Protein 2H84 (pdb70)

Solvent-accessible surface area: 25394 Å² total; per-residue (Å²): 149,14,1,25,2,0,0,4,5,43,2,33,16,65,138,75,23,50,9,114,41,1,25,66,27,1,3,97,38,9,37,130,128,79,148,41,20,66,104,0,73,113,39,6,76,117,2,64,12,159,29,0,9,10,35,24,26,2,44,107,107,122,33,5,0,98,82,19,130,128,44,35,0,20,66,4,0,69,61,0,46,142,28,0,20,98,13,0,40,72,0,0,90,117,0,17,174,56,2,54,32,94,94,46,66,4,25,4,0,4,0,0,2,5,7,1,3,2,20,5,1,0,0,9,42,0,8,86,85,6,39,12,71,109,32,6,25,4,1,0,0,0,2,2,8,14,0,0,0,1,0,0,2,5,5,1,10,17,2,0,87,19,33,80,125,4,0,0,0,0,0,0,0,0,0,11,0,8,15,9,22,37,83,127,30,34,35,15,11,49,9,0,0,17,18,0,0,0,0,0,0,4,0,0,0,5,68,56,82,167,148,19,89,31,13,0,28,5,17,13,12,15,2,20,4,46,63,144,32,54,126,9,25,40,35,36,1,40,80,93,9,15,67,28,14,36,71,102,41,19,31,106,42,8,10,88,15,0,97,62,0,4,74,48,0,9,84,77,0,66,144,90,15,106,105,77,17,57,12,126,102,1,10,0,0,2,4,0,11,6,48,35,17,2,74,44,0,28,121,42,23,41,18,73,95,162,19,2,127,14,0,32,40,3,0,64,38,48,0,3,0,8,0,0,0,0,2,3,0,3,12,58,0,35,132,32,191,99,35,44,82,35,0,0,0,0,0,14,0,10,0,9,0,3,0,0,1,0,0,76,22,54,99,153,20,1,30,2,0,0,4,5,38,1,38,16,62,148,78,22,50,10,114,43,0,26,62,27,1,1,97,37,16,38,136,124,79,145,43,25,70,105,0,73,107,41,7,80,122,2,70,11,160,33,0,10,10,36,25,25,3,44,101,107,122,32,5,1,101,84,17,130,129,44,38,0,20,68,4,0,56,72,0,45,152,30,0,26,98,18,0,36,77,0,0,93,108,0,17,169,57,3,54,46,93,96,46,54,3,21,6,0,4,0,0,2,6,8,1,4,4,18,6,2,1,0,9,40,0,6,90,80,7,41,11,70,106,32,6,34,5,1,0,0,0,2,2,8,16,0,0,0,2,0,1,2,4,6,1,14,16,1,0,82,21,36,79,126,14,0,0,0,0,0,0,1,0,0,11,0,10,16,9,26,42,79,118,28,41,36,9,8,44,8,0,0,11,21,0,0,0,0,0,0,4,0,0,0,5,75,57,78,159,136,21,89,26,11,0,33,7,17,11,11,15,2,19,3,47,66,143,34,57,124,11,27,41,37,35,1,39,80,94,10,14,66,29,12,38,71,100,48,14,25,118,46,2,3,94,18,0,97,62,0,3,74,49,0,8,85,68,0,67,146,85,14,96,109,83,20,50,17,124,101,2,10,0,0,1,2,0,11,6,44,34,20,2,88,34,0,31,123,45,22,43,18,79,89,163,17,1,125,14,0,37,39,3,0,62,39,47,0,3,0,8,0,0,0,0,1,2,0,3,12,55,0,34,122,38,184,94,34,41,76,38,0,0,0,1,0,13,0,11,0,5,0,3,1,0,1,0,0,76,22,55,104

Secondary structure (DSSP, 8-state):
---EEEEEEEE-SSSPEEHHHHHHHHHHHS-S-HHHHHHHHHHHHTT---EE--SS-TTSGGG-GGGGGG--HHHHHHHHHHHHHHHHHHHHHHHHHHH-S-GGG--EEEEEESS---SS-HHHHHHHHHT--TT-EEEEEES-GGGHHHHHHHHHHHHHTT-TT-EEEEEEEE--GGG---SSSHHHHHHHHHB--EEEEEEEESS--TT----EEEEEEEEEE-SS-TTSEEEEEETTEEEEEE-TTHHHHHHHHHHHHHHHHHHHHTTTS-S---SSSSEEEE----HHHHHHHHHHTT--GGGGHHHHHHHHHH-B-TTHHHHHHHHHHHT-S---SEEEEEEEETTTEEEEEEEEE--/--EEEEEEEEE-SSSPEEHHHHHHHHHHHS-S-HHHHHHHHHHHHTT---EE--SS-TTSGGG-GGGGGG--HHHHHHHHHHHHHHHHHHHHHHHHHHH-S-TTS--EEEEEESS---SS-HHHHHIIIII--TTPEEEEEES-GGGHHHHHHHHHHHHHTT-TT-EEEEEEEE--GGG----SSHHHHHHHHHB--EEEEEEEEES--TT----EEEEEEEEEE-SS-TTSEEEEEETTEEEEEE-TTHHHHHHHHHHHHHHHHHHHHTTTS-S---GGGSEEEE----HHHHHHHHHHTT--GGGGHHHHHHHHHH-B-TTHHHHHHHHHHHTSS---SEEEEEEEETTTEEEEEEEEE--

B-factor: mean 21.65, std 10.43, range [1.0, 70.47]

Organism: Dictyostelium discoideum (NCBI:txid44689)

Sequence (726 aa):
NNSFVLGIGISVPGEPISQQSLKDSISNDFSDKAETNEKVKRIFEQSQIKTRHLVRDYTKPENSIKFRHLETITDVNNQFKKVVPDLAQQACLRALKDWGGDKGDITHIVSVTSTGIIIPDVNFKLIDLLGLNKDVERVSLNLMGCLAGLSSLRTAASLAKASPRNRILVVCTEVCSLHFSNTDGGDQMVASSIFADGSAAYIIGCNPRIEETPLYEVMCSINRSFPNTENAMVWDLEKEGWNLGLDASIPIVIGSGIEAFVDTLLDKAKLQTSTAISAKDCEFLIHTGGKSILMNIENSLGIDPKQTKNTWDVYHAYGNMSSASVIFVMDHARKSKSLPTYSISLAFGPGLAFEGCFLKNVVNNSFVLGIGISVPGEPISQQSLKDSISNDFSDKAETNEKVKRIFEQSQIKTRHLVRDYTKPENSIKFRHLETITDVNNQFKKVVPDLAQQACLRALKDWGGDKGDITHIVSVTSTGIIIPDVNFKLIDLLGLNKDVERVSLNLMGCLAGLSSLRTAASLAKASPRNRILVVCTEVCSLHFSNTDGGDQMVASSIFADGSAAYIIGCNPRIEETPLYEVMCSINRSFPNTENAMVWDLEKEGWNLGLDASIPIVIGSGIEAFVDTLLDKAKLQTSTAISAKDCEFLIHTGGKSILMNIENSLGIDPKQTKNTWDVYHAYGNMSSASVIFVMDHARKSKSLPTYSISLAFGPGLAFEGCFLKNVV

CATH classification: 3.40.47.10 (+1 more: 3.40.47.10)

Foldseek 3Di:
DFKFFQFKFKFFADDWDFLQLLLVQQLVLLDDDVVSSVVLNVLLVVQLAGTAGAPQDCSDVVSPQNCLQVAWQCVLQVVCLVPFLVQQLRGLVRRVVRSVDDLQLAQAEEEEEAAYDDPVDSSQVNCVVVVYDNNRHYHYHYDPKLQVQLVCVQVVGVVQVVDQSHKYKYKHWYHCCSPQHSDDDVVSSNSSNFEHTIMMMTIMHPDDDDRTQTFKTFQHKDKDFDPPCLQQWAFPQDGSHTDTDHHPCVQVVCLVCVPVVVVVQQVSNCVPVVPSDQQLQAAEQEQQATDSNVVSNCVSSVHDCRSDVLLSVLCNRHGHNRSCSSSVSSVSVSVDPDHGQKHKYWTFGRSTMIIITIIGGRD/DFKFFQFKFKFAADDWDFLQLLLVQQLVLLDDDVVQSVVLNVLLVVQLAGTAGAPQDCSDVVSPQNCLLVAWACVLQVVVQVPPLVQQLRRLVRRVVRQPDDLQLAQAEEEEEAAYDDPVDSSQSVCVVVVYDNNRHYHYHYDPKLQVQLVCVQVVRVVQVVDQSHKYKYKHWYHCCSPQHSDDDDVSSNSSNFEHTIMMMTIMHPDDDDPTQTFKGFQDKDKDFDPPCLQQWAFDQDGSHTDTDHHPCVQVVCLVCVVVVVVVQQVSNCVPVVPRDQCQQAAEQEQQATPSSVVSNCVSSVHDCVSDVLLSVLCNRHGHNRSCSSSVSSNSVSVDDDGGQKHKYWTAGRRTMIMITIIGGRD

InterPro domains:
  IPR001099 Chalcone/stilbene synthase, N-terminal [PF00195] (2781-2992)
  IPR001227 Acyl transferase domain superfamily [G3DSA:3.40.366.10] (590-906)
  IPR009081 Phosphopantetheine binding ACP domain [PF23297] (2566-26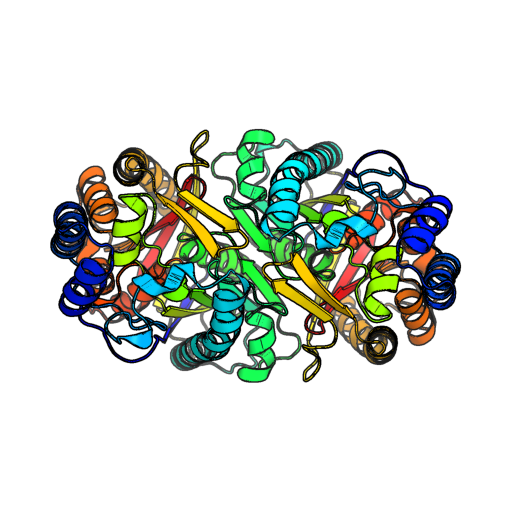54)
  IPR009081 Phosphopantetheine binding ACP domain [PS50075] (2568-2645)
  IPR011032 GroES-like superfamily [SSF50129] (1953-2076)
  IPR012328 Chalcone/stilbene synthase, C-terminal [PF02797] (3002-3146)
  IPR013154 Alcohol dehydrogenase-like, N-terminal [PF08240] (1955-2019)
  IPR013217 Methyltransferase type 12 [PF08242] (1511-1630)
  IPR013968 Polyketide synthase-like, ketoreductase domain [PF08659] (2296-2478)
  IPR014030 Beta-ketoacyl synthase-like, N-terminal domain [PF00109] (13-258)
  IPR014031 Beta-ketoacyl synthase, C-terminal domain [PF02801] (266-343)
  IPR014031 Beta-ketoacyl synthase, C-terminal domain [PF02801] (366-408)
  IPR014043 Acyl transferase domain [PF00698] (590-908)
  IPR014043 Acyl transferase domain [SM00827] (592-902)
  IPR016035 Acyl transferase/acyl hydrolase/lysophospholipase [SSF52151] (589-893)
  IPR016036 Malonyl-CoA ACP transacylase, ACP-binding [SSF55048] (716-770)
  IPR016039 Thiolase-like [G3DSA:3.40.47.10] (9-547)
  IPR016039 Thiolase-like [G3DSA:3.40.47.10] (2775-2999)
  IPR016039 Thiolase-like [G3DSA:3.40.47.10] (3000-3147)
  IPR016039 Thiolase-like [SSF53901] (10-451)

Structure (mmCIF, N/CA/C/O backbone):
data_2H84
#
_entry.id   2H84
#
_cell.length_a   81.957
_cell.length_b   83.312
_cell.length_c   114.300
_cell.angle_alpha   90.000
_cell.angle_beta   90.000
_cell.angle_gamma   90.000
#
_symmetry.space_group_name_H-M   'P 21 21 21'
#
loop_
_entity.id
_entity.type
_entity.pdbx_description
1 polymer Steely1
2 non-polymer 'HEXAETHYLENE GLYCOL'
3 water water
#
loop_
_atom_site.group_PDB
_atom_site.id
_atom_site.type_symbol
_atom_site.label_atom_id
_atom_site.label_alt_id
_atom_site.label_comp_id
_atom_site.label_asym_id
_atom_site.label_entity_id
_atom_site.label_seq_id
_atom_site.pdbx_PDB_ins_code
_atom_site.Cartn_x
_atom_site.Cartn_y
_atom_site.Cartn_z
_atom_site.occupancy
_atom_site.B_iso_or_equiv
_atom_site.auth_seq_id
_atom_site.auth_comp_id
_atom_site.auth_asym_id
_atom_site.auth_atom_id
_atom_site.pdbx_PDB_model_num
ATOM 1 N N . ASN A 1 12 ? -30.228 17.257 -14.765 1.00 45.64 2785 ASN A N 1
ATOM 2 C CA . ASN A 1 12 ? -28.846 17.574 -14.785 1.00 45.07 2785 ASN A CA 1
ATOM 3 C C . ASN A 1 12 ? -27.881 16.460 -14.933 1.00 43.43 2785 ASN A C 1
ATOM 4 O O . ASN A 1 12 ? -28.300 15.353 -15.218 1.00 43.39 2785 ASN A O 1
ATOM 9 N N . ASN A 1 13 ? -26.589 16.760 -14.772 1.00 40.84 2786 ASN A N 1
ATOM 10 C CA . ASN A 1 13 ? -25.570 15.729 -14.913 1.00 37.51 2786 ASN A CA 1
ATOM 11 C C . ASN A 1 13 ? -24.658 15.513 -13.713 1.00 35.72 2786 ASN A C 1
ATOM 12 O O . ASN A 1 13 ? -24.599 16.320 -12.789 1.00 35.45 2786 ASN A O 1
ATOM 17 N N . SER A 1 14 ? -23.984 14.370 -13.748 1.00 33.89 2787 SER A N 1
ATOM 18 C CA . SER A 1 14 ? -23.074 13.890 -12.712 1.00 31.56 2787 SER A CA 1
ATOM 19 C C . SER A 1 14 ? -21.926 14.805 -12.266 1.00 30.01 2787 SER A C 1
ATOM 20 O O . SER A 1 14 ? -21.435 15.627 -13.032 1.00 30.20 2787 SER A O 1
ATOM 23 N N . PHE A 1 15 ? -21.500 14.644 -11.015 1.00 28.88 2788 PHE A N 1
ATOM 24 C CA . PHE A 1 15 ? -20.408 15.436 -10.439 1.00 28.84 2788 PHE A CA 1
ATOM 25 C C . PHE A 1 15 ? -19.482 14.555 -9.617 1.00 29.19 2788 PHE A C 1
ATOM 26 O O . PHE A 1 15 ? -19.941 13.653 -8.925 1.00 30.52 2788 PHE A O 1
ATOM 34 N N . VAL A 1 16 ? -18.184 14.819 -9.673 1.00 28.57 2789 VAL A N 1
ATOM 35 C CA . VAL A 1 16 ? -17.229 14.053 -8.882 1.00 28.29 2789 VAL A CA 1
ATOM 36 C C . VAL A 1 16 ? -17.259 14.781 -7.542 1.00 28.19 2789 VAL A C 1
ATOM 37 O O . VAL A 1 16 ? -16.816 15.929 -7.462 1.00 29.22 2789 VAL A O 1
ATOM 41 N N . LEU A 1 17 ? -17.767 14.127 -6.501 1.00 26.41 2790 LEU A N 1
ATOM 42 C CA . LEU A 1 17 ? -17.895 14.749 -5.183 1.00 24.64 2790 LEU A CA 1
ATOM 43 C C . LEU A 1 17 ? -16.754 14.527 -4.179 1.00 23.74 2790 LEU A C 1
ATOM 44 O O . LEU A 1 17 ? -16.775 15.077 -3.072 1.00 23.18 2790 LEU A O 1
ATOM 49 N N . GLY A 1 18 ? -15.764 13.731 -4.562 1.00 22.68 2791 GLY A N 1
ATOM 50 C CA . GLY A 1 18 ? -14.644 13.489 -3.672 1.00 22.46 2791 GLY A CA 1
ATOM 51 C C . GLY A 1 18 ? -13.648 12.518 -4.269 1.00 21.52 2791 GLY A C 1
ATOM 52 O O . GLY A 1 18 ? -14.029 11.639 -5.037 1.00 21.47 2791 GLY A O 1
ATOM 53 N N . ILE A 1 19 ? -12.373 12.673 -3.925 1.00 20.12 2792 ILE A N 1
ATOM 54 C CA . ILE A 1 19 ? -11.332 11.789 -4.440 1.00 18.80 2792 ILE A CA 1
ATOM 55 C C . ILE A 1 19 ? -10.313 11.448 -3.362 1.00 18.72 2792 ILE A C 1
ATOM 56 O O . ILE A 1 19 ? -10.023 12.252 -2.478 1.00 20.31 2792 ILE A O 1
ATOM 61 N N . GLY A 1 20 ? -9.755 10.252 -3.444 1.00 17.68 2793 GLY A N 1
ATOM 62 C CA . GLY A 1 20 ? -8.763 9.852 -2.471 1.00 15.88 2793 GLY A CA 1
ATOM 63 C C . GLY A 1 20 ? -7.821 8.871 -3.121 1.00 14.83 2793 GLY A C 1
ATOM 64 O O . GLY A 1 20 ? -8.237 8.056 -3.948 1.00 15.24 2793 GLY A O 1
ATOM 65 N N . ILE A 1 21 ? -6.549 8.950 -2.764 1.00 13.34 2794 ILE A N 1
ATOM 66 C CA . ILE A 1 21 ? -5.571 8.038 -3.323 1.00 12.86 2794 ILE A CA 1
ATOM 67 C C . ILE A 1 21 ? -4.914 7.238 -2.215 1.00 12.89 2794 ILE A C 1
ATOM 68 O O . ILE A 1 21 ? -5.109 7.507 -1.035 1.00 12.04 2794 ILE A O 1
ATOM 73 N N . SER A 1 22 ? -4.122 6.254 -2.611 1.00 14.43 2795 SER A N 1
ATOM 74 C CA . SER A 1 22 ? -3.418 5.403 -1.664 1.00 15.58 2795 SER A CA 1
ATOM 75 C C . SER A 1 22 ? -2.333 4.644 -2.411 1.00 15.37 2795 SER A C 1
ATOM 76 O O . SER A 1 22 ? -2.588 4.078 -3.466 1.00 16.72 2795 SER A O 1
ATOM 79 N N . VAL A 1 23 ? -1.119 4.640 -1.877 1.00 14.49 2796 VAL A N 1
ATOM 80 C CA . VAL A 1 23 ? -0.033 3.939 -2.546 1.00 14.85 2796 VAL A CA 1
ATOM 81 C C . VAL A 1 23 ? 0.773 3.100 -1.574 1.00 15.23 2796 VAL A C 1
ATOM 82 O O . VAL A 1 23 ? 0.816 3.384 -0.380 1.00 17.28 2796 VAL A O 1
ATOM 86 N N . PRO A 1 24 ? 1.422 2.047 -2.074 1.00 14.41 2797 PRO A N 1
ATOM 87 C CA . PRO A 1 24 ? 2.227 1.184 -1.218 1.00 14.87 2797 PRO A CA 1
ATOM 88 C C . PRO A 1 24 ? 3.566 1.808 -0.856 1.00 15.69 2797 PRO A C 1
ATOM 89 O O . PRO A 1 24 ? 4.296 2.274 -1.729 1.00 15.38 2797 PRO A O 1
ATOM 93 N N . GLY A 1 25 ? 3.861 1.825 0.443 1.00 16.95 2798 GLY A N 1
ATOM 94 C CA . GLY A 1 25 ? 5.117 2.353 0.946 1.00 17.23 2798 GLY A CA 1
ATOM 95 C C . GLY A 1 25 ? 5.489 3.775 0.577 1.00 18.70 2798 GLY A C 1
ATOM 96 O O . GLY A 1 25 ? 4.626 4.612 0.283 1.00 18.06 2798 GLY A O 1
ATOM 97 N N . GLU A 1 26 ? 6.795 4.036 0.606 1.00 19.55 2799 GLU A N 1
ATOM 98 C CA . GLU A 1 26 ? 7.358 5.346 0.285 1.00 20.89 2799 GLU A CA 1
ATOM 99 C C . GLU A 1 26 ? 7.785 5.448 -1.181 1.00 20.69 2799 GLU A C 1
ATOM 100 O O . GLU A 1 26 ? 7.897 4.444 -1.881 1.00 20.70 2799 GLU A O 1
ATOM 106 N N . PRO A 1 27 ? 8.029 6.673 -1.664 1.00 20.75 2800 PRO A N 1
ATOM 107 C CA . PRO A 1 27 ? 8.443 6.856 -3.056 1.00 20.34 2800 PRO A CA 1
ATOM 108 C C . PRO A 1 27 ? 9.811 6.243 -3.269 1.00 20.80 2800 PRO A C 1
ATOM 109 O O . PRO A 1 27 ? 10.767 6.613 -2.587 1.00 21.51 2800 PRO A O 1
ATOM 113 N N . ILE A 1 28 ? 9.906 5.303 -4.203 1.00 20.92 2801 ILE A N 1
ATOM 114 C CA . ILE A 1 28 ? 11.184 4.667 -4.502 1.00 20.82 2801 ILE A CA 1
ATOM 115 C C . ILE A 1 28 ? 11.855 5.460 -5.625 1.00 20.75 2801 ILE A C 1
ATOM 116 O O . ILE A 1 28 ? 11.213 5.815 -6.618 1.00 20.66 2801 ILE A O 1
ATOM 121 N N . SER A 1 29 ? 13.142 5.748 -5.451 1.00 20.40 2802 SER A N 1
ATOM 122 C CA . SER A 1 29 ? 13.912 6.501 -6.436 1.00 20.02 2802 SER A CA 1
ATOM 123 C C . SER A 1 29 ? 13.993 5.768 -7.761 1.00 21.27 2802 SER A C 1
ATOM 124 O O . SER A 1 29 ? 14.274 4.571 -7.789 1.00 20.29 2802 SER A O 1
ATOM 127 N N . GLN A 1 30 ? 13.746 6.481 -8.858 1.00 23.34 2803 GLN A N 1
ATOM 128 C CA . GLN A 1 30 ? 13.810 5.873 -10.185 1.00 23.81 2803 GLN A CA 1
ATOM 129 C C . GLN A 1 30 ? 15.252 5.545 -10.511 1.00 23.26 2803 GLN A C 1
ATOM 130 O O . GLN A 1 30 ? 15.526 4.617 -11.268 1.00 22.96 2803 GLN A O 1
ATOM 136 N N . GLN A 1 31 ? 16.170 6.309 -9.925 1.00 22.48 2804 GLN A N 1
ATOM 137 C CA . GLN A 1 31 ? 17.583 6.100 -10.157 1.00 22.76 2804 GLN A CA 1
ATOM 138 C C . GLN A 1 31 ? 18.085 4.813 -9.512 1.00 21.94 2804 GLN A C 1
ATOM 139 O O . GLN A 1 31 ? 18.837 4.059 -10.133 1.00 20.61 2804 GLN A O 1
ATOM 145 N N . SER A 1 32 ? 17.675 4.556 -8.272 1.00 21.04 2805 SER A N 1
ATOM 146 C CA . SER A 1 32 ? 18.104 3.336 -7.596 1.00 21.43 2805 SER A CA 1
ATOM 147 C C . SER A 1 32 ? 17.448 2.123 -8.250 1.00 21.49 2805 SER A C 1
ATOM 148 O O . SER A 1 32 ? 18.068 1.065 -8.341 1.00 21.45 2805 SER A O 1
ATOM 151 N N . LEU A 1 33 ? 16.207 2.274 -8.711 1.00 21.53 2806 LEU A N 1
ATOM 152 C CA . LEU A 1 33 ? 15.526 1.185 -9.410 1.00 22.06 2806 LEU A CA 1
ATOM 153 C C . LEU A 1 33 ? 16.292 0.975 -10.716 1.00 22.00 2806 LEU A C 1
ATOM 154 O O . LEU A 1 33 ? 16.491 -0.151 -11.163 1.00 20.95 2806 LEU A O 1
ATOM 159 N N . LYS A 1 34 ? 16.728 2.072 -11.323 1.00 22.17 2807 LYS A N 1
ATOM 160 C CA . LYS A 1 34 ? 17.495 1.978 -12.546 1.00 21.94 2807 LYS A CA 1
ATOM 161 C C . LYS A 1 34 ? 18.687 1.088 -12.238 1.00 22.13 2807 LYS A C 1
ATOM 162 O O . LYS A 1 34 ? 18.820 0.012 -12.803 1.00 23.50 2807 LYS A O 1
ATOM 168 N N . ASP A 1 35 ? 19.544 1.527 -11.324 1.00 22.03 2808 ASP A N 1
ATOM 169 C CA . ASP A 1 35 ? 20.713 0.739 -10.968 1.00 22.71 2808 ASP A CA 1
ATOM 170 C C . ASP A 1 35 ? 20.322 -0.706 -10.741 1.00 22.68 2808 ASP A C 1
ATOM 171 O O . ASP A 1 35 ? 20.703 -1.592 -11.499 1.00 22.84 2808 ASP A O 1
ATOM 176 N N . SER A 1 36 ? 19.550 -0.925 -9.684 1.00 23.72 2809 SER A N 1
ATOM 177 C CA . SER A 1 36 ? 19.104 -2.260 -9.290 1.00 23.90 2809 SER A CA 1
ATOM 178 C C . SER A 1 36 ? 18.586 -3.159 -10.386 1.00 23.11 2809 SER A C 1
ATOM 179 O O . SER A 1 36 ? 19.252 -4.122 -10.769 1.00 23.81 2809 SER A O 1
ATOM 182 N N . ILE A 1 37 ? 17.403 -2.864 -10.901 1.00 22.99 2810 ILE A N 1
ATOM 183 C CA . ILE A 1 37 ? 16.874 -3.740 -11.923 1.00 24.23 2810 ILE A CA 1
ATOM 184 C C . ILE A 1 37 ? 17.693 -3.840 -13.209 1.00 23.71 2810 ILE A C 1
ATOM 185 O O . ILE A 1 37 ? 17.758 -4.913 -13.804 1.00 23.19 2810 ILE A O 1
ATOM 190 N N . SER A 1 38 ? 18.362 -2.765 -13.612 1.00 23.90 2811 SER A N 1
ATOM 191 C CA . SER A 1 38 ? 19.176 -2.818 -14.824 1.00 24.03 2811 SER A CA 1
ATOM 192 C C . SER A 1 38 ? 20.329 -3.814 -14.699 1.00 24.57 2811 SER A C 1
ATOM 193 O O . SER A 1 38 ? 20.516 -4.659 -15.572 1.00 25.40 2811 SER A O 1
ATOM 196 N N . ASN A 1 39 ? 21.102 -3.715 -13.624 1.00 24.27 2812 ASN A N 1
ATOM 197 C CA . ASN A 1 39 ? 22.223 -4.620 -13.426 1.00 25.66 2812 ASN A CA 1
ATOM 198 C C . ASN A 1 39 ? 21.780 -6.069 -13.221 1.00 25.98 2812 ASN A C 1
ATOM 199 O O . ASN A 1 39 ? 22.523 -7.001 -13.540 1.00 24.89 2812 ASN A O 1
ATOM 204 N N . ASP A 1 40 ? 20.576 -6.263 -12.688 1.00 26.41 2813 ASP A N 1
ATOM 205 C CA . ASP A 1 40 ? 20.059 -7.612 -12.446 1.00 26.84 2813 ASP A CA 1
ATOM 206 C C . ASP A 1 40 ? 19.324 -8.206 -13.644 1.00 26.75 2813 ASP A C 1
ATOM 207 O O . ASP A 1 40 ? 18.989 -9.391 -13.646 1.00 26.98 2813 ASP A O 1
ATOM 212 N N . PHE A 1 41 ? 19.080 -7.390 -14.663 1.00 25.98 2814 PHE A N 1
ATOM 213 C CA . PHE A 1 41 ? 18.347 -7.849 -15.834 1.00 26.06 2814 PHE A CA 1
ATOM 214 C C . PHE A 1 41 ? 18.954 -9.035 -16.580 1.00 26.24 2814 PHE A C 1
ATOM 215 O O . PHE A 1 41 ? 18.223 -9.841 -17.165 1.00 26.20 2814 PHE A O 1
ATOM 223 N N . SER A 1 42 ? 20.278 -9.147 -16.565 1.00 26.40 2815 SER A N 1
ATOM 224 C CA . SER A 1 42 ? 20.940 -10.232 -17.276 1.00 27.35 2815 SER A CA 1
ATOM 225 C C . SER A 1 42 ? 22.436 -10.231 -17.053 1.00 29.22 2815 SER A C 1
ATOM 226 O O . SER A 1 42 ? 22.960 -9.439 -16.279 1.00 29.49 2815 SER A O 1
ATOM 229 N N . ASP A 1 43 ? 23.120 -11.125 -17.755 1.00 31.85 2816 ASP A N 1
ATOM 230 C CA . ASP A 1 43 ? 24.566 -11.248 -17.643 1.00 33.63 2816 ASP A CA 1
ATOM 231 C C . ASP A 1 43 ? 25.270 -10.740 -18.876 1.00 34.67 2816 ASP A C 1
ATOM 232 O O . ASP A 1 43 ? 26.337 -11.235 -19.229 1.00 36.03 2816 ASP A O 1
ATOM 237 N N . LYS A 1 44 ? 24.667 -9.763 -19.541 1.00 35.76 2817 LYS A N 1
ATOM 238 C CA . LYS A 1 44 ? 25.239 -9.186 -20.749 1.00 36.13 2817 LYS A CA 1
ATOM 239 C C . LYS A 1 44 ? 25.215 -7.675 -20.602 1.00 36.16 2817 LYS A C 1
ATOM 240 O O . LYS A 1 44 ? 24.154 -7.058 -20.691 1.00 36.51 2817 LYS A O 1
ATOM 246 N N . ALA A 1 45 ? 26.386 -7.091 -20.361 1.00 36.04 2818 ALA A N 1
ATOM 247 C CA . ALA A 1 45 ? 26.517 -5.649 -20.185 1.00 35.71 2818 ALA A CA 1
ATOM 248 C C . ALA A 1 45 ? 25.742 -4.885 -21.247 1.00 35.88 2818 ALA A C 1
ATOM 249 O O . ALA A 1 45 ? 25.105 -3.870 -20.962 1.00 34.54 2818 ALA A O 1
ATOM 251 N N . GLU A 1 46 ? 25.792 -5.398 -22.472 1.00 37.48 2819 GLU A N 1
ATOM 252 C CA . GLU A 1 46 ? 25.113 -4.779 -23.603 1.00 39.37 2819 GLU A CA 1
ATOM 253 C C . GLU A 1 46 ? 23.621 -4.699 -23.313 1.00 39.20 2819 GLU A C 1
ATOM 254 O O . GLU A 1 46 ? 22.994 -3.663 -23.540 1.00 40.00 2819 GLU A O 1
ATOM 260 N N . THR A 1 47 ? 23.046 -5.778 -22.789 1.00 38.07 2820 THR A N 1
ATOM 261 C CA . THR A 1 47 ? 21.624 -5.770 -22.451 1.00 36.62 2820 THR A CA 1
ATOM 262 C C . THR A 1 47 ? 21.329 -4.941 -21.203 1.00 36.29 2820 THR A C 1
ATOM 263 O O . THR A 1 47 ? 20.312 -4.252 -21.132 1.00 36.32 2820 THR A O 1
ATOM 267 N N . ASN A 1 48 ? 22.212 -5.010 -20.213 1.00 35.42 2821 ASN A N 1
ATOM 268 C CA . ASN A 1 48 ? 22.030 -4.233 -18.983 1.00 34.82 2821 ASN A CA 1
ATOM 269 C C . ASN A 1 48 ? 22.091 -2.737 -19.242 1.00 34.52 2821 ASN A C 1
ATOM 270 O O . ASN A 1 48 ? 21.384 -1.968 -18.605 1.00 34.54 2821 ASN A O 1
ATOM 275 N N . GLU A 1 49 ? 22.940 -2.322 -20.174 1.00 34.90 2822 GLU A N 1
ATOM 276 C CA . GLU A 1 49 ? 23.062 -0.910 -20.508 1.00 34.61 2822 GLU A CA 1
ATOM 277 C C . GLU A 1 49 ? 21.798 -0.416 -21.202 1.00 33.52 2822 GLU A C 1
ATOM 278 O O . GLU A 1 49 ? 21.333 0.693 -20.948 1.00 32.77 2822 GLU A O 1
ATOM 284 N N . LYS A 1 50 ? 21.247 -1.253 -22.075 1.00 32.51 2823 LYS A N 1
ATOM 285 C CA . LYS A 1 50 ? 20.033 -0.913 -22.801 1.00 32.29 2823 LYS A CA 1
ATOM 286 C C . LYS A 1 50 ? 18.885 -0.640 -21.828 1.00 30.88 2823 LYS A C 1
ATOM 287 O O . LYS A 1 50 ? 18.010 0.178 -22.103 1.00 30.99 2823 LYS A O 1
ATOM 293 N N . VAL A 1 51 ? 18.895 -1.327 -20.690 1.00 28.72 2824 VAL A N 1
ATOM 294 C CA . VAL A 1 51 ? 17.868 -1.127 -19.681 1.00 25.88 2824 VAL A CA 1
ATOM 295 C C . VAL A 1 51 ? 18.172 0.206 -19.017 1.00 25.73 2824 VAL A C 1
ATOM 296 O O . VAL A 1 51 ? 17.321 1.086 -18.946 1.00 26.50 2824 VAL A O 1
ATOM 300 N N . LYS A 1 52 ? 19.403 0.347 -18.543 1.00 26.19 2825 LYS A N 1
ATOM 301 C CA . LYS A 1 52 ? 19.856 1.562 -17.887 1.00 26.77 2825 LYS A CA 1
ATOM 302 C C . LYS A 1 52 ? 19.464 2.785 -18.710 1.00 26.66 2825 LYS A C 1
ATOM 303 O O . LYS A 1 52 ? 19.046 3.807 -18.170 1.00 25.42 2825 LYS A O 1
ATOM 309 N N . ARG A 1 53 ? 19.602 2.665 -20.025 1.00 27.16 2826 ARG A N 1
ATOM 310 C CA . ARG A 1 53 ? 19.273 3.748 -20.946 1.00 27.51 2826 ARG A CA 1
ATOM 311 C C . ARG A 1 53 ? 17.789 4.103 -20.859 1.00 26.09 2826 ARG A C 1
ATOM 312 O O . ARG A 1 53 ? 17.419 5.257 -20.613 1.00 23.96 2826 ARG A O 1
ATOM 320 N N . ILE A 1 54 ? 16.950 3.091 -21.064 1.00 25.50 2827 ILE A N 1
ATOM 321 C CA . ILE A 1 54 ? 15.498 3.233 -21.012 1.00 23.99 2827 ILE A CA 1
ATOM 322 C C . ILE A 1 54 ? 15.036 3.947 -19.746 1.00 24.32 2827 ILE A C 1
ATOM 323 O O . ILE A 1 54 ? 14.177 4.820 -19.810 1.00 25.47 2827 ILE A O 1
ATOM 328 N N . PHE A 1 55 ? 15.597 3.574 -18.600 1.00 23.63 2828 PHE A N 1
ATOM 329 C CA . PHE A 1 55 ? 15.228 4.221 -17.349 1.00 23.83 2828 PHE A CA 1
ATOM 330 C C . PHE A 1 55 ? 15.540 5.701 -17.422 1.00 24.06 2828 PHE A C 1
ATOM 331 O O . PHE A 1 55 ? 14.676 6.542 -17.182 1.00 23.93 2828 PHE A O 1
ATOM 339 N N . GLU A 1 56 ? 16.786 6.010 -17.759 1.00 25.41 2829 GLU A N 1
ATOM 340 C CA . GLU A 1 56 ? 17.224 7.390 -17.877 1.00 26.29 2829 GLU A CA 1
ATOM 341 C C . GLU A 1 56 ? 16.253 8.191 -18.738 1.00 26.50 2829 GLU A C 1
ATOM 342 O O . GLU A 1 56 ? 15.730 9.215 -18.296 1.00 26.38 2829 GLU A O 1
ATOM 348 N N . GLN A 1 57 ? 15.995 7.718 -19.955 1.00 26.99 2830 GLN A N 1
ATOM 349 C CA . GLN A 1 57 ? 15.082 8.427 -20.846 1.00 28.89 2830 GLN A CA 1
ATOM 350 C C . GLN A 1 57 ? 13.605 8.265 -20.522 1.00 28.99 2830 GLN A C 1
ATOM 351 O O . GLN A 1 57 ? 12.755 8.659 -21.318 1.00 29.39 2830 GLN A O 1
ATOM 357 N N . SER A 1 58 ? 13.296 7.718 -19.350 1.00 29.24 2831 SER A N 1
ATOM 358 C CA . SER A 1 58 ? 11.905 7.503 -18.947 1.00 29.21 2831 SER A CA 1
ATOM 359 C C . SER A 1 58 ? 11.244 8.759 -18.391 1.00 29.84 2831 SER A C 1
ATOM 360 O O . SER A 1 58 ? 10.020 8.891 -18.436 1.00 29.57 2831 SER A O 1
ATOM 363 N N . GLN A 1 59 ? 12.057 9.665 -17.853 1.00 30.40 2832 GLN A N 1
ATOM 364 C CA . GLN A 1 59 ? 11.560 10.910 -17.268 1.00 30.49 2832 GLN A CA 1
ATOM 365 C C . GLN A 1 59 ? 10.716 10.713 -16.014 1.00 30.10 2832 GLN A C 1
ATOM 366 O O . GLN A 1 59 ? 9.924 11.584 -15.663 1.00 30.45 2832 GLN A O 1
ATOM 372 N N . ILE A 1 60 ? 10.870 9.572 -15.351 1.00 28.78 2833 ILE A N 1
ATOM 373 C CA . ILE A 1 60 ? 10.128 9.310 -14.128 1.00 27.27 2833 ILE A CA 1
ATOM 374 C C . ILE A 1 60 ? 11.093 9.493 -12.970 1.00 27.81 2833 ILE A C 1
ATOM 375 O O . ILE A 1 60 ? 12.218 8.998 -13.011 1.00 28.19 2833 ILE A O 1
ATOM 380 N N . LYS A 1 61 ? 10.656 10.213 -11.942 1.00 28.28 2834 LYS A N 1
ATOM 381 C CA . LYS A 1 61 ? 11.503 10.480 -10.788 1.00 28.77 2834 LYS A CA 1
ATOM 382 C C . LYS A 1 61 ? 11.331 9.453 -9.685 1.00 27.87 2834 LYS A C 1
ATOM 383 O O . LYS A 1 61 ? 12.311 9.005 -9.098 1.00 27.62 2834 LYS A O 1
ATOM 389 N N . THR A 1 62 ? 10.082 9.085 -9.407 1.00 27.22 2835 THR A N 1
ATOM 390 C CA . THR A 1 62 ? 9.769 8.099 -8.372 1.00 24.75 2835 THR A CA 1
ATOM 391 C C . THR A 1 62 ? 8.558 7.235 -8.717 1.00 23.22 2835 THR A C 1
ATOM 392 O O . THR A 1 62 ? 7.732 7.593 -9.561 1.00 22.95 2835 THR A O 1
ATOM 396 N N . ARG A 1 63 ? 8.471 6.093 -8.039 1.00 21.05 2836 ARG A N 1
ATOM 397 C CA . ARG A 1 63 ? 7.379 5.143 -8.200 1.00 18.28 2836 ARG A CA 1
ATOM 398 C C . ARG A 1 63 ? 7.165 4.425 -6.873 1.00 18.05 2836 ARG A C 1
ATOM 399 O O . ARG A 1 63 ? 8.100 4.277 -6.081 1.00 17.35 2836 ARG A O 1
ATOM 407 N N . HIS A 1 64 ? 5.928 4.000 -6.626 1.00 17.92 2837 HIS A N 1
ATOM 408 C CA . HIS A 1 64 ? 5.594 3.258 -5.413 1.00 17.16 2837 HIS A CA 1
ATOM 409 C C . HIS A 1 64 ? 5.372 1.812 -5.852 1.00 16.32 2837 HIS A C 1
ATOM 410 O O . HIS A 1 64 ? 4.602 1.542 -6.776 1.00 17.03 2837 HIS A O 1
ATOM 417 N N . LEU A 1 65 ? 6.052 0.881 -5.199 1.00 14.90 2838 LEU A N 1
ATOM 418 C CA . LEU A 1 65 ? 5.944 -0.512 -5.600 1.00 14.57 2838 LEU A CA 1
ATOM 419 C C . LEU A 1 65 ? 5.748 -1.482 -4.452 1.00 15.68 2838 LEU A C 1
ATOM 420 O O . LEU A 1 65 ? 6.461 -1.416 -3.458 1.00 17.39 2838 LEU A O 1
ATOM 425 N N . VAL A 1 66 ? 4.787 -2.391 -4.603 1.00 15.38 2839 VAL A N 1
ATOM 426 C CA . VAL A 1 66 ? 4.534 -3.396 -3.588 1.00 14.53 2839 VAL A CA 1
ATOM 427 C C . VAL A 1 66 ? 5.800 -4.247 -3.562 1.00 14.99 2839 VAL A C 1
ATOM 428 O O . VAL A 1 66 ? 6.189 -4.756 -2.514 1.00 16.85 2839 VAL A O 1
ATOM 432 N N . ARG A 1 67 ? 6.444 -4.396 -4.719 1.00 13.58 2840 ARG A N 1
ATOM 433 C CA . ARG A 1 67 ? 7.688 -5.156 -4.798 1.00 13.71 2840 ARG A CA 1
ATOM 434 C C . ARG A 1 67 ? 8.831 -4.199 -5.098 1.00 13.12 2840 ARG A C 1
ATOM 435 O O . ARG A 1 67 ? 9.014 -3.773 -6.230 1.00 12.38 2840 ARG A O 1
ATOM 443 N N . ASP A 1 68 ? 9.595 -3.862 -4.069 1.00 13.70 2841 ASP A N 1
ATOM 444 C CA . ASP A 1 68 ? 10.715 -2.945 -4.206 1.00 14.80 2841 ASP A CA 1
ATOM 445 C C . ASP A 1 68 ? 11.918 -3.703 -4.741 1.00 14.06 2841 ASP A C 1
ATOM 446 O O . ASP A 1 68 ? 12.654 -4.334 -3.991 1.00 14.83 2841 ASP A O 1
ATOM 451 N N . TYR A 1 69 ? 12.116 -3.624 -6.048 1.00 12.71 2842 TYR A N 1
ATOM 452 C CA . TYR A 1 69 ? 13.211 -4.322 -6.681 1.00 13.13 2842 TYR A CA 1
ATOM 453 C C . TYR A 1 69 ? 14.611 -3.934 -6.218 1.00 13.37 2842 TYR A C 1
ATOM 454 O O . TYR A 1 69 ? 15.573 -4.646 -6.498 1.00 14.14 2842 TYR A O 1
ATOM 463 N N . THR A 1 70 ? 14.739 -2.824 -5.501 1.00 13.55 2843 THR A N 1
ATOM 464 C CA . THR A 1 70 ? 16.055 -2.417 -5.030 1.00 13.78 2843 THR A CA 1
ATOM 465 C C . THR A 1 70 ? 16.463 -3.337 -3.890 1.00 15.92 2843 THR A C 1
ATOM 466 O O . THR A 1 70 ? 17.647 -3.453 -3.572 1.00 15.00 2843 THR A O 1
ATOM 470 N N . LYS A 1 71 ? 15.474 -3.987 -3.273 1.00 17.91 2844 LYS A N 1
ATOM 471 C CA . LYS A 1 71 ? 15.730 -4.938 -2.190 1.00 18.84 2844 LYS A CA 1
ATOM 472 C C . LYS A 1 71 ? 16.177 -6.246 -2.846 1.00 19.48 2844 LYS A C 1
ATOM 473 O O . LYS A 1 71 ? 15.473 -6.800 -3.688 1.00 19.67 2844 LYS A O 1
ATOM 479 N N . PRO A 1 72 ? 17.355 -6.757 -2.463 1.00 19.79 2845 PRO A N 1
ATOM 480 C CA . PRO A 1 72 ? 17.937 -7.995 -3.001 1.00 20.11 2845 PRO A CA 1
ATOM 481 C C . PRO A 1 72 ? 17.031 -9.208 -3.197 1.00 20.65 2845 PRO A C 1
ATOM 482 O O . PRO A 1 72 ? 17.112 -9.862 -4.232 1.00 20.73 2845 PRO A O 1
ATOM 486 N N . GLU A 1 73 ? 16.184 -9.514 -2.214 1.00 22.35 2846 GLU A N 1
ATOM 487 C CA . GLU A 1 73 ? 15.289 -10.669 -2.319 1.00 23.00 2846 GLU A CA 1
ATOM 488 C C . GLU A 1 73 ? 14.318 -10.495 -3.476 1.00 22.78 2846 GLU A C 1
ATOM 489 O O . GLU A 1 73 ? 14.010 -11.454 -4.178 1.00 24.85 2846 GLU A O 1
ATOM 495 N N . ASN A 1 74 ? 13.836 -9.276 -3.678 1.00 21.01 2847 ASN A N 1
ATOM 496 C CA . ASN A 1 74 ? 12.905 -9.020 -4.764 1.00 20.95 2847 ASN A CA 1
ATOM 497 C C . ASN A 1 74 ? 13.575 -8.824 -6.125 1.00 20.10 2847 ASN A C 1
ATOM 498 O O . ASN A 1 74 ? 12.906 -8.428 -7.083 1.00 19.57 2847 ASN A O 1
ATOM 503 N N . SER A 1 75 ? 14.880 -9.078 -6.214 1.00 18.15 2848 SER A N 1
ATOM 504 C CA . SER A 1 75 ? 15.595 -8.896 -7.468 1.00 16.14 2848 SER A CA 1
ATOM 505 C C . SER A 1 75 ? 14.751 -9.411 -8.608 1.00 15.94 2848 SER A C 1
ATOM 506 O O . SER A 1 75 ? 14.063 -10.416 -8.458 1.00 15.96 2848 SER A O 1
ATOM 509 N N . ILE A 1 76 ? 14.808 -8.728 -9.746 1.00 15.40 2849 ILE A N 1
ATOM 510 C CA . ILE A 1 76 ? 14.023 -9.118 -10.911 1.00 15.16 2849 ILE A CA 1
ATOM 511 C C . ILE A 1 76 ? 14.558 -10.403 -11.531 1.00 15.60 2849 ILE A C 1
ATOM 512 O O . ILE A 1 76 ? 13.844 -11.095 -12.255 1.00 14.22 2849 ILE A O 1
ATOM 517 N N . LYS A 1 77 ? 15.810 -10.734 -11.230 1.00 17.29 2850 LYS A N 1
ATOM 518 C CA . LYS A 1 77 ? 16.411 -11.944 -11.783 1.00 18.48 2850 LYS A CA 1
ATOM 519 C C . LYS A 1 77 ? 15.855 -13.209 -11.155 1.00 18.59 2850 LYS A C 1
ATOM 520 O O . LYS A 1 77 ? 16.227 -14.312 -11.552 1.00 19.77 2850 LYS A O 1
ATOM 526 N N . PHE A 1 78 ? 14.970 -13.054 -10.175 1.00 17.25 2851 PHE A N 1
ATOM 527 C CA . PHE A 1 78 ? 14.362 -14.198 -9.504 1.00 15.35 2851 PHE A CA 1
ATOM 528 C C . PHE A 1 78 ? 12.925 -14.420 -9.982 1.00 14.69 2851 PHE A C 1
ATOM 529 O O . PHE A 1 78 ? 12.351 -15.490 -9.764 1.00 14.72 2851 PHE A O 1
ATOM 537 N N . ARG A 1 79 ? 12.357 -13.411 -10.645 1.00 13.03 2852 ARG A N 1
ATOM 538 C CA . ARG A 1 79 ? 10.986 -13.471 -11.154 1.00 11.67 2852 ARG A CA 1
ATOM 539 C C . ARG A 1 79 ? 10.648 -14.721 -11.946 1.00 12.34 2852 ARG A C 1
ATOM 540 O O . ARG A 1 79 ? 9.517 -15.205 -11.892 1.00 12.35 2852 ARG A O 1
ATOM 548 N N . HIS A 1 80 ? 11.616 -15.252 -12.683 1.00 13.63 2853 HIS A N 1
ATOM 549 C CA . HIS A 1 80 ? 11.349 -16.438 -13.477 1.00 15.37 2853 HIS A CA 1
ATOM 550 C C . HIS A 1 80 ? 11.032 -17.665 -12.632 1.00 16.18 2853 HIS A C 1
ATOM 551 O O . HIS A 1 80 ? 10.475 -18.637 -13.143 1.00 17.76 2853 HIS A O 1
ATOM 558 N N . LEU A 1 81 ? 11.362 -17.615 -11.341 1.00 16.12 2854 LEU A N 1
ATOM 559 C CA . LEU A 1 81 ? 11.113 -18.738 -10.433 1.00 15.71 2854 LEU A CA 1
ATOM 560 C C . LEU A 1 81 ? 9.715 -18.711 -9.837 1.00 16.29 2854 LEU A C 1
ATOM 561 O O . LEU A 1 81 ? 9.312 -19.648 -9.143 1.00 17.26 2854 LEU A O 1
ATOM 566 N N . GLU A 1 82 ? 8.987 -17.632 -10.104 1.00 16.09 2855 GLU A N 1
ATOM 567 C CA . GLU A 1 82 ? 7.634 -17.464 -9.598 1.00 15.62 2855 GLU A CA 1
ATOM 568 C C . GLU A 1 82 ? 6.633 -17.877 -10.666 1.00 15.74 2855 GLU A C 1
ATOM 569 O O . GLU A 1 82 ? 6.971 -17.937 -11.842 1.00 17.92 2855 GLU A O 1
ATOM 575 N N . THR A 1 83 ? 5.406 -18.165 -10.251 1.00 14.17 2856 THR A N 1
ATOM 576 C CA . THR A 1 83 ? 4.361 -18.572 -11.169 1.00 12.66 2856 THR A CA 1
ATOM 577 C C . THR A 1 83 ? 3.154 -17.658 -10.981 1.00 12.40 2856 THR A C 1
ATOM 578 O O . THR A 1 83 ? 3.158 -16.786 -10.114 1.00 12.37 2856 THR A O 1
ATOM 582 N N . ILE A 1 84 ? 2.117 -17.863 -11.784 1.00 12.45 2857 ILE A N 1
ATOM 583 C CA . ILE A 1 84 ? 0.914 -17.047 -11.685 1.00 11.96 2857 ILE A CA 1
ATOM 584 C C . ILE A 1 84 ? 0.295 -17.204 -10.299 1.00 11.18 2857 ILE A C 1
ATOM 585 O O . ILE A 1 84 ? -0.390 -16.311 -9.812 1.00 10.83 2857 ILE A O 1
ATOM 590 N N . THR A 1 85 ? 0.544 -18.341 -9.662 1.00 11.52 2858 THR A N 1
ATOM 591 C CA . THR A 1 85 ? -0.008 -18.579 -8.338 1.00 11.35 2858 THR A CA 1
ATOM 592 C C . THR A 1 85 ? 0.641 -17.631 -7.363 1.00 10.49 2858 THR A C 1
ATOM 593 O O . THR A 1 85 ? -0.035 -17.061 -6.507 1.00 11.74 2858 THR A O 1
ATOM 597 N N . ASP A 1 86 ? 1.951 -17.455 -7.497 1.00 9.00 2859 ASP A N 1
ATOM 598 C CA . ASP A 1 86 ? 2.688 -16.579 -6.591 1.00 8.46 2859 ASP A CA 1
ATOM 599 C C . ASP A 1 86 ? 2.243 -15.131 -6.613 1.00 7.91 2859 ASP A C 1
ATOM 600 O O . ASP A 1 86 ? 1.742 -14.601 -5.618 1.00 7.30 2859 ASP A O 1
ATOM 605 N N . VAL A 1 87 ? 2.436 -14.494 -7.755 1.00 7.45 2860 VAL A N 1
ATOM 606 C CA . VAL A 1 87 ? 2.066 -13.100 -7.918 1.00 8.73 2860 VAL A CA 1
ATOM 607 C C . VAL A 1 87 ? 0.598 -12.778 -7.600 1.00 9.63 2860 VAL A C 1
ATOM 608 O O . VAL A 1 87 ? 0.294 -11.736 -7.004 1.00 10.58 2860 VAL A O 1
ATOM 612 N N . ASN A 1 88 ? -0.308 -13.667 -7.994 1.00 9.18 2861 ASN A N 1
ATOM 613 C CA . ASN A 1 88 ? -1.724 -13.442 -7.755 1.00 9.78 2861 ASN A CA 1
ATOM 614 C C . ASN A 1 88 ? -2.086 -13.631 -6.291 1.00 10.60 2861 ASN A C 1
ATOM 615 O O . ASN A 1 88 ? -2.964 -12.941 -5.774 1.00 9.52 2861 ASN A O 1
ATOM 620 N N . ASN A 1 89 ? -1.430 -14.575 -5.624 1.00 12.04 2862 ASN A N 1
ATOM 621 C CA . ASN A 1 89 ? -1.697 -14.787 -4.209 1.00 13.87 2862 ASN A CA 1
ATOM 622 C C . ASN A 1 89 ? -1.186 -13.552 -3.471 1.00 14.90 2862 ASN A C 1
ATOM 623 O O . ASN A 1 89 ? -1.838 -13.050 -2.554 1.00 16.22 2862 ASN A O 1
ATOM 628 N N . GLN A 1 90 ? -0.025 -13.053 -3.893 1.00 15.26 2863 GLN A N 1
ATOM 629 C CA . GLN A 1 90 ? 0.553 -11.853 -3.298 1.00 15.47 2863 GLN A CA 1
ATOM 630 C C . GLN A 1 90 ? -0.403 -10.687 -3.531 1.00 15.42 2863 GLN A C 1
ATOM 631 O O . GLN A 1 90 ? -0.692 -9.923 -2.614 1.00 15.81 2863 GLN A O 1
ATOM 637 N N . PHE A 1 91 ? -0.886 -10.565 -4.766 1.00 14.94 2864 PHE A N 1
ATOM 638 C CA . PHE A 1 91 ? -1.829 -9.515 -5.159 1.00 14.90 2864 PHE A CA 1
ATOM 639 C C . PHE A 1 91 ? -3.020 -9.516 -4.198 1.00 15.95 2864 PHE A C 1
ATOM 640 O O . PHE A 1 91 ? -3.294 -8.521 -3.523 1.00 14.20 2864 PHE A O 1
ATOM 648 N N . LYS A 1 92 ? -3.710 -10.651 -4.143 1.00 17.55 2865 LYS A N 1
ATOM 649 C CA . LYS A 1 92 ? -4.861 -10.844 -3.271 1.00 18.52 2865 LYS A CA 1
ATOM 650 C C . LYS A 1 92 ? -4.547 -10.372 -1.849 1.00 19.86 2865 LYS A C 1
ATOM 651 O O . LYS A 1 92 ? -5.366 -9.740 -1.184 1.00 20.23 2865 LYS A O 1
ATOM 657 N N . LYS A 1 93 ? -3.344 -10.685 -1.395 1.00 20.99 2866 LYS A N 1
ATOM 658 C CA . LYS A 1 93 ? -2.899 -10.330 -0.061 1.00 22.67 2866 LYS A CA 1
ATOM 659 C C . LYS A 1 93 ? -2.547 -8.850 0.120 1.00 22.18 2866 LYS A C 1
ATOM 660 O O . LYS A 1 93 ? -2.444 -8.373 1.239 1.00 22.90 2866 LYS A O 1
ATOM 666 N N . VAL A 1 94 ? -2.393 -8.104 -0.963 1.00 21.17 2867 VAL A N 1
ATOM 667 C CA . VAL A 1 94 ? -1.990 -6.717 -0.805 1.00 19.86 2867 VAL A CA 1
ATOM 668 C C . VAL A 1 94 ? -2.947 -5.663 -1.361 1.00 18.42 2867 VAL A C 1
ATOM 669 O O . VAL A 1 94 ? -2.867 -4.491 -0.999 1.00 17.71 2867 VAL A O 1
ATOM 673 N N . VAL A 1 95 ? -3.856 -6.063 -2.233 1.00 16.87 2868 VAL A N 1
ATOM 674 C CA . VAL A 1 95 ? -4.765 -5.086 -2.806 1.00 15.70 2868 VAL A CA 1
ATOM 675 C C . VAL A 1 95 ? -5.960 -4.648 -1.952 1.00 13.85 2868 VAL A C 1
ATOM 676 O O . VAL A 1 95 ? -6.375 -3.494 -2.043 1.00 12.96 2868 VAL A O 1
ATOM 680 N N . PRO A 1 96 ? -6.517 -5.534 -1.104 1.00 13.18 2869 PRO A N 1
ATOM 681 C CA . PRO A 1 96 ? -7.657 -5.065 -0.308 1.00 13.63 2869 PRO A CA 1
ATOM 682 C C . PRO A 1 96 ? -7.349 -3.856 0.583 1.00 14.98 2869 PRO A C 1
ATOM 683 O O . PRO A 1 96 ? -8.125 -2.906 0.615 1.00 15.62 2869 PRO A O 1
ATOM 687 N N . ASP A 1 97 ? -6.225 -3.885 1.298 1.00 16.32 2870 ASP A N 1
ATOM 688 C CA . ASP A 1 97 ? -5.863 -2.771 2.167 1.00 17.60 2870 ASP A CA 1
ATOM 689 C C . ASP A 1 97 ? -5.711 -1.473 1.385 1.00 18.38 2870 ASP A C 1
ATOM 690 O O . ASP A 1 97 ? -6.183 -0.423 1.819 1.00 20.58 2870 ASP A O 1
ATOM 695 N N . LEU A 1 98 ? -5.044 -1.545 0.237 1.00 18.19 2871 LEU A N 1
ATOM 696 C CA . LEU A 1 98 ? -4.829 -0.368 -0.585 1.00 17.18 2871 LEU A CA 1
ATOM 697 C C . LEU A 1 98 ? -6.146 0.250 -1.036 1.00 17.10 2871 LEU A C 1
ATOM 698 O O . LEU A 1 98 ? -6.321 1.463 -0.984 1.00 16.89 2871 LEU A O 1
ATOM 703 N N . ALA A 1 99 ? -7.084 -0.584 -1.459 1.00 17.88 2872 ALA A N 1
ATOM 704 C CA . ALA A 1 99 ? -8.381 -0.085 -1.906 1.00 19.05 2872 ALA A CA 1
ATOM 705 C C . ALA A 1 99 ? -9.208 0.493 -0.751 1.00 18.88 2872 ALA A C 1
ATOM 706 O O . ALA A 1 99 ? -9.938 1.459 -0.925 1.00 20.01 2872 ALA A O 1
ATOM 708 N N . GLN A 1 100 ? -9.086 -0.120 0.419 1.00 18.36 2873 GLN A N 1
ATOM 709 C CA . GLN A 1 100 ? -9.799 0.318 1.599 1.00 19.42 2873 GLN A CA 1
ATOM 710 C C . GLN A 1 100 ? -9.289 1.708 1.965 1.00 20.39 2873 GLN A C 1
ATOM 711 O O . GLN A 1 100 ? -10.041 2.608 2.317 1.00 21.53 2873 GLN A O 1
ATOM 717 N N . GLN A 1 101 ? -7.979 1.858 1.871 1.00 21.06 2874 GLN A N 1
ATOM 718 C CA . GLN A 1 101 ? -7.296 3.092 2.186 1.00 21.49 2874 GLN A CA 1
ATOM 719 C C . GLN A 1 101 ? -7.798 4.221 1.285 1.00 20.09 2874 GLN A C 1
ATOM 720 O O . GLN A 1 101 ? -8.183 5.290 1.743 1.00 21.22 2874 GLN A O 1
ATOM 726 N N . ALA A 1 102 ? -7.813 3.961 -0.010 1.00 18.53 2875 ALA A N 1
ATOM 727 C CA . ALA A 1 102 ? -8.268 4.951 -0.971 1.00 17.05 2875 ALA A CA 1
ATOM 728 C C . ALA A 1 102 ? -9.729 5.304 -0.693 1.00 16.51 2875 ALA A C 1
ATOM 729 O O . ALA A 1 102 ? -10.071 6.475 -0.498 1.00 16.13 2875 ALA A O 1
ATOM 731 N N . CYS A 1 103 ? -10.583 4.282 -0.661 1.00 16.13 2876 CYS A N 1
ATOM 732 C CA . CYS A 1 103 ? -12.016 4.461 -0.405 1.00 14.66 2876 CYS A CA 1
ATOM 733 C C . CYS A 1 103 ? -12.272 5.278 0.852 1.00 13.58 2876 CYS A C 1
ATOM 734 O O . CYS A 1 103 ? -13.089 6.192 0.856 1.00 13.44 2876 CYS A O 1
ATOM 737 N N . LEU A 1 104 ? -11.568 4.932 1.921 1.00 11.91 2877 LEU A N 1
ATOM 738 C CA . LEU A 1 104 ? -11.706 5.631 3.180 1.00 10.16 2877 LEU A CA 1
ATOM 739 C C . LEU A 1 104 ? -11.434 7.111 2.928 1.00 11.63 2877 LEU A C 1
ATOM 740 O O . LEU A 1 104 ? -12.271 7.962 3.208 1.00 11.83 2877 LEU A O 1
ATOM 745 N N . ARG A 1 105 ? -10.273 7.410 2.361 1.00 13.85 2878 ARG A N 1
ATOM 746 C CA . ARG A 1 105 ? -9.892 8.784 2.069 1.00 16.92 2878 ARG A CA 1
ATOM 747 C C . ARG A 1 105 ? -10.836 9.504 1.126 1.00 18.87 2878 ARG A C 1
ATOM 748 O O . ARG A 1 105 ? -11.068 10.705 1.271 1.00 19.18 2878 ARG A O 1
ATOM 756 N N . ALA A 1 106 ? -11.365 8.772 0.149 1.00 20.86 2879 ALA A N 1
ATOM 757 C CA . ALA A 1 106 ? -12.290 9.343 -0.824 1.00 22.14 2879 ALA A CA 1
ATOM 758 C C . ALA A 1 106 ? -13.626 9.604 -0.152 1.00 23.41 2879 ALA A C 1
ATOM 759 O O . ALA A 1 106 ? -14.378 10.476 -0.570 1.00 25.36 2879 ALA A O 1
ATOM 761 N N . LEU A 1 107 ? -13.916 8.845 0.896 1.00 23.56 2880 LEU A N 1
ATOM 762 C CA . LEU A 1 107 ? -15.165 9.006 1.616 1.00 23.51 2880 LEU A CA 1
ATOM 763 C C . LEU A 1 107 ? -15.137 10.257 2.476 1.00 24.16 2880 LEU A C 1
ATOM 764 O O . LEU A 1 107 ? -16.100 11.010 2.511 1.00 24.38 2880 LEU A O 1
ATOM 769 N N . LYS A 1 108 ? -14.036 10.487 3.174 1.00 24.92 2881 LYS A N 1
ATOM 770 C CA . LYS A 1 108 ? -13.951 11.671 4.005 1.00 26.27 2881 LYS A CA 1
ATOM 771 C C . LYS A 1 108 ? -13.888 12.908 3.114 1.00 25.90 2881 LYS A C 1
ATOM 772 O O . LYS A 1 108 ? -14.490 13.941 3.408 1.00 26.39 2881 LYS A O 1
ATOM 778 N N . ASP A 1 109 ? -13.166 12.810 2.009 1.00 26.49 2882 ASP A N 1
ATOM 779 C CA . ASP A 1 109 ? -13.082 13.954 1.115 1.00 27.51 2882 ASP A CA 1
ATOM 780 C C . ASP A 1 109 ? -14.477 14.305 0.594 1.00 26.42 2882 ASP A C 1
ATOM 781 O O . ASP A 1 109 ? -14.801 15.480 0.393 1.00 25.80 2882 ASP A O 1
ATOM 786 N N . TRP A 1 110 ? -15.293 13.276 0.374 1.00 24.80 2883 TRP A N 1
ATOM 787 C CA . TRP A 1 110 ? -16.658 13.454 -0.109 1.00 22.38 2883 TRP A CA 1
ATOM 788 C C . TRP A 1 110 ? -17.452 14.221 0.936 1.00 22.32 2883 TRP A C 1
ATOM 789 O O . TRP A 1 110 ? -18.177 15.157 0.612 1.00 21.97 2883 TRP A O 1
ATOM 800 N N . GLY A 1 111 ? -17.297 13.818 2.192 1.00 22.69 2884 GLY A N 1
ATOM 801 C CA . GLY A 1 111 ? -17.997 14.480 3.271 1.00 24.51 2884 GLY A CA 1
ATOM 802 C C . GLY A 1 111 ? -19.270 13.790 3.723 1.00 25.68 2884 GLY A C 1
ATOM 803 O O . GLY A 1 111 ? -19.598 13.806 4.911 1.00 26.24 2884 GLY A O 1
ATOM 804 N N . GLY A 1 112 ? -19.985 13.176 2.786 1.00 26.08 2885 GLY A N 1
ATOM 805 C CA . GLY A 1 112 ? -21.229 12.508 3.122 1.00 27.06 2885 GLY A CA 1
ATOM 806 C C . GLY A 1 112 ? -21.126 11.384 4.135 1.00 28.59 2885 GLY A C 1
ATOM 807 O O . GLY A 1 112 ? -20.044 11.071 4.632 1.00 29.54 2885 GLY A O 1
ATOM 808 N N . ASP A 1 113 ? -22.273 10.794 4.462 1.00 29.13 2886 ASP A N 1
ATOM 809 C CA . ASP A 1 113 ? -22.333 9.674 5.393 1.00 27.80 2886 ASP A CA 1
ATOM 810 C C . ASP A 1 113 ? -22.316 8.389 4.566 1.00 26.20 2886 ASP A C 1
ATOM 811 O O . ASP A 1 113 ? -23.165 8.192 3.695 1.00 24.37 2886 ASP A O 1
ATOM 816 N N . LYS A 1 114 ? -21.347 7.523 4.852 1.00 24.66 2887 LYS A N 1
ATOM 817 C CA . LYS A 1 114 ? -21.171 6.274 4.124 1.00 23.08 2887 LYS A CA 1
ATOM 818 C C . LYS A 1 114 ? -22.447 5.499 3.921 1.00 23.04 2887 LYS A C 1
ATOM 819 O O . LYS A 1 114 ? -22.546 4.731 2.977 1.00 24.22 2887 LYS A O 1
ATOM 825 N N . GLY A 1 115 ? -23.424 5.690 4.799 1.00 23.00 2888 GLY A N 1
ATOM 826 C CA . GLY A 1 115 ? -24.678 4.976 4.655 1.00 22.46 2888 GLY A CA 1
ATOM 827 C C . GLY A 1 115 ? -25.472 5.454 3.454 1.00 22.99 2888 GLY A C 1
ATOM 828 O O . GLY A 1 115 ? -26.439 4.815 3.059 1.00 22.81 2888 GLY A O 1
ATOM 829 N N . ASP A 1 116 ? -25.066 6.575 2.866 1.00 24.33 2889 ASP A N 1
ATOM 830 C CA . ASP A 1 116 ? -25.759 7.126 1.704 1.00 24.50 2889 ASP A CA 1
ATOM 831 C C . ASP A 1 116 ? -25.241 6.611 0.366 1.00 24.11 2889 ASP A C 1
ATOM 832 O O . ASP A 1 116 ? -25.835 6.888 -0.679 1.00 24.50 2889 ASP A O 1
ATOM 837 N N . ILE A 1 117 ? -24.136 5.868 0.387 1.00 23.22 2890 ILE A N 1
ATOM 838 C CA . ILE A 1 117 ? -23.569 5.335 -0.848 1.00 21.31 2890 ILE A CA 1
ATOM 839 C C . ILE A 1 117 ? -24.408 4.187 -1.371 1.00 20.23 2890 ILE A C 1
ATOM 840 O O . ILE A 1 117 ? -24.524 3.142 -0.734 1.00 20.09 2890 ILE A O 1
ATOM 845 N N . THR A 1 118 ? -24.990 4.402 -2.544 1.00 19.19 2891 THR A N 1
ATOM 846 C CA . THR A 1 118 ? -25.855 3.417 -3.172 1.00 18.66 2891 THR A CA 1
ATOM 847 C C . THR A 1 118 ? -25.120 2.379 -3.994 1.00 18.97 2891 THR A C 1
ATOM 848 O O . THR A 1 118 ? -25.597 1.254 -4.147 1.00 19.60 2891 THR A O 1
ATOM 852 N N . HIS A 1 119 ? -23.963 2.758 -4.530 1.00 18.76 2892 HIS A N 1
ATOM 853 C CA . HIS A 1 119 ? -23.184 1.859 -5.375 1.00 16.76 2892 HIS A CA 1
ATOM 854 C C . HIS A 1 119 ? -21.712 1.788 -5.028 1.00 14.79 2892 HIS A C 1
ATOM 855 O O . HIS A 1 119 ? -21.113 2.768 -4.585 1.00 14.64 2892 HIS A O 1
ATOM 862 N N . ILE A 1 120 ? -21.135 0.612 -5.244 1.00 12.19 2893 ILE A N 1
ATOM 863 C CA . ILE A 1 120 ? -19.722 0.399 -4.994 1.00 10.39 2893 ILE A CA 1
ATOM 864 C C . ILE A 1 120 ? -19.162 -0.272 -6.260 1.00 10.33 2893 ILE A C 1
ATOM 865 O O . ILE A 1 120 ? -19.607 -1.346 -6.666 1.00 9.44 2893 ILE A O 1
ATOM 870 N N . VAL A 1 121 ? -18.222 0.412 -6.909 1.00 8.77 2894 VAL A N 1
ATOM 871 C CA . VAL A 1 121 ? -17.604 -0.075 -8.131 1.00 6.42 2894 VAL A CA 1
ATOM 872 C C . VAL A 1 121 ? -16.115 -0.336 -7.969 1.00 6.49 2894 VAL A C 1
ATOM 873 O O . VAL A 1 121 ? -15.337 0.575 -7.694 1.00 6.21 2894 VAL A O 1
ATOM 877 N N . SER A 1 122 ? -15.735 -1.588 -8.180 1.00 6.05 2895 SER A N 1
ATOM 878 C CA . SER A 1 122 ? -14.361 -2.052 -8.066 1.00 5.27 2895 SER A CA 1
ATOM 879 C C . SER A 1 122 ? -13.776 -2.166 -9.477 1.00 5.97 2895 SER A C 1
ATOM 880 O O . SER A 1 122 ? -14.475 -2.603 -10.393 1.00 5.19 2895 SER A O 1
ATOM 883 N N . VAL A 1 123 ? -12.511 -1.765 -9.644 1.00 5.46 2896 VAL A N 1
ATOM 884 C CA . VAL A 1 123 ? -11.817 -1.794 -10.942 1.00 3.81 2896 VAL A CA 1
ATOM 885 C C . VAL A 1 123 ? -10.340 -2.238 -10.851 1.00 4.71 2896 VAL A C 1
ATOM 886 O O . VAL A 1 123 ? -9.575 -1.729 -10.031 1.00 4.16 2896 VAL A O 1
ATOM 890 N N . THR A 1 124 ? -9.953 -3.185 -11.703 1.00 5.45 2897 THR A N 1
ATOM 891 C CA . THR A 1 124 ? -8.583 -3.695 -11.747 1.00 5.58 2897 THR A CA 1
ATOM 892 C C . THR A 1 124 ? -8.405 -4.659 -12.906 1.00 8.03 2897 THR A C 1
ATOM 893 O O . THR A 1 124 ? -9.395 -5.180 -13.431 1.00 9.93 2897 THR A O 1
ATOM 897 N N . SER A 1 125 ? -7.148 -4.886 -13.305 1.00 8.62 2898 SER A N 1
ATOM 898 C CA . SER A 1 125 ? -6.819 -5.811 -14.394 1.00 8.47 2898 SER A CA 1
ATOM 899 C C . SER A 1 125 ? -5.456 -6.422 -14.131 1.00 8.57 2898 SER A C 1
ATOM 900 O O . SER A 1 125 ? -4.916 -7.134 -14.969 1.00 8.40 2898 SER A O 1
ATOM 903 N N . THR A 1 126 ? -4.898 -6.141 -12.957 1.00 8.84 2899 THR A N 1
ATOM 904 C CA . THR A 1 126 ? -3.588 -6.673 -12.592 1.00 7.41 2899 THR A CA 1
ATOM 905 C C . THR A 1 126 ? -3.645 -7.881 -11.667 1.00 5.72 2899 THR A C 1
ATOM 906 O O . THR A 1 126 ? -2.623 -8.330 -11.173 1.00 5.89 2899 THR A O 1
ATOM 910 N N . GLY A 1 127 ? -4.837 -8.413 -11.437 1.00 5.41 2900 GLY A N 1
ATOM 911 C CA . GLY A 1 127 ? -4.966 -9.576 -10.577 1.00 5.74 2900 GLY A CA 1
ATOM 912 C C . GLY A 1 127 ? -6.415 -10.003 -10.479 1.00 6.11 2900 GLY A C 1
ATOM 913 O O . GLY A 1 127 ? -7.309 -9.199 -10.725 1.00 6.29 2900 GLY A O 1
ATOM 914 N N . ILE A 1 128 ? -6.652 -11.260 -10.118 1.00 6.29 2901 ILE A N 1
ATOM 915 C CA . ILE A 1 128 ? -8.012 -11.781 -10.005 1.00 7.39 2901 ILE A CA 1
ATOM 916 C C . ILE A 1 128 ? -8.387 -12.146 -8.575 1.00 8.25 2901 ILE A C 1
ATOM 917 O O . ILE A 1 128 ? -7.804 -13.056 -7.988 1.00 9.95 2901 ILE A O 1
ATOM 922 N N . ILE A 1 129 ? -9.365 -11.432 -8.025 1.00 8.67 2902 ILE A N 1
ATOM 923 C CA . ILE A 1 129 ? -9.834 -11.675 -6.667 1.00 8.33 2902 ILE A CA 1
ATOM 924 C C . ILE A 1 129 ? -11.326 -11.971 -6.656 1.00 9.29 2902 ILE A C 1
ATOM 925 O O . ILE A 1 129 ? -12.137 -11.145 -7.078 1.00 9.97 2902 ILE A O 1
ATOM 930 N N . ILE A 1 130 ? -11.687 -13.147 -6.161 1.00 10.14 2903 ILE A N 1
ATOM 931 C CA . ILE A 1 130 ? -13.088 -13.546 -6.073 1.00 9.94 2903 ILE A CA 1
ATOM 932 C C . ILE A 1 130 ? -13.363 -14.084 -4.674 1.00 11.00 2903 ILE A C 1
ATOM 933 O O . ILE A 1 130 ? -12.681 -14.989 -4.208 1.00 13.05 2903 ILE A O 1
ATOM 938 N N . PRO A 1 131 ? -14.331 -13.499 -3.953 1.00 10.89 2904 PRO A N 1
ATOM 939 C CA . PRO A 1 131 ? -15.210 -12.375 -4.303 1.00 10.75 2904 PRO A CA 1
ATOM 940 C C . PRO A 1 131 ? -14.379 -11.140 -4.657 1.00 10.42 2904 PRO A C 1
ATOM 941 O O . PRO A 1 131 ? -13.311 -10.916 -4.084 1.00 13.18 2904 PRO A O 1
ATOM 945 N N . ASP A 1 132 ? -14.876 -10.329 -5.581 1.00 9.53 2905 ASP A N 1
ATOM 946 C CA . ASP A 1 132 ? -14.154 -9.139 -6.021 1.00 9.25 2905 ASP A CA 1
ATOM 947 C C . ASP A 1 132 ? -13.942 -8.097 -4.928 1.00 9.13 2905 ASP A C 1
ATOM 948 O O . ASP A 1 132 ? -14.576 -8.149 -3.883 1.00 9.70 2905 ASP A O 1
ATOM 953 N N . VAL A 1 133 ? -13.055 -7.142 -5.187 1.00 8.38 2906 VAL A N 1
ATOM 954 C CA . VAL A 1 133 ? -12.749 -6.088 -4.227 1.00 7.42 2906 VAL A CA 1
ATOM 955 C C . VAL A 1 133 ? -13.966 -5.314 -3.716 1.00 9.88 2906 VAL A C 1
ATOM 956 O O . VAL A 1 133 ? -14.047 -5.002 -2.531 1.00 10.16 2906 VAL A O 1
ATOM 960 N N . ASN A 1 134 ? -14.915 -4.996 -4.591 1.00 11.26 2907 ASN A N 1
ATOM 961 C CA . ASN A 1 134 ? -16.079 -4.245 -4.139 1.00 11.78 2907 ASN A CA 1
ATOM 962 C C . ASN A 1 134 ? -16.878 -4.961 -3.058 1.00 12.96 2907 ASN A C 1
ATOM 963 O O . ASN A 1 134 ? -17.468 -4.303 -2.203 1.00 14.26 2907 ASN A O 1
ATOM 968 N N . PHE A 1 135 ? -16.912 -6.295 -3.090 1.00 12.69 2908 PHE A N 1
ATOM 969 C CA . PHE A 1 135 ? -17.652 -7.058 -2.079 1.00 11.88 2908 PHE A CA 1
ATOM 970 C C . PHE A 1 135 ? -16.911 -7.020 -0.747 1.00 11.73 2908 PHE A C 1
ATOM 971 O O . PHE A 1 135 ? -17.503 -6.767 0.310 1.00 10.96 2908 PHE A O 1
ATOM 979 N N . LYS A 1 136 ? -15.612 -7.294 -0.815 1.00 12.19 2909 LYS A N 1
ATOM 980 C CA . LYS A 1 136 ? -14.755 -7.290 0.362 1.00 13.28 2909 LYS A CA 1
ATOM 981 C C . LYS A 1 136 ? -14.810 -5.968 1.128 1.00 14.12 2909 LYS A C 1
ATOM 982 O O . LYS A 1 136 ? -14.653 -5.948 2.354 1.00 12.62 2909 LYS A O 1
ATOM 988 N N . LEU A 1 137 ? -15.034 -4.877 0.393 1.00 14.89 2910 LEU A N 1
ATOM 989 C CA . LEU A 1 137 ? -15.090 -3.537 0.971 1.00 15.42 2910 LEU A CA 1
ATOM 990 C C . LEU A 1 137 ? -16.391 -3.244 1.697 1.00 15.98 2910 LEU A C 1
ATOM 991 O O . LEU A 1 137 ? -16.405 -2.459 2.646 1.00 17.11 2910 LEU A O 1
ATOM 996 N N . ILE A 1 138 ? -17.482 -3.870 1.263 1.00 15.54 2911 ILE A N 1
ATOM 997 C CA . ILE A 1 138 ? -18.774 -3.654 1.916 1.00 14.48 2911 ILE A CA 1
ATOM 998 C C . ILE A 1 138 ? -18.611 -3.754 3.428 1.00 14.31 2911 ILE A C 1
ATOM 999 O O . ILE A 1 138 ? -18.943 -2.829 4.164 1.00 14.63 2911 ILE A O 1
ATOM 1004 N N . ASP A 1 139 ? -18.089 -4.886 3.879 1.00 14.45 2912 ASP A N 1
ATOM 1005 C CA . ASP A 1 139 ? -17.882 -5.135 5.301 1.00 14.96 2912 ASP A CA 1
ATOM 1006 C C . ASP A 1 139 ? -16.733 -4.308 5.900 1.00 14.90 2912 ASP A C 1
ATOM 1007 O O . ASP A 1 139 ? -16.822 -3.834 7.037 1.00 14.17 2912 ASP A O 1
ATOM 1012 N N . LEU A 1 140 ? -15.658 -4.145 5.134 1.00 14.33 2913 LEU A N 1
ATOM 1013 C CA . LEU A 1 140 ? -14.508 -3.380 5.587 1.00 12.70 2913 LEU A CA 1
ATOM 1014 C C . LEU A 1 140 ? -14.888 -1.936 5.875 1.00 13.28 2913 LEU A C 1
ATOM 1015 O O . LEU A 1 140 ? -14.529 -1.381 6.909 1.00 13.15 2913 LEU A O 1
ATOM 1020 N N . LEU A 1 141 ? -15.619 -1.324 4.955 1.00 13.89 2914 LEU A N 1
ATOM 1021 C CA . LEU A 1 141 ? -16.016 0.064 5.126 1.00 15.10 2914 LEU A CA 1
ATOM 1022 C C . LEU A 1 141 ? -17.301 0.184 5.922 1.00 16.84 2914 LEU A C 1
ATOM 1023 O O . LEU A 1 141 ? -17.657 1.268 6.381 1.00 18.43 2914 LEU A O 1
ATOM 1028 N N . GLY A 1 142 ? -17.997 -0.933 6.087 1.00 17.59 2915 GLY A N 1
ATOM 1029 C CA . GLY A 1 142 ? -19.241 -0.906 6.826 1.00 16.55 2915 GLY A CA 1
ATOM 1030 C C . GLY A 1 142 ? -20.333 -0.195 6.047 1.00 16.07 2915 GLY A C 1
ATOM 1031 O O . GLY A 1 142 ? -21.099 0.603 6.590 1.00 16.28 2915 GLY A O 1
ATOM 1032 N N . LEU A 1 143 ? -20.399 -0.479 4.756 1.00 15.35 2916 LEU A N 1
ATOM 1033 C CA . LEU A 1 143 ? -21.414 0.121 3.920 1.00 14.59 2916 LEU A CA 1
ATOM 1034 C C . LEU A 1 143 ? -22.676 -0.723 4.058 1.00 13.92 2916 LEU A C 1
ATOM 1035 O O . LEU A 1 143 ? -22.674 -1.776 4.702 1.00 12.39 2916 LEU A O 1
ATOM 1040 N N . ASN A 1 144 ? -23.759 -0.246 3.461 1.00 13.42 2917 ASN A N 1
ATOM 1041 C CA . ASN A 1 144 ? -25.013 -0.966 3.496 1.00 13.40 2917 ASN A CA 1
ATOM 1042 C C . ASN A 1 144 ? -24.805 -2.336 2.830 1.00 14.14 2917 ASN A C 1
ATOM 1043 O O . ASN A 1 144 ? -24.317 -2.422 1.702 1.00 14.79 2917 ASN A O 1
ATOM 1048 N N . LYS A 1 145 ? -25.172 -3.405 3.529 1.00 14.58 2918 LYS A N 1
ATOM 1049 C CA . LYS A 1 145 ? -25.027 -4.762 3.000 1.00 15.28 2918 LYS A CA 1
ATOM 1050 C C . LYS A 1 145 ? -25.724 -4.918 1.650 1.00 14.86 2918 LYS A C 1
ATOM 1051 O O . LYS A 1 145 ? -25.400 -5.819 0.876 1.00 16.61 2918 LYS A O 1
ATOM 1057 N N . ASP A 1 146 ? -26.690 -4.050 1.375 1.00 14.06 2919 ASP A N 1
ATOM 1058 C CA . ASP A 1 146 ? -27.438 -4.113 0.125 1.00 14.35 2919 ASP A CA 1
ATOM 1059 C C . ASP A 1 146 ? -26.862 -3.237 -0.987 1.00 13.91 2919 ASP A C 1
ATOM 1060 O O . ASP A 1 146 ? -27.321 -3.306 -2.129 1.00 14.59 2919 ASP A O 1
ATOM 1065 N N . VAL A 1 147 ? -25.868 -2.414 -0.657 1.00 12.86 2920 VAL A N 1
ATOM 1066 C CA . VAL A 1 147 ? -25.249 -1.537 -1.646 1.00 11.66 2920 VAL A CA 1
ATOM 1067 C C . VAL A 1 147 ? -25.022 -2.330 -2.934 1.00 12.13 2920 VAL A C 1
ATOM 1068 O O . VAL A 1 147 ? -24.591 -3.482 -2.896 1.00 11.10 2920 VAL A O 1
ATOM 1072 N N . GLU A 1 148 ? -25.334 -1.710 -4.070 1.00 13.39 2921 GLU A N 1
ATOM 1073 C CA . GLU A 1 148 ? -25.185 -2.361 -5.366 1.00 13.19 2921 GLU A CA 1
ATOM 1074 C C . GLU A 1 148 ? -23.737 -2.490 -5.827 1.00 12.78 2921 GLU A C 1
ATOM 1075 O O . GLU A 1 148 ? -22.983 -1.509 -5.825 1.00 12.24 2921 GLU A O 1
ATOM 1081 N N . ARG A 1 149 ? -23.362 -3.714 -6.214 1.00 11.81 2922 ARG A N 1
ATOM 1082 C CA . ARG A 1 149 ? -22.001 -4.008 -6.665 1.00 11.68 2922 ARG A CA 1
ATOM 1083 C C . ARG A 1 149 ? -21.816 -4.028 -8.185 1.00 11.77 2922 ARG A C 1
ATOM 1084 O O . ARG A 1 149 ? -22.691 -4.471 -8.930 1.00 11.87 2922 ARG A O 1
ATOM 1092 N N . VAL A 1 150 ? -20.652 -3.552 -8.622 1.00 10.69 2923 VAL A N 1
ATOM 1093 C CA . VAL A 1 150 ? -20.277 -3.500 -10.033 1.00 8.29 2923 VAL A CA 1
ATOM 1094 C C . VAL A 1 150 ? -18.788 -3.823 -10.156 1.00 8.06 2923 VAL A C 1
ATOM 1095 O O . VAL A 1 150 ? -17.962 -3.097 -9.612 1.00 8.06 2923 VAL A O 1
ATOM 1099 N N . SER A 1 151 ? -18.440 -4.905 -10.853 1.00 7.96 2924 SER A N 1
ATOM 1100 C CA . SER A 1 151 ? -17.025 -5.270 -11.032 1.00 7.97 2924 SER A CA 1
ATOM 1101 C C . SER A 1 151 ? -16.493 -4.946 -12.435 1.00 7.95 2924 SER A C 1
ATOM 1102 O O . SER A 1 151 ? -16.590 -5.773 -13.330 1.00 9.99 2924 SER A O 1
ATOM 1105 N N . LEU A 1 152 ? -15.944 -3.750 -12.630 1.00 8.13 2925 LEU A N 1
ATOM 1106 C CA . LEU A 1 152 ? -15.384 -3.365 -13.929 1.00 8.87 2925 LEU A CA 1
ATOM 1107 C C . LEU A 1 152 ? -13.939 -3.863 -14.018 1.00 11.08 2925 LEU A C 1
ATOM 1108 O O . LEU A 1 152 ? -13.003 -3.106 -13.741 1.00 11.71 2925 LEU A O 1
ATOM 1113 N N . ASN A 1 153 ? -13.746 -5.120 -14.406 1.00 10.90 2926 ASN A N 1
ATOM 1114 C CA . ASN A 1 153 ? -12.400 -5.657 -14.497 1.00 10.62 2926 ASN A CA 1
ATOM 1115 C C . ASN A 1 153 ? -11.999 -6.103 -15.908 1.00 12.18 2926 ASN A C 1
ATOM 1116 O O . ASN A 1 153 ? -12.842 -6.432 -16.746 1.00 13.06 2926 ASN A O 1
ATOM 1121 N N . LEU A 1 154 ? -10.694 -6.109 -16.157 1.00 12.18 2927 LEU A N 1
ATOM 1122 C CA . LEU A 1 154 ? -10.145 -6.538 -17.438 1.00 11.28 2927 LEU A CA 1
ATOM 1123 C C . LEU A 1 154 ? -10.267 -5.509 -18.542 1.00 11.36 2927 LEU A C 1
ATOM 1124 O O . LEU A 1 154 ? -10.300 -5.865 -19.709 1.00 12.45 2927 LEU A O 1
ATOM 1129 N N . MET A 1 155 ? -10.323 -4.230 -18.187 1.00 12.17 2928 MET A N 1
ATOM 1130 C CA . MET A 1 155 ? -10.426 -3.193 -19.207 1.00 11.68 2928 MET A CA 1
ATOM 1131 C C . MET A 1 155 ? -9.077 -2.536 -19.463 1.00 11.62 2928 MET A C 1
ATOM 1132 O O . MET A 1 155 ? -8.921 -1.761 -20.412 1.00 12.05 2928 MET A O 1
ATOM 1137 N N . GLY A 1 156 ? -8.105 -2.847 -18.613 1.00 9.93 2929 GLY A N 1
ATOM 1138 C CA . GLY A 1 156 ? -6.775 -2.304 -18.791 1.00 11.11 2929 GLY A CA 1
ATOM 1139 C C . GLY A 1 156 ? -6.553 -0.892 -18.300 1.00 11.44 2929 GLY A C 1
ATOM 1140 O O . GLY A 1 156 ? -7.332 -0.370 -17.508 1.00 9.75 2929 GLY A O 1
ATOM 1141 N N . CYS A 1 157 ? -5.484 -0.276 -18.797 1.00 13.27 2930 CYS A N 1
ATOM 1142 C CA . CYS A 1 157 ? -5.104 1.070 -18.409 1.00 14.32 2930 CYS A CA 1
ATOM 1143 C C . CYS A 1 157 ? -6.199 2.100 -18.574 1.00 14.79 2930 CYS A C 1
ATOM 1144 O O . CYS A 1 157 ? -6.231 3.079 -17.832 1.00 17.72 2930 CYS A O 1
ATOM 1147 N N . LEU A 1 158 ? -7.109 1.897 -19.519 1.00 13.94 2931 LEU A N 1
ATOM 1148 C CA . LEU A 1 158 ? -8.166 2.883 -19.717 1.00 14.60 2931 LEU A CA 1
ATOM 1149 C C . LEU A 1 158 ? -9.330 2.773 -18.726 1.00 15.46 2931 LEU A C 1
ATOM 1150 O O . LEU A 1 158 ? -10.199 3.650 -18.670 1.00 16.19 2931 LEU A O 1
ATOM 1155 N N . ALA A 1 159 ? -9.335 1.704 -17.935 1.00 14.77 2932 ALA A N 1
ATOM 1156 C CA . ALA A 1 159 ? -10.395 1.495 -16.957 1.00 15.13 2932 ALA A CA 1
ATOM 1157 C C . ALA A 1 159 ? -10.621 2.737 -16.093 1.00 15.19 2932 ALA A C 1
ATOM 1158 O O . ALA A 1 159 ? -11.675 2.891 -15.479 1.00 15.47 2932 ALA A O 1
ATOM 1160 N N . GLY A 1 160 ? -9.636 3.623 -16.039 1.00 14.23 2933 GLY A N 1
ATOM 1161 C CA . GLY A 1 160 ? -9.815 4.827 -15.253 1.00 14.87 2933 GLY A CA 1
ATOM 1162 C C . GLY A 1 160 ? -11.049 5.591 -15.705 1.00 15.41 2933 GLY A C 1
ATOM 1163 O O . GLY A 1 160 ? -11.963 5.846 -14.922 1.00 15.81 2933 GLY A O 1
ATOM 1164 N N . LEU A 1 161 ? -11.077 5.958 -16.979 1.00 14.78 2934 LEU A N 1
ATOM 1165 C CA . LEU A 1 161 ? -12.205 6.685 -17.525 1.00 14.21 2934 LEU A CA 1
ATOM 1166 C C . LEU A 1 161 ? -13.410 5.787 -17.809 1.00 14.45 2934 LEU A C 1
ATOM 1167 O O . LEU A 1 161 ? -14.543 6.269 -17.896 1.00 14.13 2934 LEU A O 1
ATOM 1172 N N . SER A 1 162 ? -13.178 4.484 -17.945 1.00 14.05 2935 SER A N 1
ATOM 1173 C CA . SER A 1 162 ? -14.280 3.564 -18.203 1.00 14.26 2935 SER A CA 1
ATOM 1174 C C . SER A 1 162 ? -15.257 3.623 -17.041 1.00 13.72 2935 SER A C 1
ATOM 1175 O O . SER A 1 162 ? -16.471 3.675 -17.239 1.00 13.01 2935 SER A O 1
ATOM 1178 N N . SER A 1 163 ? -14.714 3.626 -15.827 1.00 13.48 2936 SER A N 1
ATOM 1179 C CA . SER A 1 163 ? -15.537 3.692 -14.630 1.00 13.10 2936 SER A CA 1
ATOM 1180 C C . SER A 1 163 ? -16.220 5.054 -14.510 1.00 12.31 2936 SER A C 1
ATOM 1181 O O . SER A 1 163 ? -17.423 5.118 -14.263 1.00 10.66 2936 SER A O 1
ATOM 1184 N N . LEU A 1 164 ? -15.462 6.137 -14.703 1.00 11.32 2937 LEU A N 1
ATOM 1185 C CA . LEU A 1 164 ? -16.038 7.478 -14.616 1.00 9.85 2937 LEU A CA 1
ATOM 1186 C C . LEU A 1 164 ? -17.235 7.517 -15.551 1.00 9.54 2937 LEU A C 1
ATOM 1187 O O . LEU A 1 164 ? -18.330 7.947 -15.182 1.00 7.48 2937 LEU A O 1
ATOM 1192 N N . ARG A 1 165 ? -17.013 7.051 -16.771 1.00 10.20 2938 ARG A N 1
ATOM 1193 C CA . ARG A 1 165 ? -18.052 7.017 -17.792 1.00 11.37 2938 ARG A CA 1
ATOM 1194 C C . ARG A 1 165 ? -19.263 6.223 -17.310 1.00 12.30 2938 ARG A C 1
ATOM 1195 O O . ARG A 1 165 ? -20.386 6.743 -17.282 1.00 14.03 2938 ARG A O 1
ATOM 1203 N N . THR A 1 166 ? -19.038 4.975 -16.906 1.00 11.60 2939 THR A N 1
ATOM 1204 C CA . THR A 1 166 ? -20.134 4.133 -16.439 1.00 10.40 2939 THR A CA 1
ATOM 1205 C C . THR A 1 166 ? -20.770 4.665 -15.167 1.00 10.47 2939 THR A C 1
ATOM 1206 O O . THR A 1 166 ? -21.991 4.798 -15.103 1.00 9.55 2939 THR A O 1
ATOM 1210 N N . ALA A 1 167 ? -19.959 4.984 -14.162 1.00 11.00 2940 ALA A N 1
ATOM 1211 C CA . ALA A 1 167 ? -20.513 5.494 -12.910 1.00 11.80 2940 ALA A CA 1
ATOM 1212 C C . ALA A 1 167 ? -21.305 6.784 -13.158 1.00 11.79 2940 ALA A C 1
ATOM 1213 O O . ALA A 1 167 ? -22.159 7.156 -12.360 1.00 12.42 2940 ALA A O 1
ATOM 1215 N N . ALA A 1 168 ? -21.044 7.447 -14.278 1.00 11.40 2941 ALA A N 1
ATOM 1216 C CA . ALA A 1 168 ? -21.757 8.680 -14.581 1.00 12.09 2941 ALA A CA 1
ATOM 1217 C C . ALA A 1 168 ? -23.209 8.356 -14.905 1.00 12.81 2941 ALA A C 1
ATOM 1218 O O . ALA A 1 168 ? -24.123 8.884 -14.274 1.00 14.02 2941 ALA A O 1
ATOM 1220 N N . SER A 1 169 ? -23.411 7.476 -15.884 1.00 13.28 2942 SER A N 1
ATOM 1221 C CA . SER A 1 169 ? -24.750 7.072 -16.278 1.00 13.97 2942 SER A CA 1
ATOM 1222 C C . SER A 1 169 ? -25.485 6.528 -15.061 1.00 14.15 2942 SER A C 1
ATOM 1223 O O . SER A 1 169 ? -26.663 6.817 -14.849 1.00 13.67 2942 SER A O 1
ATOM 1226 N N . LEU A 1 170 ? -24.772 5.721 -14.277 1.00 14.76 2943 LEU A N 1
ATOM 1227 C CA . LEU A 1 170 ? -25.310 5.126 -13.065 1.00 14.31 2943 LEU A CA 1
ATOM 1228 C C . LEU A 1 170 ? -25.856 6.261 -12.197 1.00 14.83 2943 LEU A C 1
ATOM 1229 O O . LEU A 1 170 ? -26.991 6.228 -11.717 1.00 13.91 2943 LEU A O 1
ATOM 1234 N N . ALA A 1 171 ? -25.035 7.284 -12.021 1.00 16.06 2944 ALA A N 1
ATOM 1235 C CA . ALA A 1 171 ? -25.419 8.438 -11.234 1.00 18.31 2944 ALA A CA 1
ATOM 1236 C C . ALA A 1 171 ? -26.658 9.121 -11.814 1.00 18.79 2944 ALA A C 1
ATOM 1237 O O . ALA A 1 171 ? -27.455 9.707 -11.079 1.00 18.63 2944 ALA A O 1
ATOM 1239 N N . LYS A 1 172 ? -26.810 9.052 -13.132 1.00 19.68 2945 LYS A N 1
ATOM 1240 C CA . LYS A 1 172 ? -27.932 9.701 -13.798 1.00 20.88 2945 LYS A CA 1
ATOM 1241 C C . LYS A 1 172 ? -29.195 8.854 -13.871 1.00 20.95 2945 LYS A C 1
ATOM 1242 O O . LYS A 1 172 ? -30.182 9.258 -14.480 1.00 21.92 2945 LYS A O 1
ATOM 1248 N N . ALA A 1 173 ? -29.176 7.682 -13.250 1.00 21.40 2946 ALA A N 1
ATOM 1249 C CA . ALA A 1 173 ? -30.359 6.827 -13.253 1.00 22.17 2946 ALA A CA 1
ATOM 1250 C C . ALA A 1 173 ? -31.247 7.206 -12.066 1.00 23.11 2946 ALA A C 1
ATOM 1251 O O . ALA A 1 173 ? -32.391 6.754 -11.966 1.00 22.48 2946 ALA A O 1
ATOM 1253 N N . SER A 1 174 ? -30.704 8.046 -11.177 1.00 23.99 2947 SER A N 1
ATOM 1254 C CA . SER A 1 174 ? -31.410 8.531 -9.986 1.00 24.32 2947 SER A CA 1
ATOM 1255 C C . SER A 1 174 ? -30.562 9.474 -9.136 1.00 24.51 2947 SER A C 1
ATOM 1256 O O . SER A 1 174 ? -29.392 9.203 -8.892 1.00 24.88 2947 SER A O 1
ATOM 1259 N N . PRO A 1 175 ? -31.153 10.585 -8.656 1.00 25.13 2948 PRO A N 1
ATOM 1260 C CA . PRO A 1 175 ? -30.462 11.583 -7.827 1.00 25.22 2948 PRO A CA 1
ATOM 1261 C C . PRO A 1 175 ? -30.158 11.016 -6.446 1.00 26.55 2948 PRO A C 1
ATOM 1262 O O . PRO A 1 175 ? -29.379 11.579 -5.678 1.00 27.48 2948 PRO A O 1
ATOM 1266 N N . ARG A 1 176 ? -30.793 9.892 -6.146 1.00 27.49 2949 ARG A N 1
ATOM 1267 C CA . ARG A 1 176 ? -30.621 9.205 -4.880 1.00 29.74 2949 ARG A CA 1
ATOM 1268 C C . ARG A 1 176 ? -29.229 8.559 -4.819 1.00 28.32 2949 ARG A C 1
ATOM 1269 O O . ARG A 1 176 ? -28.606 8.457 -3.753 1.00 29.31 2949 ARG A O 1
ATOM 1277 N N . ASN A 1 177 ? -28.755 8.131 -5.984 1.00 25.23 2950 ASN A N 1
ATOM 1278 C CA . ASN A 1 177 ? -27.477 7.450 -6.123 1.00 22.50 2950 ASN A CA 1
ATOM 1279 C C . ASN A 1 177 ? -26.218 8.231 -5.789 1.00 21.59 2950 ASN A C 1
ATOM 1280 O O . ASN A 1 177 ? -26.084 9.410 -6.110 1.00 20.90 2950 ASN A O 1
ATOM 1285 N N . ARG A 1 178 ? -25.293 7.530 -5.143 1.00 20.93 2951 ARG A N 1
ATOM 1286 C CA . ARG A 1 178 ? -23.989 8.050 -4.747 1.00 19.91 2951 ARG A CA 1
ATOM 1287 C C . ARG A 1 178 ? -23.048 6.874 -4.918 1.00 19.48 2951 ARG A C 1
ATOM 1288 O O . ARG A 1 178 ? -22.886 6.056 -4.008 1.00 21.02 2951 ARG A O 1
ATOM 1296 N N . ILE A 1 179 ? -22.443 6.802 -6.100 1.00 17.05 2952 ILE A N 1
ATOM 1297 C CA . ILE A 1 179 ? -21.529 5.734 -6.473 1.00 13.45 2952 ILE A CA 1
ATOM 1298 C C . ILE A 1 179 ? -20.082 5.933 -6.028 1.00 12.89 2952 ILE A C 1
ATOM 1299 O O . ILE A 1 179 ? -19.463 6.952 -6.338 1.00 12.94 2952 ILE A O 1
ATOM 1304 N N . LEU A 1 180 ? -19.554 4.948 -5.304 1.00 11.23 2953 LEU A N 1
ATOM 1305 C CA . LEU A 1 180 ? -18.169 4.963 -4.843 1.00 9.29 2953 LEU A CA 1
ATOM 1306 C C . LEU A 1 180 ? -17.360 4.083 -5.798 1.00 10.55 2953 LEU A C 1
ATOM 1307 O O . LEU A 1 180 ? -17.713 2.933 -6.029 1.00 10.85 2953 LEU A O 1
ATOM 1312 N N . VAL A 1 181 ? -16.274 4.609 -6.346 1.00 11.49 2954 VAL A N 1
ATOM 1313 C CA . VAL A 1 181 ? -15.469 3.838 -7.288 1.00 12.17 2954 VAL A CA 1
ATOM 1314 C C . VAL A 1 181 ? -14.010 3.722 -6.852 1.00 12.43 2954 VAL A C 1
ATOM 1315 O O . VAL A 1 181 ? -13.402 4.710 -6.436 1.00 13.63 2954 VAL A O 1
ATOM 1319 N N . VAL A 1 182 ? -13.454 2.515 -6.955 1.00 11.50 2955 VAL A N 1
ATOM 1320 C CA . VAL A 1 182 ? -12.058 2.269 -6.581 1.00 10.83 2955 VAL A CA 1
ATOM 1321 C C . VAL A 1 182 ? -11.323 1.566 -7.709 1.00 10.91 2955 VAL A C 1
ATOM 1322 O O . VAL A 1 182 ? -11.703 0.472 -8.119 1.00 11.78 2955 VAL A O 1
ATOM 1326 N N . CYS A 1 183 ? -10.271 2.195 -8.208 1.00 9.75 2956 CYS A N 1
ATOM 1327 C CA . CYS A 1 183 ? -9.464 1.594 -9.247 1.00 8.94 2956 CYS A CA 1
ATOM 1328 C C . CYS A 1 183 ? -8.127 1.328 -8.570 1.00 9.13 2956 CYS A C 1
ATOM 1329 O O . CYS A 1 183 ? -7.438 2.245 -8.119 1.00 10.43 2956 CYS A O 1
ATOM 1332 N N . THR A 1 184 ? -7.771 0.060 -8.462 1.00 7.68 2957 THR A N 1
ATOM 1333 C CA . THR A 1 184 ? -6.530 -0.295 -7.812 1.00 6.14 2957 THR A CA 1
ATOM 1334 C C . THR A 1 184 ? -5.801 -1.348 -8.651 1.00 4.77 2957 THR A C 1
ATOM 1335 O O . THR A 1 184 ? -6.371 -2.364 -9.043 1.00 2.09 2957 THR A O 1
ATOM 1339 N N . GLU A 1 185 ? -4.539 -1.067 -8.959 1.00 4.46 2958 GLU A N 1
ATOM 1340 C CA . GLU A 1 185 ? -3.742 -1.956 -9.796 1.00 6.29 2958 GLU A CA 1
ATOM 1341 C C . GLU A 1 185 ? -2.344 -2.133 -9.217 1.00 7.17 2958 GLU A C 1
ATOM 1342 O O . GLU A 1 185 ? -1.762 -1.168 -8.716 1.00 7.45 2958 GLU A O 1
ATOM 1348 N N . VAL A 1 186 ? -1.811 -3.354 -9.294 1.00 6.62 2959 VAL A N 1
ATOM 1349 C CA . VAL A 1 186 ? -0.468 -3.646 -8.802 1.00 5.70 2959 VAL A CA 1
ATOM 1350 C C . VAL A 1 186 ? 0.332 -4.324 -9.905 1.00 6.73 2959 VAL A C 1
ATOM 1351 O O . VAL A 1 186 ? 0.166 -5.512 -10.179 1.00 5.79 2959 VAL A O 1
ATOM 1355 N N . CYS A 1 187 ? 1.203 -3.544 -10.535 1.00 8.54 2960 CYS A N 1
ATOM 1356 C CA . CYS A 1 187 ? 2.031 -4.018 -11.638 1.00 10.18 2960 CYS A CA 1
ATOM 1357 C C . CYS A 1 187 ? 3.415 -4.529 -11.282 1.00 10.52 2960 CYS A C 1
ATOM 1358 O O . CYS A 1 187 ? 3.933 -5.416 -11.954 1.00 13.08 2960 CYS A O 1
ATOM 1361 N N . SER A 1 188 ? 4.028 -3.949 -10.257 1.00 10.18 2961 SER A N 1
ATOM 1362 C CA . SER A 1 188 ? 5.374 -4.337 -9.854 1.00 9.74 2961 SER A CA 1
ATOM 1363 C C . SER A 1 188 ? 5.532 -5.832 -9.669 1.00 10.83 2961 SER A C 1
ATOM 1364 O O . SER A 1 188 ? 6.621 -6.367 -9.854 1.00 11.31 2961 SER A O 1
ATOM 1367 N N . LEU A 1 189 ? 4.446 -6.507 -9.312 1.00 11.76 2962 LEU A N 1
ATOM 1368 C CA . LEU A 1 189 ? 4.491 -7.946 -9.111 1.00 12.26 2962 LEU A CA 1
ATOM 1369 C C . LEU A 1 189 ? 4.765 -8.683 -10.406 1.00 13.20 2962 LEU A C 1
ATOM 1370 O O . LEU A 1 189 ? 5.235 -9.820 -10.387 1.00 14.09 2962 LEU A O 1
ATOM 1375 N N . HIS A 1 190 ? 4.498 -8.027 -11.530 1.00 13.44 2963 HIS A N 1
ATOM 1376 C CA . HIS A 1 190 ? 4.632 -8.687 -12.814 1.00 13.51 2963 HIS A CA 1
ATOM 1377 C C . HIS A 1 190 ? 5.799 -8.368 -13.730 1.00 14.45 2963 HIS A C 1
ATOM 1378 O O . HIS A 1 190 ? 5.830 -8.867 -14.853 1.00 16.23 2963 HIS A O 1
ATOM 1385 N N . PHE A 1 191 ? 6.765 -7.573 -13.282 1.00 14.57 2964 PHE A N 1
ATOM 1386 C CA . PHE A 1 191 ? 7.904 -7.263 -14.152 1.00 15.89 2964 PHE A CA 1
ATOM 1387 C C . PHE A 1 191 ? 8.586 -8.519 -14.679 1.00 16.01 2964 PHE A C 1
ATOM 1388 O O . PHE A 1 191 ? 8.661 -9.532 -13.992 1.00 16.41 2964 PHE A O 1
ATOM 1396 N N . SER A 1 192 ? 9.097 -8.442 -15.897 1.00 16.73 2965 SER A N 1
ATOM 1397 C CA . SER A 1 192 ? 9.765 -9.575 -16.486 1.00 16.93 2965 SER A CA 1
ATOM 1398 C C . SER A 1 192 ? 11.105 -9.198 -17.100 1.00 16.60 2965 SER A C 1
ATOM 1399 O O . SER A 1 192 ? 11.265 -8.087 -17.588 1.00 15.48 2965 SER A O 1
ATOM 1402 N N . ASN A 1 193 ? 12.073 -10.106 -17.049 1.00 17.42 2966 ASN A N 1
ATOM 1403 C CA . ASN A 1 193 ? 13.371 -9.830 -17.645 1.00 20.41 2966 ASN A CA 1
ATOM 1404 C C . ASN A 1 193 ? 13.507 -10.761 -18.828 1.00 22.52 2966 ASN A C 1
ATOM 1405 O O . ASN A 1 193 ? 14.548 -11.381 -19.009 1.00 23.73 2966 ASN A O 1
ATOM 1410 N N . THR A 1 194 ? 12.454 -10.890 -19.625 1.00 25.69 2967 THR A N 1
ATOM 1411 C CA . THR A 1 194 ? 12.540 -11.786 -20.764 1.00 29.71 2967 THR A CA 1
ATOM 1412 C C . THR A 1 194 ? 12.981 -11.071 -22.007 1.00 33.30 2967 THR A C 1
ATOM 1413 O O . THR A 1 194 ? 13.900 -10.213 -21.963 1.00 34.14 2967 THR A O 1
ATOM 1417 N N . ASP A 1 195 ? 12.386 -11.374 -23.139 1.00 37.34 2968 ASP A N 1
ATOM 1418 C CA . ASP A 1 195 ? 12.963 -10.629 -24.188 1.00 40.25 2968 ASP A CA 1
ATOM 1419 C C . ASP A 1 195 ? 12.376 -9.643 -25.115 1.00 38.97 2968 ASP A C 1
ATOM 1420 O O . ASP A 1 195 ? 11.527 -10.023 -25.838 1.00 40.09 2968 ASP A O 1
ATOM 1425 N N . GLY A 1 196 ? 12.944 -8.453 -25.181 1.00 36.93 2969 GLY A N 1
ATOM 1426 C CA . GLY A 1 196 ? 12.461 -7.459 -26.068 1.00 34.09 2969 GLY A CA 1
ATOM 1427 C C . GLY A 1 196 ? 12.303 -6.225 -25.243 1.00 31.36 2969 GLY A C 1
ATOM 1428 O O . GLY A 1 196 ? 12.165 -6.273 -24.019 1.00 31.48 2969 GLY A O 1
ATOM 1429 N N . GLY A 1 197 ? 12.352 -5.110 -25.953 1.00 29.17 2970 GLY A N 1
ATOM 1430 C CA . GLY A 1 197 ? 12.270 -3.810 -25.341 1.00 26.56 2970 GLY A CA 1
ATOM 1431 C C . GLY A 1 197 ? 11.053 -3.546 -24.504 1.00 25.21 2970 GLY A C 1
ATOM 1432 O O . GLY A 1 197 ? 11.224 -2.948 -23.455 1.00 25.50 2970 GLY A O 1
ATOM 1433 N N . ASP A 1 198 ? 9.854 -3.940 -24.940 1.00 23.63 2971 ASP A N 1
ATOM 1434 C CA . ASP A 1 198 ? 8.650 -3.643 -24.167 1.00 22.45 2971 ASP A CA 1
ATOM 1435 C C . ASP A 1 198 ? 8.746 -4.160 -22.739 1.00 22.42 2971 ASP A C 1
ATOM 1436 O O . ASP A 1 198 ? 8.142 -3.596 -21.823 1.00 21.37 2971 ASP A O 1
ATOM 1441 N N . GLN A 1 199 ? 9.506 -5.236 -22.550 1.00 22.12 2972 GLN A N 1
ATOM 1442 C CA . GLN A 1 199 ? 9.690 -5.812 -21.221 1.00 21.73 2972 GLN A CA 1
ATOM 1443 C C . GLN A 1 199 ? 10.499 -4.838 -20.359 1.00 21.82 2972 GLN A C 1
ATOM 1444 O O . GLN A 1 199 ? 10.130 -4.553 -19.214 1.00 21.28 2972 GLN A O 1
ATOM 1450 N N . MET A 1 200 ? 11.594 -4.323 -20.926 1.00 21.99 2973 MET A N 1
ATOM 1451 C CA . MET A 1 200 ? 12.456 -3.356 -20.248 1.00 21.98 2973 MET A CA 1
ATOM 1452 C C . MET A 1 200 ? 11.667 -2.077 -19.942 1.00 21.66 2973 MET A C 1
ATOM 1453 O O . MET A 1 200 ? 11.713 -1.561 -18.824 1.00 19.98 2973 MET A O 1
ATOM 1458 N N . VAL A 1 201 ? 10.944 -1.575 -20.942 1.00 22.05 2974 VAL A N 1
ATOM 1459 C CA . VAL A 1 201 ? 10.138 -0.364 -20.790 1.00 22.17 2974 VAL A CA 1
ATOM 1460 C C . VAL A 1 201 ? 9.145 -0.517 -19.643 1.00 22.98 2974 VAL A C 1
ATOM 1461 O O . VAL A 1 201 ? 9.096 0.307 -18.719 1.00 22.91 2974 VAL A O 1
ATOM 1465 N N . ALA A 1 202 ? 8.356 -1.585 -19.722 1.00 23.17 2975 ALA A N 1
ATOM 1466 C CA . ALA A 1 202 ? 7.336 -1.865 -18.726 1.00 23.18 2975 ALA A CA 1
ATOM 1467 C C . ALA A 1 202 ? 7.933 -1.845 -17.329 1.00 22.70 2975 ALA A C 1
ATOM 1468 O O . ALA A 1 202 ? 7.307 -1.370 -16.385 1.00 23.33 2975 ALA A O 1
ATOM 1470 N N . SER A 1 203 ? 9.155 -2.341 -17.202 1.00 22.29 2976 SER A N 1
ATOM 1471 C CA . SER A 1 203 ? 9.809 -2.369 -15.901 1.00 22.19 2976 SER A CA 1
ATOM 1472 C C . SER A 1 203 ? 10.302 -0.986 -15.507 1.00 21.94 2976 SER A C 1
ATOM 1473 O O . SER A 1 203 ? 10.737 -0.779 -14.375 1.00 21.78 2976 SER A O 1
ATOM 1476 N N . SER A 1 204 ? 10.237 -0.037 -16.437 1.00 21.08 2977 SER A N 1
ATOM 1477 C CA . SER A 1 204 ? 10.698 1.308 -16.135 1.00 20.30 2977 SER A CA 1
ATOM 1478 C C . SER A 1 204 ? 9.571 2.304 -15.876 1.00 19.44 2977 SER A C 1
ATOM 1479 O O . SER A 1 204 ? 9.792 3.320 -15.214 1.00 20.38 2977 SER A O 1
ATOM 1482 N N . ILE A 1 205 ? 8.366 2.014 -16.366 1.00 16.63 2978 ILE A N 1
ATOM 1483 C CA . ILE A 1 205 ? 7.254 2.948 -16.195 1.00 14.62 2978 ILE A CA 1
ATOM 1484 C C . ILE A 1 205 ? 6.063 2.569 -15.315 1.00 13.36 2978 ILE A C 1
ATOM 1485 O O . ILE A 1 205 ? 5.381 3.458 -14.784 1.00 12.08 2978 ILE A O 1
ATOM 1490 N N . PHE A 1 206 ? 5.799 1.274 -15.158 1.00 11.29 2979 PHE A N 1
ATOM 1491 C CA . PHE A 1 206 ? 4.652 0.836 -14.352 1.00 8.84 2979 PHE A CA 1
ATOM 1492 C C . PHE A 1 206 ? 4.881 0.869 -12.852 1.00 6.98 2979 PHE A C 1
ATOM 1493 O O . PHE A 1 206 ? 5.969 0.583 -12.372 1.00 5.33 2979 PHE A O 1
ATOM 1501 N N . ALA A 1 207 ? 3.834 1.223 -12.122 1.00 7.28 2980 ALA A N 1
ATOM 1502 C CA . ALA A 1 207 ? 3.883 1.300 -10.665 1.00 9.45 2980 ALA A CA 1
ATOM 1503 C C . ALA A 1 207 ? 2.531 0.838 -10.117 1.00 9.93 2980 ALA A C 1
ATOM 1504 O O . ALA A 1 207 ? 1.604 0.562 -10.892 1.00 9.88 2980 ALA A O 1
ATOM 1506 N N . ASP A 1 208 ? 2.421 0.763 -8.789 1.00 8.63 2981 ASP A N 1
ATOM 1507 C CA . ASP A 1 208 ? 1.184 0.320 -8.142 1.00 8.21 2981 ASP A CA 1
ATOM 1508 C C . ASP A 1 208 ? 0.483 1.433 -7.384 1.00 7.50 2981 ASP A C 1
ATOM 1509 O O . ASP A 1 208 ? 1.126 2.333 -6.846 1.00 7.95 2981 ASP A O 1
ATOM 1514 N N . GLY A 1 209 ? -0.840 1.358 -7.325 1.00 6.56 2982 GLY A N 1
ATOM 1515 C CA . GLY A 1 209 ? -1.587 2.380 -6.622 1.00 6.88 2982 GLY A CA 1
ATOM 1516 C C . GLY A 1 209 ? -3.080 2.130 -6.638 1.00 8.10 2982 GLY A C 1
ATOM 1517 O O . GLY A 1 209 ? -3.573 1.236 -7.339 1.00 8.18 2982 GLY A O 1
ATOM 1518 N N . SER A 1 210 ? -3.803 2.931 -5.861 1.00 8.48 2983 SER A N 1
ATOM 1519 C CA . SER A 1 210 ? -5.246 2.815 -5.754 1.00 8.23 2983 SER A CA 1
ATOM 1520 C C . SER A 1 210 ? -5.830 4.202 -5.612 1.00 8.78 2983 SER A C 1
ATOM 1521 O O . SER A 1 210 ? -5.321 5.020 -4.850 1.00 8.86 2983 SER A O 1
ATOM 1524 N N . ALA A 1 211 ? -6.909 4.457 -6.342 1.00 9.96 2984 ALA A N 1
ATOM 1525 C CA . ALA A 1 211 ? -7.582 5.750 -6.304 1.00 9.29 2984 ALA A CA 1
ATOM 1526 C C . ALA A 1 211 ? -9.084 5.537 -6.264 1.00 9.08 2984 ALA A C 1
ATOM 1527 O O . ALA A 1 211 ? -9.613 4.702 -6.994 1.00 9.31 2984 ALA A O 1
ATOM 1529 N N . ALA A 1 212 ? -9.774 6.279 -5.406 1.00 9.18 2985 ALA A N 1
ATOM 1530 C CA . ALA A 1 212 ? -11.224 6.151 -5.318 1.00 10.23 2985 ALA A CA 1
ATOM 1531 C C . ALA A 1 212 ? -11.901 7.517 -5.389 1.00 11.20 2985 ALA A C 1
ATOM 1532 O O . ALA A 1 212 ? -11.290 8.541 -5.071 1.00 11.80 2985 ALA A O 1
ATOM 1534 N N . TYR A 1 213 ? -13.157 7.536 -5.823 1.00 10.94 2986 TYR A N 1
ATOM 1535 C CA . TYR A 1 213 ? -13.899 8.785 -5.899 1.00 12.03 2986 TYR A CA 1
ATOM 1536 C C . TYR A 1 213 ? -15.409 8.563 -5.724 1.00 12.33 2986 TYR A C 1
ATOM 1537 O O . TYR A 1 213 ? -15.919 7.481 -5.996 1.00 12.32 2986 TYR A O 1
ATOM 1546 N N . ILE A 1 214 ? -16.104 9.577 -5.216 1.00 13.04 2987 ILE A N 1
ATOM 1547 C CA . ILE A 1 214 ? -17.548 9.509 -5.039 1.00 13.34 2987 ILE A CA 1
ATOM 1548 C C . ILE A 1 214 ? -18.161 10.327 -6.177 1.00 14.28 2987 ILE A C 1
ATOM 1549 O O . ILE A 1 214 ? -17.649 11.388 -6.533 1.00 16.08 2987 ILE A O 1
ATOM 1554 N N . ILE A 1 215 ? -19.258 9.850 -6.745 1.00 14.38 2988 ILE A N 1
ATOM 1555 C CA . ILE A 1 215 ? -19.887 10.560 -7.855 1.00 14.55 2988 ILE A CA 1
ATOM 1556 C C . ILE A 1 215 ? -21.412 10.496 -7.774 1.00 16.16 2988 ILE A C 1
ATOM 1557 O O . ILE A 1 215 ? -21.971 9.485 -7.362 1.00 16.71 2988 ILE A O 1
ATOM 1562 N N . GLY A 1 216 ? -22.084 11.579 -8.159 1.00 17.00 2989 GLY A N 1
ATOM 1563 C CA . GLY A 1 216 ? -23.536 11.598 -8.109 1.00 18.46 2989 GLY A CA 1
ATOM 1564 C C . GLY A 1 216 ? -24.148 12.805 -8.795 1.00 19.29 2989 GLY A C 1
ATOM 1565 O O . GLY A 1 216 ? -23.434 13.702 -9.236 1.00 18.49 2989 GLY A O 1
ATOM 1566 N N . CYS A 1 217 ? -25.475 12.830 -8.893 1.00 20.32 2990 CYS A N 1
ATOM 1567 C CA . CYS A 1 217 ? -26.162 13.946 -9.532 1.00 22.11 2990 CYS A CA 1
ATOM 1568 C C . CYS A 1 217 ? -26.837 14.839 -8.514 1.00 23.84 2990 CYS A C 1
ATOM 1569 O O . CYS A 1 217 ? -27.144 14.409 -7.403 1.00 24.49 2990 CYS A O 1
ATOM 1572 N N . ASN A 1 218 ? -27.082 16.086 -8.899 1.00 24.68 2991 ASN A N 1
ATOM 1573 C CA . ASN A 1 218 ? -27.731 17.022 -7.996 1.00 25.24 2991 ASN A CA 1
ATOM 1574 C C . ASN A 1 218 ? -26.969 17.078 -6.689 1.00 24.84 2991 ASN A C 1
ATOM 1575 O O . ASN A 1 218 ? -27.330 16.412 -5.718 1.00 24.60 2991 ASN A O 1
ATOM 1580 N N . PRO A 1 219 ? -25.882 17.856 -6.656 1.00 25.22 2992 PRO A N 1
ATOM 1581 C CA . PRO A 1 219 ? -25.095 17.970 -5.429 1.00 27.04 2992 PRO A CA 1
ATOM 1582 C C . PRO A 1 219 ? -26.005 18.328 -4.260 1.00 29.46 2992 PRO A C 1
ATOM 1583 O O . PRO A 1 219 ? -27.040 18.971 -4.439 1.00 29.33 2992 PRO A O 1
ATOM 1587 N N . ARG A 1 220 ? -25.622 17.895 -3.067 1.00 32.15 2993 ARG A N 1
ATOM 1588 C CA . ARG A 1 220 ? -26.414 18.161 -1.879 1.00 35.02 2993 ARG A CA 1
ATOM 1589 C C . ARG A 1 220 ? -25.804 19.254 -0.989 1.00 37.00 2993 ARG A C 1
ATOM 1590 O O . ARG A 1 220 ? -24.628 19.609 -1.128 1.00 37.32 2993 ARG A O 1
ATOM 1598 N N . ILE A 1 221 ? -26.624 19.771 -0.075 1.00 38.23 2994 ILE A N 1
ATOM 1599 C CA . ILE A 1 221 ? -26.248 20.851 0.847 1.00 38.81 2994 ILE A CA 1
ATOM 1600 C C . ILE A 1 221 ? -24.850 20.827 1.444 1.00 38.70 2994 ILE A C 1
ATOM 1601 O O . ILE A 1 221 ? -24.190 21.865 1.510 1.00 39.26 2994 ILE A O 1
ATOM 1606 N N . GLU A 1 222 ? -24.405 19.660 1.898 1.00 37.59 2995 GLU A N 1
ATOM 1607 C CA . GLU A 1 222 ? -23.095 19.570 2.534 1.00 37.89 2995 GLU A CA 1
ATOM 1608 C C . GLU A 1 222 ? -22.004 19.001 1.629 1.00 36.77 2995 GLU A C 1
ATOM 1609 O O . GLU A 1 222 ? -20.881 18.736 2.074 1.00 37.12 2995 GLU A O 1
ATOM 1615 N N . GLU A 1 223 ? -22.338 18.803 0.360 1.00 34.24 2996 GLU A N 1
ATOM 1616 C CA . GLU A 1 223 ? -21.368 18.278 -0.585 1.00 32.06 2996 GLU A CA 1
ATOM 1617 C C . GLU A 1 223 ? -20.696 19.425 -1.315 1.00 30.38 2996 GLU A C 1
ATOM 1618 O O . GLU A 1 223 ? -21.341 20.406 -1.680 1.00 29.60 2996 GLU A O 1
ATOM 1624 N N . THR A 1 224 ? -19.395 19.294 -1.524 1.00 28.35 2997 THR A N 1
ATOM 1625 C CA . THR A 1 224 ? -18.633 20.319 -2.211 1.00 27.34 2997 THR A CA 1
ATOM 1626 C C . THR A 1 224 ? -17.993 19.723 -3.473 1.00 27.09 2997 THR A C 1
ATOM 1627 O O . THR A 1 224 ? -16.887 19.186 -3.438 1.00 28.64 2997 THR A O 1
ATOM 1631 N N . PRO A 1 225 ? -18.706 19.803 -4.610 1.00 25.52 2998 PRO A N 1
ATOM 1632 C CA . PRO A 1 225 ? -18.312 19.304 -5.931 1.00 25.12 2998 PRO A CA 1
ATOM 1633 C C . PRO A 1 225 ? -16.898 19.670 -6.365 1.00 25.72 2998 PRO A C 1
ATOM 1634 O O . PRO A 1 225 ? -16.413 20.766 -6.084 1.00 25.48 2998 PRO A O 1
ATOM 1638 N N . LEU A 1 226 ? -16.253 18.738 -7.065 1.00 25.96 2999 LEU A N 1
ATOM 1639 C CA . LEU A 1 226 ? -14.889 18.922 -7.549 1.00 25.25 2999 LEU A CA 1
ATOM 1640 C C . LEU A 1 226 ? -14.830 19.117 -9.063 1.00 25.23 2999 LEU A C 1
ATOM 1641 O O . LEU A 1 226 ? -14.135 20.010 -9.547 1.00 25.02 2999 LEU A O 1
ATOM 1646 N N . TYR A 1 227 ? -15.551 18.282 -9.809 1.00 23.75 3000 TYR A N 1
ATOM 1647 C CA . TYR A 1 227 ? -15.570 18.375 -11.266 1.00 22.52 3000 TYR A CA 1
ATOM 1648 C C . TYR A 1 227 ? -16.964 18.091 -11.769 1.00 23.38 3000 TYR A C 1
ATOM 1649 O O . TYR A 1 227 ? -17.664 17.240 -11.220 1.00 23.57 3000 TYR A O 1
ATOM 1658 N N . GLU A 1 228 ? -17.374 18.800 -12.814 1.00 24.11 3001 GLU A N 1
ATOM 1659 C CA . GLU A 1 228 ? -18.683 18.551 -13.390 1.00 24.65 3001 GLU A CA 1
ATOM 1660 C C . GLU A 1 228 ? -18.448 17.747 -14.654 1.00 23.89 3001 GLU A C 1
ATOM 1661 O O . GLU A 1 228 ? -17.963 18.278 -15.648 1.00 24.67 3001 GLU A O 1
ATOM 1667 N N . VAL A 1 229 ? -18.775 16.464 -14.616 1.00 22.97 3002 VAL A N 1
ATOM 1668 C CA . VAL A 1 229 ? -18.586 15.630 -15.786 1.00 23.00 3002 VAL A CA 1
ATOM 1669 C C . VAL A 1 229 ? -19.729 15.842 -16.780 1.00 21.62 3002 VAL A C 1
ATOM 1670 O O . VAL A 1 229 ? -20.795 15.247 -16.680 1.00 20.15 3002 VAL A O 1
ATOM 1674 N N . MET A 1 230 ? -19.474 16.716 -17.744 1.00 21.96 3003 MET A N 1
ATOM 1675 C CA . MET A 1 230 ? -20.458 17.075 -18.746 1.00 24.16 3003 MET A CA 1
ATOM 1676 C C . MET A 1 230 ? -20.751 15.955 -19.722 1.00 24.62 3003 MET A C 1
ATOM 1677 O O . MET A 1 230 ? -21.908 15.666 -20.018 1.00 25.39 3003 MET A O 1
ATOM 1682 N N . CYS A 1 231 ? -19.707 15.326 -20.235 1.00 24.86 3004 CYS A N 1
ATOM 1683 C CA . CYS A 1 231 ? -19.895 14.209 -21.149 1.00 25.04 3004 CYS A CA 1
ATOM 1684 C C . CYS A 1 231 ? -18.597 13.435 -21.295 1.00 24.74 3004 CYS A C 1
ATOM 1685 O O . CYS A 1 231 ? -17.516 13.939 -20.976 1.00 24.08 3004 CYS A O 1
ATOM 1688 N N . SER A 1 232 ? -18.709 12.194 -21.746 1.00 24.35 3005 SER A N 1
ATOM 1689 C CA . SER A 1 232 ? -17.536 11.353 -21.932 1.00 24.00 3005 SER A CA 1
ATOM 1690 C C . SER A 1 232 ? -17.833 10.333 -23.005 1.00 23.20 3005 SER A C 1
ATOM 1691 O O . SER A 1 232 ? -18.968 9.887 -23.140 1.00 24.07 3005 SER A O 1
ATOM 1694 N N . ILE A 1 233 ? -16.807 9.973 -23.769 1.00 21.97 3006 ILE A N 1
ATOM 1695 C CA . ILE A 1 233 ? -16.959 9.020 -24.871 1.00 20.68 3006 ILE A CA 1
ATOM 1696 C C . ILE A 1 233 ? -15.832 8.001 -24.907 1.00 18.72 3006 ILE A C 1
ATOM 1697 O O . ILE A 1 233 ? -14.929 8.037 -24.071 1.00 18.75 3006 ILE A O 1
ATOM 1702 N N . ASN A 1 234 ? -15.901 7.087 -25.874 1.00 16.37 3007 ASN A N 1
ATOM 1703 C CA . ASN A 1 234 ? -14.849 6.091 -26.063 1.00 16.41 3007 ASN A CA 1
ATOM 1704 C C . ASN A 1 234 ? -14.803 5.665 -27.518 1.00 17.30 3007 ASN A C 1
ATOM 1705 O O . ASN A 1 234 ? -15.805 5.729 -28.231 1.00 17.47 3007 ASN A O 1
ATOM 1710 N N . ARG A 1 235 ? -13.629 5.248 -27.970 1.00 17.64 3008 ARG A N 1
ATOM 1711 C CA . ARG A 1 235 ? -13.467 4.839 -29.360 1.00 18.00 3008 ARG A CA 1
ATOM 1712 C C . ARG A 1 235 ? -12.708 3.525 -29.435 1.00 18.12 3008 ARG A C 1
ATOM 1713 O O . ARG A 1 235 ? -11.839 3.252 -28.603 1.00 18.29 3008 ARG A O 1
ATOM 1721 N N . SER A 1 236 ? -13.038 2.712 -30.433 1.00 17.41 3009 SER A N 1
ATOM 1722 C CA . SER A 1 236 ? -12.351 1.447 -30.625 1.00 16.73 3009 SER A CA 1
ATOM 1723 C C . SER A 1 236 ? -11.679 1.480 -31.993 1.00 17.64 3009 SER A C 1
ATOM 1724 O O . SER A 1 236 ? -12.201 2.090 -32.932 1.00 18.68 3009 SER A O 1
ATOM 1727 N N . PHE A 1 237 ? -10.514 0.848 -32.101 1.00 18.00 3010 PHE A N 1
ATOM 1728 C CA . PHE A 1 237 ? -9.795 0.813 -33.370 1.00 18.98 3010 PHE A CA 1
ATOM 1729 C C . PHE A 1 237 ? -9.567 -0.620 -33.861 1.00 19.62 3010 PHE A C 1
ATOM 1730 O O . PHE A 1 237 ? -8.880 -1.422 -33.221 1.00 20.46 3010 PHE A O 1
ATOM 1738 N N . PRO A 1 238 ? -10.151 -0.960 -35.014 1.00 19.31 3011 PRO A N 1
ATOM 1739 C CA . PRO A 1 238 ? -10.016 -2.297 -35.598 1.00 19.17 3011 PRO A CA 1
ATOM 1740 C C . PRO A 1 238 ? -8.587 -2.678 -35.952 1.00 19.06 3011 PRO A C 1
ATOM 1741 O O . PRO A 1 238 ? -7.727 -1.817 -36.102 1.00 18.53 3011 PRO A O 1
ATOM 1745 N N . ASN A 1 239 ? -8.348 -3.982 -36.063 1.00 19.79 3012 ASN A N 1
ATOM 1746 C CA . ASN A 1 239 ? -7.046 -4.525 -36.432 1.00 20.83 3012 ASN A CA 1
ATOM 1747 C C . ASN A 1 239 ? -5.882 -4.036 -35.568 1.00 20.76 3012 ASN A C 1
ATOM 1748 O O . ASN A 1 239 ? -4.832 -3.690 -36.099 1.00 21.58 3012 ASN A O 1
ATOM 1753 N N . THR A 1 240 ? -6.056 -4.002 -34.249 1.00 19.88 3013 THR A N 1
ATOM 1754 C CA . THR A 1 240 ? -4.977 -3.551 -33.359 1.00 18.17 3013 THR A CA 1
ATOM 1755 C C . THR A 1 240 ? -5.028 -4.271 -32.019 1.00 17.96 3013 THR A C 1
ATOM 1756 O O . THR A 1 240 ? -4.413 -3.836 -31.038 1.00 18.52 3013 THR A O 1
ATOM 1760 N N . GLU A 1 241 ? -5.760 -5.375 -31.975 1.00 17.15 3014 GLU A N 1
ATOM 1761 C CA . GLU A 1 241 ? -5.893 -6.099 -30.734 1.00 17.29 3014 GLU A CA 1
ATOM 1762 C C . GLU A 1 241 ? -4.551 -6.537 -30.162 1.00 18.24 3014 GLU A C 1
ATOM 1763 O O . GLU A 1 241 ? -4.419 -6.695 -28.946 1.00 19.43 3014 GLU A O 1
ATOM 1769 N N . ASN A 1 242 ? -3.546 -6.696 -31.018 1.00 18.72 3015 ASN A N 1
ATOM 1770 C CA . ASN A 1 242 ? -2.233 -7.120 -30.549 1.00 19.47 3015 ASN A CA 1
ATOM 1771 C C . ASN A 1 242 ? -1.284 -6.003 -30.136 1.00 19.56 3015 ASN A C 1
ATOM 1772 O O . ASN A 1 242 ? -0.163 -6.275 -29.722 1.00 19.50 3015 ASN A O 1
ATOM 1777 N N . ALA A 1 243 ? -1.734 -4.756 -30.246 1.00 19.80 3016 ALA A N 1
ATOM 1778 C CA . ALA A 1 243 ? -0.923 -3.607 -29.865 1.00 18.32 3016 ALA A CA 1
ATOM 1779 C C . ALA A 1 243 ? -0.489 -3.731 -28.410 1.00 18.23 3016 ALA A C 1
ATOM 1780 O O . ALA A 1 243 ? 0.650 -3.430 -28.054 1.00 18.04 3016 ALA A O 1
ATOM 1782 N N . MET A 1 244 ? -1.413 -4.168 -27.566 1.00 17.36 3017 MET A N 1
ATOM 1783 C CA . MET A 1 244 ? -1.138 -4.340 -26.147 1.00 17.78 3017 MET A CA 1
ATOM 1784 C C . MET A 1 244 ? -1.557 -5.732 -25.704 1.00 18.06 3017 MET A C 1
ATOM 1785 O O . MET A 1 244 ? -2.710 -6.108 -25.840 1.00 18.12 3017 MET A O 1
ATOM 1790 N N . VAL A 1 245 ? -0.620 -6.491 -25.150 1.00 17.73 3018 VAL A N 1
ATOM 1791 C CA . VAL A 1 245 ? -0.926 -7.834 -24.706 1.00 16.21 3018 VAL A CA 1
ATOM 1792 C C . VAL A 1 245 ? -0.757 -7.964 -23.192 1.00 15.47 3018 VAL A C 1
ATOM 1793 O O . VAL A 1 245 ? 0.138 -7.380 -22.594 1.00 16.95 3018 VAL A O 1
ATOM 1797 N N . TRP A 1 246 ? -1.645 -8.743 -22.593 1.00 13.61 3019 TRP A N 1
ATOM 1798 C CA . TRP A 1 246 ? -1.649 -9.022 -21.175 1.00 12.39 3019 TRP A CA 1
ATOM 1799 C C . TRP A 1 246 ? -2.265 -10.418 -21.110 1.00 13.20 3019 TRP A C 1
ATOM 1800 O O . TRP A 1 246 ? -3.463 -10.556 -20.853 1.00 15.26 3019 TRP A O 1
ATOM 1811 N N . ASP A 1 247 ? -1.456 -11.443 -21.388 1.00 12.06 3020 ASP A N 1
ATOM 1812 C CA . ASP A 1 247 ? -1.939 -12.821 -21.391 1.00 12.87 3020 ASP A CA 1
ATOM 1813 C C . ASP A 1 247 ? -1.748 -13.584 -20.087 1.00 12.63 3020 ASP A C 1
ATOM 1814 O O . ASP A 1 247 ? -0.701 -13.492 -19.442 1.00 13.52 3020 ASP A O 1
ATOM 1819 N N . LEU A 1 248 ? -2.770 -14.348 -19.713 1.00 10.87 3021 LEU A N 1
ATOM 1820 C CA . LEU A 1 248 ? -2.727 -15.145 -18.495 1.00 9.40 3021 LEU A CA 1
ATOM 1821 C C . LEU A 1 248 ? -2.018 -16.448 -18.805 1.00 8.44 3021 LEU A C 1
ATOM 1822 O O . LEU A 1 248 ? -2.492 -17.234 -19.618 1.00 9.34 3021 LEU A O 1
ATOM 1827 N N . GLU A 1 249 ? -0.881 -16.673 -18.164 1.00 7.73 3022 GLU A N 1
ATOM 1828 C CA . GLU A 1 249 ? -0.113 -17.888 -18.385 1.00 8.76 3022 GLU A CA 1
ATOM 1829 C C . GLU A 1 249 ? 0.407 -18.439 -17.057 1.00 8.89 3022 GLU A C 1
ATOM 1830 O O . GLU A 1 249 ? 0.511 -17.713 -16.073 1.00 9.51 3022 GLU A O 1
ATOM 1836 N N . LYS A 1 250 ? 0.730 -19.725 -17.026 1.00 8.87 3023 LYS A N 1
ATOM 1837 C CA . LYS A 1 250 ? 1.224 -20.339 -15.799 1.00 9.23 3023 LYS A CA 1
ATOM 1838 C C . LYS A 1 250 ? 2.372 -19.583 -15.141 1.00 10.30 3023 LYS A C 1
ATOM 1839 O O . LYS A 1 250 ? 2.434 -19.481 -13.911 1.00 11.05 3023 LYS A O 1
ATOM 1845 N N . GLU A 1 251 ? 3.285 -19.061 -15.956 1.00 10.90 3024 GLU A N 1
ATOM 1846 C CA . GLU A 1 251 ? 4.450 -18.334 -15.448 1.00 10.74 3024 GLU A CA 1
ATOM 1847 C C . GLU A 1 251 ? 4.086 -16.971 -14.850 1.00 11.65 3024 GLU A C 1
ATOM 1848 O O . GLU A 1 251 ? 4.839 -16.409 -14.048 1.00 13.08 3024 GLU A O 1
ATOM 1854 N N . GLY A 1 252 ? 2.905 -16.472 -15.216 1.00 12.12 3025 GLY A N 1
ATOM 1855 C CA . GLY A 1 252 ? 2.427 -15.170 -14.761 1.00 11.68 3025 GLY A CA 1
ATOM 1856 C C . GLY A 1 252 ? 1.823 -14.437 -15.951 1.00 10.62 3025 GLY A C 1
ATOM 1857 O O . GLY A 1 252 ? 1.614 -15.043 -16.985 1.00 10.80 3025 GLY A O 1
ATOM 1858 N N . TRP A 1 253 ? 1.548 -13.148 -15.838 1.00 10.44 3026 TRP A N 1
ATOM 1859 C CA . TRP A 1 253 ? 0.958 -12.436 -16.964 1.00 10.89 3026 TRP A CA 1
ATOM 1860 C C . TRP A 1 253 ? 1.995 -12.088 -18.028 1.00 11.31 3026 TRP A C 1
ATOM 1861 O O . TRP A 1 253 ? 3.036 -11.501 -17.716 1.00 11.45 3026 TRP A O 1
ATOM 1872 N N . ASN A 1 254 ? 1.696 -12.423 -19.288 1.00 10.94 3027 ASN A N 1
ATOM 1873 C CA . ASN A 1 254 ? 2.611 -12.132 -20.394 1.00 11.29 3027 ASN A CA 1
ATOM 1874 C C . ASN A 1 254 ? 2.305 -10.781 -21.033 1.00 10.89 3027 ASN A C 1
ATOM 1875 O O . ASN A 1 254 ? 1.312 -10.627 -21.753 1.00 7.77 3027 ASN A O 1
ATOM 1880 N N . LEU A 1 255 ? 3.171 -9.800 -20.772 1.00 11.56 3028 LEU A N 1
ATOM 1881 C CA . LEU A 1 255 ? 2.970 -8.464 -21.353 1.00 13.45 3028 LEU A CA 1
ATOM 1882 C C . LEU A 1 255 ? 3.544 -8.262 -22.780 1.00 13.81 3028 LEU A C 1
ATOM 1883 O O . LEU A 1 255 ? 4.510 -8.919 -23.184 1.00 13.48 3028 LEU A O 1
ATOM 1888 N N . GLY A 1 256 ? 2.916 -7.359 -23.531 1.00 13.66 3029 GLY A N 1
ATOM 1889 C CA . GLY A 1 256 ? 3.354 -7.043 -24.876 1.00 15.11 3029 GLY A CA 1
ATOM 1890 C C . GLY A 1 256 ? 2.860 -5.665 -25.305 1.00 16.57 3029 GLY A C 1
ATOM 1891 O O . GLY A 1 256 ? 1.652 -5.427 -25.436 1.00 16.45 3029 GLY A O 1
ATOM 1892 N N . LEU A 1 257 ? 3.814 -4.765 -25.512 1.00 17.13 3030 LEU A N 1
ATOM 1893 C CA . LEU A 1 257 ? 3.574 -3.391 -25.918 1.00 17.63 3030 LEU A CA 1
ATOM 1894 C C . LEU A 1 257 ? 4.227 -3.092 -27.268 1.00 18.88 3030 LEU A C 1
ATOM 1895 O O . LEU A 1 257 ? 5.456 -3.048 -27.372 1.00 20.77 3030 LEU A O 1
ATOM 1900 N N . ASP A 1 258 ? 3.408 -2.858 -28.288 1.00 19.53 3031 ASP A N 1
ATOM 1901 C CA . ASP A 1 258 ? 3.870 -2.571 -29.649 1.00 20.04 3031 ASP A CA 1
ATOM 1902 C C . ASP A 1 258 ? 4.544 -1.201 -29.756 1.00 20.14 3031 ASP A C 1
ATOM 1903 O O . ASP A 1 258 ? 4.068 -0.224 -29.183 1.00 19.69 3031 ASP A O 1
ATOM 1908 N N . ALA A 1 259 ? 5.642 -1.127 -30.503 1.00 20.86 3032 ALA A N 1
ATOM 1909 C CA . ALA A 1 259 ? 6.369 0.135 -30.669 1.00 21.48 3032 ALA A CA 1
ATOM 1910 C C . ALA A 1 259 ? 5.537 1.213 -31.365 1.00 22.41 3032 ALA A C 1
ATOM 1911 O O . ALA A 1 259 ? 5.868 2.409 -31.304 1.00 22.53 3032 ALA A O 1
ATOM 1913 N N . SER A 1 260 ? 4.455 0.782 -32.012 1.00 22.57 3033 SER A N 1
ATOM 1914 C CA . SER A 1 260 ? 3.574 1.686 -32.739 1.00 22.27 3033 SER A CA 1
ATOM 1915 C C . SER A 1 260 ? 2.556 2.402 -31.849 1.00 22.25 3033 SER A C 1
ATOM 1916 O O . SER A 1 260 ? 1.968 3.414 -32.235 1.00 23.08 3033 SER A O 1
ATOM 1919 N N . ILE A 1 261 ? 2.347 1.884 -30.651 1.00 21.48 3034 ILE A N 1
ATOM 1920 C CA . ILE A 1 261 ? 1.395 2.490 -29.740 1.00 19.61 3034 ILE A CA 1
ATOM 1921 C C . ILE A 1 261 ? 1.457 4.024 -29.686 1.00 20.29 3034 ILE A C 1
ATOM 1922 O O . ILE A 1 261 ? 0.460 4.701 -29.970 1.00 18.79 3034 ILE A O 1
ATOM 1927 N N . PRO A 1 262 ? 2.633 4.594 -29.367 1.00 20.84 3035 PRO A N 1
ATOM 1928 C CA . PRO A 1 262 ? 2.763 6.053 -29.286 1.00 21.13 3035 PRO A CA 1
ATOM 1929 C C . PRO A 1 262 ? 2.164 6.785 -30.461 1.00 21.05 3035 PRO A C 1
ATOM 1930 O O . PRO A 1 262 ? 1.253 7.589 -30.313 1.00 20.57 3035 PRO A O 1
ATOM 1934 N N . ILE A 1 263 ? 2.691 6.480 -31.638 1.00 21.99 3036 ILE A N 1
ATOM 1935 C CA . ILE A 1 263 ? 2.246 7.118 -32.860 1.00 23.06 3036 ILE A CA 1
ATOM 1936 C C . ILE A 1 263 ? 0.800 6.785 -33.249 1.00 22.12 3036 ILE A C 1
ATOM 1937 O O . ILE A 1 263 ? 0.088 7.630 -33.793 1.00 21.98 3036 ILE A O 1
ATOM 1942 N N . VAL A 1 264 ? 0.345 5.575 -32.949 1.00 20.31 3037 VAL A N 1
ATOM 1943 C CA . VAL A 1 264 ? -1.030 5.231 -33.267 1.00 18.55 3037 VAL A CA 1
ATOM 1944 C C . VAL A 1 264 ? -1.906 6.146 -32.420 1.00 18.95 3037 VAL A C 1
ATOM 1945 O O . VAL A 1 264 ? -3.016 6.488 -32.810 1.00 19.89 3037 VAL A O 1
ATOM 1949 N N . ILE A 1 265 ? -1.432 6.518 -31.235 1.00 19.30 3038 ILE A N 1
ATOM 1950 C CA . ILE A 1 265 ? -2.216 7.415 -30.383 1.00 19.46 3038 ILE A CA 1
ATOM 1951 C C . ILE A 1 265 ? -2.140 8.826 -30.954 1.00 22.15 3038 ILE A C 1
ATOM 1952 O O . ILE A 1 265 ? -3.162 9.470 -31.190 1.00 24.46 3038 ILE A O 1
ATOM 1957 N N . GLY A 1 266 ? -0.921 9.306 -31.192 1.00 23.06 3039 GLY A N 1
ATOM 1958 C CA . GLY A 1 266 ? -0.752 10.644 -31.730 1.00 23.07 3039 GLY A CA 1
ATOM 1959 C C . GLY A 1 266 ? -1.550 10.877 -32.991 1.00 23.30 3039 GLY A C 1
ATOM 1960 O O . GLY A 1 266 ? -2.125 11.950 -33.199 1.00 24.32 3039 GLY A O 1
ATOM 1961 N N . SER A 1 267 ? -1.599 9.874 -33.856 1.00 22.27 3040 SER A N 1
ATOM 1962 C CA . SER A 1 267 ? -2.318 10.067 -35.103 1.00 22.48 3040 SER A CA 1
ATOM 1963 C C . SER A 1 267 ? -3.846 9.986 -35.010 1.00 22.49 3040 SER A C 1
ATOM 1964 O O . SER A 1 267 ? -4.545 10.465 -35.907 1.00 24.42 3040 SER A O 1
ATOM 1967 N N . GLY A 1 268 ? -4.373 9.410 -33.931 1.00 21.08 3041 GLY A N 1
ATOM 1968 C CA . GLY A 1 268 ? -5.821 9.314 -33.808 1.00 19.16 3041 GLY A CA 1
ATOM 1969 C C . GLY A 1 268 ? -6.417 10.203 -32.732 1.00 17.42 3041 GLY A C 1
ATOM 1970 O O . GLY A 1 268 ? -7.628 10.354 -32.643 1.00 17.50 3041 GLY A O 1
ATOM 1971 N N . ILE A 1 269 ? -5.554 10.814 -31.931 1.00 14.56 3042 ILE A N 1
ATOM 1972 C CA . ILE A 1 269 ? -5.994 11.649 -30.834 1.00 12.79 3042 ILE A CA 1
ATOM 1973 C C . ILE A 1 269 ? -6.827 12.876 -31.223 1.00 12.98 3042 ILE A C 1
ATOM 1974 O O . ILE A 1 269 ? -7.865 13.139 -30.616 1.00 10.69 3042 ILE A O 1
ATOM 1979 N N . GLU A 1 270 ? -6.396 13.620 -32.238 1.00 14.40 3043 GLU A N 1
ATOM 1980 C CA . GLU A 1 270 ? -7.115 14.826 -32.637 1.00 15.45 3043 GLU A CA 1
ATOM 1981 C C . GLU A 1 270 ? -8.545 14.576 -33.064 1.00 14.34 3043 GLU A C 1
ATOM 1982 O O . GLU A 1 270 ? -9.458 15.213 -32.567 1.00 15.19 3043 GLU A O 1
ATOM 1988 N N . ALA A 1 271 ? -8.739 13.662 -34.001 1.00 13.97 3044 ALA A N 1
ATOM 1989 C CA . ALA A 1 271 ? -10.079 13.354 -34.470 1.00 13.54 3044 ALA A CA 1
ATOM 1990 C C . ALA A 1 271 ? -10.957 12.959 -33.296 1.00 14.44 3044 ALA A C 1
ATOM 1991 O O . ALA A 1 271 ? -12.140 13.304 -33.249 1.00 15.28 3044 ALA A O 1
ATOM 1993 N N . PHE A 1 272 ? -10.368 12.225 -32.355 1.00 14.20 3045 PHE A N 1
ATOM 1994 C CA . PHE A 1 272 ? -11.075 11.776 -31.163 1.00 14.18 3045 PHE A CA 1
ATOM 1995 C C . PHE A 1 272 ? -11.459 12.958 -30.270 1.00 15.37 3045 PHE A C 1
ATOM 1996 O O . PHE A 1 272 ? -12.620 13.081 -29.877 1.00 14.49 3045 PHE A O 1
ATOM 2004 N N . VAL A 1 273 ? -10.491 13.823 -29.960 1.00 16.65 3046 VAL A N 1
ATOM 2005 C CA . VAL A 1 273 ? -10.747 14.994 -29.126 1.00 18.38 3046 VAL A CA 1
ATOM 2006 C C . VAL A 1 273 ? -11.787 15.883 -29.785 1.00 19.73 3046 VAL A C 1
ATOM 2007 O O . VAL A 1 273 ? -12.463 16.659 -29.111 1.00 21.13 3046 VAL A O 1
ATOM 2011 N N . ASP A 1 274 ? -11.903 15.773 -31.106 1.00 20.15 3047 ASP A N 1
ATOM 2012 C CA . ASP A 1 274 ? -12.881 16.551 -31.850 1.00 20.79 3047 ASP A CA 1
ATOM 2013 C C . ASP A 1 274 ? -14.272 15.994 -31.612 1.00 20.52 3047 ASP A C 1
ATOM 2014 O O . ASP A 1 274 ? -15.222 16.751 -31.434 1.00 19.65 3047 ASP A O 1
ATOM 2019 N N . THR A 1 275 ? -14.395 14.673 -31.598 1.00 20.75 3048 THR A N 1
ATOM 2020 C CA . THR A 1 275 ? -15.692 14.064 -31.367 1.00 21.27 3048 THR A CA 1
ATOM 2021 C C . THR A 1 275 ? -16.180 14.395 -29.965 1.00 20.92 3048 THR A C 1
ATOM 2022 O O . THR A 1 275 ? -17.374 14.577 -29.756 1.00 21.46 3048 THR A O 1
ATOM 2026 N N . LEU A 1 276 ? -15.256 14.476 -29.010 1.00 20.74 3049 LEU A N 1
ATOM 2027 C CA . LEU A 1 276 ? -15.597 14.806 -27.626 1.00 21.63 3049 LEU A CA 1
ATOM 2028 C C . LEU A 1 276 ? -16.050 16.264 -27.501 1.00 24.70 3049 LEU A C 1
ATOM 2029 O O . LEU A 1 276 ? -17.031 16.566 -26.806 1.00 24.31 3049 LEU A O 1
ATOM 2034 N N . LEU A 1 277 ? -15.330 17.163 -28.173 1.00 28.23 3050 LEU A N 1
ATOM 2035 C CA . LEU A 1 277 ? -15.653 18.591 -28.139 1.00 31.43 3050 LEU A CA 1
ATOM 2036 C C . LEU A 1 277 ? -17.022 18.947 -28.708 1.00 32.09 3050 LEU A C 1
ATOM 2037 O O . LEU A 1 277 ? -17.679 19.862 -28.214 1.00 31.53 3050 LEU A O 1
ATOM 2042 N N . ASP A 1 278 ? -17.445 18.235 -29.748 1.00 33.31 3051 ASP A N 1
ATOM 2043 C CA . ASP A 1 278 ? -18.744 18.489 -30.367 1.00 34.87 3051 ASP A CA 1
ATOM 2044 C C . ASP A 1 278 ? -19.881 18.110 -29.428 1.00 35.12 3051 ASP A C 1
ATOM 2045 O O . ASP A 1 278 ? -20.951 18.725 -29.448 1.00 35.57 3051 ASP A O 1
ATOM 2050 N N . LYS A 1 279 ? -19.641 17.083 -28.617 1.00 35.13 3052 LYS A N 1
ATOM 2051 C CA . LYS A 1 279 ? -20.625 16.622 -27.653 1.00 35.00 3052 LYS A CA 1
ATOM 2052 C C . LYS A 1 279 ? -20.712 17.644 -26.538 1.00 35.07 3052 LYS A C 1
ATOM 2053 O O . LYS A 1 279 ? -21.783 17.903 -25.987 1.00 35.54 3052 LYS A O 1
ATOM 2059 N N . ALA A 1 280 ? -19.570 18.232 -26.214 1.00 34.84 3053 ALA A N 1
ATOM 2060 C CA . ALA A 1 280 ? -19.515 19.224 -25.164 1.00 35.58 3053 ALA A CA 1
ATOM 2061 C C . ALA A 1 280 ? -20.256 20.472 -25.608 1.00 36.80 3053 ALA A C 1
ATOM 2062 O O . ALA A 1 280 ? -21.042 21.033 -24.847 1.00 36.72 3053 ALA A O 1
ATOM 2064 N N . LYS A 1 281 ? -20.018 20.888 -26.853 1.00 38.46 3054 LYS A N 1
ATOM 2065 C CA . LYS A 1 281 ? -20.645 22.089 -27.410 1.00 39.44 3054 LYS A CA 1
ATOM 2066 C C . LYS A 1 281 ? -22.165 22.006 -27.461 1.00 40.66 3054 LYS A C 1
ATOM 2067 O O . LYS A 1 281 ? -22.835 22.984 -27.787 1.00 41.98 3054 LYS A O 1
ATOM 2073 N N . LEU A 1 282 ? -22.706 20.839 -27.133 1.00 41.45 3055 LEU A N 1
ATOM 2074 C CA . LEU A 1 282 ? -24.146 20.653 -27.120 1.00 42.04 3055 LEU A CA 1
ATOM 2075 C C . LEU A 1 282 ? -24.723 21.243 -25.844 1.00 43.80 3055 LEU A C 1
ATOM 2076 O O . LEU A 1 282 ? -25.937 21.369 -25.700 1.00 44.01 3055 LEU A O 1
ATOM 2081 N N . GLN A 1 283 ? -23.846 21.596 -24.912 1.00 46.43 3056 GLN A N 1
ATOM 2082 C CA . GLN A 1 283 ? -24.274 22.169 -23.641 1.00 49.88 3056 GLN A CA 1
ATOM 2083 C C . GLN A 1 283 ? -23.683 23.563 -23.507 1.00 52.48 3056 GLN A C 1
ATOM 2084 O O . GLN A 1 283 ? -24.405 24.540 -23.329 1.00 53.75 3056 GLN A O 1
ATOM 2090 N N . THR A 1 284 ? -22.364 23.651 -23.602 1.00 55.02 3057 THR A N 1
ATOM 2091 C CA . THR A 1 284 ? -21.692 24.936 -23.505 1.00 57.90 3057 THR A CA 1
ATOM 2092 C C . THR A 1 284 ? -21.591 25.572 -24.877 1.00 59.01 3057 THR A C 1
ATOM 2093 O O . THR A 1 284 ? -20.535 25.537 -25.501 1.00 59.65 3057 THR A O 1
ATOM 2097 N N . SER A 1 285 ? -22.684 26.140 -25.366 1.00 59.77 3058 SER A N 1
ATOM 2098 C CA . SER A 1 285 ? -22.628 26.788 -26.667 1.00 60.78 3058 SER A CA 1
ATOM 2099 C C . SER A 1 285 ? -21.588 27.912 -26.636 1.00 61.59 3058 SER A C 1
ATOM 2100 O O . SER A 1 285 ? -21.932 29.088 -26.502 1.00 61.69 3058 SER A O 1
ATOM 2103 N N . THR A 1 286 ? -20.315 27.532 -26.753 1.00 62.02 3059 THR A N 1
ATOM 2104 C CA . THR A 1 286 ? -19.200 28.479 -26.735 1.00 62.16 3059 THR A CA 1
ATOM 2105 C C . THR A 1 286 ? -18.004 27.863 -27.461 1.00 61.35 3059 THR A C 1
ATOM 2106 O O . THR A 1 286 ? -16.849 28.207 -27.185 1.00 60.81 3059 THR A O 1
ATOM 2110 N N . ALA A 1 287 ? -18.309 26.952 -28.388 1.00 60.40 3060 ALA A N 1
ATOM 2111 C CA . ALA A 1 287 ? -17.317 26.240 -29.199 1.00 59.27 3060 ALA A CA 1
ATOM 2112 C C . ALA A 1 287 ? -15.949 26.189 -28.532 1.00 58.42 3060 ALA A C 1
ATOM 2113 O O . ALA A 1 287 ? -15.007 26.864 -28.954 1.00 59.46 3060 ALA A O 1
ATOM 2115 N N . ILE A 1 288 ? -15.859 25.387 -27.478 1.00 56.58 3061 ILE A N 1
ATOM 2116 C CA . ILE A 1 288 ? -14.625 25.221 -26.731 1.00 53.81 3061 ILE A CA 1
ATOM 2117 C C . ILE A 1 288 ? -13.483 24.872 -27.664 1.00 53.15 3061 ILE A C 1
ATOM 2118 O O . ILE A 1 288 ? -13.689 24.252 -28.718 1.00 52.84 3061 ILE A O 1
ATOM 2123 N N . SER A 1 289 ? -12.276 25.258 -27.263 1.00 52.18 3062 SER A N 1
ATOM 2124 C CA . SER A 1 289 ? -11.116 25.043 -28.102 1.00 51.27 3062 SER A CA 1
ATOM 2125 C C . SER A 1 289 ? -10.146 23.938 -27.757 1.00 49.67 3062 SER A C 1
ATOM 2126 O O . SER A 1 289 ? -9.501 23.482 -28.635 1.00 50.21 3062 SER A O 1
ATOM 2129 N N . ALA A 1 290 ? -10.022 23.478 -26.526 1.00 46.55 3063 ALA A N 1
ATOM 2130 C CA . ALA A 1 290 ? -9.035 22.430 -26.203 1.00 44.08 3063 ALA A CA 1
ATOM 2131 C C . ALA A 1 290 ? -7.712 23.113 -25.929 1.00 42.28 3063 ALA A C 1
ATOM 2132 O O . ALA A 1 290 ? -6.942 22.664 -25.086 1.00 41.56 3063 ALA A O 1
ATOM 2134 N N . LYS A 1 291 ? -7.457 24.210 -26.634 1.00 40.75 3064 LYS A N 1
ATOM 2135 C CA . LYS A 1 291 ? -6.237 24.971 -26.419 1.00 39.14 3064 LYS A CA 1
ATOM 2136 C C . LYS A 1 291 ? -6.462 25.754 -25.138 1.00 38.41 3064 LYS A C 1
ATOM 2137 O O . LYS A 1 291 ? -5.519 26.269 -24.531 1.00 37.93 3064 LYS A O 1
ATOM 2143 N N . ASP A 1 292 ? -7.727 25.837 -24.736 1.00 37.46 3065 ASP A N 1
ATOM 2144 C CA . ASP A 1 292 ? -8.097 26.544 -23.523 1.00 36.73 3065 ASP A CA 1
ATOM 2145 C C . ASP A 1 292 ? -8.399 25.563 -22.405 1.00 34.50 3065 ASP A C 1
ATOM 2146 O O . ASP A 1 292 ? -8.713 25.972 -21.286 1.00 35.71 3065 ASP A O 1
ATOM 2151 N N . CYS A 1 293 ? -8.302 24.270 -22.698 1.00 31.04 3066 CYS A N 1
ATOM 2152 C CA . CYS A 1 293 ? -8.605 23.251 -21.699 1.00 27.73 3066 CYS A CA 1
ATOM 2153 C C . CYS A 1 293 ? -7.399 22.674 -20.969 1.00 26.47 3066 CYS A C 1
ATOM 2154 O O . CYS A 1 293 ? -6.305 22.580 -21.524 1.00 27.24 3066 CYS A O 1
ATOM 2157 N N . GLU A 1 294 ? -7.611 22.303 -19.709 1.00 23.83 3067 GLU A N 1
ATOM 2158 C CA . GLU A 1 294 ? -6.568 21.693 -18.898 1.00 20.66 3067 GLU A CA 1
ATOM 2159 C C . GLU A 1 294 ? -6.582 20.240 -19.331 1.00 19.03 3067 GLU A C 1
ATOM 2160 O O . GLU A 1 294 ? -7.647 19.658 -19.517 1.00 18.74 3067 GLU A O 1
ATOM 2166 N N . PHE A 1 295 ? -5.410 19.649 -19.503 1.00 18.20 3068 PHE A N 1
ATOM 2167 C CA . PHE A 1 295 ? -5.342 18.255 -19.920 1.00 16.80 3068 PHE A CA 1
ATOM 2168 C C . PHE A 1 295 ? -4.954 17.290 -18.815 1.00 16.16 3068 PHE A C 1
ATOM 2169 O O . PHE A 1 295 ? -3.824 17.310 -18.312 1.00 14.73 3068 PHE A O 1
ATOM 2177 N N . LEU A 1 296 ? -5.923 16.449 -18.448 1.00 15.92 3069 LEU A N 1
ATOM 2178 C CA . LEU A 1 296 ? -5.766 15.436 -17.402 1.00 14.58 3069 LEU A CA 1
ATOM 2179 C C . LEU A 1 296 ? -5.660 14.101 -18.123 1.00 14.27 3069 LEU A C 1
ATOM 2180 O O . LEU A 1 296 ? -6.645 13.382 -18.295 1.00 15.21 3069 LEU A O 1
ATOM 2185 N N . ILE A 1 297 ? -4.443 13.790 -18.550 1.00 13.02 3070 ILE A N 1
ATOM 2186 C CA . ILE A 1 297 ? -4.164 12.578 -19.295 1.00 11.70 3070 ILE A CA 1
ATOM 2187 C C . ILE A 1 297 ? -3.592 11.447 -18.464 1.00 11.10 3070 ILE A C 1
ATOM 2188 O O . ILE A 1 297 ? -2.768 11.660 -17.575 1.00 11.01 3070 ILE A O 1
ATOM 2193 N N . HIS A 1 298 ? -4.047 10.237 -18.773 1.00 11.72 3071 HIS A N 1
ATOM 2194 C CA . HIS A 1 298 ? -3.571 9.023 -18.125 1.00 11.53 3071 HIS A CA 1
ATOM 2195 C C . HIS A 1 298 ? -2.059 8.996 -18.333 1.00 12.04 3071 HIS A C 1
ATOM 2196 O O . HIS A 1 298 ? -1.585 9.017 -19.467 1.00 13.17 3071 HIS A O 1
ATOM 2203 N N . THR A 1 299 ? -1.305 8.969 -17.244 1.00 11.95 3072 THR A N 1
ATOM 2204 C CA . THR A 1 299 ? 0.148 8.961 -17.335 1.00 13.24 3072 THR A CA 1
ATOM 2205 C C . THR A 1 299 ? 0.750 7.638 -17.822 1.00 14.80 3072 THR A C 1
ATOM 2206 O O . THR A 1 299 ? 1.475 6.960 -17.088 1.00 16.14 3072 THR A O 1
ATOM 2210 N N . GLY A 1 300 ? 0.465 7.282 -19.070 1.00 15.16 3073 GLY A N 1
ATOM 2211 C CA . GLY A 1 300 ? 0.967 6.033 -19.621 1.00 17.22 3073 GLY A CA 1
ATOM 2212 C C . GLY A 1 300 ? 2.463 5.942 -19.884 1.00 19.61 3073 GLY A C 1
ATOM 2213 O O . GLY A 1 300 ? 3.062 4.867 -19.723 1.00 20.56 3073 GLY A O 1
ATOM 2214 N N . GLY A 1 301 ? 3.061 7.055 -20.308 1.00 20.83 3074 GLY A N 1
ATOM 2215 C CA . GLY A 1 301 ? 4.485 7.077 -20.601 1.00 21.92 3074 GLY A CA 1
ATOM 2216 C C . GLY A 1 301 ? 4.874 8.398 -21.228 1.00 22.70 3074 GLY A C 1
ATOM 2217 O O . GLY A 1 301 ? 3.998 9.113 -21.692 1.00 22.54 3074 GLY A O 1
ATOM 2218 N N . LYS A 1 302 ? 6.165 8.733 -21.238 1.00 23.38 3075 LYS A N 1
ATOM 2219 C CA . LYS A 1 302 ? 6.619 10.000 -21.809 1.00 24.07 3075 LYS A CA 1
ATOM 2220 C C . LYS A 1 302 ? 6.374 10.146 -23.316 1.00 24.67 3075 LYS A C 1
ATOM 2221 O O . LYS A 1 302 ? 5.932 11.202 -23.779 1.00 23.53 3075 LYS A O 1
ATOM 2227 N N . SER A 1 303 ? 6.646 9.083 -24.072 1.00 25.51 3076 SER A N 1
ATOM 2228 C CA . SER A 1 303 ? 6.456 9.099 -25.512 1.00 25.53 3076 SER A CA 1
ATOM 2229 C C . SER A 1 303 ? 4.996 9.358 -25.803 1.00 25.62 3076 SER A C 1
ATOM 2230 O O . SER A 1 303 ? 4.670 10.179 -26.641 1.00 25.75 3076 SER A O 1
ATOM 2233 N N . ILE A 1 304 ? 4.107 8.657 -25.116 1.00 26.17 3077 ILE A N 1
ATOM 2234 C CA . ILE A 1 304 ? 2.682 8.861 -25.346 1.00 27.59 3077 ILE A CA 1
ATOM 2235 C C . ILE A 1 304 ? 2.237 10.303 -25.044 1.00 27.95 3077 ILE A C 1
ATOM 2236 O O . ILE A 1 304 ? 1.553 10.935 -25.856 1.00 26.92 3077 ILE A O 1
ATOM 2241 N N . LEU A 1 305 ? 2.622 10.815 -23.875 1.00 27.18 3078 LEU A N 1
ATOM 2242 C CA . LEU A 1 305 ? 2.261 12.172 -23.461 1.00 25.82 3078 LEU A CA 1
ATOM 2243 C C . LEU A 1 305 ? 2.748 13.252 -24.438 1.00 26.51 3078 LEU A C 1
ATOM 2244 O O . LEU A 1 305 ? 2.009 14.167 -24.804 1.00 25.01 3078 LEU A O 1
ATOM 2249 N N . MET A 1 306 ? 3.996 13.137 -24.866 1.00 28.43 3079 MET A N 1
ATOM 2250 C CA . MET A 1 306 ? 4.549 14.102 -25.794 1.00 30.10 3079 MET A CA 1
ATOM 2251 C C . MET A 1 306 ? 3.889 14.041 -27.167 1.00 29.95 3079 MET A C 1
ATOM 2252 O O . MET A 1 306 ? 3.653 15.067 -27.782 1.00 29.45 3079 MET A O 1
ATOM 2257 N N . ASN A 1 307 ? 3.594 12.836 -27.648 1.00 30.50 3080 ASN A N 1
ATOM 2258 C CA . ASN A 1 307 ? 2.969 12.696 -28.962 1.00 29.87 3080 ASN A CA 1
ATOM 2259 C C . ASN A 1 307 ? 1.617 13.387 -28.946 1.00 28.76 3080 ASN A C 1
ATOM 2260 O O . ASN A 1 307 ? 1.262 14.067 -29.901 1.00 27.92 3080 ASN A O 1
ATOM 2265 N N . ILE A 1 308 ? 0.872 13.222 -27.853 1.00 28.08 3081 ILE A N 1
ATOM 2266 C CA . ILE A 1 308 ? -0.443 13.838 -27.731 1.00 27.71 3081 ILE A CA 1
ATOM 2267 C C . ILE A 1 308 ? -0.276 15.345 -27.690 1.00 29.20 3081 ILE A C 1
ATOM 2268 O O . ILE A 1 308 ? -1.026 16.066 -28.352 1.00 30.86 3081 ILE A O 1
ATOM 2273 N N . GLU A 1 309 ? 0.697 15.834 -26.922 1.00 29.68 3082 GLU A N 1
ATOM 2274 C CA . GLU A 1 309 ? 0.944 17.288 -26.865 1.00 30.39 3082 GLU A CA 1
ATOM 2275 C C . GLU A 1 309 ? 1.269 17.941 -28.226 1.00 30.12 3082 GLU A C 1
ATOM 2276 O O . GLU A 1 309 ? 0.874 19.079 -28.505 1.00 29.11 3082 GLU A O 1
ATOM 2282 N N . ASN A 1 310 ? 2.022 17.227 -29.051 1.00 30.44 3083 ASN A N 1
ATOM 2283 C CA . ASN A 1 310 ? 2.399 17.706 -30.377 1.00 31.91 3083 ASN A CA 1
ATOM 2284 C C . ASN A 1 310 ? 1.241 17.661 -31.360 1.00 32.97 3083 ASN A C 1
ATOM 2285 O O . ASN A 1 310 ? 1.047 18.579 -32.138 1.00 33.82 3083 ASN A O 1
ATOM 2290 N N . SER A 1 311 ? 0.508 16.556 -31.352 1.00 33.80 3084 SER A N 1
ATOM 2291 C CA . SER A 1 311 ? -0.627 16.372 -32.230 1.00 33.14 3084 SER A CA 1
ATOM 2292 C C . SER A 1 311 ? -1.739 17.395 -31.992 1.00 30.97 3084 SER A C 1
ATOM 2293 O O . SER A 1 311 ? -2.322 17.920 -32.939 1.00 31.91 3084 SER A O 1
ATOM 2296 N N . LEU A 1 312 ? -2.034 17.673 -30.725 1.00 27.72 3085 LEU A N 1
ATOM 2297 C CA . LEU A 1 312 ? -3.075 18.636 -30.404 1.00 25.04 3085 LEU A CA 1
ATOM 2298 C C . LEU A 1 312 ? -2.450 20.018 -30.329 1.00 24.01 3085 LEU A C 1
ATOM 2299 O O . LEU A 1 312 ? -3.133 21.023 -30.204 1.00 23.16 3085 LEU A O 1
ATOM 2304 N N . GLY A 1 313 ? -1.130 20.056 -30.458 1.00 23.95 3086 GLY A N 1
ATOM 2305 C CA . GLY A 1 313 ? -0.420 21.321 -30.418 1.00 22.98 3086 GLY A CA 1
ATOM 2306 C C . GLY A 1 313 ? -0.799 22.129 -29.197 1.00 23.30 3086 GLY A C 1
ATOM 2307 O O . GLY A 1 313 ? -1.042 23.315 -29.291 1.00 22.74 3086 GLY A O 1
ATOM 2308 N N . ILE A 1 314 ? -0.838 21.482 -28.039 1.00 24.52 3087 ILE A N 1
ATOM 2309 C CA . ILE A 1 314 ? -1.179 22.160 -26.800 1.00 24.97 3087 ILE A CA 1
ATOM 2310 C C . ILE A 1 314 ? 0.069 22.674 -26.065 1.00 25.66 3087 ILE A C 1
ATOM 2311 O O . ILE A 1 314 ? 1.191 22.274 -26.365 1.00 25.20 3087 ILE A O 1
ATOM 2316 N N . ASP A 1 315 ? -0.146 23.536 -25.085 1.00 26.69 3088 ASP A N 1
ATOM 2317 C CA . ASP A 1 315 ? 0.928 24.135 -24.313 1.00 27.60 3088 ASP A CA 1
ATOM 2318 C C . ASP A 1 315 ? 1.253 23.347 -23.027 1.00 27.73 3088 ASP A C 1
ATOM 2319 O O . ASP A 1 315 ? 0.375 22.751 -22.425 1.00 29.00 3088 ASP A O 1
ATOM 2324 N N . PRO A 1 316 ? 2.532 23.352 -22.605 1.00 27.32 3089 PRO A N 1
ATOM 2325 C CA . PRO A 1 316 ? 2.953 22.640 -21.391 1.00 28.83 3089 PRO A CA 1
ATOM 2326 C C . PRO A 1 316 ? 2.106 23.030 -20.173 1.00 30.55 3089 PRO A C 1
ATOM 2327 O O . PRO A 1 316 ? 1.966 22.245 -19.244 1.00 30.37 3089 PRO A O 1
ATOM 2331 N N . LYS A 1 317 ? 1.587 24.257 -20.177 1.00 32.44 3090 LYS A N 1
ATOM 2332 C CA . LYS A 1 317 ? 0.781 24.712 -19.055 1.00 33.66 3090 LYS A CA 1
ATOM 2333 C C . LYS A 1 317 ? -0.493 23.907 -18.879 1.00 32.90 3090 LYS A C 1
ATOM 2334 O O . LYS A 1 317 ? -0.960 23.734 -17.759 1.00 33.70 3090 LYS A O 1
ATOM 2340 N N . GLN A 1 318 ? -1.056 23.420 -19.984 1.00 31.49 3091 GLN A N 1
ATOM 2341 C CA . GLN A 1 318 ? -2.301 22.649 -19.926 1.00 30.68 3091 GLN A CA 1
ATOM 2342 C C . GLN A 1 318 ? -2.091 21.183 -19.527 1.00 28.86 3091 GLN A C 1
ATOM 2343 O O . GLN A 1 318 ? -3.076 20.472 -19.334 1.00 29.48 3091 GLN A O 1
ATOM 2349 N N . THR A 1 319 ? -0.843 20.721 -19.424 1.00 25.81 3092 THR A N 1
ATOM 2350 C CA . THR A 1 319 ? -0.596 19.325 -19.063 1.00 23.14 3092 THR A CA 1
ATOM 2351 C C . THR A 1 319 ? 0.401 19.216 -17.920 1.00 22.99 3092 THR A C 1
ATOM 2352 O O . THR A 1 319 ? 0.978 18.156 -17.668 1.00 23.23 3092 THR A O 1
ATOM 2356 N N . LYS A 1 320 ? 0.586 20.318 -17.213 1.00 22.75 3093 LYS A N 1
ATOM 2357 C CA . LYS A 1 320 ? 1.513 20.346 -16.100 1.00 22.31 3093 LYS A CA 1
ATOM 2358 C C . LYS A 1 320 ? 1.093 19.373 -14.999 1.00 21.62 3093 LYS A C 1
ATOM 2359 O O . LYS A 1 320 ? 1.913 18.605 -14.498 1.00 19.75 3093 LYS A O 1
ATOM 2365 N N . ASN A 1 321 ? -0.188 19.401 -14.637 1.00 22.24 3094 ASN A N 1
ATOM 2366 C CA . ASN A 1 321 ? -0.708 18.531 -13.584 1.00 22.65 3094 ASN A CA 1
ATOM 2367 C C . ASN A 1 321 ? -0.487 17.045 -13.839 1.00 22.33 3094 ASN A C 1
ATOM 2368 O O . ASN A 1 321 ? -0.109 16.302 -12.933 1.00 23.18 3094 ASN A O 1
ATOM 2373 N N . THR A 1 322 ? -0.723 16.604 -15.065 1.00 21.79 3095 THR A N 1
ATOM 2374 C CA . THR A 1 322 ? -0.528 15.201 -15.393 1.00 20.95 3095 THR A CA 1
ATOM 2375 C C . THR A 1 322 ? 0.961 14.832 -15.393 1.00 21.10 3095 THR A C 1
ATOM 2376 O O . THR A 1 322 ? 1.325 13.698 -15.073 1.00 21.98 3095 THR A O 1
ATOM 2380 N N . TRP A 1 323 ? 1.833 15.774 -15.749 1.00 20.87 3096 TRP A N 1
ATOM 2381 C CA . TRP A 1 323 ? 3.265 15.475 -15.749 1.00 20.30 3096 TRP A CA 1
ATOM 2382 C C . TRP A 1 323 ? 3.790 15.417 -14.323 1.00 20.44 3096 TRP A C 1
ATOM 2383 O O . TRP A 1 323 ? 4.819 14.805 -14.077 1.00 19.83 3096 TRP A O 1
ATOM 2394 N N . ASP A 1 324 ? 3.110 16.075 -13.387 1.00 21.45 3097 ASP A N 1
ATOM 2395 C CA . ASP A 1 324 ? 3.546 16.026 -11.997 1.00 21.88 3097 ASP A CA 1
ATOM 2396 C C . ASP A 1 324 ? 3.275 14.600 -11.531 1.00 21.56 3097 ASP A C 1
ATOM 2397 O O . ASP A 1 324 ? 4.137 13.958 -10.926 1.00 21.97 3097 ASP A O 1
ATOM 2402 N N . VAL A 1 325 ? 2.069 14.115 -11.833 1.00 19.14 3098 VAL A N 1
ATOM 2403 C CA . VAL A 1 325 ? 1.659 12.763 -11.470 1.00 16.65 3098 VAL A CA 1
ATOM 2404 C C . VAL A 1 325 ? 2.587 11.732 -12.099 1.00 16.80 3098 VAL A C 1
ATOM 2405 O O . VAL A 1 325 ? 3.069 10.826 -11.422 1.00 17.08 3098 VAL A O 1
ATOM 2409 N N . TYR A 1 326 ? 2.843 11.870 -13.397 1.00 16.31 3099 TYR A N 1
ATOM 2410 C CA . TYR A 1 326 ? 3.716 10.930 -14.084 1.00 16.02 3099 TYR A CA 1
ATOM 2411 C C . TYR A 1 326 ? 5.135 10.928 -13.518 1.00 15.70 3099 TYR A C 1
ATOM 2412 O O . TYR A 1 326 ? 5.735 9.865 -13.364 1.00 15.91 3099 TYR A O 1
ATOM 2421 N N . HIS A 1 327 ? 5.669 12.103 -13.191 1.00 15.27 3100 HIS A N 1
ATOM 2422 C CA . HIS A 1 327 ? 7.028 12.178 -12.656 1.00 15.52 3100 HIS A CA 1
ATOM 2423 C C . HIS A 1 327 ? 7.179 11.492 -11.308 1.00 16.07 3100 HIS A C 1
ATOM 2424 O O . HIS A 1 327 ? 8.210 10.875 -11.036 1.00 16.00 3100 HIS A O 1
ATOM 2431 N N . ALA A 1 328 ? 6.142 11.590 -10.477 1.00 16.83 3101 ALA A N 1
ATOM 2432 C CA . ALA A 1 328 ? 6.164 11.027 -9.129 1.00 16.64 3101 ALA A CA 1
ATOM 2433 C C . ALA A 1 328 ? 5.515 9.659 -8.910 1.00 17.65 3101 ALA A C 1
ATOM 2434 O O . ALA A 1 328 ? 5.645 9.083 -7.830 1.00 18.23 3101 ALA A O 1
ATOM 2436 N N . TYR A 1 329 ? 4.819 9.133 -9.912 1.00 17.86 3102 TYR A N 1
ATOM 2437 C CA . TYR A 1 329 ? 4.157 7.841 -9.754 1.00 18.37 3102 TYR A CA 1
ATOM 2438 C C . TYR A 1 329 ? 4.331 6.903 -10.937 1.00 18.82 3102 TYR A C 1
ATOM 2439 O O . TYR A 1 329 ? 4.256 5.678 -10.782 1.00 20.28 3102 TYR A O 1
ATOM 2448 N N . GLY A 1 330 ? 4.544 7.476 -12.117 1.00 17.99 3103 GLY A N 1
ATOM 2449 C CA . GLY A 1 330 ? 4.684 6.665 -13.309 1.00 16.64 3103 GLY A CA 1
ATOM 2450 C C . GLY A 1 330 ? 3.320 6.231 -13.818 1.00 15.41 3103 GLY A C 1
ATOM 2451 O O . GLY A 1 330 ? 2.339 6.970 -13.702 1.00 14.60 3103 GLY A O 1
ATOM 2452 N N . ASN A 1 331 ? 3.250 5.026 -14.372 1.00 14.14 3104 ASN A N 1
ATOM 2453 C CA . ASN A 1 331 ? 1.993 4.507 -14.897 1.00 13.35 3104 ASN A CA 1
ATOM 2454 C C . ASN A 1 331 ? 1.376 3.471 -13.950 1.00 12.55 3104 ASN A C 1
ATOM 2455 O O . ASN A 1 331 ? 1.879 2.370 -13.837 1.00 12.48 3104 ASN A O 1
ATOM 2460 N N . MET A 1 332 ? 0.283 3.830 -13.284 1.00 12.53 3105 MET A N 1
ATOM 2461 C CA . MET A 1 332 ? -0.383 2.930 -12.351 1.00 12.43 3105 MET A CA 1
ATOM 2462 C C . MET A 1 332 ? -1.656 2.378 -12.972 1.00 12.37 3105 MET A C 1
ATOM 2463 O O . MET A 1 332 ? -2.665 2.172 -12.283 1.00 11.36 3105 MET A O 1
ATOM 2468 N N . SER A 1 333 ? -1.610 2.171 -14.287 1.00 12.25 3106 SER A N 1
ATOM 2469 C CA . SER A 1 333 ? -2.746 1.648 -15.043 1.00 12.42 3106 SER A CA 1
ATOM 2470 C C . SER A 1 333 ? -3.988 2.506 -14.760 1.00 14.24 3106 SER A C 1
ATOM 2471 O O . SER A 1 333 ? -3.910 3.735 -14.599 1.00 15.71 3106 SER A O 1
ATOM 2474 N N . SER A 1 334 ? -5.140 1.848 -14.674 1.00 14.48 3107 SER A N 1
ATOM 2475 C CA . SER A 1 334 ? -6.407 2.536 -14.434 1.00 14.11 3107 SER A CA 1
ATOM 2476 C C . SER A 1 334 ? -6.398 3.701 -13.445 1.00 14.78 3107 SER A C 1
ATOM 2477 O O . SER A 1 334 ? -7.016 4.739 -13.698 1.00 16.21 3107 SER A O 1
ATOM 2480 N N . ALA A 1 335 ? -5.712 3.554 -12.318 1.00 14.80 3108 ALA A N 1
ATOM 2481 C CA . ALA A 1 335 ? -5.694 4.618 -11.301 1.00 14.74 3108 ALA A CA 1
ATOM 2482 C C . ALA A 1 335 ? -5.015 5.927 -11.682 1.00 15.14 3108 ALA A C 1
ATOM 2483 O O . ALA A 1 335 ? -5.473 6.997 -11.276 1.00 14.67 3108 ALA A O 1
ATOM 2485 N N . SER A 1 336 ? -3.927 5.837 -12.445 1.00 16.38 3109 SER A N 1
ATOM 2486 C CA . SER A 1 336 ? -3.155 7.002 -12.888 1.00 17.64 3109 SER A CA 1
ATOM 2487 C C . SER A 1 336 ? -3.984 8.236 -13.276 1.00 18.25 3109 SER A C 1
ATOM 2488 O O . SER A 1 336 ? -3.581 9.371 -13.003 1.00 18.21 3109 SER A O 1
ATOM 2491 N N . VAL A 1 337 ? -5.120 8.002 -13.925 1.00 18.52 3110 VAL A N 1
ATOM 2492 C CA . VAL A 1 337 ? -6.026 9.067 -14.355 1.00 18.57 3110 VAL A CA 1
ATOM 2493 C C . VAL A 1 337 ? -6.574 9.800 -13.153 1.00 17.79 3110 VAL A C 1
ATOM 2494 O O . VAL A 1 337 ? -6.421 10.995 -13.011 1.00 18.76 3110 VAL A O 1
ATOM 2498 N N . ILE A 1 338 ? -7.239 9.032 -12.299 1.00 15.27 3111 ILE A N 1
ATOM 2499 C CA . ILE A 1 338 ? -7.825 9.550 -11.070 1.00 12.85 3111 ILE A CA 1
ATOM 2500 C C . ILE A 1 338 ? -6.768 10.280 -10.241 1.00 12.37 3111 ILE A C 1
ATOM 2501 O O . ILE A 1 338 ? -7.036 11.353 -9.714 1.00 11.82 3111 ILE A O 1
ATOM 2506 N N . PHE A 1 339 ? -5.573 9.705 -10.117 1.00 12.72 3112 PHE A N 1
ATOM 2507 C CA . PHE A 1 339 ? -4.500 10.346 -9.354 1.00 13.76 3112 PHE A CA 1
ATOM 2508 C C . PHE A 1 339 ? -4.280 11.773 -9.853 1.00 14.95 3112 PHE A C 1
ATOM 2509 O O . PHE A 1 339 ? -4.141 12.711 -9.055 1.00 14.01 3112 PHE A O 1
ATOM 2517 N N . VAL A 1 340 ? -4.245 11.927 -11.177 1.00 15.43 3113 VAL A N 1
ATOM 2518 C CA . VAL A 1 340 ? -4.059 13.234 -11.793 1.00 15.74 3113 VAL A CA 1
ATOM 2519 C C . VAL A 1 340 ? -5.225 14.159 -11.440 1.00 15.81 3113 VAL A C 1
ATOM 2520 O O . VAL A 1 340 ? -5.010 15.303 -11.049 1.00 16.27 3113 VAL A O 1
ATOM 2524 N N . MET A 1 341 ? -6.455 13.671 -11.578 1.00 15.81 3114 MET A N 1
ATOM 2525 C CA . MET A 1 341 ? -7.621 14.482 -11.237 1.00 17.00 3114 MET A CA 1
ATOM 2526 C C . MET A 1 341 ? -7.528 14.989 -9.796 1.00 18.71 3114 MET A C 1
ATOM 2527 O O . MET A 1 341 ? -7.841 16.146 -9.523 1.00 20.04 3114 MET A O 1
ATOM 2532 N N . ASP A 1 342 ? -7.094 14.126 -8.879 1.00 19.94 3115 ASP A N 1
ATOM 2533 C CA . ASP A 1 342 ? -6.951 14.503 -7.477 1.00 20.79 3115 ASP A CA 1
ATOM 2534 C C . ASP A 1 342 ? -5.996 15.684 -7.324 1.00 21.55 3115 ASP A C 1
ATOM 2535 O O . ASP A 1 342 ? -6.387 16.758 -6.871 1.00 23.44 3115 ASP A O 1
ATOM 2540 N N . HIS A 1 343 ? -4.748 15.481 -7.717 1.00 21.00 3116 HIS A N 1
ATOM 2541 C CA . HIS A 1 343 ? -3.741 16.520 -7.610 1.00 22.06 3116 HIS A CA 1
ATOM 2542 C C . HIS A 1 343 ? -4.081 17.785 -8.396 1.00 22.59 3116 HIS A C 1
ATOM 2543 O O . HIS A 1 343 ? -3.601 18.859 -8.057 1.00 22.00 3116 HIS A O 1
ATOM 2550 N N . ALA A 1 344 ? -4.928 17.667 -9.417 1.00 23.36 3117 ALA A N 1
ATOM 2551 C CA . ALA A 1 344 ? -5.305 18.812 -10.240 1.00 24.16 3117 ALA A CA 1
ATOM 2552 C C . ALA A 1 344 ? -6.283 19.758 -9.543 1.00 25.10 3117 ALA A C 1
ATOM 2553 O O . ALA A 1 344 ? -6.191 20.982 -9.701 1.00 26.26 3117 ALA A O 1
ATOM 2555 N N . ARG A 1 345 ? -7.216 19.198 -8.775 1.00 24.94 3118 ARG A N 1
ATOM 2556 C CA . ARG A 1 345 ? -8.191 20.022 -8.068 1.00 25.31 3118 ARG A CA 1
ATOM 2557 C C . ARG A 1 345 ? -7.537 20.717 -6.878 1.00 27.28 3118 ARG A C 1
ATOM 2558 O O . ARG A 1 345 ? -8.153 21.554 -6.214 1.00 28.35 3118 ARG A O 1
ATOM 2566 N N . LYS A 1 346 ? -6.285 20.364 -6.613 1.00 28.05 3119 LYS A N 1
ATOM 2567 C CA . LYS A 1 346 ? -5.550 20.983 -5.533 1.00 29.66 3119 LYS A CA 1
ATOM 2568 C C . LYS A 1 346 ? -4.953 22.286 -6.064 1.00 31.37 3119 LYS A C 1
ATOM 2569 O O . LYS A 1 346 ? -4.611 23.181 -5.300 1.00 32.06 3119 LYS A O 1
ATOM 2575 N N . SER A 1 347 ? -4.857 22.398 -7.383 1.00 32.78 3120 SER A N 1
ATOM 2576 C CA . SER A 1 347 ? -4.324 23.602 -8.006 1.00 35.07 3120 SER A CA 1
ATOM 2577 C C . SER A 1 347 ? -5.309 24.745 -7.832 1.00 36.84 3120 SER A C 1
ATOM 2578 O O . SER A 1 347 ? -6.511 24.528 -7.703 1.00 37.21 3120 SER A O 1
ATOM 2581 N N . LYS A 1 348 ? -4.803 25.970 -7.862 1.00 38.35 3121 LYS A N 1
ATOM 2582 C CA . LYS A 1 348 ? -5.659 27.128 -7.692 1.00 39.14 3121 LYS A CA 1
ATOM 2583 C C . LYS A 1 348 ? -5.778 27.954 -8.982 1.00 38.37 3121 LYS A C 1
ATOM 2584 O O . LYS A 1 348 ? -6.259 29.090 -8.945 1.00 39.20 3121 LYS A O 1
ATOM 2590 N N . SER A 1 349 ? -5.326 27.386 -10.102 1.00 36.81 3122 SER A N 1
ATOM 2591 C CA . SER A 1 349 ? -5.356 28.081 -11.387 1.00 34.93 3122 SER A CA 1
ATOM 2592 C C . SER A 1 349 ? -5.915 27.217 -12.518 1.00 33.33 3122 SER A C 1
ATOM 2593 O O . SER A 1 349 ? -5.345 27.101 -13.630 1.00 32.35 3122 SER A O 1
ATOM 2596 N N . LEU A 1 350 ? -7.058 26.611 -12.219 1.00 31.20 3123 LEU A N 1
ATOM 2597 C CA . LEU A 1 350 ? -7.664 25.751 -13.208 1.00 28.90 3123 LEU A CA 1
ATOM 2598 C C . LEU A 1 350 ? -8.630 26.431 -14.127 1.00 28.21 3123 LEU A C 1
ATOM 2599 O O . LEU A 1 350 ? -9.610 27.062 -13.622 1.00 28.95 3123 LEU A O 1
ATOM 2604 N N . PRO A 1 351 ? -8.416 26.307 -15.461 1.00 27.62 3124 PRO A N 1
ATOM 2605 C CA . PRO A 1 351 ? -9.230 26.890 -16.531 1.00 27.17 3124 PRO A CA 1
ATOM 2606 C C . PRO A 1 351 ? -10.744 26.655 -16.229 1.00 27.71 3124 PRO A C 1
ATOM 2607 O O . PRO A 1 351 ? -11.121 26.156 -15.151 1.00 28.49 3124 PRO A O 1
ATOM 2611 N N . THR A 1 352 ? -11.657 26.855 -17.189 1.00 26.89 3125 THR A N 1
ATOM 2612 C CA . THR A 1 352 ? -13.040 26.611 -16.836 1.00 27.29 3125 THR A CA 1
ATOM 2613 C C . THR A 1 352 ? -13.388 25.177 -17.188 1.00 27.92 3125 THR A C 1
ATOM 2614 O O . THR A 1 352 ? -14.329 24.604 -16.628 1.00 30.43 3125 THR A O 1
ATOM 2618 N N . TYR A 1 353 ? -12.559 24.573 -18.032 1.00 27.03 3126 TYR A N 1
ATOM 2619 C CA . TYR A 1 353 ? -12.786 23.209 -18.481 1.00 25.20 3126 TYR A CA 1
ATOM 2620 C C . TYR A 1 353 ? -11.550 22.308 -18.510 1.00 23.96 3126 TYR A C 1
ATOM 2621 O O . TYR A 1 353 ? -10.418 22.792 -18.508 1.00 23.64 3126 TYR A O 1
ATOM 2630 N N . SER A 1 354 ? -11.782 20.996 -18.591 1.00 21.72 3127 SER A N 1
ATOM 2631 C CA . SER A 1 354 ? -10.697 20.006 -18.650 1.00 19.65 3127 SER A CA 1
ATOM 2632 C C . SER A 1 354 ? -11.025 18.870 -19.598 1.00 18.50 3127 SER A C 1
ATOM 2633 O O . SER A 1 354 ? -12.180 18.462 -19.713 1.00 17.63 3127 SER A O 1
ATOM 2636 N N . ILE A 1 355 ? -10.005 18.384 -20.298 1.00 17.74 3128 ILE A N 1
ATOM 2637 C CA . ILE A 1 355 ? -10.180 17.258 -21.200 1.00 16.29 3128 ILE A CA 1
ATOM 2638 C C . ILE A 1 355 ? -9.375 16.110 -20.596 1.00 14.15 3128 ILE A C 1
ATOM 2639 O O . ILE A 1 355 ? -8.188 16.273 -20.279 1.00 13.18 3128 ILE A O 1
ATOM 2644 N N . SER A 1 356 ? -10.028 14.969 -20.391 1.00 11.91 3129 SER A N 1
ATOM 2645 C CA . SER A 1 356 ? -9.328 13.815 -19.852 1.00 10.70 3129 SER A CA 1
ATOM 2646 C C . SER A 1 356 ? -9.261 12.710 -20.893 1.00 11.32 3129 SER A C 1
ATOM 2647 O O . SER A 1 356 ? -10.251 12.370 -21.546 1.00 11.27 3129 SER A O 1
ATOM 2650 N N . LEU A 1 357 ? -8.074 12.147 -21.046 1.00 12.56 3130 LEU A N 1
ATOM 2651 C CA . LEU A 1 357 ? -7.874 11.100 -22.028 1.00 13.97 3130 LEU A CA 1
ATOM 2652 C C . LEU A 1 357 ? -7.247 9.864 -21.386 1.00 14.42 3130 LEU A C 1
ATOM 2653 O O . LEU A 1 357 ? -6.548 9.955 -20.374 1.00 14.28 3130 LEU A O 1
ATOM 2658 N N . ALA A 1 358 ? -7.527 8.709 -21.973 1.00 13.52 3131 ALA A N 1
ATOM 2659 C CA . ALA A 1 358 ? -6.990 7.455 -21.500 1.00 12.68 3131 ALA A CA 1
ATOM 2660 C C . ALA A 1 358 ? -7.080 6.488 -22.663 1.00 13.25 3131 ALA A C 1
ATOM 2661 O O . ALA A 1 358 ? -7.980 6.581 -23.491 1.00 12.70 3131 ALA A O 1
ATOM 2663 N N . PHE A 1 359 ? -6.149 5.545 -22.712 1.00 14.36 3132 PHE A N 1
ATOM 2664 C CA . PHE A 1 359 ? -6.120 4.571 -23.801 1.00 16.38 3132 PHE A CA 1
ATOM 2665 C C . PHE A 1 359 ? -5.658 3.266 -23.235 1.00 16.02 3132 PHE A C 1
ATOM 2666 O O . PHE A 1 359 ? -4.888 3.226 -22.264 1.00 15.07 3132 PHE A O 1
ATOM 2674 N N . GLY A 1 360 ? -6.088 2.184 -23.877 1.00 15.39 3133 GLY A N 1
ATOM 2675 C CA . GLY A 1 360 ? -5.688 0.862 -23.425 1.00 15.15 3133 GLY A CA 1
ATOM 2676 C C . GLY A 1 360 ? -5.936 -0.225 -24.429 1.00 15.41 3133 GLY A C 1
ATOM 2677 O O . GLY A 1 360 ? -6.155 0.032 -25.601 1.00 15.73 3133 GLY A O 1
ATOM 2678 N N . PRO A 1 361 ? -5.839 -1.477 -23.970 1.00 15.63 3134 PRO A N 1
ATOM 2679 C CA . PRO A 1 361 ? -6.061 -2.645 -24.830 1.00 15.27 3134 PRO A CA 1
ATOM 2680 C C . PRO A 1 361 ? -7.276 -2.546 -25.803 1.00 15.11 3134 PRO A C 1
ATOM 2681 O O . PRO A 1 361 ? -8.343 -2.055 -25.344 1.00 17.80 3134 PRO A O 1
ATOM 2685 N N . GLY A 1 362 ? -7.114 -3.018 -27.020 1.00 14.37 3135 GLY A N 1
ATOM 2686 C CA . GLY A 1 362 ? -8.096 -2.932 -27.898 1.00 11.70 3135 GLY A CA 1
ATOM 2687 C C . GLY A 1 362 ? -7.562 -2.694 -29.313 1.00 10.31 3135 GLY A C 1
ATOM 2688 O O . GLY A 1 362 ? -7.848 -3.663 -30.137 1.00 11.46 3135 GLY A O 1
ATOM 2689 N N . LEU A 1 363 ? -6.998 -1.573 -29.734 1.00 9.33 3136 LEU A N 1
ATOM 2690 C CA . LEU A 1 363 ? -6.894 -0.510 -28.893 1.00 10.49 3136 LEU A CA 1
ATOM 2691 C C . LEU A 1 363 ? -8.161 0.300 -28.620 1.00 10.50 3136 LEU A C 1
ATOM 2692 O O . LEU A 1 363 ? -9.185 0.257 -29.366 1.00 13.15 3136 LEU A O 1
ATOM 2697 N N . ALA A 1 364 ? -8.132 1.194 -27.638 1.00 9.44 3137 ALA A N 1
ATOM 2698 C CA . ALA A 1 364 ? -9.298 2.050 -27.320 1.00 9.09 3137 ALA A CA 1
ATOM 2699 C C . ALA A 1 364 ? -8.988 3.336 -26.627 1.00 9.07 3137 ALA A C 1
ATOM 2700 O O . ALA A 1 364 ? -8.078 3.397 -25.843 1.00 5.93 3137 ALA A O 1
ATOM 2702 N N . PHE A 1 365 ? -9.770 4.359 -26.937 1.00 10.79 3138 PHE A N 1
ATOM 2703 C CA . PHE A 1 365 ? -9.548 5.645 -26.295 1.00 13.24 3138 PHE A CA 1
ATOM 2704 C C . PHE A 1 365 ? -10.725 5.886 -25.394 1.00 14.82 3138 PHE A C 1
ATOM 2705 O O . PHE A 1 365 ? -11.837 5.460 -25.695 1.00 16.43 3138 PHE A O 1
ATOM 2713 N N . GLU A 1 366 ? -10.462 6.532 -24.266 1.00 15.61 3139 GLU A N 1
ATOM 2714 C CA . GLU A 1 366 ? -11.504 6.914 -23.329 1.00 16.86 3139 GLU A CA 1
ATOM 2715 C C . GLU A 1 366 ? -11.298 8.410 -23.189 1.00 17.85 3139 GLU A C 1
ATOM 2716 O O . GLU A 1 366 ? -10.167 8.869 -23.133 1.00 17.86 3139 GLU A O 1
ATOM 2722 N N . GLY A 1 367 ? -12.378 9.174 -23.159 1.00 19.38 3140 GLY A N 1
ATOM 2723 C CA . GLY A 1 367 ? -12.232 10.605 -23.009 1.00 20.59 3140 GLY A CA 1
ATOM 2724 C C . GLY A 1 367 ? -13.350 11.137 -22.138 1.00 21.14 3140 GLY A C 1
ATOM 2725 O O . GLY A 1 367 ? -14.363 10.467 -21.916 1.00 21.88 3140 GLY A O 1
ATOM 2726 N N . CYS A 1 368 ? -13.164 12.345 -21.636 1.00 21.89 3141 CYS A N 1
ATOM 2727 C CA . CYS A 1 368 ? -14.162 12.951 -20.792 1.00 23.28 3141 CYS A CA 1
ATOM 2728 C C . CYS A 1 368 ? -13.941 14.460 -20.744 1.00 23.72 3141 CYS A C 1
ATOM 2729 O O . CYS A 1 368 ? -12.804 14.925 -20.676 1.00 24.31 3141 CYS A O 1
ATOM 2732 N N . PHE A 1 369 ? -15.034 15.215 -20.789 1.00 23.21 3142 PHE A N 1
ATOM 2733 C CA . PHE A 1 369 ? -14.963 16.662 -20.768 1.00 23.15 3142 PHE A CA 1
ATOM 2734 C C . PHE A 1 369 ? -15.542 17.125 -19.460 1.00 22.53 3142 PHE A C 1
ATOM 2735 O O . PHE A 1 369 ? -16.737 16.954 -19.201 1.00 21.99 3142 PHE A O 1
ATOM 2743 N N . LEU A 1 370 ? -14.685 17.700 -18.618 1.00 23.28 3143 LEU A N 1
ATOM 2744 C CA . LEU A 1 370 ? -15.121 18.192 -17.299 1.00 23.88 3143 LEU A CA 1
ATOM 2745 C C . LEU A 1 370 ? -15.078 19.703 -17.099 1.00 25.13 3143 LEU A C 1
ATOM 2746 O O . LEU A 1 370 ? -14.354 20.412 -17.778 1.00 27.14 3143 LEU A O 1
ATOM 2751 N N . LYS A 1 371 ? -15.852 20.170 -16.128 1.00 26.50 3144 LYS A N 1
ATOM 2752 C CA . LYS A 1 371 ? -15.907 21.580 -15.780 1.00 27.72 3144 LYS A CA 1
ATOM 2753 C C . LYS A 1 371 ? -15.383 21.695 -14.350 1.00 28.50 3144 LYS A C 1
ATOM 2754 O O . LYS A 1 371 ? -15.994 21.191 -13.410 1.00 27.78 3144 LYS A O 1
ATOM 2760 N N . ASN A 1 372 ? -14.214 22.309 -14.217 1.00 30.05 3145 ASN A N 1
ATOM 2761 C CA . ASN A 1 372 ? -13.553 22.481 -12.940 1.00 32.20 3145 ASN A CA 1
ATOM 2762 C C . ASN A 1 372 ? -14.408 23.341 -12.027 1.00 33.17 3145 ASN A C 1
ATOM 2763 O O . ASN A 1 372 ? -14.437 24.563 -12.165 1.00 34.29 3145 ASN A O 1
ATOM 2768 N N . VAL A 1 373 ? -15.134 22.697 -11.116 1.00 34.70 3146 VAL A N 1
ATOM 2769 C CA . VAL A 1 373 ? -16.020 23.403 -10.184 1.00 35.97 3146 VAL A CA 1
ATOM 2770 C C . VAL A 1 373 ? -15.372 23.840 -8.853 1.00 36.90 3146 VAL A C 1
ATOM 2771 O O . VAL A 1 373 ? -15.923 24.688 -8.173 1.00 36.97 3146 VAL A O 1
ATOM 2775 N N . VAL A 1 374 ? -14.205 23.296 -8.497 1.00 38.12 3147 VAL A N 1
ATOM 2776 C CA . VAL A 1 374 ? -13.478 23.600 -7.234 1.00 39.99 3147 VAL A CA 1
ATOM 2777 C C . VAL A 1 374 ? -13.103 25.130 -6.962 1.00 40.37 3147 VAL A C 1
ATOM 2778 O O . VAL A 1 374 ? -12.562 26.485 -6.815 1.00 40.83 3147 VAL A O 1
ATOM 2783 N N . ASN B 1 12 ? -41.247 4.880 -17.118 1.00 47.06 2785 ASN B N 1
ATOM 2784 C CA . ASN B 1 12 ? -39.853 5.205 -17.267 1.00 47.28 2785 ASN B CA 1
ATOM 2785 C C . ASN B 1 12 ? -38.949 4.156 -16.597 1.00 45.45 2785 ASN B C 1
ATOM 2786 O O . ASN B 1 12 ? -37.997 4.468 -15.878 1.00 45.35 2785 ASN B O 1
ATOM 2791 N N . ASN B 1 13 ? -39.296 2.913 -16.875 1.00 43.50 2786 ASN B N 1
ATOM 2792 C CA . ASN B 1 13 ? -38.623 1.715 -16.421 1.00 40.98 2786 ASN B CA 1
ATOM 2793 C C . ASN B 1 13 ? -37.999 1.018 -17.644 1.00 39.46 2786 ASN B C 1
ATOM 2794 O O . ASN B 1 13 ? -38.627 0.932 -18.704 1.00 38.98 2786 ASN B O 1
ATOM 2799 N N . SER B 1 14 ? -36.796 0.471 -17.490 1.00 37.02 2787 SER B N 1
ATOM 2800 C CA . SER B 1 14 ? -36.126 -0.251 -18.572 1.00 33.82 2787 SER B CA 1
ATOM 2801 C C . SER B 1 14 ? -36.867 -1.539 -18.966 1.00 32.71 2787 SER B C 1
ATOM 2802 O O . SER B 1 14 ? -37.589 -2.129 -18.166 1.00 33.47 2787 SER B O 1
ATOM 2805 N N . PHE B 1 15 ? -36.682 -1.980 -20.204 1.00 31.77 2788 PHE B N 1
ATOM 2806 C CA . PHE B 1 15 ? -37.336 -3.203 -20.696 1.00 31.06 2788 PHE B CA 1
ATOM 2807 C C . PHE B 1 15 ? -36.361 -4.123 -21.431 1.00 29.76 2788 PHE B C 1
ATOM 2808 O O . PHE B 1 15 ? -35.532 -3.639 -22.204 1.00 31.02 2788 PHE B O 1
ATOM 2816 N N . VAL B 1 16 ? -36.442 -5.439 -21.230 1.00 26.77 2789 VAL B N 1
ATOM 2817 C CA . VAL B 1 16 ? -35.526 -6.251 -22.012 1.00 24.57 2789 VAL B CA 1
ATOM 2818 C C . VAL B 1 16 ? -36.272 -6.507 -23.306 1.00 22.68 2789 VAL B C 1
ATOM 2819 O O . VAL B 1 16 ? -37.327 -7.139 -23.327 1.00 22.60 2789 VAL B O 1
ATOM 2823 N N . LEU B 1 17 ? -35.722 -5.944 -24.379 1.00 19.87 2790 LEU B N 1
ATOM 2824 C CA . LEU B 1 17 ? -36.305 -6.004 -25.715 1.00 16.64 2790 LEU B CA 1
ATOM 2825 C C . LEU B 1 17 ? -35.942 -7.189 -26.625 1.00 15.86 2790 LEU B C 1
ATOM 2826 O O . LEU B 1 17 ? -36.380 -7.217 -27.768 1.00 16.16 2790 LEU B O 1
ATOM 2831 N N . GLY B 1 18 ? -35.163 -8.157 -26.143 1.00 15.12 2791 GLY B N 1
ATOM 2832 C CA . GLY B 1 18 ? -34.797 -9.287 -26.987 1.00 13.55 2791 GLY B CA 1
ATOM 2833 C C . GLY B 1 18 ? -33.762 -10.159 -26.306 1.00 13.23 2791 GLY B C 1
ATOM 2834 O O . GLY B 1 18 ? -32.930 -9.662 -25.550 1.00 14.63 2791 GLY B O 1
ATOM 2835 N N . ILE B 1 19 ? -33.808 -11.460 -26.572 1.00 11.81 2792 ILE B N 1
ATOM 2836 C CA . ILE B 1 19 ? -32.882 -12.404 -25.952 1.00 11.11 2792 ILE B CA 1
ATOM 2837 C C . ILE B 1 19 ? -32.443 -13.440 -26.971 1.00 12.90 2792 ILE B C 1
ATOM 2838 O O . ILE B 1 19 ? -33.206 -13.792 -27.869 1.00 13.64 2792 ILE B O 1
ATOM 2843 N N . GLY B 1 20 ? -31.219 -13.933 -26.815 1.00 13.24 2793 GLY B N 1
ATOM 2844 C CA . GLY B 1 20 ? -30.693 -14.926 -27.723 1.00 12.89 2793 GLY B CA 1
ATOM 2845 C C . GLY B 1 20 ? -29.690 -15.763 -26.975 1.00 13.65 2793 GLY B C 1
ATOM 2846 O O . GLY B 1 20 ? -28.950 -15.243 -26.150 1.00 13.39 2793 GLY B O 1
ATOM 2847 N N . ILE B 1 21 ? -29.676 -17.063 -27.239 1.00 14.92 2794 ILE B N 1
ATOM 2848 C CA . ILE B 1 21 ? -28.727 -17.954 -26.581 1.00 15.91 2794 ILE B CA 1
ATOM 2849 C C . ILE B 1 21 ? -27.830 -18.626 -27.612 1.00 16.07 2794 ILE B C 1
ATOM 2850 O O . ILE B 1 21 ? -28.073 -18.525 -28.810 1.00 16.62 2794 ILE B O 1
ATOM 2855 N N . SER B 1 22 ? -26.812 -19.328 -27.129 1.00 17.11 2795 SER B N 1
ATOM 2856 C CA . SER B 1 22 ? -25.874 -20.018 -27.994 1.00 17.70 2795 SER B CA 1
ATOM 2857 C C . SER B 1 22 ? -25.099 -21.030 -27.173 1.00 18.07 2795 SER B C 1
ATOM 2858 O O . SER B 1 22 ? -24.640 -20.709 -26.076 1.00 18.60 2795 SER B O 1
ATOM 2861 N N . VAL B 1 23 ? -24.931 -22.247 -27.678 1.00 18.57 2796 VAL B N 1
ATOM 2862 C CA . VAL B 1 23 ? -24.211 -23.270 -26.917 1.00 19.54 2796 VAL B CA 1
ATOM 2863 C C . VAL B 1 23 ? -23.228 -24.121 -27.731 1.00 19.78 2796 VAL B C 1
ATOM 2864 O O . VAL B 1 23 ? -23.342 -24.226 -28.917 1.00 20.44 2796 VAL B O 1
ATOM 2868 N N . PRO B 1 24 ? -22.230 -24.700 -27.068 1.00 20.47 2797 PRO B N 1
ATOM 2869 C CA . PRO B 1 24 ? -21.239 -25.544 -27.739 1.00 21.62 2797 PRO B CA 1
ATOM 2870 C C . PRO B 1 24 ? -21.892 -26.839 -28.247 1.00 22.64 2797 PRO B C 1
ATOM 2871 O O . PRO B 1 24 ? -22.383 -27.673 -27.464 1.00 23.60 2797 PRO B O 1
ATOM 2875 N N . GLY B 1 25 ? -21.851 -27.015 -29.558 1.00 23.40 2798 GLY B N 1
ATOM 2876 C CA . GLY B 1 25 ? -22.378 -28.228 -30.168 1.00 23.32 2798 GLY B CA 1
ATOM 2877 C C . GLY B 1 25 ? -23.747 -28.703 -29.724 1.00 23.66 2798 GLY B C 1
ATOM 2878 O O . GLY B 1 25 ? -24.583 -27.920 -29.263 1.00 23.36 2798 GLY B O 1
ATOM 2879 N N . GLU B 1 26 ? -23.970 -30.001 -29.870 1.00 24.34 2799 GLU B N 1
ATOM 2880 C CA . GLU B 1 26 ? -25.230 -30.640 -29.520 1.00 26.81 2799 GLU B CA 1
ATOM 2881 C C . GLU B 1 26 ? -25.277 -31.078 -28.047 1.00 25.39 2799 GLU B C 1
ATOM 2882 O O . GLU B 1 26 ? -24.267 -31.112 -27.395 1.00 25.56 2799 GLU B O 1
ATOM 2888 N N . PRO B 1 27 ? -26.469 -31.448 -27.528 1.00 23.80 2800 PRO B N 1
ATOM 2889 C CA . PRO B 1 27 ? -26.677 -31.895 -26.135 1.00 21.93 2800 PRO B CA 1
ATOM 2890 C C . PRO B 1 27 ? -25.976 -33.196 -25.800 1.00 20.91 2800 PRO B C 1
ATOM 2891 O O . PRO B 1 27 ? -26.199 -34.194 -26.457 1.00 21.72 2800 PRO B O 1
ATOM 2895 N N . ILE B 1 28 ? -25.137 -33.165 -24.776 1.00 19.45 2801 ILE B N 1
ATOM 2896 C CA . ILE B 1 28 ? -24.448 -34.375 -24.359 1.00 17.78 2801 ILE B CA 1
ATOM 2897 C C . ILE B 1 28 ? -25.253 -35.070 -23.250 1.00 18.97 2801 ILE B C 1
ATOM 2898 O O . ILE B 1 28 ? -25.692 -34.434 -22.292 1.00 19.61 2801 ILE B O 1
ATOM 2903 N N . SER B 1 29 ? -25.451 -36.374 -23.380 1.00 19.31 2802 SER B N 1
ATOM 2904 C CA . SER B 1 29 ? -26.203 -37.130 -22.384 1.00 21.21 2802 SER B CA 1
ATOM 2905 C C . SER B 1 29 ? -25.542 -37.071 -21.005 1.00 22.60 2802 SER B C 1
ATOM 2906 O O . SER B 1 29 ? -24.324 -37.203 -20.893 1.00 23.20 2802 SER B O 1
ATOM 2909 N N . GLN B 1 30 ? -26.339 -36.857 -19.958 1.00 24.06 2803 GLN B N 1
ATOM 2910 C CA . GLN B 1 30 ? -25.796 -36.809 -18.601 1.00 24.94 2803 GLN B CA 1
ATOM 2911 C C . GLN B 1 30 ? -25.417 -38.215 -18.188 1.00 25.64 2803 GLN B C 1
ATOM 2912 O O . GLN B 1 30 ? -24.549 -38.412 -17.336 1.00 25.88 2803 GLN B O 1
ATOM 2918 N N . GLN B 1 31 ? -26.071 -39.196 -18.799 1.00 25.97 2804 GLN B N 1
ATOM 2919 C CA . GLN B 1 31 ? -25.796 -40.579 -18.472 1.00 26.74 2804 GLN B CA 1
ATOM 2920 C C . GLN B 1 31 ? -24.447 -41.014 -19.021 1.00 25.81 2804 GLN B C 1
ATOM 2921 O O . GLN B 1 31 ? -23.668 -41.645 -18.311 1.00 26.97 2804 GLN B O 1
ATOM 2927 N N . SER B 1 32 ? -24.155 -40.686 -20.277 1.00 25.10 2805 SER B N 1
ATOM 2928 C CA . SER B 1 32 ? -22.860 -41.072 -20.844 1.00 24.89 2805 SER B CA 1
ATOM 2929 C C . SER B 1 32 ? -21.751 -40.306 -20.136 1.00 25.05 2805 SER B C 1
ATOM 2930 O O . SER B 1 32 ? -20.670 -40.846 -19.916 1.00 26.68 2805 SER B O 1
ATOM 2933 N N . LEU B 1 33 ? -22.014 -39.051 -19.778 1.00 23.96 2806 LEU B N 1
ATOM 2934 C CA . LEU B 1 33 ? -21.019 -38.266 -19.061 1.00 23.19 2806 LEU B CA 1
ATOM 2935 C C . LEU B 1 33 ? -20.804 -38.948 -17.715 1.00 23.26 2806 LEU B C 1
ATOM 2936 O O . LEU B 1 33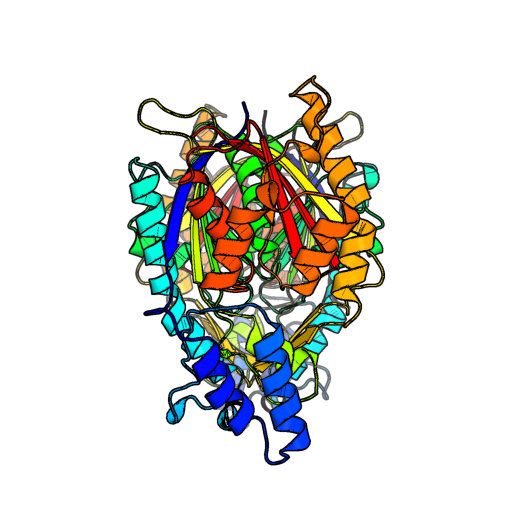 ? -19.678 -39.055 -17.231 1.00 24.04 2806 LEU B O 1
ATOM 2941 N N . LYS B 1 34 ? -21.899 -39.403 -17.114 1.00 23.27 2807 LYS B N 1
ATOM 2942 C CA . LYS B 1 34 ? -21.827 -40.109 -15.843 1.00 23.26 2807 LYS B CA 1
ATOM 2943 C C . LYS B 1 34 ? -20.849 -41.279 -16.015 1.00 23.68 2807 LYS B C 1
ATOM 2944 O O . LYS B 1 34 ? -19.835 -41.347 -15.331 1.00 24.03 2807 LYS B O 1
ATOM 2950 N N . ASP B 1 35 ? -21.146 -42.190 -16.939 1.00 23.75 2808 ASP B N 1
ATOM 2951 C CA . ASP B 1 35 ? -20.269 -43.335 -17.165 1.00 24.78 2808 ASP B CA 1
ATOM 2952 C C . ASP B 1 35 ? -18.835 -42.864 -17.367 1.00 24.87 2808 ASP B C 1
ATOM 2953 O O . ASP B 1 35 ? -17.948 -43.132 -16.552 1.00 25.20 2808 ASP B O 1
ATOM 2958 N N . SER B 1 36 ? -18.627 -42.156 -18.475 1.00 24.41 2809 SER B N 1
ATOM 2959 C CA . SER B 1 36 ? -17.314 -41.649 -18.839 1.00 23.71 2809 SER B CA 1
ATOM 2960 C C . SER B 1 36 ? -16.534 -41.047 -17.698 1.00 23.68 2809 SER B C 1
ATOM 2961 O O . SER B 1 36 ? -15.499 -41.595 -17.330 1.00 24.04 2809 SER B O 1
ATOM 2964 N N . ILE B 1 37 ? -16.999 -39.921 -17.153 1.00 22.72 2810 ILE B N 1
ATOM 2965 C CA . ILE B 1 37 ? -16.314 -39.282 -16.040 1.00 21.01 2810 ILE B CA 1
ATOM 2966 C C . ILE B 1 37 ? -16.181 -40.170 -14.814 1.00 22.48 2810 ILE B C 1
ATOM 2967 O O . ILE B 1 37 ? -15.070 -40.400 -14.323 1.00 23.85 2810 ILE B O 1
ATOM 2972 N N . SER B 1 38 ? -17.302 -40.677 -14.311 1.00 23.56 2811 SER B N 1
ATOM 2973 C CA . SER B 1 38 ? -17.254 -41.501 -13.113 1.00 23.97 2811 SER B CA 1
ATOM 2974 C C . SER B 1 38 ? -16.243 -42.639 -13.217 1.00 24.90 2811 SER B C 1
ATOM 2975 O O . SER B 1 38 ? -15.568 -42.939 -12.241 1.00 25.53 2811 SER B O 1
ATOM 2978 N N . ASN B 1 39 ? -16.111 -43.254 -14.390 1.00 25.52 2812 ASN B N 1
ATOM 2979 C CA . ASN B 1 39 ? -15.169 -44.361 -14.527 1.00 27.41 2812 ASN B CA 1
ATOM 2980 C C . ASN B 1 39 ? -13.718 -43.888 -14.672 1.00 27.57 2812 ASN B C 1
ATOM 2981 O O . ASN B 1 39 ? -12.777 -44.644 -14.384 1.00 27.80 2812 ASN B O 1
ATOM 2986 N N . ASP B 1 40 ? -13.535 -42.648 -15.126 1.00 27.38 2813 ASP B N 1
ATOM 2987 C CA . ASP B 1 40 ? -12.191 -42.088 -15.310 1.00 27.80 2813 ASP B CA 1
ATOM 2988 C C . ASP B 1 40 ? -11.675 -41.276 -14.133 1.00 28.14 2813 ASP B C 1
ATOM 2989 O O . ASP B 1 40 ? -10.504 -40.907 -14.099 1.00 29.06 2813 ASP B O 1
ATOM 2994 N N . PHE B 1 41 ? -12.546 -40.989 -13.179 1.00 28.77 2814 PHE B N 1
ATOM 2995 C CA . PHE B 1 41 ? -12.182 -40.179 -12.033 1.00 29.79 2814 PHE B CA 1
ATOM 2996 C C . PHE B 1 41 ? -10.992 -40.679 -11.212 1.00 31.15 2814 PHE B C 1
ATOM 2997 O O . PHE B 1 41 ? -10.239 -39.873 -10.664 1.00 31.51 2814 PHE B O 1
ATOM 3005 N N . SER B 1 42 ? -10.818 -41.995 -11.123 1.00 32.97 2815 SER B N 1
ATOM 3006 C CA . SER B 1 42 ? -9.719 -42.555 -10.342 1.00 34.84 2815 SER B CA 1
ATOM 3007 C C . SER B 1 42 ? -9.579 -44.061 -10.500 1.00 36.34 2815 SER B C 1
ATOM 3008 O O . SER B 1 42 ? -10.232 -44.679 -11.337 1.00 37.33 2815 SER B O 1
ATOM 3011 N N . ASP B 1 43 ? -8.717 -44.642 -9.671 1.00 38.78 2816 ASP B N 1
ATOM 3012 C CA . ASP B 1 43 ? -8.471 -46.077 -9.685 1.00 40.42 2816 ASP B CA 1
ATOM 3013 C C . ASP B 1 43 ? -9.005 -46.756 -8.450 1.00 41.35 2816 ASP B C 1
ATOM 3014 O O . ASP B 1 43 ? -8.477 -47.783 -8.033 1.00 42.45 2816 ASP B O 1
ATOM 3019 N N . LYS B 1 44 ? -10.035 -46.167 -7.853 1.00 41.62 2817 LYS B N 1
ATOM 3020 C CA . LYS B 1 44 ? -10.674 -46.736 -6.678 1.00 42.10 2817 LYS B CA 1
ATOM 3021 C C . LYS B 1 44 ? -12.178 -46.816 -6.938 1.00 42.20 2817 LYS B C 1
ATOM 3022 O O . LYS B 1 44 ? -12.867 -45.802 -6.959 1.00 42.62 2817 LYS B O 1
ATOM 3028 N N . ALA B 1 45 ? -12.675 -48.030 -7.159 1.00 42.02 2818 ALA B N 1
ATOM 3029 C CA . ALA B 1 45 ? -14.096 -48.255 -7.425 1.00 42.49 2818 ALA B CA 1
ATOM 3030 C C . ALA B 1 45 ? -14.971 -47.517 -6.400 1.00 42.65 2818 ALA B C 1
ATOM 3031 O O . ALA B 1 45 ? -16.017 -46.958 -6.737 1.00 41.30 2818 ALA B O 1
ATOM 3033 N N . GLU B 1 46 ? -14.543 -47.553 -5.143 1.00 43.16 2819 GLU B N 1
ATOM 3034 C CA . GLU B 1 46 ? -15.241 -46.887 -4.059 1.00 44.43 2819 GLU B CA 1
ATOM 3035 C C . GLU B 1 46 ? -15.379 -45.380 -4.358 1.00 43.82 2819 GLU B C 1
ATOM 3036 O O . GLU B 1 46 ? -16.432 -44.768 -4.111 1.00 44.96 2819 GLU B O 1
ATOM 3042 N N . THR B 1 47 ? -14.319 -44.773 -4.897 1.00 41.92 2820 THR B N 1
ATOM 3043 C CA . THR B 1 47 ? -14.363 -43.337 -5.205 1.00 39.49 2820 THR B CA 1
ATOM 3044 C C . THR B 1 47 ? -15.077 -43.086 -6.529 1.00 38.31 2820 THR B C 1
ATOM 3045 O O . THR B 1 47 ? -15.649 -42.020 -6.712 1.00 39.53 2820 THR B O 1
ATOM 3049 N N . ASN B 1 48 ? -15.068 -44.061 -7.436 1.00 36.43 2821 ASN B N 1
ATOM 3050 C CA . ASN B 1 48 ? -15.758 -43.922 -8.736 1.00 34.82 2821 ASN B CA 1
ATOM 3051 C C . ASN B 1 48 ? -17.297 -44.028 -8.644 1.00 35.50 2821 ASN B C 1
ATOM 3052 O O . ASN B 1 48 ? -18.011 -43.448 -9.460 1.00 34.16 2821 ASN B O 1
ATOM 3057 N N . GLU B 1 49 ? -17.784 -44.825 -7.693 1.00 37.50 2822 GLU B N 1
ATOM 3058 C CA . GLU B 1 49 ? -19.202 -45.010 -7.488 1.00 38.58 2822 GLU B CA 1
ATOM 3059 C C . GLU B 1 49 ? -19.716 -43.755 -6.844 1.00 37.89 2822 GLU B C 1
ATOM 3060 O O . GLU B 1 49 ? -20.828 -43.291 -7.109 1.00 38.31 2822 GLU B O 1
ATOM 3066 N N . LYS B 1 50 ? -18.884 -43.199 -5.983 1.00 36.24 2823 LYS B N 1
ATOM 3067 C CA . LYS B 1 50 ? -19.237 -41.969 -5.288 1.00 35.26 2823 LYS B CA 1
ATOM 3068 C C . LYS B 1 50 ? -19.487 -40.839 -6.290 1.00 35.02 2823 LYS B C 1
ATOM 3069 O O . LYS B 1 50 ? -20.212 -39.894 -6.017 1.00 35.85 2823 LYS B O 1
ATOM 3075 N N . VAL B 1 51 ? -18.902 -40.955 -7.473 1.00 34.16 2824 VAL B N 1
ATOM 3076 C CA . VAL B 1 51 ? -19.105 -39.950 -8.512 1.00 34.00 2824 VAL B CA 1
ATOM 3077 C C . VAL B 1 51 ? -20.388 -40.341 -9.243 1.00 34.38 2824 VAL B C 1
ATOM 3078 O O . VAL B 1 51 ? -21.304 -39.535 -9.430 1.00 33.66 2824 VAL B O 1
ATOM 3082 N N . LYS B 1 52 ? -20.419 -41.600 -9.663 1.00 35.29 2825 LYS B N 1
ATOM 3083 C CA . LYS B 1 52 ? -21.540 -42.187 -10.386 1.00 35.73 2825 LYS B CA 1
ATOM 3084 C C . LYS B 1 52 ? -22.831 -41.850 -9.656 1.00 35.04 2825 LYS B C 1
ATOM 3085 O O . LYS B 1 52 ? -23.859 -41.549 -10.272 1.00 34.05 2825 LYS B O 1
ATOM 3091 N N . ARG B 1 53 ? -22.763 -41.894 -8.327 1.00 35.13 2826 ARG B N 1
ATOM 3092 C CA . ARG B 1 53 ? -23.923 -41.597 -7.468 1.00 35.71 2826 ARG B CA 1
ATOM 3093 C C . ARG B 1 53 ? -24.363 -40.147 -7.627 1.00 35.05 2826 ARG B C 1
ATOM 3094 O O . ARG B 1 53 ? -25.540 -39.858 -7.882 1.00 34.68 2826 ARG B O 1
ATOM 3102 N N . ILE B 1 54 ? -23.400 -39.241 -7.463 1.00 33.97 2827 ILE B N 1
ATOM 3103 C CA . ILE B 1 54 ? -23.645 -37.807 -7.603 1.00 32.30 2827 ILE B CA 1
ATOM 3104 C C . ILE B 1 54 ? -24.313 -37.446 -8.930 1.00 31.53 2827 ILE B C 1
ATOM 3105 O O . ILE B 1 54 ? -25.231 -36.623 -8.968 1.00 30.73 2827 ILE B O 1
ATOM 3110 N N . PHE B 1 55 ? -23.860 -38.058 -10.018 1.00 30.72 2828 PHE B N 1
ATOM 3111 C CA . PHE B 1 55 ? -24.466 -37.780 -11.310 1.00 30.94 2828 PHE B CA 1
ATOM 3112 C C . PHE B 1 55 ? -25.928 -38.175 -11.284 1.00 31.29 2828 PHE B C 1
ATOM 3113 O O . PHE B 1 55 ? -26.805 -37.372 -11.601 1.00 30.68 2828 PHE B O 1
ATOM 3121 N N . GLU B 1 56 ? -26.183 -39.420 -10.898 1.00 32.14 2829 GLU B N 1
ATOM 3122 C CA . GLU B 1 56 ? -27.541 -39.935 -10.818 1.00 32.36 2829 GLU B CA 1
ATOM 3123 C C . GLU B 1 56 ? -28.458 -38.972 -10.066 1.00 32.61 2829 GLU B C 1
ATOM 3124 O O . GLU B 1 56 ? -29.487 -38.532 -10.592 1.00 32.08 2829 GLU B O 1
ATOM 3130 N N . GLN B 1 57 ? -28.072 -38.632 -8.842 1.00 33.22 2830 GLN B N 1
ATOM 3131 C CA . GLN B 1 57 ? -28.872 -37.729 -8.027 1.00 34.26 2830 GLN B CA 1
ATOM 3132 C C . GLN B 1 57 ? -28.793 -36.254 -8.431 1.00 33.55 2830 GLN B C 1
ATOM 3133 O O . GLN B 1 57 ? -29.322 -35.396 -7.724 1.00 33.12 2830 GLN B O 1
ATOM 3139 N N . SER B 1 58 ? -28.168 -35.961 -9.573 1.00 32.67 2831 SER B N 1
ATOM 3140 C CA . SER B 1 58 ? -28.028 -34.576 -10.043 1.00 30.11 2831 SER B CA 1
ATOM 3141 C C . SER B 1 58 ? -29.286 -34.035 -10.708 1.00 29.42 2831 SER B C 1
ATOM 3142 O O . SER B 1 58 ? -29.513 -32.828 -10.730 1.00 28.60 2831 SER B O 1
ATOM 3145 N N . GLN B 1 59 ? -30.097 -34.929 -11.262 1.00 29.86 2832 GLN B N 1
ATOM 3146 C CA . GLN B 1 59 ? -31.327 -34.526 -11.936 1.00 31.09 2832 GLN B CA 1
ATOM 3147 C C . GLN B 1 59 ? -31.107 -33.720 -13.217 1.00 29.81 2832 GLN B C 1
ATOM 3148 O O . GLN B 1 59 ? -31.988 -32.973 -13.642 1.00 29.06 2832 GLN B O 1
ATOM 3154 N N . ILE B 1 60 ? -29.937 -33.865 -13.825 1.00 28.77 2833 ILE B N 1
ATOM 3155 C CA . ILE B 1 60 ? -29.650 -33.161 -15.059 1.00 28.93 2833 ILE B CA 1
ATOM 3156 C C . ILE B 1 60 ? -29.714 -34.183 -16.165 1.00 28.57 2833 ILE B C 1
ATOM 3157 O O . ILE B 1 60 ? -29.162 -35.272 -16.031 1.00 28.49 2833 ILE B O 1
ATOM 3162 N N . LYS B 1 61 ? -30.394 -33.839 -17.252 1.00 28.62 2834 LYS B N 1
ATOM 3163 C CA . LYS B 1 61 ? -30.551 -34.762 -18.368 1.00 28.63 2834 LYS B CA 1
ATOM 3164 C C . LYS B 1 61 ? -29.482 -34.555 -19.425 1.00 27.47 2834 LYS B C 1
ATOM 3165 O O . LYS B 1 61 ? -28.924 -35.519 -19.945 1.00 27.12 2834 LYS B O 1
ATOM 3171 N N . THR B 1 62 ? -29.190 -33.298 -19.739 1.00 26.19 2835 THR B N 1
ATOM 3172 C CA . THR B 1 62 ? -28.166 -32.995 -20.731 1.00 24.70 2835 THR B CA 1
ATOM 3173 C C . THR B 1 62 ? -27.420 -31.717 -20.414 1.00 23.43 2835 THR B C 1
ATOM 3174 O O . THR B 1 62 ? -27.886 -30.870 -19.652 1.00 22.38 2835 THR B O 1
ATOM 3178 N N . ARG B 1 63 ? -26.249 -31.598 -21.028 1.00 22.91 2836 ARG B N 1
ATOM 3179 C CA . ARG B 1 63 ? -25.378 -30.438 -20.884 1.00 21.81 2836 ARG B CA 1
ATOM 3180 C C . ARG B 1 63 ? -24.620 -30.247 -22.209 1.00 21.67 2836 ARG B C 1
ATOM 3181 O O . ARG B 1 63 ? -24.448 -31.196 -22.969 1.00 21.63 2836 ARG B O 1
ATOM 3189 N N . HIS B 1 64 ? -24.178 -29.022 -22.473 1.00 20.56 2837 HIS B N 1
ATOM 3190 C CA . HIS B 1 64 ? -23.417 -28.704 -23.671 1.00 19.66 2837 HIS B CA 1
ATOM 3191 C C . HIS B 1 64 ? -22.026 -28.348 -23.163 1.00 19.05 2837 HIS B C 1
ATOM 3192 O O . HIS B 1 64 ? -21.882 -27.478 -22.295 1.00 18.48 2837 HIS B O 1
ATOM 3199 N N . LEU B 1 65 ? -21.003 -29.015 -23.692 1.00 18.93 2838 LEU B N 1
ATOM 3200 C CA . LEU B 1 65 ? -19.632 -28.794 -23.246 1.00 17.21 2838 LEU B CA 1
ATOM 3201 C C . LEU B 1 65 ? -18.619 -28.588 -24.364 1.00 17.57 2838 LEU B C 1
ATOM 3202 O O . LEU B 1 65 ? -18.563 -29.367 -25.315 1.00 18.15 2838 LEU B O 1
ATOM 3207 N N . VAL B 1 66 ? -17.811 -27.538 -24.239 1.00 17.28 2839 VAL B N 1
ATOM 3208 C CA . VAL B 1 66 ? -16.769 -27.285 -25.226 1.00 17.31 2839 VAL B CA 1
ATOM 3209 C C . VAL B 1 66 ? -15.852 -28.504 -25.145 1.00 18.12 2839 VAL B C 1
ATOM 3210 O O . VAL B 1 66 ? -15.285 -28.937 -26.141 1.00 19.69 2839 VAL B O 1
ATOM 3214 N N . ARG B 1 67 ? -15.714 -29.055 -23.943 1.00 17.90 2840 ARG B N 1
ATOM 3215 C CA . ARG B 1 67 ? -14.900 -30.258 -23.744 1.00 17.98 2840 ARG B CA 1
ATOM 3216 C C . ARG B 1 67 ? -15.796 -31.463 -23.449 1.00 17.83 2840 ARG B C 1
ATOM 3217 O O . ARG B 1 67 ? -16.260 -31.644 -22.319 1.00 17.13 2840 ARG B O 1
ATOM 3225 N N . ASP B 1 68 ? -16.040 -32.286 -24.468 1.00 17.64 2841 ASP B N 1
ATOM 3226 C CA . ASP B 1 68 ? -16.887 -33.465 -24.306 1.00 18.00 2841 ASP B CA 1
ATOM 3227 C C . ASP B 1 68 ? -16.099 -34.595 -23.654 1.00 17.64 2841 ASP B C 1
ATOM 3228 O O . ASP B 1 68 ? -15.379 -35.343 -24.319 1.00 17.41 2841 ASP B O 1
ATOM 3233 N N . TYR B 1 69 ? -16.248 -34.718 -22.342 1.00 16.73 2842 TYR B N 1
ATOM 3234 C CA . TYR B 1 69 ? -15.517 -35.726 -21.592 1.00 16.91 2842 TYR B CA 1
ATOM 3235 C C . TYR B 1 69 ? -15.801 -37.169 -21.977 1.00 17.18 2842 TYR B C 1
ATOM 3236 O O . TYR B 1 69 ? -15.066 -38.064 -21.574 1.00 17.88 2842 TYR B O 1
ATOM 3245 N N . THR B 1 70 ? -16.851 -37.412 -22.751 1.00 17.90 2843 THR B N 1
ATOM 3246 C CA . THR B 1 70 ? -17.142 -38.774 -23.154 1.00 18.48 2843 THR B CA 1
ATOM 3247 C C . THR B 1 70 ? -16.155 -39.196 -24.236 1.00 20.00 2843 THR B C 1
ATOM 3248 O O . THR B 1 70 ? -16.025 -40.376 -24.521 1.00 21.60 2843 THR B O 1
ATOM 3252 N N . LYS B 1 71 ? -15.475 -38.237 -24.850 1.00 20.17 2844 LYS B N 1
ATOM 3253 C CA . LYS B 1 71 ? -14.471 -38.540 -25.869 1.00 20.58 2844 LYS B CA 1
ATOM 3254 C C . LYS B 1 71 ? -13.194 -38.917 -25.115 1.00 21.24 2844 LYS B C 1
ATOM 3255 O O . LYS B 1 71 ? -12.794 -38.219 -24.209 1.00 22.14 2844 LYS B O 1
ATOM 3261 N N . PRO B 1 72 ? -12.543 -40.022 -25.504 1.00 21.43 2845 PRO B N 1
ATOM 3262 C CA . PRO B 1 72 ? -11.312 -40.524 -24.872 1.00 21.65 2845 PRO B CA 1
ATOM 3263 C C . PRO B 1 72 ? -10.217 -39.491 -24.685 1.00 22.28 2845 PRO B C 1
ATOM 3264 O O . PRO B 1 72 ? -9.669 -39.411 -23.608 1.00 22.85 2845 PRO B O 1
ATOM 3268 N N . GLU B 1 73 ? -9.932 -38.709 -25.729 1.00 23.13 2846 GLU B N 1
ATOM 3269 C CA . GLU B 1 73 ? -8.873 -37.712 -25.653 1.00 24.95 2846 GLU B CA 1
ATOM 3270 C C . GLU B 1 73 ? -9.152 -36.697 -24.569 1.00 24.61 2846 GLU B C 1
ATOM 3271 O O . GLU B 1 73 ? -8.238 -36.277 -23.856 1.00 24.80 2846 GLU B O 1
ATOM 3277 N N . ASN B 1 74 ? -10.415 -36.301 -24.435 1.00 23.39 2847 ASN B N 1
ATOM 3278 C CA . ASN B 1 74 ? -10.776 -35.307 -23.433 1.00 21.72 2847 ASN B CA 1
ATOM 3279 C C . ASN B 1 74 ? -11.037 -35.890 -22.026 1.00 20.69 2847 ASN B C 1
ATOM 3280 O O . ASN B 1 74 ? -11.380 -35.142 -21.112 1.00 20.64 2847 ASN B O 1
ATOM 3285 N N . SER B 1 75 ? -10.831 -37.193 -21.835 1.00 18.57 2848 SER B N 1
ATOM 3286 C CA . SER B 1 75 ? -11.070 -37.793 -20.530 1.00 17.62 2848 SER B CA 1
ATOM 3287 C C . SER B 1 75 ? -10.620 -36.881 -19.413 1.00 18.20 2848 SER B C 1
ATOM 3288 O O . SER B 1 75 ? -9.660 -36.144 -19.581 1.00 19.10 2848 SER B O 1
ATOM 3291 N N . ILE B 1 76 ? -11.285 -36.967 -18.261 1.00 17.08 2849 ILE B N 1
ATOM 3292 C CA . ILE B 1 76 ? -10.940 -36.119 -17.112 1.00 16.31 2849 ILE B CA 1
ATOM 3293 C C . ILE B 1 76 ? -9.645 -36.511 -16.394 1.00 15.31 2849 ILE B C 1
ATOM 3294 O O . ILE B 1 76 ? -9.060 -35.701 -15.683 1.00 14.24 2849 ILE B O 1
ATOM 3299 N N . LYS B 1 77 ? -9.198 -37.748 -16.579 1.00 15.34 2850 LYS B N 1
ATOM 3300 C CA . LYS B 1 77 ? -7.980 -38.224 -15.940 1.00 16.31 2850 LYS B CA 1
ATOM 3301 C C . LYS B 1 77 ? -6.716 -37.624 -16.545 1.00 15.91 2850 LYS B C 1
ATOM 3302 O O . LYS B 1 77 ? -5.613 -37.936 -16.093 1.00 15.52 2850 LYS B O 1
ATOM 3308 N N . PHE B 1 78 ? -6.872 -36.784 -17.569 1.00 14.69 2851 PHE B N 1
ATOM 3309 C CA . PHE B 1 78 ? -5.730 -36.148 -18.217 1.00 13.43 2851 PHE B CA 1
ATOM 3310 C C . PHE B 1 78 ? -5.628 -34.677 -17.825 1.00 13.31 2851 PHE B C 1
ATOM 3311 O O . PHE B 1 78 ? -4.591 -34.041 -18.039 1.00 13.92 2851 PHE B O 1
ATOM 3319 N N . ARG B 1 79 ? -6.697 -34.139 -17.243 1.00 12.47 2852 ARG B N 1
ATOM 3320 C CA . ARG B 1 79 ? -6.724 -32.730 -16.849 1.00 11.90 2852 ARG B CA 1
ATOM 3321 C C . ARG B 1 79 ? -5.522 -32.276 -16.022 1.00 12.03 2852 ARG B C 1
ATOM 3322 O O . ARG B 1 79 ? -5.045 -31.154 -16.183 1.00 9.99 2852 ARG B O 1
ATOM 3330 N N . HIS B 1 80 ? -5.020 -33.148 -15.155 1.00 13.09 2853 HIS B N 1
ATOM 3331 C CA . HIS B 1 80 ? -3.895 -32.776 -14.318 1.00 14.78 2853 HIS B CA 1
ATOM 3332 C C . HIS B 1 80 ? -2.655 -32.445 -15.136 1.00 14.63 2853 HIS B C 1
ATOM 3333 O O . HIS B 1 80 ? -1.720 -31.832 -14.620 1.00 15.01 2853 HIS B O 1
ATOM 3340 N N . LEU B 1 81 ? -2.649 -32.835 -16.408 1.00 12.97 2854 LEU B N 1
ATOM 3341 C CA . LEU B 1 81 ? -1.497 -32.583 -17.260 1.00 12.13 2854 LEU B CA 1
ATOM 3342 C C . LEU B 1 81 ? -1.560 -31.237 -17.938 1.00 12.87 2854 LEU B C 1
ATOM 3343 O O . LEU B 1 81 ? -0.631 -30.862 -18.656 1.00 14.29 2854 LEU B O 1
ATOM 3348 N N . GLU B 1 82 ? -2.661 -30.523 -17.714 1.00 12.29 2855 GLU B N 1
ATOM 3349 C CA . GLU B 1 82 ? -2.869 -29.198 -18.287 1.00 10.57 2855 GLU B CA 1
ATOM 3350 C C . GLU B 1 82 ? -2.607 -28.114 -17.241 1.00 9.39 2855 GLU B C 1
ATOM 3351 O O . GLU B 1 82 ? -2.652 -28.364 -16.038 1.00 8.50 2855 GLU B O 1
ATOM 3357 N N . THR B 1 83 ? -2.327 -26.905 -17.704 1.00 8.23 2856 THR B N 1
ATOM 3358 C CA . THR B 1 83 ? -2.065 -25.795 -16.803 1.00 7.05 2856 THR B CA 1
ATOM 3359 C C . THR B 1 83 ? -3.048 -24.670 -17.117 1.00 7.78 2856 THR B C 1
ATOM 3360 O O . THR B 1 83 ? -3.893 -24.791 -18.013 1.00 8.99 2856 THR B O 1
ATOM 3364 N N . ILE B 1 84 ? -2.945 -23.577 -16.376 1.00 6.38 2857 ILE B N 1
ATOM 3365 C CA . ILE B 1 84 ? -3.834 -22.451 -16.587 1.00 4.49 2857 ILE B CA 1
ATOM 3366 C C . ILE B 1 84 ? -3.654 -21.890 -18.000 1.00 6.13 2857 ILE B C 1
ATOM 3367 O O . ILE B 1 84 ? -4.579 -21.319 -18.572 1.00 6.25 2857 ILE B O 1
ATOM 3372 N N . THR B 1 85 ? -2.462 -22.061 -18.565 1.00 7.09 2858 THR B N 1
ATOM 3373 C CA . THR B 1 85 ? -2.187 -21.566 -19.907 1.00 7.91 2858 THR B CA 1
ATOM 3374 C C . THR B 1 85 ? -3.054 -22.315 -20.912 1.00 7.64 2858 THR B C 1
ATOM 3375 O O . THR B 1 85 ? -3.654 -21.712 -21.797 1.00 7.31 2858 THR B O 1
ATOM 3379 N N . ASP B 1 86 ? -3.110 -23.633 -20.766 1.00 7.62 2859 ASP B N 1
ATOM 3380 C CA . ASP B 1 86 ? -3.878 -24.477 -21.663 1.00 8.01 2859 ASP B CA 1
ATOM 3381 C C . ASP B 1 86 ? -5.338 -24.102 -21.707 1.00 7.51 2859 ASP B C 1
ATOM 3382 O O . ASP B 1 86 ? -5.860 -23.710 -22.738 1.00 6.62 2859 ASP B O 1
ATOM 3387 N N . VAL B 1 87 ? -6.013 -24.220 -20.579 1.00 8.30 2860 VAL B N 1
ATOM 3388 C CA . VAL B 1 87 ? -7.429 -23.906 -20.520 1.00 7.67 2860 VAL B CA 1
ATOM 3389 C C . VAL B 1 87 ? -7.789 -22.452 -20.933 1.00 7.83 2860 VAL B C 1
ATOM 3390 O O . VAL B 1 87 ? -8.801 -22.218 -21.630 1.00 7.57 2860 VAL B O 1
ATOM 3394 N N . ASN B 1 88 ? -6.980 -21.480 -20.524 1.00 8.79 2861 ASN B N 1
ATOM 3395 C CA . ASN B 1 88 ? -7.280 -20.082 -20.874 1.00 9.83 2861 ASN B CA 1
ATOM 3396 C C . ASN B 1 88 ? -7.060 -19.785 -22.354 1.00 10.07 2861 ASN B C 1
ATOM 3397 O O . ASN B 1 88 ? -7.825 -19.062 -22.978 1.00 9.39 2861 ASN B O 1
ATOM 3402 N N . ASN B 1 89 ? -5.970 -20.315 -22.892 1.00 11.12 2862 ASN B N 1
ATOM 3403 C CA . ASN B 1 89 ? -5.665 -20.115 -24.295 1.00 12.64 2862 ASN B CA 1
ATOM 3404 C C . ASN B 1 89 ? -6.814 -20.739 -25.082 1.00 13.86 2862 ASN B C 1
ATOM 3405 O O . ASN B 1 89 ? -7.296 -20.178 -26.059 1.00 14.21 2862 ASN B O 1
ATOM 3410 N N . GLN B 1 90 ? -7.243 -21.917 -24.648 1.00 15.10 2863 GLN B N 1
ATOM 3411 C CA . GLN B 1 90 ? -8.359 -22.595 -25.288 1.00 16.30 2863 GLN B CA 1
ATOM 3412 C C . GLN B 1 90 ? -9.612 -21.742 -25.146 1.00 15.95 2863 GLN B C 1
ATOM 3413 O O . GLN B 1 90 ? -10.259 -21.404 -26.141 1.00 15.05 2863 GLN B O 1
ATOM 3419 N N . PHE B 1 91 ? -9.962 -21.420 -23.902 1.00 15.88 2864 PHE B N 1
ATOM 3420 C CA . PHE B 1 91 ? -11.110 -20.539 -23.617 1.00 15.70 2864 PHE B CA 1
ATOM 3421 C C . PHE B 1 91 ? -11.165 -19.361 -24.639 1.00 16.30 2864 PHE B C 1
ATOM 3422 O O . PHE B 1 91 ? -12.193 -19.089 -25.285 1.00 14.62 2864 PHE B O 1
ATOM 3430 N N . LYS B 1 92 ? -10.021 -18.697 -24.797 1.00 17.24 2865 LYS B N 1
ATOM 3431 C CA . LYS B 1 92 ? -9.844 -17.568 -25.708 1.00 17.40 2865 LYS B CA 1
ATOM 3432 C C . LYS B 1 92 ? -10.197 -17.931 -27.138 1.00 18.04 2865 LYS B C 1
ATOM 3433 O O . LYS B 1 92 ? -10.646 -17.093 -27.913 1.00 19.35 2865 LYS B O 1
ATOM 3439 N N . LYS B 1 93 ? -10.018 -19.201 -27.461 1.00 19.07 2866 LYS B N 1
ATOM 3440 C CA . LYS B 1 93 ? -10.285 -19.736 -28.790 1.00 20.44 2866 LYS B CA 1
ATOM 3441 C C . LYS B 1 93 ? -11.730 -20.203 -28.975 1.00 20.95 2866 LYS B C 1
ATOM 3442 O O . LYS B 1 93 ? -12.163 -20.448 -30.095 1.00 21.25 2866 LYS B O 1
ATOM 3448 N N . VAL B 1 94 ? -12.474 -20.326 -27.886 1.00 22.20 2867 VAL B N 1
ATOM 3449 C CA . VAL B 1 94 ? -13.842 -20.830 -27.950 1.00 20.89 2867 VAL B CA 1
ATOM 3450 C C . VAL B 1 94 ? -14.903 -19.784 -27.613 1.00 20.52 2867 VAL B C 1
ATOM 3451 O O . VAL B 1 94 ? -16.079 -19.964 -27.910 1.00 21.17 2867 VAL B O 1
ATOM 3455 N N . VAL B 1 95 ? -14.501 -18.696 -26.970 1.00 19.56 2868 VAL B N 1
ATOM 3456 C CA . VAL B 1 95 ? -15.497 -17.713 -26.589 1.00 19.00 2868 VAL B CA 1
ATOM 3457 C C . VAL B 1 95 ? -15.849 -16.587 -27.579 1.00 20.88 2868 VAL B C 1
ATOM 3458 O O . VAL B 1 95 ? -17.004 -16.136 -27.649 1.00 22.22 2868 VAL B O 1
ATOM 3462 N N . PRO B 1 96 ? -14.890 -16.131 -28.378 1.00 21.62 2869 PRO B N 1
ATOM 3463 C CA . PRO B 1 96 ? -15.377 -15.056 -29.251 1.00 22.03 2869 PRO B CA 1
ATOM 3464 C C . PRO B 1 96 ? -16.607 -15.469 -30.080 1.00 23.16 2869 PRO B C 1
ATOM 3465 O O . PRO B 1 96 ? -17.562 -14.721 -30.139 1.00 23.13 2869 PRO B O 1
ATOM 3469 N N . ASP B 1 97 ? -16.560 -16.658 -30.680 1.00 23.96 2870 ASP B N 1
ATOM 3470 C CA . ASP B 1 97 ? -17.650 -17.111 -31.529 1.00 24.09 2870 ASP B CA 1
ATOM 3471 C C . ASP B 1 97 ? -18.963 -17.305 -30.779 1.00 23.56 2870 ASP B C 1
ATOM 3472 O O . ASP B 1 97 ? -20.012 -16.808 -31.197 1.00 24.88 2870 ASP B O 1
ATOM 3477 N N . LEU B 1 98 ? -18.912 -18.034 -29.670 1.00 21.52 2871 LEU B N 1
ATOM 3478 C CA . LEU B 1 98 ? -20.116 -18.294 -28.894 1.00 20.06 2871 LEU B CA 1
ATOM 3479 C C . LEU B 1 98 ? -20.884 -17.027 -28.506 1.00 20.58 2871 LEU B C 1
ATOM 3480 O O . LEU B 1 98 ? -22.118 -17.008 -28.555 1.00 20.51 2871 LEU B O 1
ATOM 3485 N N . ALA B 1 99 ? -20.155 -15.987 -28.102 1.00 20.92 2872 ALA B N 1
ATOM 3486 C CA . ALA B 1 99 ? -20.759 -14.725 -27.707 1.00 20.21 2872 ALA B CA 1
ATOM 3487 C C . ALA B 1 99 ? -21.307 -14.001 -28.930 1.00 20.19 2872 ALA B C 1
ATOM 3488 O O . ALA B 1 99 ? -22.314 -13.308 -28.847 1.00 20.10 2872 ALA B O 1
ATOM 3490 N N . GLN B 1 100 ? -20.633 -14.166 -30.066 1.00 20.58 2873 GLN B N 1
ATOM 3491 C CA . GLN B 1 100 ? -21.039 -13.533 -31.319 1.00 21.88 2873 GLN B CA 1
ATOM 3492 C C . GLN B 1 100 ? -22.381 -14.140 -31.738 1.00 22.46 2873 GLN B C 1
ATOM 3493 O O . GLN B 1 100 ? -23.298 -13.453 -32.186 1.00 21.62 2873 GLN B O 1
ATOM 3499 N N . GLN B 1 101 ? -22.471 -15.450 -31.575 1.00 22.38 2874 GLN B N 1
ATOM 3500 C CA . GLN B 1 101 ? -23.663 -16.199 -31.926 1.00 23.70 2874 GLN B CA 1
ATOM 3501 C C . GLN B 1 101 ? -24.873 -15.741 -31.108 1.00 23.04 2874 GLN B C 1
ATOM 3502 O O . GLN B 1 101 ? -25.936 -15.466 -31.649 1.00 22.64 2874 GLN B O 1
ATOM 3508 N N . ALA B 1 102 ? -24.705 -15.675 -29.794 1.00 23.21 2875 ALA B N 1
ATOM 3509 C CA . ALA B 1 102 ? -25.760 -15.224 -28.902 1.00 22.55 2875 ALA B CA 1
ATOM 3510 C C . ALA B 1 102 ? -26.066 -13.760 -29.202 1.00 22.02 2875 ALA B C 1
ATOM 3511 O O . ALA B 1 102 ? -27.221 -13.366 -29.336 1.00 22.00 2875 ALA B O 1
ATOM 3513 N N . CYS B 1 103 ? -25.015 -12.955 -29.287 1.00 21.20 2876 CYS B N 1
ATOM 3514 C CA . CYS B 1 103 ? -25.166 -11.543 -29.599 1.00 21.02 2876 CYS B CA 1
ATOM 3515 C C . CYS B 1 103 ? -25.960 -11.435 -30.888 1.00 21.49 2876 CYS B C 1
ATOM 3516 O O . CYS B 1 103 ? -26.954 -10.718 -30.968 1.00 21.04 2876 CYS B O 1
ATOM 3519 N N . LEU B 1 104 ? -25.544 -12.200 -31.889 1.00 20.42 2877 LEU B N 1
ATOM 3520 C CA . LEU B 1 104 ? -26.205 -12.166 -33.186 1.00 19.03 2877 LEU B CA 1
ATOM 3521 C C . LEU B 1 104 ? -27.696 -12.479 -33.079 1.00 19.16 2877 LEU B C 1
ATOM 3522 O O . LEU B 1 104 ? -28.542 -11.725 -33.582 1.00 18.54 2877 LEU B O 1
ATOM 3527 N N . ARG B 1 105 ? -28.019 -13.579 -32.409 1.00 19.78 2878 ARG B N 1
ATOM 3528 C CA . ARG B 1 105 ? -29.418 -13.978 -32.222 1.00 20.63 2878 ARG B CA 1
ATOM 3529 C C . ARG B 1 105 ? -30.255 -13.004 -31.379 1.00 21.82 2878 ARG B C 1
ATOM 3530 O O . ARG B 1 105 ? -31.439 -12.808 -31.648 1.00 23.20 2878 ARG B O 1
ATOM 3538 N N . ALA B 1 106 ? -29.639 -12.425 -30.350 1.00 21.94 2879 ALA B N 1
ATOM 3539 C CA . ALA B 1 106 ? -30.315 -11.481 -29.486 1.00 21.33 2879 ALA B CA 1
ATOM 3540 C C . ALA B 1 106 ? -30.568 -10.161 -30.201 1.00 21.19 2879 ALA B C 1
ATOM 3541 O O . ALA B 1 106 ? -31.399 -9.369 -29.783 1.00 20.85 2879 ALA B O 1
ATOM 3543 N N . LEU B 1 107 ? -29.830 -9.916 -31.274 1.00 21.47 2880 LEU B N 1
ATOM 3544 C CA . LEU B 1 107 ? -29.996 -8.698 -32.049 1.00 21.14 2880 LEU B CA 1
ATOM 3545 C C . LEU B 1 107 ? -31.193 -8.843 -32.985 1.00 21.76 2880 LEU B C 1
ATOM 3546 O O . LEU B 1 107 ? -32.001 -7.946 -33.127 1.00 21.33 2880 LEU B O 1
ATOM 3551 N N . LYS B 1 108 ? -31.287 -10.015 -33.594 1.00 22.54 2881 LYS B N 1
ATOM 3552 C CA . LYS B 1 108 ? -32.343 -10.335 -34.516 1.00 23.57 2881 LYS B CA 1
ATOM 3553 C C . LYS B 1 108 ? -33.662 -10.452 -33.772 1.00 23.38 2881 LYS B C 1
ATOM 3554 O O . LYS B 1 108 ? -34.717 -10.097 -34.289 1.00 23.90 2881 LYS B O 1
ATOM 3560 N N . ASP B 1 109 ? -33.604 -10.910 -32.530 1.00 23.24 2882 ASP B N 1
ATOM 3561 C CA . ASP B 1 109 ? -34.818 -11.065 -31.728 1.00 23.14 2882 ASP B CA 1
ATOM 3562 C C . ASP B 1 109 ? -35.289 -9.688 -31.270 1.00 22.45 2882 ASP B C 1
ATOM 3563 O O . ASP B 1 109 ? -36.475 -9.463 -31.068 1.00 21.49 2882 ASP B O 1
ATOM 3568 N N . TRP B 1 110 ? -34.335 -8.784 -31.087 1.00 21.85 2883 TRP B N 1
ATOM 3569 C CA . TRP B 1 110 ? -34.634 -7.421 -30.672 1.00 22.43 2883 TRP B CA 1
ATOM 3570 C C . TRP B 1 110 ? -35.378 -6.743 -31.817 1.00 23.91 2883 TRP B C 1
ATOM 3571 O O . TRP B 1 110 ? -36.451 -6.146 -31.640 1.00 23.69 2883 TRP B O 1
ATOM 3582 N N . GLY B 1 111 ? -34.805 -6.844 -33.012 1.00 24.91 2884 GLY B N 1
ATOM 3583 C CA . GLY B 1 111 ? -35.434 -6.244 -34.181 1.00 25.72 2884 GLY B CA 1
ATOM 3584 C C . GLY B 1 111 ? -34.761 -5.033 -34.840 1.00 27.61 2884 GLY B C 1
ATOM 3585 O O . GLY B 1 111 ? -34.718 -4.940 -36.064 1.00 27.84 2884 GLY B O 1
ATOM 3586 N N . GLY B 1 112 ? -34.259 -4.095 -34.032 1.00 28.80 2885 GLY B N 1
ATOM 3587 C CA . GLY B 1 112 ? -33.638 -2.874 -34.547 1.00 29.81 2885 GLY B CA 1
ATOM 3588 C C . GLY B 1 112 ? -32.421 -2.899 -35.485 1.00 31.46 2885 GLY B C 1
ATOM 3589 O O . GLY B 1 112 ? -32.126 -3.870 -36.195 1.00 31.50 2885 GLY B O 1
ATOM 3590 N N . ASP B 1 113 ? -31.742 -1.759 -35.526 1.00 32.12 2886 ASP B N 1
ATOM 3591 C CA . ASP B 1 113 ? -30.585 -1.589 -36.366 1.00 31.71 2886 ASP B CA 1
ATOM 3592 C C . ASP B 1 113 ? -29.379 -1.433 -35.484 1.00 31.09 2886 ASP B C 1
ATOM 3593 O O . ASP B 1 113 ? -29.194 -0.409 -34.822 1.00 31.79 2886 ASP B O 1
ATOM 3598 N N . LYS B 1 114 ? -28.552 -2.472 -35.514 1.00 29.08 2887 LYS B N 1
ATOM 3599 C CA . LYS B 1 114 ? -27.329 -2.572 -34.722 1.00 27.83 2887 LYS B CA 1
ATOM 3600 C C . LYS B 1 114 ? -26.467 -1.306 -34.654 1.00 27.69 2887 LYS B C 1
ATOM 3601 O O . LYS B 1 114 ? -25.407 -1.337 -34.045 1.00 29.25 2887 LYS B O 1
ATOM 3607 N N . GLY B 1 115 ? -26.910 -0.241 -35.317 1.00 27.45 2888 GLY B N 1
ATOM 3608 C CA . GLY B 1 115 ? -26.203 1.007 -35.333 1.00 26.99 2888 GLY B CA 1
ATOM 3609 C C . GLY B 1 115 ? -26.867 1.790 -34.251 1.00 27.67 2888 GLY B C 1
ATOM 3610 O O . GLY B 1 115 ? -26.347 2.792 -33.816 1.00 28.42 2888 GLY B O 1
ATOM 3611 N N . ASP B 1 116 ? -28.007 1.301 -33.779 1.00 27.86 2889 ASP B N 1
ATOM 3612 C CA . ASP B 1 116 ? -28.739 1.983 -32.718 1.00 28.02 2889 ASP B CA 1
ATOM 3613 C C . ASP B 1 116 ? -28.276 1.546 -31.333 1.00 27.80 2889 ASP B C 1
ATOM 3614 O O . ASP B 1 116 ? -28.740 2.070 -30.328 1.00 30.31 2889 ASP B O 1
ATOM 3619 N N . ILE B 1 117 ? -27.381 0.560 -31.281 1.00 25.38 2890 ILE B N 1
ATOM 3620 C CA . ILE B 1 117 ? -26.862 0.054 -30.009 1.00 22.54 2890 ILE B CA 1
ATOM 3621 C C . ILE B 1 117 ? -25.819 0.997 -29.425 1.00 22.97 2890 ILE B C 1
ATOM 3622 O O . ILE B 1 117 ? -24.711 1.131 -29.949 1.00 24.53 2890 ILE B O 1
ATOM 3627 N N . THR B 1 118 ? -26.173 1.615 -28.301 1.00 21.91 2891 THR B N 1
ATOM 3628 C CA . THR B 1 118 ? -25.303 2.569 -27.599 1.00 21.25 2891 THR B CA 1
ATOM 3629 C C . THR B 1 118 ? -24.278 1.910 -26.664 1.00 20.31 2891 THR B C 1
ATOM 3630 O O . THR B 1 118 ? -23.178 2.434 -26.447 1.00 20.50 2891 THR B O 1
ATOM 3634 N N . HIS B 1 119 ? -24.655 0.779 -26.075 1.00 18.98 2892 HIS B N 1
ATOM 3635 C CA . HIS B 1 119 ? -23.755 0.086 -25.148 1.00 16.89 2892 HIS B CA 1
ATOM 3636 C C . HIS B 1 119 ? -23.585 -1.392 -25.420 1.00 15.66 2892 HIS B C 1
ATOM 3637 O O . HIS B 1 119 ? -24.488 -2.067 -25.917 1.00 15.96 2892 HIS B O 1
ATOM 3644 N N . ILE B 1 120 ? -22.409 -1.900 -25.091 1.00 13.45 2893 ILE B N 1
ATOM 3645 C CA . ILE B 1 120 ? -22.113 -3.312 -25.276 1.00 11.50 2893 ILE B CA 1
ATOM 3646 C C . ILE B 1 120 ? -21.481 -3.754 -23.948 1.00 11.59 2893 ILE B C 1
ATOM 3647 O O . ILE B 1 120 ? -20.457 -3.213 -23.519 1.00 11.61 2893 ILE B O 1
ATOM 3652 N N . VAL B 1 121 ? -22.130 -4.703 -23.275 1.00 11.86 2894 VAL B N 1
ATOM 3653 C CA . VAL B 1 121 ? -21.652 -5.214 -21.987 1.00 11.67 2894 VAL B CA 1
ATOM 3654 C C . VAL B 1 121 ? -21.277 -6.687 -22.045 1.00 12.17 2894 VAL B C 1
ATOM 3655 O O . VAL B 1 121 ? -22.126 -7.540 -22.310 1.00 12.85 2894 VAL B O 1
ATOM 3659 N N . SER B 1 122 ? -20.007 -6.970 -21.766 1.00 11.93 2895 SER B N 1
ATOM 3660 C CA . SER B 1 122 ? -19.451 -8.324 -21.765 1.00 10.64 2895 SER B CA 1
ATOM 3661 C C . SER B 1 122 ? -19.430 -8.849 -20.322 1.00 9.67 2895 SER B C 1
ATOM 3662 O O . SER B 1 122 ? -19.163 -8.092 -19.375 1.00 8.79 2895 SER B O 1
ATOM 3665 N N . VAL B 1 123 ? -19.721 -10.139 -20.160 1.00 7.85 2896 VAL B N 1
ATOM 3666 C CA . VAL B 1 123 ? -19.750 -10.770 -18.837 1.00 6.18 2896 VAL B CA 1
ATOM 3667 C C . VAL B 1 123 ? -19.224 -12.204 -18.783 1.00 7.38 2896 VAL B C 1
ATOM 3668 O O . VAL B 1 123 ? -19.664 -13.071 -19.548 1.00 8.90 2896 VAL B O 1
ATOM 3672 N N . THR B 1 124 ? -18.288 -12.455 -17.869 1.00 7.07 2897 THR B N 1
ATOM 3673 C CA . THR B 1 124 ? -17.739 -13.803 -17.689 1.00 5.87 2897 THR B CA 1
ATOM 3674 C C . THR B 1 124 ? -16.740 -13.849 -16.553 1.00 5.56 2897 THR B C 1
ATOM 3675 O O . THR B 1 124 ? -16.149 -12.830 -16.207 1.00 4.86 2897 THR B O 1
ATOM 3679 N N . SER B 1 125 ? -16.567 -15.045 -15.985 1.00 5.66 2898 SER B N 1
ATOM 3680 C CA . SER B 1 125 ? -15.639 -15.285 -14.889 1.00 5.35 2898 SER B CA 1
ATOM 3681 C C . SER B 1 125 ? -14.913 -16.614 -15.062 1.00 3.91 2898 SER B C 1
ATOM 3682 O O . SER B 1 125 ? -14.198 -17.042 -14.163 1.00 1.89 2898 SER B O 1
ATOM 3685 N N . THR B 1 126 ? -15.099 -17.253 -16.218 1.00 4.24 2899 THR B N 1
ATOM 3686 C CA . THR B 1 126 ? -14.465 -18.542 -16.518 1.00 3.88 2899 THR B CA 1
ATOM 3687 C C . THR B 1 126 ? -13.230 -18.472 -17.416 1.00 2.70 2899 THR B C 1
ATOM 3688 O O . THR B 1 126 ? -12.706 -19.500 -17.833 1.00 2.23 2899 THR B O 1
ATOM 3692 N N . GLY B 1 127 ? -12.763 -17.262 -17.697 1.00 2.22 2900 GLY B N 1
ATOM 3693 C CA . GLY B 1 127 ? -11.584 -17.092 -18.522 1.00 3.58 2900 GLY B CA 1
ATOM 3694 C C . GLY B 1 127 ? -11.230 -15.626 -18.664 1.00 5.13 2900 GLY B C 1
ATOM 3695 O O . GLY B 1 127 ? -12.094 -14.757 -18.580 1.00 6.57 2900 GLY B O 1
ATOM 3696 N N . ILE B 1 128 ? -9.953 -15.341 -18.878 1.00 6.35 2901 ILE B N 1
ATOM 3697 C CA . ILE B 1 128 ? -9.511 -13.968 -19.031 1.00 7.46 2901 ILE B CA 1
ATOM 3698 C C . ILE B 1 128 ? -9.117 -13.648 -20.461 1.00 8.52 2901 ILE B C 1
ATOM 3699 O O . ILE B 1 128 ? -8.198 -14.252 -21.013 1.00 6.57 2901 ILE B O 1
ATOM 3704 N N . ILE B 1 129 ? -9.836 -12.705 -21.065 1.00 10.81 2902 ILE B N 1
ATOM 3705 C CA . ILE B 1 129 ? -9.540 -12.285 -22.434 1.00 11.59 2902 ILE B CA 1
ATOM 3706 C C . ILE B 1 129 ? -9.322 -10.791 -22.497 1.00 12.47 2902 ILE B C 1
ATOM 3707 O O . ILE B 1 129 ? -10.188 -10.027 -22.088 1.00 12.13 2902 ILE B O 1
ATOM 3712 N N . ILE B 1 130 ? -8.155 -10.388 -22.993 1.00 12.94 2903 ILE B N 1
ATOM 3713 C CA . ILE B 1 130 ? -7.809 -8.971 -23.127 1.00 13.93 2903 ILE B CA 1
ATOM 3714 C C . ILE B 1 130 ? -7.207 -8.721 -24.516 1.00 13.82 2903 ILE B C 1
ATOM 3715 O O . ILE B 1 130 ? -6.220 -9.333 -24.907 1.00 14.80 2903 ILE B O 1
ATOM 3720 N N . PRO B 1 131 ? -7.826 -7.820 -25.309 1.00 12.78 2904 PRO B N 1
ATOM 3721 C CA . PRO B 1 131 ? -9.023 -7.015 -25.035 1.00 11.46 2904 PRO B CA 1
ATOM 3722 C C . PRO B 1 131 ? -10.210 -7.904 -24.727 1.00 10.60 2904 PRO B C 1
ATOM 3723 O O . PRO B 1 131 ? -10.330 -8.995 -25.277 1.00 11.19 2904 PRO B O 1
ATOM 3727 N N . ASP B 1 132 ? -11.099 -7.424 -23.866 1.00 9.83 2905 ASP B N 1
ATOM 3728 C CA . ASP B 1 132 ? -12.283 -8.182 -23.465 1.00 9.64 2905 ASP B CA 1
ATOM 3729 C C . ASP B 1 132 ? -13.270 -8.509 -24.597 1.00 9.36 2905 ASP B C 1
ATOM 3730 O O . ASP B 1 132 ? -13.234 -7.917 -25.670 1.00 11.03 2905 ASP B O 1
ATOM 3735 N N . VAL B 1 133 ? -14.165 -9.450 -24.332 1.00 8.75 2906 VAL B N 1
ATOM 3736 C CA . VAL B 1 133 ? -15.147 -9.880 -25.313 1.00 10.01 2906 VAL B CA 1
ATOM 3737 C C . VAL B 1 133 ? -15.967 -8.749 -25.937 1.00 11.91 2906 VAL B C 1
ATOM 3738 O O . VAL B 1 133 ? -16.239 -8.775 -27.135 1.00 11.49 2906 VAL B O 1
ATOM 3742 N N . ASN B 1 134 ? -16.364 -7.759 -25.141 1.00 13.43 2907 ASN B N 1
ATOM 3743 C CA . ASN B 1 134 ? -17.166 -6.669 -25.680 1.00 14.54 2907 ASN B CA 1
ATOM 3744 C C . ASN B 1 134 ? -16.444 -5.857 -26.757 1.00 16.40 2907 ASN B C 1
ATOM 3745 O O . ASN B 1 134 ? -17.080 -5.322 -27.672 1.00 18.55 2907 ASN B O 1
ATOM 3750 N N . PHE B 1 135 ? -15.120 -5.774 -26.672 1.00 16.17 2908 PHE B N 1
ATOM 3751 C CA . PHE B 1 135 ? -14.353 -5.033 -27.675 1.00 15.28 2908 PHE B CA 1
ATOM 3752 C C . PHE B 1 135 ? -14.283 -5.848 -28.963 1.00 15.19 2908 PHE B C 1
ATOM 3753 O O . PHE B 1 135 ? -14.529 -5.332 -30.053 1.00 16.38 2908 PHE B O 1
ATOM 3761 N N . LYS B 1 136 ? -13.931 -7.120 -28.819 1.00 14.68 2909 LYS B N 1
ATOM 3762 C CA . LYS B 1 136 ? -13.816 -8.028 -29.952 1.00 15.71 2909 LYS B CA 1
ATOM 3763 C C . LYS B 1 136 ? -15.085 -8.105 -30.803 1.00 16.33 2909 LYS B C 1
ATOM 3764 O O . LYS B 1 136 ? -15.026 -8.331 -32.016 1.00 15.88 2909 LYS B O 1
ATOM 3770 N N . LEU B 1 137 ? -16.229 -7.920 -30.154 1.00 16.66 2910 LEU B N 1
ATOM 3771 C CA . LEU B 1 137 ? -17.517 -7.993 -30.829 1.00 16.77 2910 LEU B CA 1
ATOM 3772 C C . LEU B 1 137 ? -17.833 -6.733 -31.622 1.00 16.78 2910 LEU B C 1
ATOM 3773 O O . LEU B 1 137 ? -18.571 -6.789 -32.605 1.00 17.97 2910 LEU B O 1
ATOM 3778 N N . ILE B 1 138 ? -17.280 -5.598 -31.204 1.00 15.98 2911 ILE B N 1
ATOM 3779 C CA . ILE B 1 138 ? -17.555 -4.353 -31.908 1.00 15.31 2911 ILE B CA 1
ATOM 3780 C C . ILE B 1 138 ? -17.372 -4.561 -33.395 1.00 16.49 2911 ILE B C 1
ATOM 3781 O O . ILE B 1 138 ? -18.273 -4.285 -34.191 1.00 16.48 2911 ILE B O 1
ATOM 3786 N N . ASP B 1 139 ? -16.204 -5.080 -33.756 1.00 17.53 2912 ASP B N 1
ATOM 3787 C CA . ASP B 1 139 ? -15.863 -5.326 -35.149 1.00 18.15 2912 ASP B CA 1
ATOM 3788 C C . ASP B 1 139 ? -16.573 -6.550 -35.721 1.00 17.58 2912 ASP B C 1
ATOM 3789 O O . ASP B 1 139 ? -16.938 -6.553 -36.895 1.00 18.50 2912 ASP B O 1
ATOM 3794 N N . LEU B 1 140 ? -16.756 -7.583 -34.897 1.00 16.71 2913 LEU B N 1
ATOM 3795 C CA . LEU B 1 140 ? -17.425 -8.813 -35.328 1.00 15.46 2913 LEU B CA 1
ATOM 3796 C C . LEU B 1 140 ? -18.866 -8.542 -35.740 1.00 15.70 2913 LEU B C 1
ATOM 3797 O O . LEU B 1 140 ? -19.314 -8.975 -36.803 1.00 14.69 2913 LEU B O 1
ATOM 3802 N N . LEU B 1 141 ? -19.587 -7.812 -34.899 1.00 15.06 2914 LEU B N 1
ATOM 3803 C CA . LEU B 1 141 ? -20.977 -7.491 -35.171 1.00 14.96 2914 LEU B CA 1
ATOM 3804 C C . LEU B 1 141 ? -21.094 -6.242 -36.034 1.00 15.27 2914 LEU B C 1
ATOM 3805 O O . LEU B 1 141 ? -22.150 -5.961 -36.588 1.00 15.49 2914 LEU B O 1
ATOM 3810 N N . GLY B 1 142 ? -20.006 -5.491 -36.151 1.00 15.24 2915 GLY B N 1
ATOM 3811 C CA . GLY B 1 142 ? -20.052 -4.280 -36.948 1.00 16.50 2915 GLY B CA 1
ATOM 3812 C C . GLY B 1 142 ? -20.868 -3.203 -36.259 1.00 17.13 2915 GLY B C 1
ATOM 3813 O O . GLY B 1 142 ? -21.686 -2.523 -36.882 1.00 19.09 2915 GLY B O 1
ATOM 3814 N N . LEU B 1 143 ? -20.653 -3.049 -34.958 1.00 16.14 2916 LEU B N 1
ATOM 3815 C CA . LEU B 1 143 ? -21.368 -2.044 -34.199 1.00 14.77 2916 LEU B CA 1
ATOM 3816 C C . LEU B 1 143 ? -20.609 -0.738 -34.335 1.00 15.01 2916 LEU B C 1
ATOM 3817 O O . LEU B 1 143 ? -19.496 -0.705 -34.855 1.00 14.34 2916 LEU B O 1
ATOM 3822 N N . ASN B 1 144 ? -21.215 0.343 -33.877 1.00 15.32 2917 ASN B N 1
ATOM 3823 C CA . ASN B 1 144 ? -20.566 1.637 -33.942 1.00 15.74 2917 ASN B CA 1
ATOM 3824 C C . ASN B 1 144 ? -19.231 1.552 -33.194 1.00 15.89 2917 ASN B C 1
ATOM 3825 O O . ASN B 1 144 ? -19.183 1.154 -32.027 1.00 14.36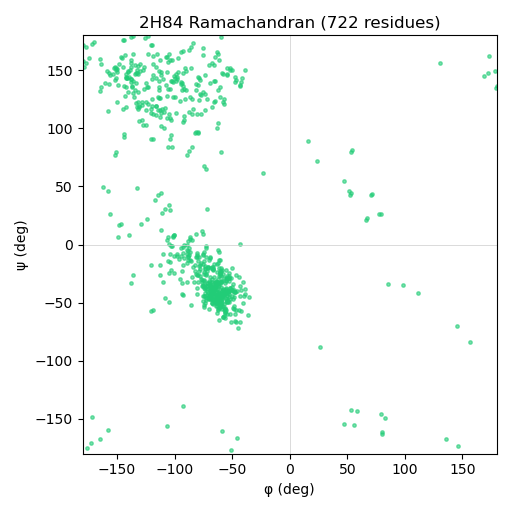 2917 ASN B O 1
ATOM 3830 N N . LYS B 1 145 ? -18.149 1.920 -33.868 1.00 17.03 2918 LYS B N 1
ATOM 3831 C CA . LYS B 1 145 ? -16.819 1.895 -33.255 1.00 18.69 2918 LYS B CA 1
ATOM 3832 C C . LYS B 1 145 ? -16.787 2.665 -31.920 1.00 17.47 2918 LYS B C 1
ATOM 3833 O O . LYS B 1 145 ? -15.942 2.40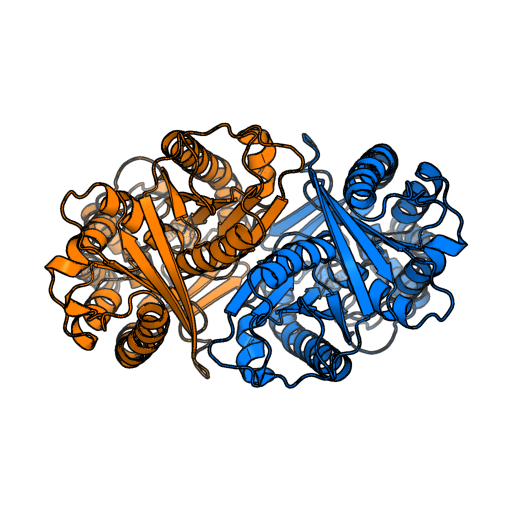8 -31.065 1.00 18.01 2918 LYS B O 1
ATOM 3839 N N . ASP B 1 146 ? -17.703 3.613 -31.753 1.00 16.73 2919 ASP B N 1
ATOM 3840 C CA . ASP B 1 146 ? -17.767 4.424 -30.543 1.00 16.19 2919 ASP B CA 1
ATOM 3841 C C . ASP B 1 146 ? -18.701 3.859 -29.478 1.00 15.61 2919 ASP B C 1
ATOM 3842 O O . ASP B 1 146 ? -18.824 4.421 -28.389 1.00 15.42 2919 ASP B O 1
ATOM 3847 N N . VAL B 1 147 ? -19.365 2.751 -29.780 1.00 15.37 2920 VAL B N 1
ATOM 3848 C CA . VAL B 1 147 ? -20.282 2.163 -28.806 1.00 15.05 2920 VAL B CA 1
ATOM 3849 C C . VAL B 1 147 ? -19.573 2.089 -27.460 1.00 14.31 2920 VAL B C 1
ATOM 3850 O O . VAL B 1 147 ? -18.384 1.797 -27.405 1.00 13.43 2920 VAL B O 1
ATOM 3854 N N . GLU B 1 148 ? -20.291 2.380 -26.379 1.00 14.81 2921 GLU B N 1
ATOM 3855 C CA . GLU B 1 148 ? -19.688 2.345 -25.048 1.00 15.89 2921 GLU B CA 1
ATOM 3856 C C . GLU B 1 148 ? -19.477 0.929 -24.503 1.00 16.09 2921 GLU B C 1
ATOM 3857 O O . GLU B 1 148 ? -20.398 0.100 -24.533 1.00 16.82 2921 GLU B O 1
ATOM 3863 N N . ARG B 1 149 ? -18.262 0.670 -24.009 1.00 14.47 2922 ARG B N 1
ATOM 3864 C CA . ARG B 1 149 ? -17.889 -0.641 -23.486 1.00 14.04 2922 ARG B CA 1
ATOM 3865 C C . ARG B 1 149 ? -17.944 -0.751 -21.970 1.00 14.04 2922 ARG B C 1
ATOM 3866 O O . ARG B 1 149 ? -17.603 0.187 -21.258 1.00 14.26 2922 ARG B O 1
ATOM 3874 N N . VAL B 1 150 ? -18.358 -1.924 -21.498 1.00 14.25 2923 VAL B N 1
ATOM 3875 C CA . VAL B 1 150 ? -18.478 -2.231 -20.075 1.00 13.22 2923 VAL B CA 1
ATOM 3876 C C . VAL B 1 150 ? -18.103 -3.694 -19.877 1.00 13.00 2923 VAL B C 1
ATOM 3877 O O . VAL B 1 150 ? -18.779 -4.576 -20.405 1.00 14.14 2923 VAL B O 1
ATOM 3881 N N . SER B 1 151 ? -17.031 -3.953 -19.133 1.00 13.16 2924 SER B N 1
ATOM 3882 C CA . SER B 1 151 ? -16.609 -5.334 -18.851 1.00 12.81 2924 SER B CA 1
ATOM 3883 C C . SER B 1 151 ? -16.988 -5.792 -17.424 1.00 12.98 2924 SER B C 1
ATOM 3884 O O . SER B 1 151 ? -16.245 -5.529 -16.478 1.00 13.55 2924 SER B O 1
ATOM 3887 N N . LEU B 1 152 ? -18.138 -6.459 -17.262 1.00 12.75 2925 LEU B N 1
ATOM 3888 C CA . LEU B 1 152 ? -18.561 -6.962 -15.935 1.00 11.73 2925 LEU B CA 1
ATOM 3889 C C . LEU B 1 152 ? -17.982 -8.352 -15.685 1.00 10.51 2925 LEU B C 1
ATOM 3890 O O . LEU B 1 152 ? -18.686 -9.354 -15.838 1.00 10.34 2925 LEU B O 1
ATOM 3895 N N . ASN B 1 153 ? -16.722 -8.419 -15.273 1.00 9.19 2926 ASN B N 1
ATOM 3896 C CA . ASN B 1 153 ? -16.092 -9.712 -15.062 1.00 9.51 2926 ASN B CA 1
ATOM 3897 C C . ASN B 1 153 ? -15.686 -10.009 -13.623 1.00 10.45 2926 ASN B C 1
ATOM 3898 O O . ASN B 1 153 ? -15.413 -9.100 -12.828 1.00 10.39 2926 ASN B O 1
ATOM 3903 N N . LEU B 1 154 ? -15.655 -11.303 -13.308 1.00 10.40 2927 LEU B N 1
ATOM 3904 C CA . LEU B 1 154 ? -15.273 -11.799 -11.992 1.00 9.50 2927 LEU B CA 1
ATOM 3905 C C . LEU B 1 154 ? -16.392 -11.701 -10.952 1.00 9.48 2927 LEU B C 1
ATOM 3906 O O . LEU B 1 154 ? -16.122 -11.623 -9.747 1.00 10.23 2927 LEU B O 1
ATOM 3911 N N . MET B 1 155 ? -17.644 -11.709 -11.400 1.00 8.86 2928 MET B N 1
ATOM 3912 C CA . MET B 1 155 ? -18.741 -11.635 -10.440 1.00 9.83 2928 MET B CA 1
ATOM 3913 C C . MET B 1 155 ? -19.321 -13.005 -10.132 1.00 9.88 2928 MET B C 1
ATOM 3914 O O . MET B 1 155 ? -20.122 -13.167 -9.207 1.00 10.06 2928 MET B O 1
ATOM 3919 N N . GLY B 1 156 ? -18.906 -13.998 -10.906 1.00 9.61 2929 GLY B N 1
ATOM 3920 C CA . GLY B 1 156 ? -19.382 -15.345 -10.666 1.00 10.08 2929 GLY B CA 1
ATOM 3921 C C . GLY B 1 156 ? -20.756 -15.684 -11.200 1.00 10.12 2929 GLY B C 1
ATOM 3922 O O . GLY B 1 156 ? -21.309 -14.974 -12.051 1.00 9.47 2929 GLY B O 1
ATOM 3923 N N . CYS B 1 157 ? -21.308 -16.780 -10.684 1.00 9.65 2930 CYS B N 1
ATOM 3924 C CA . CYS B 1 157 ? -22.614 -17.252 -11.120 1.00 11.26 2930 CYS B CA 1
ATOM 3925 C C . CYS B 1 157 ? -23.722 -16.220 -11.070 1.00 10.52 2930 CYS B C 1
ATOM 3926 O O . CYS B 1 157 ? -24.661 -16.331 -11.825 1.00 11.70 2930 CYS B O 1
ATOM 3929 N N . LEU B 1 158 ? -23.641 -15.225 -10.196 1.00 10.15 2931 LEU B N 1
ATOM 3930 C CA . LEU B 1 158 ? -24.713 -14.239 -10.118 1.00 10.57 2931 LEU B CA 1
ATOM 3931 C C . LEU B 1 158 ? -24.612 -13.152 -11.188 1.00 12.02 2931 LEU B C 1
ATOM 3932 O O . LEU B 1 158 ? -25.550 -12.375 -11.372 1.00 11.30 2931 LEU B O 1
ATOM 3937 N N . ALA B 1 159 ? -23.481 -13.109 -11.896 1.00 13.48 2932 ALA B N 1
ATOM 3938 C CA . ALA B 1 159 ? -23.240 -12.084 -12.918 1.00 14.06 2932 ALA B CA 1
ATOM 3939 C C . ALA B 1 159 ? -24.451 -11.861 -13.813 1.00 14.98 2932 ALA B C 1
ATOM 3940 O O . ALA B 1 159 ? -24.672 -10.774 -14.353 1.00 13.95 2932 ALA B O 1
ATOM 3942 N N . GLY B 1 160 ? -25.253 -12.897 -13.970 1.00 15.95 2933 GLY B N 1
ATOM 3943 C CA . GLY B 1 160 ? -26.422 -12.735 -14.806 1.00 17.13 2933 GLY B CA 1
ATOM 3944 C C . GLY B 1 160 ? -27.312 -11.587 -14.354 1.00 18.22 2933 GLY B C 1
ATOM 3945 O O . GLY B 1 160 ? -27.601 -10.686 -15.138 1.00 17.97 2933 GLY B O 1
ATOM 3946 N N . LEU B 1 161 ? -27.775 -11.630 -13.105 1.00 19.17 2934 LEU B N 1
ATOM 3947 C CA . LEU B 1 161 ? -28.618 -10.568 -12.564 1.00 18.89 2934 LEU B CA 1
ATOM 3948 C C . LEU B 1 161 ? -27.809 -9.295 -12.264 1.00 19.31 2934 LEU B C 1
ATOM 3949 O O . LEU B 1 161 ? -28.360 -8.211 -12.134 1.00 18.93 2934 LEU B O 1
ATOM 3954 N N . SER B 1 162 ? -26.491 -9.427 -12.164 1.00 19.28 2935 SER B N 1
ATOM 3955 C CA . SER B 1 162 ? -25.659 -8.262 -11.918 1.00 17.73 2935 SER B CA 1
ATOM 3956 C C . SER B 1 162 ? -25.736 -7.357 -13.141 1.00 16.58 2935 SER B C 1
ATOM 3957 O O . SER B 1 162 ? -25.947 -6.145 -13.031 1.00 15.63 2935 SER B O 1
ATOM 3960 N N . SER B 1 163 ? -25.577 -7.960 -14.316 1.00 14.87 2936 SER B N 1
ATOM 3961 C CA . SER B 1 163 ? -25.631 -7.212 -15.565 1.00 12.87 2936 SER B CA 1
ATOM 3962 C C . SER B 1 163 ? -27.022 -6.634 -15.802 1.00 11.90 2936 SER B C 1
ATOM 3963 O O . SER B 1 163 ? -27.153 -5.455 -16.127 1.00 11.91 2936 SER B O 1
ATOM 3966 N N . LEU B 1 164 ? -28.063 -7.445 -15.628 1.00 10.63 2937 LEU B N 1
ATOM 3967 C CA . LEU B 1 164 ? -29.421 -6.950 -15.840 1.00 9.61 2937 LEU B CA 1
ATOM 3968 C C . LEU B 1 164 ? -29.602 -5.689 -15.012 1.00 9.06 2937 LEU B C 1
ATOM 3969 O O . LEU B 1 164 ? -30.057 -4.660 -15.505 1.00 6.34 2937 LEU B O 1
ATOM 3974 N N . ARG B 1 165 ? -29.222 -5.796 -13.742 1.00 10.08 2938 ARG B N 1
ATOM 3975 C CA . ARG B 1 165 ? -29.302 -4.699 -12.778 1.00 9.01 2938 ARG B CA 1
ATOM 3976 C C . ARG B 1 165 ? -28.533 -3.470 -13.270 1.00 8.64 2938 ARG B C 1
ATOM 3977 O O . ARG B 1 165 ? -29.111 -2.394 -13.427 1.00 8.25 2938 ARG B O 1
ATOM 3985 N N . THR B 1 166 ? -27.237 -3.626 -13.517 1.00 7.88 2939 THR B N 1
ATOM 3986 C CA . THR B 1 166 ? -26.443 -2.511 -13.993 1.00 8.80 2939 THR B CA 1
ATOM 3987 C C . THR B 1 166 ? -26.951 -1.950 -15.329 1.00 10.79 2939 THR B C 1
ATOM 3988 O O . THR B 1 166 ? -27.022 -0.732 -15.500 1.00 10.11 2939 THR B O 1
ATOM 3992 N N . ALA B 1 167 ? -27.315 -2.822 -16.268 1.00 11.93 2940 ALA B N 1
ATOM 3993 C CA . ALA B 1 167 ? -27.821 -2.367 -17.562 1.00 13.38 2940 ALA B CA 1
ATOM 3994 C C . ALA B 1 167 ? -29.175 -1.652 -17.421 1.00 15.12 2940 ALA B C 1
ATOM 3995 O O . ALA B 1 167 ? -29.567 -0.861 -18.283 1.00 14.57 2940 ALA B O 1
ATOM 3997 N N . ALA B 1 168 ? -29.885 -1.928 -16.329 1.00 17.03 2941 ALA B N 1
ATOM 3998 C CA . ALA B 1 168 ? -31.177 -1.288 -16.079 1.00 17.30 2941 ALA B CA 1
ATOM 3999 C C . ALA B 1 168 ? -30.947 0.189 -15.779 1.00 17.21 2941 ALA B C 1
ATOM 4000 O O . ALA B 1 168 ? -31.666 1.048 -16.284 1.00 17.92 2941 ALA B O 1
ATOM 4002 N N . SER B 1 169 ? -29.939 0.480 -14.961 1.00 16.61 2942 SER B N 1
ATOM 4003 C CA . SER B 1 169 ? -29.612 1.863 -14.623 1.00 16.12 2942 SER B CA 1
ATOM 4004 C C . SER B 1 169 ? -29.042 2.561 -15.852 1.00 15.79 2942 SER B C 1
ATOM 4005 O O . SER B 1 169 ? -29.379 3.707 -16.142 1.00 16.96 2942 SER B O 1
ATOM 4008 N N . LEU B 1 170 ? -28.170 1.858 -16.566 1.00 14.52 2943 LEU B N 1
ATOM 4009 C CA . LEU B 1 170 ? -27.549 2.388 -17.773 1.00 13.14 2943 LEU B CA 1
ATOM 4010 C C . LEU B 1 170 ? -28.662 2.809 -18.724 1.00 13.64 2943 LEU B C 1
ATOM 4011 O O . LEU B 1 170 ? -28.653 3.911 -19.284 1.00 11.75 2943 LEU B O 1
ATOM 4016 N N . ALA B 1 171 ? -29.633 1.917 -18.884 1.00 15.20 2944 ALA B N 1
ATOM 4017 C CA . ALA B 1 171 ? -30.771 2.172 -19.750 1.00 16.21 2944 ALA B CA 1
ATOM 4018 C C . ALA B 1 171 ? -31.562 3.391 -19.276 1.00 15.96 2944 ALA B C 1
ATOM 4019 O O . ALA B 1 171 ? -32.124 4.122 -20.091 1.00 16.00 2944 ALA B O 1
ATOM 4021 N N . LYS B 1 172 ? -31.603 3.609 -17.964 1.00 15.70 2945 LYS B N 1
ATOM 4022 C CA . LYS B 1 172 ? -32.348 4.733 -17.411 1.00 16.70 2945 LYS B CA 1
ATOM 4023 C C . LYS B 1 172 ? -31.576 6.044 -17.340 1.00 17.76 2945 LYS B C 1
ATOM 4024 O O . LYS B 1 172 ? -32.069 7.020 -16.782 1.00 18.61 2945 LYS B O 1
ATOM 4030 N N . ALA B 1 173 ? -30.371 6.070 -17.902 1.00 18.24 2946 ALA B N 1
ATOM 4031 C CA . ALA B 1 173 ? -29.578 7.288 -17.917 1.00 18.34 2946 ALA B CA 1
ATOM 4032 C C . ALA B 1 173 ? -29.949 8.080 -19.168 1.00 19.17 2946 ALA B C 1
ATOM 4033 O O . ALA B 1 173 ? -29.560 9.234 -19.310 1.00 19.83 2946 ALA B O 1
ATOM 4035 N N . SER B 1 174 ? -30.703 7.445 -20.067 1.00 20.17 2947 SER B N 1
ATOM 4036 C CA . SER B 1 174 ? -31.160 8.066 -21.316 1.00 21.42 2947 SER B CA 1
ATOM 4037 C C . SER B 1 174 ? -31.983 7.123 -22.185 1.00 23.03 2947 SER B C 1
ATOM 4038 O O . SER B 1 174 ? -31.599 5.976 -22.400 1.00 22.80 2947 SER B O 1
ATOM 4041 N N . PRO B 1 175 ? -33.114 7.610 -22.727 1.00 25.42 2948 PRO B N 1
ATOM 4042 C CA . PRO B 1 175 ? -34.015 6.824 -23.583 1.00 26.65 2948 PRO B CA 1
ATOM 4043 C C . PRO B 1 175 ? -33.387 6.507 -24.935 1.00 27.99 2948 PRO B C 1
ATOM 4044 O O . PRO B 1 175 ? -33.923 5.707 -25.707 1.00 28.51 2948 PRO B O 1
ATOM 4048 N N . ARG B 1 176 ? -32.262 7.161 -25.214 1.00 28.57 2949 ARG B N 1
ATOM 4049 C CA . ARG B 1 176 ? -31.515 6.980 -26.457 1.00 28.48 2949 ARG B CA 1
ATOM 4050 C C . ARG B 1 176 ? -30.751 5.661 -26.400 1.00 25.86 2949 ARG B C 1
ATOM 4051 O O . ARG B 1 176 ? -30.519 5.006 -27.419 1.00 24.23 2949 ARG B O 1
ATOM 4059 N N . ASN B 1 177 ? -30.377 5.280 -25.184 1.00 22.69 2950 ASN B N 1
ATOM 4060 C CA . ASN B 1 177 ? -29.613 4.070 -24.939 1.00 19.61 2950 ASN B CA 1
ATOM 4061 C C . ASN B 1 177 ? -30.300 2.741 -25.242 1.00 18.56 2950 ASN B C 1
ATOM 4062 O O . ASN B 1 177 ? -31.483 2.544 -24.984 1.00 17.54 2950 ASN B O 1
ATOM 4067 N N . ARG B 1 178 ? -29.512 1.830 -25.795 1.00 18.08 2951 ARG B N 1
ATOM 4068 C CA . ARG B 1 178 ? -29.942 0.486 -26.136 1.00 18.24 2951 ARG B CA 1
ATOM 4069 C C . ARG B 1 178 ? -28.716 -0.368 -25.831 1.00 19.43 2951 ARG B C 1
ATOM 4070 O O . ARG B 1 178 ? -27.801 -0.488 -26.652 1.00 20.41 2951 ARG B O 1
ATOM 4078 N N . ILE B 1 179 ? -28.699 -0.937 -24.633 1.00 19.73 2952 ILE B N 1
ATOM 4079 C CA . ILE B 1 179 ? -27.596 -1.764 -24.173 1.00 20.05 2952 ILE B CA 1
ATOM 4080 C C . ILE B 1 179 ? -27.676 -3.241 -24.562 1.00 19.97 2952 ILE B C 1
ATOM 4081 O O . ILE B 1 179 ? -28.674 -3.918 -24.292 1.00 20.81 2952 ILE B O 1
ATOM 4086 N N . LEU B 1 180 ? -26.608 -3.734 -25.187 1.00 18.72 2953 LEU B N 1
ATOM 4087 C CA . LEU B 1 180 ? -26.507 -5.140 -25.579 1.00 17.39 2953 LEU B CA 1
ATOM 4088 C C . LEU B 1 180 ? -25.622 -5.843 -24.542 1.00 16.30 2953 LEU B C 1
ATOM 4089 O O . LEU B 1 180 ? -24.503 -5.404 -24.272 1.00 16.14 2953 LEU B O 1
ATOM 4094 N N . VAL B 1 181 ? -26.117 -6.935 -23.965 1.00 15.18 2954 VAL B N 1
ATOM 4095 C CA . VAL B 1 181 ? -25.366 -7.656 -22.936 1.00 12.74 2954 VAL B CA 1
ATOM 4096 C C . VAL B 1 181 ? -25.147 -9.121 -23.298 1.00 11.73 2954 VAL B C 1
ATOM 4097 O O . VAL B 1 181 ? -26.065 -9.788 -23.764 1.00 11.72 2954 VAL B O 1
ATOM 4101 N N . VAL B 1 182 ? -23.927 -9.606 -23.081 1.00 10.86 2955 VAL B N 1
ATOM 4102 C CA . VAL B 1 182 ? -23.575 -10.986 -23.382 1.00 10.54 2955 VAL B CA 1
ATOM 4103 C C . VAL B 1 182 ? -22.880 -11.601 -22.195 1.00 13.12 2955 VAL B C 1
ATOM 4104 O O . VAL B 1 182 ? -21.817 -11.128 -21.778 1.00 15.53 2955 VAL B O 1
ATOM 4108 N N . CYS B 1 183 ? -23.478 -12.653 -21.652 1.00 14.38 2956 CYS B N 1
ATOM 4109 C CA . CYS B 1 183 ? -22.886 -13.374 -20.534 1.00 15.05 2956 CYS B CA 1
ATOM 4110 C C . CYS B 1 183 ? -22.493 -14.705 -21.121 1.00 14.77 2956 CYS B C 1
ATOM 4111 O O . CYS B 1 183 ? -23.342 -15.465 -21.582 1.00 16.23 2956 CYS B O 1
ATOM 4114 N N . THR B 1 184 ? -21.205 -14.991 -21.136 1.00 14.11 2957 THR B N 1
ATOM 4115 C CA . THR B 1 184 ? -20.768 -16.250 -21.703 1.00 13.68 2957 THR B CA 1
ATOM 4116 C C . THR B 1 184 ? -19.730 -16.849 -20.773 1.00 13.15 2957 THR B C 1
ATOM 4117 O O . THR B 1 184 ? -18.816 -16.154 -20.358 1.00 12.70 2957 THR B O 1
ATOM 4121 N N . GLU B 1 185 ? -19.905 -18.123 -20.416 1.00 12.86 2958 GLU B N 1
ATOM 4122 C CA . GLU B 1 185 ? -18.999 -18.819 -19.498 1.00 12.36 2958 GLU B CA 1
ATOM 4123 C C . GLU B 1 185 ? -18.699 -20.245 -19.993 1.00 12.29 2958 GLU B C 1
ATOM 4124 O O . GLU B 1 185 ? -19.589 -20.933 -20.493 1.00 11.71 2958 GLU B O 1
ATOM 4130 N N . VAL B 1 186 ? -17.449 -20.680 -19.855 1.00 11.28 2959 VAL B N 1
ATOM 4131 C CA . VAL B 1 186 ? -17.054 -22.024 -20.261 1.00 9.60 2959 VAL B CA 1
ATOM 4132 C C . VAL B 1 186 ? -16.403 -22.738 -19.069 1.00 10.84 2959 VAL B C 1
ATOM 4133 O O . VAL B 1 186 ? -15.245 -22.486 -18.731 1.00 11.35 2959 VAL B O 1
ATOM 4137 N N . CYS B 1 187 ? -17.161 -23.634 -18.443 1.00 10.71 2960 CYS B N 1
ATOM 4138 C CA . CYS B 1 187 ? -16.704 -24.368 -17.269 1.00 11.29 2960 CYS B CA 1
ATOM 4139 C C . CYS B 1 187 ? -16.099 -25.748 -17.517 1.00 12.56 2960 CYS B C 1
ATOM 4140 O O . CYS B 1 187 ? -15.245 -26.200 -16.747 1.00 13.95 2960 CYS B O 1
ATOM 4143 N N . SER B 1 188 ? -16.554 -26.425 -18.566 1.00 12.42 2961 SER B N 1
ATOM 4144 C CA . SER B 1 188 ? -16.078 -27.769 -18.859 1.00 12.44 2961 SER B CA 1
ATOM 4145 C C . SER B 1 188 ? -14.576 -27.849 -18.962 1.00 12.48 2961 SER B C 1
ATOM 4146 O O . SER B 1 188 ? -13.994 -28.898 -18.703 1.00 13.62 2961 SER B O 1
ATOM 4149 N N . LEU B 1 189 ? -13.945 -26.744 -19.335 1.00 11.62 2962 LEU B N 1
ATOM 4150 C CA . LEU B 1 189 ? -12.495 -26.706 -19.461 1.00 11.35 2962 LEU B CA 1
ATOM 4151 C C . LEU B 1 189 ? -11.797 -26.846 -18.115 1.00 11.64 2962 LEU B C 1
ATOM 4152 O O . LEU B 1 189 ? -10.622 -27.202 -18.043 1.00 11.01 2962 LEU B O 1
ATOM 4157 N N . HIS B 1 190 ? -12.533 -26.588 -17.042 1.00 11.95 2963 HIS B N 1
ATOM 4158 C CA . HIS B 1 190 ? -11.944 -26.600 -15.718 1.00 12.53 2963 HIS B CA 1
ATOM 4159 C C . HIS B 1 190 ? -12.230 -27.750 -14.754 1.00 13.99 2963 HIS B C 1
ATOM 4160 O O . HIS B 1 190 ? -11.780 -27.706 -13.609 1.00 14.08 2963 HIS B O 1
ATOM 4167 N N . PHE B 1 191 ? -12.956 -28.775 -15.186 1.00 15.01 2964 PHE B N 1
ATOM 4168 C CA . PHE B 1 191 ? -13.253 -29.886 -14.284 1.00 15.71 2964 PHE B CA 1
ATOM 4169 C C . PHE B 1 191 ? -11.985 -30.473 -13.675 1.00 16.33 2964 PHE B C 1
ATOM 4170 O O . PHE B 1 191 ? -10.942 -30.519 -14.320 1.00 16.54 2964 PHE B O 1
ATOM 4178 N N . SER B 1 192 ? -12.087 -30.931 -12.435 1.00 16.69 2965 SER B N 1
ATOM 4179 C CA . SER B 1 192 ? -10.950 -31.511 -11.757 1.00 17.71 2965 SER B CA 1
ATOM 4180 C C . SER B 1 192 ? -11.312 -32.835 -11.083 1.00 18.66 2965 SER B C 1
ATOM 4181 O O . SER B 1 192 ? -12.453 -33.048 -10.671 1.00 18.25 2965 SER B O 1
ATOM 4184 N N . ASN B 1 193 ? -10.334 -33.731 -10.975 1.00 19.07 2966 ASN B N 1
ATOM 4185 C CA . ASN B 1 193 ? -10.578 -35.021 -10.343 1.00 21.41 2966 ASN B CA 1
ATOM 4186 C C . ASN B 1 193 ? -9.747 -35.073 -9.084 1.00 23.14 2966 ASN B C 1
ATOM 4187 O O . ASN B 1 193 ? -9.126 -36.081 -8.748 1.00 24.34 2966 ASN B O 1
ATOM 4192 N N . THR B 1 194 ? -9.739 -33.960 -8.371 1.00 25.15 2967 THR B N 1
ATOM 4193 C CA . THR B 1 194 ? -8.965 -33.885 -7.124 1.00 28.96 2967 THR B CA 1
ATOM 4194 C C . THR B 1 194 ? -9.842 -33.901 -5.901 1.00 32.00 2967 THR B C 1
ATOM 4195 O O . THR B 1 194 ? -10.962 -34.382 -5.906 1.00 33.45 2967 THR B O 1
ATOM 4199 N N . ASP B 1 195 ? -9.286 -33.348 -4.841 1.00 35.37 2968 ASP B N 1
ATOM 4200 C CA . ASP B 1 195 ? -9.949 -33.225 -3.551 1.00 38.32 2968 ASP B CA 1
ATOM 4201 C C . ASP B 1 195 ? -10.979 -34.045 -3.041 1.00 37.67 2968 ASP B C 1
ATOM 4202 O O . ASP B 1 195 ? -10.668 -34.919 -2.303 1.00 38.75 2968 ASP B O 1
ATOM 4207 N N . GLY B 1 196 ? -12.230 -33.687 -3.353 1.00 35.17 2969 GLY B N 1
ATOM 4208 C CA . GLY B 1 196 ? -13.368 -34.436 -2.880 1.00 31.36 2969 GLY B CA 1
ATOM 4209 C C . GLY B 1 196 ? -14.675 -33.979 -3.501 1.00 28.94 2969 GLY B C 1
ATOM 4210 O O . GLY B 1 196 ? -14.752 -33.517 -4.633 1.00 27.02 2969 GLY B O 1
ATOM 4211 N N . GLY B 1 197 ? -15.709 -34.117 -2.696 1.00 28.28 2970 GLY B N 1
ATOM 4212 C CA . GLY B 1 197 ? -17.056 -33.815 -3.102 1.00 27.99 2970 GLY B CA 1
ATOM 4213 C C . GLY B 1 197 ? -17.375 -32.666 -4.018 1.00 27.55 2970 GLY B C 1
ATOM 4214 O O . GLY B 1 197 ? -17.986 -32.882 -5.067 1.00 27.25 2970 GLY B O 1
ATOM 4215 N N . ASP B 1 198 ? -17.045 -31.446 -3.598 1.00 26.60 2971 ASP B N 1
ATOM 4216 C CA . ASP B 1 198 ? -17.315 -30.259 -4.403 1.00 25.82 2971 ASP B CA 1
ATOM 4217 C C . ASP B 1 198 ? -16.737 -30.412 -5.823 1.00 25.88 2971 ASP B C 1
ATOM 4218 O O . ASP B 1 198 ? -17.254 -29.860 -6.797 1.00 26.11 2971 ASP B O 1
ATOM 4223 N N . GLN B 1 199 ? -15.674 -31.192 -5.940 1.00 24.99 2972 GLN B N 1
ATOM 4224 C CA . GLN B 1 199 ? -15.044 -31.401 -7.222 1.00 24.05 2972 GLN B CA 1
ATOM 4225 C C . GLN B 1 199 ? -15.902 -32.344 -8.062 1.00 23.49 2972 GLN B C 1
ATOM 4226 O O . GLN B 1 199 ? -16.142 -32.098 -9.242 1.00 22.12 2972 GLN B O 1
ATOM 4232 N N . MET B 1 200 ? -16.386 -33.412 -7.440 1.00 23.66 2973 MET B N 1
ATOM 4233 C CA . MET B 1 200 ? -17.232 -34.365 -8.139 1.00 22.73 2973 MET B CA 1
ATOM 4234 C C . MET B 1 200 ? -18.529 -33.673 -8.558 1.00 22.48 2973 MET B C 1
ATOM 4235 O O . MET B 1 200 ? -18.978 -33.794 -9.701 1.00 23.24 2973 MET B O 1
ATOM 4240 N N . VAL B 1 201 ? -19.131 -32.948 -7.620 1.00 21.28 2974 VAL B N 1
ATOM 4241 C CA . VAL B 1 201 ? -20.373 -32.222 -7.878 1.00 20.50 2974 VAL B CA 1
ATOM 4242 C C . VAL B 1 201 ? -20.200 -31.282 -9.058 1.00 19.90 2974 VAL B C 1
ATOM 4243 O O . VAL B 1 201 ? -20.948 -31.339 -10.028 1.00 19.06 2974 VAL B O 1
ATOM 4247 N N . ALA B 1 202 ? -19.210 -30.403 -8.953 1.00 19.83 2975 ALA B N 1
ATOM 4248 C CA . ALA B 1 202 ? -18.942 -29.435 -10.003 1.00 19.67 2975 ALA B CA 1
ATOM 4249 C C . ALA B 1 202 ? -18.861 -30.107 -11.367 1.00 19.99 2975 ALA B C 1
ATOM 4250 O O . ALA B 1 202 ? -19.352 -29.571 -12.353 1.00 21.46 2975 ALA B O 1
ATOM 4252 N N . SER B 1 203 ? -18.252 -31.284 -11.423 1.00 19.49 2976 SER B N 1
ATOM 4253 C CA . SER B 1 203 ? -18.123 -31.997 -12.687 1.00 19.54 2976 SER B CA 1
ATOM 4254 C C . SER B 1 203 ? -19.449 -32.587 -13.150 1.00 19.54 2976 SER B C 1
ATOM 4255 O O . SER B 1 203 ? -19.561 -33.056 -14.278 1.00 19.86 2976 SER B O 1
ATOM 4258 N N . SER B 1 204 ? -20.456 -32.569 -12.284 1.00 19.01 2977 SER B N 1
ATOM 4259 C CA . SER B 1 204 ? -21.752 -33.132 -12.648 1.00 17.53 2977 SER B CA 1
ATOM 4260 C C . SER B 1 204 ? -22.784 -32.091 -13.047 1.00 17.12 2977 SER B C 1
ATOM 4261 O O . SER B 1 204 ? -23.707 -32.401 -13.796 1.00 17.05 2977 SER B O 1
ATOM 4264 N N . ILE B 1 205 ? -22.620 -30.857 -12.573 1.00 16.25 2978 ILE B N 1
ATOM 4265 C CA . ILE B 1 205 ? -23.602 -29.815 -12.850 1.00 15.91 2978 ILE B CA 1
ATOM 4266 C C . ILE B 1 205 ? -23.228 -28.665 -13.792 1.00 16.52 2978 ILE B C 1
ATOM 4267 O O . ILE B 1 205 ? -24.087 -28.134 -14.498 1.00 16.98 2978 ILE B O 1
ATOM 4272 N N . PHE B 1 206 ? -21.967 -28.261 -13.805 1.00 15.56 2979 PHE B N 1
ATOM 4273 C CA . PHE B 1 206 ? -21.577 -27.146 -14.661 1.00 14.82 2979 PHE B CA 1
ATOM 4274 C C . PHE B 1 206 ? -21.520 -27.488 -16.147 1.00 14.62 2979 PHE B C 1
ATOM 4275 O O . PHE B 1 206 ? -21.159 -28.601 -16.536 1.00 14.38 2979 PHE B O 1
ATOM 4283 N N . ALA B 1 207 ? -21.874 -26.496 -16.961 1.00 13.92 2980 ALA B N 1
ATOM 4284 C CA . ALA B 1 207 ? -21.872 -26.607 -18.413 1.00 12.66 2980 ALA B CA 1
ATOM 4285 C C . ALA B 1 207 ? -21.451 -25.258 -19.012 1.00 11.64 2980 ALA B C 1
ATOM 4286 O O . ALA B 1 207 ? -21.248 -24.288 -18.287 1.00 10.26 2980 ALA B O 1
ATOM 4288 N N . ASP B 1 208 ? -21.322 -25.197 -20.333 1.00 10.67 2981 ASP B N 1
ATOM 4289 C CA . ASP B 1 208 ? -20.916 -23.964 -20.986 1.00 10.41 2981 ASP B CA 1
ATOM 4290 C C . ASP B 1 208 ? -22.035 -23.393 -21.840 1.00 10.32 2981 ASP B C 1
ATOM 4291 O O . ASP B 1 208 ? -22.856 -24.134 -22.379 1.00 11.99 2981 ASP B O 1
ATOM 4296 N N . GLY B 1 209 ? -22.057 -22.071 -21.966 1.00 9.78 2982 GLY B N 1
ATOM 4297 C CA . GLY B 1 209 ? -23.081 -21.423 -22.761 1.00 8.24 2982 GLY B CA 1
ATOM 4298 C C . GLY B 1 209 ? -22.907 -19.920 -22.845 1.00 8.43 2982 GLY B C 1
ATOM 4299 O O . GLY B 1 209 ? -22.078 -19.326 -22.149 1.00 7.45 2982 GLY B O 1
ATOM 4300 N N . SER B 1 210 ? -23.691 -19.305 -23.722 1.00 8.84 2983 SER B N 1
ATOM 4301 C CA . SER B 1 210 ? -23.654 -17.863 -23.904 1.00 8.73 2983 SER B CA 1
ATOM 4302 C C . SER B 1 210 ? -25.071 -17.375 -24.137 1.00 8.36 2983 SER B C 1
ATOM 4303 O O . SER B 1 210 ? -25.822 -17.972 -24.903 1.00 7.76 2983 SER B O 1
ATOM 4306 N N . ALA B 1 211 ? -25.423 -16.286 -23.463 1.00 8.98 2984 ALA B N 1
ATOM 4307 C CA . ALA B 1 211 ? -26.740 -15.682 -23.581 1.00 9.21 2984 ALA B CA 1
ATOM 4308 C C . ALA B 1 211 ? -26.608 -14.168 -23.678 1.00 9.48 2984 ALA B C 1
ATOM 4309 O O . ALA B 1 211 ? -25.833 -13.557 -22.945 1.00 9.80 2984 ALA B O 1
ATOM 4311 N N . ALA B 1 212 ? -27.369 -13.564 -24.583 1.00 10.28 2985 ALA B N 1
ATOM 4312 C CA . ALA B 1 212 ? -27.329 -12.116 -24.765 1.00 11.40 2985 ALA B CA 1
ATOM 4313 C C . ALA B 1 212 ? -28.737 -11.524 -24.801 1.00 12.45 2985 ALA B C 1
ATOM 4314 O O . ALA B 1 212 ? -29.697 -12.210 -25.158 1.00 12.35 2985 ALA B O 1
ATOM 4316 N N . TYR B 1 213 ? -28.863 -10.255 -24.425 1.00 13.07 2986 TYR B N 1
ATOM 4317 C CA . TYR B 1 213 ? -30.157 -9.595 -24.458 1.00 14.46 2986 TYR B CA 1
ATOM 4318 C C . TYR B 1 213 ? -30.020 -8.087 -24.693 1.00 16.43 2986 TYR B C 1
ATOM 4319 O O . TYR B 1 213 ? -29.003 -7.484 -24.342 1.00 16.75 2986 TYR B O 1
ATOM 4328 N N . ILE B 1 214 ? -31.031 -7.489 -25.325 1.00 17.67 2987 ILE B N 1
ATOM 4329 C CA . ILE B 1 214 ? -31.028 -6.052 -25.589 1.00 19.41 2987 ILE B CA 1
ATOM 4330 C C . ILE B 1 214 ? -31.946 -5.446 -24.543 1.00 20.00 2987 ILE B C 1
ATOM 4331 O O . ILE B 1 214 ? -32.983 -6.020 -24.234 1.00 20.75 2987 ILE B O 1
ATOM 4336 N N . ILE B 1 215 ? -31.577 -4.290 -24.004 1.00 20.26 2988 ILE B N 1
ATOM 4337 C CA . ILE B 1 215 ? -32.385 -3.660 -22.968 1.00 21.30 2988 ILE B CA 1
ATOM 4338 C C . ILE B 1 215 ? -32.415 -2.138 -23.114 1.00 22.49 2988 ILE B C 1
ATOM 4339 O O . ILE B 1 215 ? -31.415 -1.524 -23.498 1.00 23.86 2988 ILE B O 1
ATOM 4344 N N . GLY B 1 216 ? -33.558 -1.526 -22.810 1.00 22.24 2989 GLY B N 1
ATOM 4345 C CA . GLY B 1 216 ? -33.656 -0.081 -22.926 1.00 23.93 2989 GLY B CA 1
ATOM 4346 C C . GLY B 1 216 ? -34.935 0.496 -22.355 1.00 25.00 2989 GLY B C 1
ATOM 4347 O O . GLY B 1 216 ? -35.828 -0.252 -21.972 1.00 24.93 2989 GLY B O 1
ATOM 4348 N N . CYS B 1 217 ? -35.030 1.823 -22.296 1.00 25.71 2990 CYS B N 1
ATOM 4349 C CA . CYS B 1 217 ? -36.217 2.481 -21.762 1.00 26.38 2990 CYS B CA 1
ATOM 4350 C C . CYS B 1 217 ? -37.074 3.043 -22.874 1.00 27.79 2990 CYS B C 1
ATOM 4351 O O . CYS B 1 217 ? -36.591 3.274 -23.981 1.00 28.79 2990 CYS B O 1
ATOM 4354 N N . ASN B 1 218 ? -38.351 3.260 -22.577 1.00 28.65 2991 ASN B N 1
ATOM 4355 C CA . ASN B 1 218 ? -39.282 3.804 -23.558 1.00 29.06 2991 ASN B CA 1
ATOM 4356 C C . ASN B 1 218 ? -39.242 2.978 -24.829 1.00 29.23 2991 ASN B C 1
ATOM 4357 O O . ASN B 1 218 ? -38.585 3.357 -25.801 1.00 29.69 2991 ASN B O 1
ATOM 4362 N N . PRO B 1 219 ? -39.931 1.828 -24.834 1.00 29.43 2992 PRO B N 1
ATOM 4363 C CA . PRO B 1 219 ? -39.946 0.973 -26.022 1.00 30.91 2992 PRO B CA 1
ATOM 4364 C C . PRO B 1 219 ? -40.293 1.790 -27.257 1.00 32.50 2992 PRO B C 1
ATOM 4365 O O . PRO B 1 219 ? -41.018 2.778 -27.166 1.00 32.85 2992 PRO B O 1
ATOM 4369 N N . ARG B 1 220 ? -39.771 1.377 -28.407 1.00 35.05 2993 ARG B N 1
ATOM 4370 C CA . ARG B 1 220 ? -40.008 2.096 -29.659 1.00 37.49 2993 ARG B CA 1
ATOM 4371 C C . ARG B 1 220 ? -40.983 1.376 -30.597 1.00 38.37 2993 ARG B C 1
ATOM 4372 O O . ARG B 1 220 ? -41.224 0.179 -30.473 1.00 38.82 2993 ARG B O 1
ATOM 4380 N N . ILE B 1 221 ? -41.530 2.132 -31.535 1.00 39.48 2994 ILE B N 1
ATOM 4381 C CA . ILE B 1 221 ? -42.509 1.651 -32.492 1.00 40.91 2994 ILE B CA 1
ATOM 4382 C C . ILE B 1 221 ? -42.378 0.213 -33.023 1.00 39.89 2994 ILE B C 1
ATOM 4383 O O . ILE B 1 221 ? -43.368 -0.525 -33.081 1.00 39.76 2994 ILE B O 1
ATOM 4388 N N . GLU B 1 222 ? -41.166 -0.193 -33.387 1.00 39.20 2995 GLU B N 1
ATOM 4389 C CA . GLU B 1 222 ? -40.962 -1.530 -33.938 1.00 38.62 2995 GLU B CA 1
ATOM 4390 C C . GLU B 1 222 ? -40.384 -2.536 -32.949 1.00 37.21 2995 GLU B C 1
ATOM 4391 O O . GLU B 1 222 ? -40.054 -3.666 -33.313 1.00 36.36 2995 GLU B O 1
ATOM 4397 N N . GLU B 1 223 ? -40.264 -2.125 -31.695 1.00 36.19 2996 GLU B N 1
ATOM 4398 C CA . GLU B 1 223 ? -39.730 -3.012 -30.676 1.00 35.32 2996 GLU B CA 1
ATOM 4399 C C . GLU B 1 223 ? -40.868 -3.732 -29.978 1.00 34.74 2996 GLU B C 1
ATOM 4400 O O . GLU B 1 223 ? -41.912 -3.148 -29.691 1.00 34.43 2996 GLU B O 1
ATOM 4406 N N . THR B 1 224 ? -40.664 -5.011 -29.708 1.00 34.13 2997 THR B N 1
ATOM 4407 C CA . THR B 1 224 ? -41.680 -5.799 -29.043 1.00 32.93 2997 THR B CA 1
ATOM 4408 C C . THR B 1 224 ? -41.128 -6.320 -27.710 1.00 32.64 2997 THR B C 1
ATOM 4409 O O . THR B 1 224 ? -40.528 -7.394 -27.644 1.00 32.33 2997 THR B O 1
ATOM 4413 N N . PRO B 1 225 ? -41.322 -5.539 -26.625 1.00 32.56 2998 PRO B N 1
ATOM 4414 C CA . PRO B 1 225 ? -40.878 -5.835 -25.256 1.00 31.59 2998 PRO B CA 1
ATOM 4415 C C . PRO B 1 225 ? -41.169 -7.253 -24.752 1.00 30.44 2998 PRO B C 1
ATOM 4416 O O . PRO B 1 225 ? -42.228 -7.823 -25.031 1.00 30.55 2998 PRO B O 1
ATOM 4420 N N . LEU B 1 226 ? -40.214 -7.806 -24.007 1.00 28.91 2999 LEU B N 1
ATOM 4421 C CA . LEU B 1 226 ? -40.334 -9.144 -23.438 1.00 28.11 2999 LEU B CA 1
ATOM 4422 C C . LEU B 1 226 ? -40.619 -9.126 -21.932 1.00 28.13 2999 LEU B C 1
ATOM 4423 O O . LEU B 1 226 ? -41.534 -9.806 -21.458 1.00 28.76 2999 LEU B O 1
ATOM 4428 N N . TYR B 1 227 ? -39.831 -8.362 -21.178 1.00 27.25 3000 TYR B N 1
ATOM 4429 C CA . TYR B 1 227 ? -40.032 -8.262 -19.733 1.00 25.47 3000 TYR B CA 1
ATOM 4430 C C . TYR B 1 227 ? -39.881 -6.825 -19.290 1.00 24.52 3000 TYR B C 1
ATOM 4431 O O . TYR B 1 227 ? -39.043 -6.095 -19.810 1.00 24.03 3000 TYR B O 1
ATOM 4440 N N . GLU B 1 228 ? -40.697 -6.416 -18.330 1.00 24.61 3001 GLU B N 1
ATOM 4441 C CA . GLU B 1 228 ? -40.575 -5.076 -17.789 1.00 25.11 3001 GLU B CA 1
ATOM 4442 C C . GLU B 1 228 ? -39.787 -5.187 -16.481 1.00 24.69 3001 GLU B C 1
ATOM 4443 O O . GLU B 1 228 ? -40.263 -5.763 -15.505 1.00 25.20 3001 GLU B O 1
ATOM 4449 N N . VAL B 1 229 ? -38.580 -4.629 -16.471 1.00 22.36 3002 VAL B N 1
ATOM 4450 C CA . VAL B 1 229 ? -37.712 -4.684 -15.304 1.00 20.79 3002 VAL B CA 1
ATOM 4451 C C . VAL B 1 229 ? -38.159 -3.573 -14.382 1.00 20.61 3002 VAL B C 1
ATOM 4452 O O . VAL B 1 229 ? -37.773 -2.431 -14.571 1.00 21.54 3002 VAL B O 1
ATOM 4456 N N . MET B 1 230 ? -39.005 -3.904 -13.409 1.00 20.08 3003 MET B N 1
ATOM 4457 C CA . MET B 1 230 ? -39.515 -2.919 -12.459 1.00 19.94 3003 MET B CA 1
ATOM 4458 C C . MET B 1 230 ? -38.461 -2.498 -11.443 1.00 19.68 3003 MET B C 1
ATOM 4459 O O . MET B 1 230 ? -38.239 -1.307 -11.225 1.00 19.05 3003 MET B O 1
ATOM 4464 N N . CYS B 1 231 ? -37.820 -3.477 -10.817 1.00 19.83 3004 CYS B N 1
ATOM 4465 C CA . CYS B 1 231 ? -36.774 -3.189 -9.840 1.00 19.40 3004 CYS B CA 1
ATOM 4466 C C . CYS B 1 231 ? -35.931 -4.425 -9.562 1.00 18.64 3004 CYS B C 1
ATOM 4467 O O . CYS B 1 231 ? -36.378 -5.555 -9.762 1.00 18.42 3004 CYS B O 1
ATOM 4470 N N . SER B 1 232 ? -34.702 -4.200 -9.116 1.00 17.97 3005 SER B N 1
ATOM 4471 C CA . SER B 1 232 ? -33.796 -5.294 -8.811 1.00 17.69 3005 SER B CA 1
ATOM 4472 C C . SER B 1 232 ? -32.857 -4.868 -7.694 1.00 17.96 3005 SER B C 1
ATOM 4473 O O . SER B 1 232 ? -32.514 -3.692 -7.575 1.00 18.33 3005 SER B O 1
ATOM 4476 N N . ILE B 1 233 ? -32.447 -5.837 -6.881 1.00 17.79 3006 ILE B N 1
ATOM 4477 C CA . ILE B 1 233 ? -31.571 -5.591 -5.738 1.00 16.83 3006 ILE B CA 1
ATOM 4478 C C . ILE B 1 233 ? -30.482 -6.660 -5.597 1.00 16.44 3006 ILE B C 1
ATOM 4479 O O . ILE B 1 233 ? -30.416 -7.608 -6.378 1.00 16.73 3006 ILE B O 1
ATOM 4484 N N . ASN B 1 234 ? -29.627 -6.488 -4.596 1.00 14.95 3007 ASN B N 1
ATOM 4485 C CA . ASN B 1 234 ? -28.587 -7.456 -4.313 1.00 14.62 3007 ASN B CA 1
ATOM 4486 C C . ASN B 1 234 ? -28.261 -7.401 -2.822 1.00 14.93 3007 ASN B C 1
ATOM 4487 O O . ASN B 1 234 ? -28.464 -6.376 -2.165 1.00 13.50 3007 ASN B O 1
ATOM 4492 N N . ARG B 1 235 ? -27.786 -8.516 -2.283 1.00 15.03 3008 ARG B N 1
ATOM 4493 C CA . ARG B 1 235 ? -27.457 -8.589 -0.873 1.00 15.19 3008 ARG B CA 1
ATOM 4494 C C . ARG B 1 235 ? -26.108 -9.268 -0.694 1.00 14.72 3008 ARG B C 1
ATOM 4495 O O . ARG B 1 235 ? -25.744 -10.151 -1.469 1.00 15.57 3008 ARG B O 1
ATOM 4503 N N . SER B 1 236 ? -25.366 -8.843 0.324 1.00 13.75 3009 SER B N 1
ATOM 4504 C CA . SER B 1 236 ? -24.066 -9.427 0.623 1.00 12.54 3009 SER B CA 1
ATOM 4505 C C . SER B 1 236 ? -24.115 -10.019 2.029 1.00 13.51 3009 SER B C 1
ATOM 4506 O O . SER B 1 236 ? -24.748 -9.461 2.924 1.00 12.54 3009 SER B O 1
ATOM 4509 N N . PHE B 1 237 ? -23.457 -11.156 2.224 1.00 13.91 3010 PHE B N 1
ATOM 4510 C CA . PHE B 1 237 ? -23.449 -11.786 3.534 1.00 14.83 3010 PHE B CA 1
ATOM 4511 C C . PHE B 1 237 ? -22.030 -11.895 4.067 1.00 17.21 3010 PHE B C 1
ATOM 4512 O O . PHE B 1 237 ? -21.168 -12.528 3.454 1.00 17.91 3010 PHE B O 1
ATOM 4520 N N . PRO B 1 238 ? -21.766 -11.263 5.218 1.00 19.25 3011 PRO B N 1
ATOM 4521 C CA . PRO B 1 238 ? -20.441 -11.283 5.847 1.00 21.05 3011 PRO B CA 1
ATOM 4522 C C . PRO B 1 238 ? -19.998 -12.668 6.309 1.00 23.58 3011 PRO B C 1
ATOM 4523 O O . PRO B 1 238 ? -20.813 -13.585 6.456 1.00 24.73 3011 PRO B O 1
ATOM 4527 N N . ASN B 1 239 ? -18.695 -12.806 6.527 1.00 25.07 3012 ASN B N 1
ATOM 4528 C CA . ASN B 1 239 ? -18.114 -14.050 7.011 1.00 26.52 3012 ASN B CA 1
ATOM 4529 C C . ASN B 1 239 ? -18.492 -15.296 6.198 1.00 27.04 3012 ASN B C 1
ATOM 4530 O O . ASN B 1 239 ? -18.791 -16.344 6.782 1.00 28.91 3012 ASN B O 1
ATOM 4535 N N . THR B 1 240 ? -18.491 -15.193 4.867 1.00 26.28 3013 THR B N 1
ATOM 4536 C CA . THR B 1 240 ? -18.811 -16.345 4.009 1.00 24.38 3013 THR B CA 1
ATOM 4537 C C . THR B 1 240 ? -18.025 -16.307 2.707 1.00 24.14 3013 THR B C 1
ATOM 4538 O O . THR B 1 240 ? -18.380 -16.983 1.742 1.00 24.15 3013 THR B O 1
ATOM 4542 N N . GLU B 1 241 ? -16.959 -15.521 2.677 1.00 24.29 3014 GLU B N 1
ATOM 4543 C CA . GLU B 1 241 ? -16.180 -15.406 1.459 1.00 25.37 3014 GLU B CA 1
ATOM 4544 C C . GLU B 1 241 ? -15.603 -16.726 0.962 1.00 25.94 3014 GLU B C 1
ATOM 4545 O O . GLU B 1 241 ? -15.312 -16.867 -0.226 1.00 27.09 3014 GLU B O 1
ATOM 4551 N N . ASN B 1 242 ? -15.466 -17.701 1.857 1.00 25.67 3015 ASN B N 1
ATOM 4552 C CA . ASN B 1 242 ? -14.921 -19.008 1.490 1.00 25.27 3015 ASN B CA 1
ATOM 4553 C C . ASN B 1 242 ? -15.977 -20.029 1.080 1.00 23.89 3015 ASN B C 1
ATOM 4554 O O . ASN B 1 242 ? -15.648 -21.161 0.728 1.00 24.39 3015 ASN B O 1
ATOM 4559 N N . ALA B 1 243 ? -17.241 -19.624 1.106 1.00 21.62 3016 ALA B N 1
ATOM 4560 C CA . ALA B 1 243 ? -18.318 -20.522 0.739 1.00 20.71 3016 ALA B CA 1
ATOM 4561 C C . ALA B 1 243 ? -18.112 -21.052 -0.657 1.00 21.13 3016 ALA B C 1
ATOM 4562 O O . ALA B 1 243 ? -18.396 -22.215 -0.930 1.00 20.20 3016 ALA B O 1
ATOM 4564 N N . MET B 1 244 ? -17.645 -20.169 -1.536 1.00 21.44 3017 MET B N 1
ATOM 4565 C CA . MET B 1 244 ? -17.390 -20.496 -2.944 1.00 21.08 3017 MET B CA 1
ATOM 4566 C C . MET B 1 244 ? -16.015 -20.000 -3.363 1.00 19.92 3017 MET B C 1
ATOM 4567 O O . MET B 1 244 ? -15.778 -18.791 -3.368 1.00 21.00 3017 MET B O 1
ATOM 4572 N N . VAL B 1 245 ? -15.129 -20.925 -3.732 1.00 17.61 3018 VAL B N 1
ATOM 4573 C CA . VAL B 1 245 ? -13.778 -20.582 -4.135 1.00 15.47 3018 VAL B CA 1
ATOM 4574 C C . VAL B 1 245 ? -13.564 -20.799 -5.632 1.00 15.70 3018 VAL B C 1
ATOM 4575 O O . VAL B 1 245 ? -14.123 -21.717 -6.205 1.00 15.69 3018 VAL B O 1
ATOM 4579 N N . TRP B 1 246 ? -12.803 -19.899 -6.251 1.00 14.46 3019 TRP B N 1
ATOM 4580 C CA . TRP B 1 246 ? -12.480 -19.939 -7.666 1.00 11.69 3019 TRP B CA 1
ATOM 4581 C C . TRP B 1 246 ? -11.120 -19.243 -7.727 1.00 12.64 3019 TRP B C 1
ATOM 4582 O O . TRP B 1 246 ? -11.029 -18.068 -8.083 1.00 12.06 3019 TRP B O 1
ATOM 4593 N N . ASP B 1 247 ? -10.065 -19.953 -7.329 1.00 13.39 3020 ASP B N 1
ATOM 4594 C CA . ASP B 1 247 ? -8.718 -19.372 -7.291 1.00 14.81 3020 ASP B CA 1
ATOM 4595 C C . ASP B 1 247 ? -7.871 -19.578 -8.529 1.00 14.03 3020 ASP B C 1
ATOM 4596 O O . ASP B 1 247 ? -7.815 -20.670 -9.086 1.00 14.78 3020 ASP B O 1
ATOM 4601 N N . LEU B 1 248 ? -7.203 -18.511 -8.948 1.00 12.78 3021 LEU B N 1
ATOM 4602 C CA . LEU B 1 248 ? -6.322 -18.561 -10.111 1.00 12.70 3021 LEU B CA 1
ATOM 4603 C C . LEU B 1 248 ? -4.976 -19.162 -9.713 1.00 12.48 3021 LEU B C 1
ATOM 4604 O O . LEU B 1 248 ? -4.214 -18.552 -8.965 1.00 11.97 3021 LEU B O 1
ATOM 4609 N N . GLU B 1 249 ? -4.675 -20.349 -10.224 1.00 12.97 3022 GLU B N 1
ATOM 4610 C CA . GLU B 1 249 ? -3.418 -20.995 -9.886 1.00 13.72 3022 GLU B CA 1
ATOM 4611 C C . GLU B 1 249 ? -2.807 -21.628 -11.116 1.00 13.21 3022 GLU B C 1
ATOM 4612 O O . GLU B 1 249 ? -3.522 -21.991 -12.044 1.00 12.96 3022 GLU B O 1
ATOM 4618 N N . LYS B 1 250 ? -1.482 -21.750 -11.120 1.00 12.52 3023 LYS B N 1
ATOM 4619 C CA . LYS B 1 250 ? -0.760 -22.321 -12.251 1.00 12.32 3023 LYS B CA 1
ATOM 4620 C C . LYS B 1 250 ? -1.367 -23.563 -12.904 1.00 11.90 3023 LYS B C 1
ATOM 4621 O O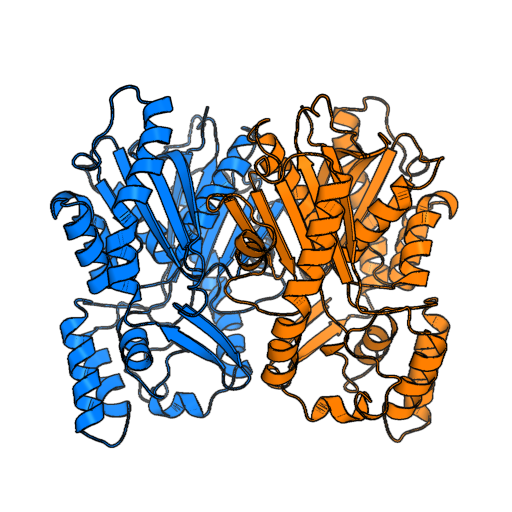 . LYS B 1 250 ? -1.340 -23.695 -14.134 1.00 12.28 3023 LYS B O 1
ATOM 4627 N N . GLU B 1 251 ? -1.907 -24.469 -12.097 1.00 12.28 3024 GLU B N 1
ATOM 4628 C CA . GLU B 1 251 ? -2.522 -25.690 -12.614 1.00 12.75 3024 GLU B CA 1
ATOM 4629 C C . GLU B 1 251 ? -3.878 -25.406 -13.251 1.00 12.53 3024 GLU B C 1
ATOM 4630 O O . GLU B 1 251 ? -4.350 -26.160 -14.109 1.00 13.75 3024 GLU B O 1
ATOM 4636 N N . GLY B 1 252 ? -4.510 -24.326 -12.809 1.00 11.68 3025 GLY B N 1
ATOM 4637 C CA . GLY B 1 252 ? -5.810 -23.947 -13.334 1.00 11.35 3025 GLY B CA 1
ATOM 4638 C C . GLY B 1 252 ? -6.634 -23.315 -12.234 1.00 10.27 3025 GLY B C 1
ATOM 4639 O O . GLY B 1 252 ? -6.129 -23.067 -11.142 1.00 9.72 3025 GLY B O 1
ATOM 4640 N N . TRP B 1 253 ? -7.899 -23.042 -12.514 1.00 9.63 3026 TRP B N 1
ATOM 4641 C CA . TRP B 1 253 ? -8.757 -22.455 -11.503 1.00 10.14 3026 TRP B CA 1
ATOM 4642 C C . TRP B 1 253 ? -9.094 -23.488 -10.430 1.00 11.16 3026 TRP B C 1
ATOM 4643 O O . TRP B 1 253 ? -9.592 -24.573 -10.732 1.00 11.97 3026 TRP B O 1
ATOM 4654 N N . ASN B 1 254 ? -8.821 -23.144 -9.178 1.00 11.87 3027 ASN B N 1
ATOM 4655 C CA . ASN B 1 254 ? -9.090 -24.048 -8.070 1.00 12.99 3027 ASN B CA 1
ATOM 4656 C C . ASN B 1 254 ? -10.488 -23.766 -7.518 1.00 14.11 3027 ASN B C 1
ATOM 4657 O O . ASN B 1 254 ? -10.718 -22.720 -6.907 1.00 14.31 3027 ASN B O 1
ATOM 4662 N N . LEU B 1 255 ? -11.415 -24.701 -7.736 1.00 14.90 3028 LEU B N 1
ATOM 4663 C CA . LEU B 1 255 ? -12.788 -24.546 -7.261 1.00 15.71 3028 LEU B CA 1
ATOM 4664 C C . LEU B 1 255 ? -13.058 -25.095 -5.865 1.00 17.33 3028 LEU B C 1
ATOM 4665 O O . LEU B 1 255 ? -12.435 -26.075 -5.430 1.00 18.56 3028 LEU B O 1
ATOM 4670 N N . GLY B 1 256 ? -14.003 -24.448 -5.182 1.00 17.31 3029 GLY B N 1
ATOM 4671 C CA . GLY B 1 256 ? -14.396 -24.846 -3.844 1.00 16.78 3029 GLY B CA 1
ATOM 4672 C C . GLY B 1 256 ? -15.860 -24.506 -3.602 1.00 17.03 3029 GLY B C 1
ATOM 4673 O O . GLY B 1 256 ? -16.266 -23.351 -3.747 1.00 17.02 3029 GLY B O 1
ATOM 4674 N N . LEU B 1 257 ? -16.660 -25.519 -3.267 1.00 17.27 3030 LEU B N 1
ATOM 4675 C CA . LEU B 1 257 ? -18.090 -25.341 -2.974 1.00 17.39 3030 LEU B CA 1
ATOM 4676 C C . LEU B 1 257 ? -18.390 -25.911 -1.589 1.00 18.45 3030 LEU B C 1
ATOM 4677 O O . LEU B 1 257 ? -18.264 -27.114 -1.366 1.00 19.30 3030 LEU B O 1
ATOM 4682 N N . ASP B 1 258 ? -18.796 -25.055 -0.657 1.00 19.45 3031 ASP B N 1
ATOM 4683 C CA . ASP B 1 258 ? -19.079 -25.512 0.698 1.00 19.53 3031 ASP B CA 1
ATOM 4684 C C . ASP B 1 258 ? -20.422 -26.200 0.772 1.00 18.62 3031 ASP B C 1
ATOM 4685 O O . ASP B 1 258 ? -21.379 -25.755 0.141 1.00 18.60 3031 ASP B O 1
ATOM 4690 N N . ALA B 1 259 ? -20.491 -27.271 1.560 1.00 18.35 3032 ALA B N 1
ATOM 4691 C CA . ALA B 1 259 ? -21.714 -28.057 1.728 1.00 17.30 3032 ALA B CA 1
ATOM 4692 C C . ALA B 1 259 ? -22.868 -27.255 2.314 1.00 17.29 3032 ALA B C 1
ATOM 4693 O O . ALA B 1 259 ? -24.032 -27.626 2.172 1.00 16.89 3032 ALA B O 1
ATOM 4695 N N . SER B 1 260 ? -22.532 -26.151 2.967 1.00 18.07 3033 SER B N 1
ATOM 4696 C CA . SER B 1 260 ? -23.517 -25.283 3.592 1.00 18.47 3033 SER B CA 1
ATOM 4697 C C . SER B 1 260 ? -24.238 -24.372 2.607 1.00 19.33 3033 SER B C 1
ATOM 4698 O O . SER B 1 260 ? -25.303 -23.842 2.920 1.00 19.68 3033 SER B O 1
ATOM 4701 N N . ILE B 1 261 ? -23.663 -24.186 1.423 1.00 20.14 3034 ILE B N 1
ATOM 4702 C CA . ILE B 1 261 ? -24.255 -23.299 0.434 1.00 21.04 3034 ILE B CA 1
ATOM 4703 C C . ILE B 1 261 ? -25.768 -23.459 0.285 1.00 22.07 3034 ILE B C 1
ATOM 4704 O O . ILE B 1 261 ? -26.513 -22.493 0.480 1.00 22.53 3034 ILE B O 1
ATOM 4709 N N . PRO B 1 262 ? -26.251 -24.678 -0.017 1.00 22.12 3035 PRO B N 1
ATOM 4710 C CA . PRO B 1 262 ? -27.703 -24.885 -0.174 1.00 21.85 3035 PRO B CA 1
ATOM 4711 C C . PRO B 1 262 ? -28.538 -24.270 0.962 1.00 20.80 3035 PRO B C 1
ATOM 4712 O O . PRO B 1 262 ? -29.329 -23.345 0.755 1.00 18.93 3035 PRO B O 1
ATOM 4716 N N . ILE B 1 263 ? -28.356 -24.815 2.158 1.00 20.10 3036 ILE B N 1
ATOM 4717 C CA . ILE B 1 263 ? -29.054 -24.375 3.353 1.00 19.63 3036 ILE B CA 1
ATOM 4718 C C . ILE B 1 263 ? -28.848 -22.903 3.696 1.00 19.56 3036 ILE B C 1
ATOM 4719 O O . ILE B 1 263 ? -29.782 -22.244 4.143 1.00 20.80 3036 ILE B O 1
ATOM 4724 N N . VAL B 1 264 ? -27.634 -22.389 3.516 1.00 18.20 3037 VAL B N 1
ATOM 4725 C CA . VAL B 1 264 ? -27.388 -20.973 3.798 1.00 16.03 3037 VAL B CA 1
ATOM 4726 C C . VAL B 1 264 ? -28.293 -20.152 2.872 1.00 16.49 3037 VAL B C 1
ATOM 4727 O O . VAL B 1 264 ? -29.045 -19.285 3.325 1.00 13.97 3037 VAL B O 1
ATOM 4731 N N . ILE B 1 265 ? -28.221 -20.441 1.574 1.00 17.26 3038 ILE B N 1
ATOM 4732 C CA . ILE B 1 265 ? -29.053 -19.756 0.599 1.00 17.38 3038 ILE B CA 1
ATOM 4733 C C . ILE B 1 265 ? -30.505 -19.887 1.016 1.00 19.34 3038 ILE B C 1
ATOM 4734 O O . ILE B 1 265 ? -31.239 -18.908 1.066 1.00 20.58 3038 ILE B O 1
ATOM 4739 N N . GLY B 1 266 ? -30.913 -21.114 1.313 1.00 20.98 3039 GLY B N 1
ATOM 4740 C CA . GLY B 1 266 ? -32.283 -21.351 1.721 1.00 21.08 3039 GLY B CA 1
ATOM 4741 C C . GLY B 1 266 ? -32.735 -20.503 2.898 1.00 20.38 3039 GLY B C 1
ATOM 4742 O O . GLY B 1 266 ? -33.788 -19.871 2.846 1.00 20.70 3039 GLY B O 1
ATOM 4743 N N . SER B 1 267 ? -31.942 -20.460 3.959 1.00 19.09 3040 SER B N 1
ATOM 4744 C CA . SER B 1 267 ? -32.350 -19.695 5.129 1.00 18.92 3040 SER B CA 1
ATOM 4745 C C . SER B 1 267 ? -32.376 -18.171 4.947 1.00 18.10 3040 SER B C 1
ATOM 4746 O O . SER B 1 267 ? -33.043 -17.466 5.701 1.00 18.31 3040 SER B O 1
ATOM 4749 N N . GLY B 1 268 ? -31.674 -17.649 3.954 1.00 16.71 3041 GLY B N 1
ATOM 4750 C CA . GLY B 1 268 ? -31.692 -16.211 3.772 1.00 15.69 3041 GLY B CA 1
ATOM 4751 C C . GLY B 1 268 ? -32.559 -15.755 2.611 1.00 16.49 3041 GLY B C 1
ATOM 4752 O O . GLY B 1 268 ? -32.818 -14.563 2.436 1.00 14.66 3041 GLY B O 1
ATOM 4753 N N . ILE B 1 269 ? -33.036 -16.714 1.828 1.00 17.99 3042 ILE B N 1
ATOM 4754 C CA . ILE B 1 269 ? -33.841 -16.414 0.655 1.00 19.16 3042 ILE B CA 1
ATOM 4755 C C . ILE B 1 269 ? -35.132 -15.635 0.934 1.00 19.64 3042 ILE B C 1
ATOM 4756 O O . ILE B 1 269 ? -35.381 -14.630 0.280 1.00 20.05 3042 ILE B O 1
ATOM 4761 N N . GLU B 1 270 ? -35.937 -16.070 1.904 1.00 20.70 3043 GLU B N 1
ATOM 4762 C CA . GLU B 1 270 ? -37.207 -15.401 2.206 1.00 20.85 3043 GLU B CA 1
ATOM 4763 C C . GLU B 1 270 ? -37.065 -13.936 2.572 1.00 19.62 3043 GLU B C 1
ATOM 4764 O O . GLU B 1 270 ? -37.733 -13.080 1.997 1.00 18.94 3043 GLU B O 1
ATOM 4770 N N . ALA B 1 271 ? -36.210 -13.651 3.544 1.00 18.27 3044 ALA B N 1
ATOM 4771 C CA . ALA B 1 271 ? -36.005 -12.281 3.969 1.00 17.98 3044 ALA B CA 1
ATOM 4772 C C . ALA B 1 271 ? -35.601 -11.422 2.773 1.00 18.58 3044 ALA B C 1
ATOM 4773 O O . ALA B 1 271 ? -36.007 -10.263 2.657 1.00 18.97 3044 ALA B O 1
ATOM 4775 N N . PHE B 1 272 ? -34.794 -12.002 1.889 1.00 18.51 3045 PHE B N 1
ATOM 4776 C CA . PHE B 1 272 ? -34.317 -11.318 0.687 1.00 16.65 3045 PHE B CA 1
ATOM 4777 C C . PHE B 1 272 ? -35.471 -11.063 -0.286 1.00 16.17 3045 PHE B C 1
ATOM 4778 O O . PHE B 1 272 ? -35.644 -9.940 -0.752 1.00 15.62 3045 PHE B O 1
ATOM 4786 N N . VAL B 1 273 ? -36.257 -12.099 -0.579 1.00 16.79 3046 VAL B N 1
ATOM 4787 C CA . VAL B 1 273 ? -37.396 -11.968 -1.485 1.00 18.24 3046 VAL B CA 1
ATOM 4788 C C . VAL B 1 273 ? -38.364 -10.942 -0.909 1.00 19.62 3046 VAL B C 1
ATOM 4789 O O . VAL B 1 273 ? -39.113 -10.301 -1.636 1.00 20.34 3046 VAL B O 1
ATOM 4793 N N . ASP B 1 274 ? -38.353 -10.788 0.407 1.00 20.40 3047 ASP B N 1
ATOM 4794 C CA . ASP B 1 274 ? -39.227 -9.814 1.022 1.00 21.97 3047 ASP B CA 1
ATOM 4795 C C . ASP B 1 274 ? -38.741 -8.396 0.737 1.00 22.45 3047 ASP B C 1
ATOM 4796 O O . ASP B 1 274 ? -39.542 -7.500 0.476 1.00 23.28 3047 ASP B O 1
ATOM 4801 N N . THR B 1 275 ? -37.431 -8.184 0.783 1.00 21.59 3048 THR B N 1
ATOM 4802 C CA . THR B 1 275 ? -36.901 -6.861 0.529 1.00 20.48 3048 THR B CA 1
ATOM 4803 C C . THR B 1 275 ? -37.199 -6.475 -0.908 1.00 20.94 3048 THR B C 1
ATOM 4804 O O . THR B 1 275 ? -37.472 -5.309 -1.199 1.00 20.62 3048 THR B O 1
ATOM 4808 N N . LEU B 1 276 ? -37.170 -7.462 -1.800 1.00 21.44 3049 LEU B N 1
ATOM 4809 C CA . LEU B 1 276 ? -37.444 -7.216 -3.211 1.00 22.94 3049 LEU B CA 1
ATOM 4810 C C . LEU B 1 276 ? -38.909 -6.855 -3.448 1.00 24.62 3049 LEU B C 1
ATOM 4811 O O . LEU B 1 276 ? -39.210 -5.933 -4.207 1.00 25.74 3049 LEU B O 1
ATOM 4816 N N . LEU B 1 277 ? -39.810 -7.582 -2.793 1.00 25.60 3050 LEU B N 1
ATOM 4817 C CA . LEU B 1 277 ? -41.248 -7.362 -2.928 1.00 26.59 3050 LEU B CA 1
ATOM 4818 C C . LEU B 1 277 ? -41.722 -5.990 -2.433 1.00 28.07 3050 LEU B C 1
ATOM 4819 O O . LEU B 1 277 ? -42.655 -5.410 -2.989 1.00 27.96 3050 LEU B O 1
ATOM 4824 N N . ASP B 1 278 ? -41.078 -5.473 -1.393 1.00 29.75 3051 ASP B N 1
ATOM 4825 C CA . ASP B 1 278 ? -41.443 -4.177 -0.840 1.00 31.46 3051 ASP B CA 1
ATOM 4826 C C . ASP B 1 278 ? -41.087 -3.068 -1.812 1.00 33.34 3051 ASP B C 1
ATOM 4827 O O . ASP B 1 278 ? -41.775 -2.050 -1.885 1.00 34.13 3051 ASP B O 1
ATOM 4832 N N . LYS B 1 279 ? -39.993 -3.264 -2.543 1.00 35.10 3052 LYS B N 1
ATOM 4833 C CA . LYS B 1 279 ? -39.540 -2.280 -3.515 1.00 35.63 3052 LYS B CA 1
ATOM 4834 C C . LYS B 1 279 ? -40.512 -2.308 -4.691 1.00 35.87 3052 LYS B C 1
ATOM 4835 O O . LYS B 1 279 ? -40.817 -1.276 -5.297 1.00 36.42 3052 LYS B O 1
ATOM 4841 N N . ALA B 1 280 ? -41.001 -3.502 -5.005 1.00 35.58 3053 ALA B N 1
ATOM 4842 C CA . ALA B 1 280 ? -41.945 -3.675 -6.097 1.00 36.12 3053 ALA B CA 1
ATOM 4843 C C . ALA B 1 280 ? -43.274 -3.014 -5.749 1.00 36.47 3053 ALA B C 1
ATOM 4844 O O . ALA B 1 280 ? -43.866 -2.327 -6.577 1.00 36.73 3053 ALA B O 1
ATOM 4846 N N . LYS B 1 281 ? -43.733 -3.214 -4.519 1.00 36.55 3054 LYS B N 1
ATOM 4847 C CA . LYS B 1 281 ? -45.000 -2.647 -4.083 1.00 37.42 3054 LYS B CA 1
ATOM 4848 C C . LYS B 1 281 ? -45.002 -1.128 -4.106 1.00 38.59 3054 LYS B C 1
ATOM 4849 O O . LYS B 1 281 ? -46.035 -0.509 -3.848 1.00 39.27 3054 LYS B O 1
ATOM 4855 N N . LEU B 1 282 ? -43.852 -0.530 -4.413 1.00 39.61 3055 LEU B N 1
ATOM 4856 C CA . LEU B 1 282 ? -43.744 0.925 -4.488 1.00 40.54 3055 LEU B CA 1
ATOM 4857 C C . LEU B 1 282 ? -44.296 1.386 -5.844 1.00 42.33 3055 LEU B C 1
ATOM 4858 O O . LEU B 1 282 ? -44.495 2.570 -6.065 1.00 43.04 3055 LEU B O 1
ATOM 4863 N N . GLN B 1 283 ? -44.545 0.436 -6.741 1.00 44.30 3056 GLN B N 1
ATOM 4864 C CA . GLN B 1 283 ? -45.082 0.721 -8.070 1.00 46.52 3056 GLN B CA 1
ATOM 4865 C C . GLN B 1 283 ? -46.408 -0.021 -8.229 1.00 48.16 3056 GLN B C 1
ATOM 4866 O O . GLN B 1 283 ? -47.461 0.562 -8.495 1.00 47.50 3056 GLN B O 1
ATOM 4872 N N . THR B 1 284 ? -46.322 -1.325 -8.055 1.00 51.13 3057 THR B N 1
ATOM 4873 C CA . THR B 1 284 ? -47.448 -2.231 -8.202 1.00 54.65 3057 THR B CA 1
ATOM 4874 C C . THR B 1 284 ? -48.425 -2.090 -7.079 1.00 55.87 3057 THR B C 1
ATOM 4875 O O . THR B 1 284 ? -49.055 -3.064 -6.744 1.00 56.62 3057 THR B O 1
ATOM 4879 N N . SER B 1 285 ? -48.583 -0.928 -6.466 1.00 57.26 3058 SER B N 1
ATOM 4880 C CA . SER B 1 285 ? -49.506 -0.799 -5.304 1.00 58.64 3058 SER B CA 1
ATOM 4881 C C . SER B 1 285 ? -50.631 -1.844 -5.196 1.00 59.19 3058 SER B C 1
ATOM 4882 O O . SER B 1 285 ? -51.813 -1.484 -5.164 1.00 59.41 3058 SER B O 1
ATOM 4885 N N . THR B 1 286 ? -50.254 -3.129 -5.052 1.00 59.86 3059 THR B N 1
ATOM 4886 C CA . THR B 1 286 ? -51.246 -4.225 -4.939 1.00 59.70 3059 THR B CA 1
ATOM 4887 C C . THR B 1 286 ? -50.643 -5.460 -4.268 1.00 59.47 3059 THR B C 1
ATOM 4888 O O . THR B 1 286 ? -50.855 -6.614 -4.677 1.00 59.06 3059 THR B O 1
ATOM 4892 N N . ALA B 1 287 ? -49.943 -5.148 -3.177 1.00 58.82 3060 ALA B N 1
ATOM 4893 C CA . ALA B 1 287 ? -49.255 -6.103 -2.302 1.00 57.37 3060 ALA B CA 1
ATOM 4894 C C . ALA B 1 287 ? -49.071 -7.475 -2.904 1.00 55.91 3060 ALA B C 1
ATOM 4895 O O . ALA B 1 287 ? -49.870 -8.393 -2.669 1.00 56.50 3060 ALA B O 1
ATOM 4897 N N . ILE B 1 288 ? -47.958 -7.642 -3.598 1.00 53.20 3061 ILE B N 1
ATOM 4898 C CA . ILE B 1 288 ? -47.720 -8.886 -4.269 1.00 50.27 3061 ILE B CA 1
ATOM 4899 C C . ILE B 1 288 ? -47.215 -10.012 -3.436 1.00 48.04 3061 ILE B C 1
ATOM 4900 O O . ILE B 1 288 ? -46.494 -9.847 -2.469 1.00 47.33 3061 ILE B O 1
ATOM 4905 N N . SER B 1 289 ? -47.688 -11.182 -3.806 1.00 46.22 3062 SER B N 1
ATOM 4906 C CA . SER B 1 289 ? -47.316 -12.395 -3.130 1.00 44.89 3062 SER B CA 1
ATOM 4907 C C . SER B 1 289 ? -46.404 -13.136 -4.078 1.00 42.92 3062 SER B C 1
ATOM 4908 O O . SER B 1 289 ? -46.693 -13.209 -5.204 1.00 43.59 3062 SER B O 1
ATOM 4911 N N . ALA B 1 290 ? -45.329 -13.701 -3.589 1.00 39.70 3063 ALA B N 1
ATOM 4912 C CA . ALA B 1 290 ? -44.400 -14.455 -4.362 1.00 37.96 3063 ALA B CA 1
ATOM 4913 C C . ALA B 1 290 ? -45.103 -15.733 -4.840 1.00 37.20 3063 ALA B C 1
ATOM 4914 O O . ALA B 1 290 ? -44.691 -16.411 -5.768 1.00 37.14 3063 ALA B O 1
ATOM 4916 N N . LYS B 1 291 ? -46.162 -16.075 -4.130 1.00 35.58 3064 LYS B N 1
ATOM 4917 C CA . LYS B 1 291 ? -46.940 -17.253 -4.451 1.00 34.75 3064 LYS B CA 1
ATOM 4918 C C . LYS B 1 291 ? -47.658 -17.112 -5.804 1.00 33.59 3064 LYS B C 1
ATOM 4919 O O . LYS B 1 291 ? -48.054 -18.107 -6.419 1.00 34.30 3064 LYS B O 1
ATOM 4925 N N . ASP B 1 292 ? -47.806 -15.878 -6.275 1.00 31.77 3065 ASP B N 1
ATOM 4926 C CA . ASP B 1 292 ? -48.459 -15.613 -7.543 1.00 30.09 3065 ASP B CA 1
ATOM 4927 C C . ASP B 1 292 ? -47.436 -15.317 -8.617 1.00 28.11 3065 ASP B C 1
ATOM 4928 O O . ASP B 1 292 ? -47.793 -15.093 -9.766 1.00 27.99 3065 ASP B O 1
ATOM 4933 N N . CYS B 1 293 ? -46.162 -15.324 -8.249 1.00 25.36 3066 CYS B N 1
ATOM 4934 C CA . CYS B 1 293 ? -45.118 -15.005 -9.206 1.00 22.48 3066 CYS B CA 1
ATOM 4935 C C . CYS B 1 293 ? -44.417 -16.191 -9.828 1.00 22.46 3066 CYS B C 1
ATOM 4936 O O . CYS B 1 293 ? -44.260 -17.232 -9.191 1.00 21.62 3066 CYS B O 1
ATOM 4939 N N . GLU B 1 294 ? -44.009 -16.021 -11.087 1.00 22.50 3067 GLU B N 1
ATOM 4940 C CA . GLU B 1 294 ? -43.275 -17.051 -11.817 1.00 22.16 3067 GLU B CA 1
ATOM 4941 C C . GLU B 1 294 ? -41.855 -16.922 -11.313 1.00 22.16 3067 GLU B C 1
ATOM 4942 O O . GLU B 1 294 ? -41.349 -15.803 -11.136 1.00 21.96 3067 GLU B O 1
ATOM 4948 N N . PHE B 1 295 ? -41.206 -18.053 -11.057 1.00 20.88 3068 PHE B N 1
ATOM 4949 C CA . PHE B 1 295 ? -39.833 -18.010 -10.550 1.00 18.93 3068 PHE B CA 1
ATOM 4950 C C . PHE B 1 295 ? -38.756 -18.392 -11.553 1.00 17.58 3068 PHE B C 1
ATOM 4951 O O . PHE B 1 295 ? -38.590 -19.564 -11.892 1.00 18.14 3068 PHE B O 1
ATOM 4959 N N . LEU B 1 296 ? -37.999 -17.379 -11.971 1.00 15.19 3069 LEU B N 1
ATOM 4960 C CA . LEU B 1 296 ? -36.925 -17.506 -12.930 1.00 12.78 3069 LEU B CA 1
ATOM 4961 C C . LEU B 1 296 ? -35.628 -17.481 -12.156 1.00 12.41 3069 LEU B C 1
ATOM 4962 O O . LEU B 1 296 ? -35.003 -16.430 -11.996 1.00 12.09 3069 LEU B O 1
ATOM 4967 N N . ILE B 1 297 ? -35.249 -18.649 -11.638 1.00 12.24 3070 ILE B N 1
ATOM 4968 C CA . ILE B 1 297 ? -34.033 -18.765 -10.837 1.00 12.04 3070 ILE B CA 1
ATOM 4969 C C . ILE B 1 297 ? -32.838 -19.332 -11.584 1.00 11.73 3070 ILE B C 1
ATOM 4970 O O . ILE B 1 297 ? -32.993 -20.222 -12.401 1.00 12.30 3070 ILE B O 1
ATOM 4975 N N . HIS B 1 298 ? -31.656 -18.823 -11.233 1.00 11.86 3071 HIS B N 1
ATOM 4976 C CA . HIS B 1 298 ? -30.384 -19.262 -11.768 1.00 10.59 3071 HIS B CA 1
ATOM 4977 C C . HIS B 1 298 ? -30.293 -20.750 -11.469 1.00 9.71 3071 HIS B C 1
ATOM 4978 O O . HIS B 1 298 ? -30.407 -21.149 -10.315 1.00 8.66 3071 HIS B O 1
ATOM 4985 N N . THR B 1 299 ? -30.127 -21.556 -12.517 1.00 9.67 3072 THR B N 1
ATOM 4986 C CA . THR B 1 299 ? -30.066 -23.008 -12.378 1.00 10.07 3072 THR B CA 1
ATOM 4987 C C . THR B 1 299 ? -28.739 -23.475 -11.786 1.00 11.07 3072 THR B C 1
ATOM 4988 O O . THR B 1 299 ? -27.952 -24.128 -12.460 1.00 11.33 3072 THR B O 1
ATOM 4992 N N . GLY B 1 300 ? -28.512 -23.152 -10.518 1.00 11.90 3073 GLY B N 1
ATOM 4993 C CA . GLY B 1 300 ? -27.262 -23.504 -9.867 1.00 14.12 3073 GLY B CA 1
ATOM 4994 C C . GLY B 1 300 ? -27.057 -24.949 -9.443 1.00 16.13 3073 GLY B C 1
ATOM 4995 O O . GLY B 1 300 ? -25.913 -25.415 -9.412 1.00 17.95 3073 GLY B O 1
ATOM 4996 N N . GLY B 1 301 ? -28.133 -25.632 -9.064 1.00 17.58 3074 GLY B N 1
ATOM 4997 C CA . GLY B 1 301 ? -28.018 -27.010 -8.653 1.00 19.82 3074 GLY B CA 1
ATOM 4998 C C . GLY B 1 301 ? -29.294 -27.460 -8.014 1.00 21.61 3074 GLY B C 1
ATOM 4999 O O . GLY B 1 301 ? -29.944 -26.673 -7.332 1.00 23.85 3074 GLY B O 1
ATOM 5000 N N . LYS B 1 302 ? -29.652 -28.722 -8.223 1.00 22.08 3075 LYS B N 1
ATOM 5001 C CA . LYS B 1 302 ? -30.888 -29.291 -7.653 1.00 23.31 3075 LYS B CA 1
ATOM 5002 C C . LYS B 1 302 ? -31.122 -29.048 -6.157 1.00 23.99 3075 LYS B C 1
ATOM 5003 O O . LYS B 1 302 ? -32.250 -28.797 -5.735 1.00 23.07 3075 LYS B O 1
ATOM 5009 N N . SER B 1 303 ? -30.066 -29.141 -5.359 1.00 24.64 3076 SER B N 1
ATOM 5010 C CA . SER B 1 303 ? -30.194 -28.926 -3.929 1.00 26.53 3076 SER B CA 1
ATOM 5011 C C . SER B 1 303 ? -30.454 -27.448 -3.649 1.00 26.78 3076 SER B C 1
ATOM 5012 O O . SER B 1 303 ? -31.294 -27.070 -2.830 1.00 26.72 3076 SER B O 1
ATOM 5015 N N . ILE B 1 304 ? -29.716 -26.594 -4.333 1.00 26.81 3077 ILE B N 1
ATOM 5016 C CA . ILE B 1 304 ? -29.893 -25.177 -4.087 1.00 27.76 3077 ILE B CA 1
ATOM 5017 C C . ILE B 1 304 ? -31.228 -24.747 -4.682 1.00 27.60 3077 ILE B C 1
ATOM 5018 O O . ILE B 1 304 ? -31.798 -23.747 -4.252 1.00 28.48 3077 ILE B O 1
ATOM 5023 N N . LEU B 1 305 ? -31.733 -25.500 -5.662 1.00 26.92 3078 LEU B N 1
ATOM 5024 C CA . LEU B 1 305 ? -33.020 -25.148 -6.285 1.00 26.32 3078 LEU B CA 1
ATOM 5025 C C . LEU B 1 305 ? -34.206 -25.601 -5.435 1.00 26.51 3078 LEU B C 1
ATOM 5026 O O . LEU B 1 305 ? -35.216 -24.907 -5.351 1.00 24.48 3078 LEU B O 1
ATOM 5031 N N . MET B 1 306 ? -34.076 -26.765 -4.809 1.00 27.41 3079 MET B N 1
ATOM 5032 C CA . MET B 1 306 ? -35.131 -27.304 -3.960 1.00 27.19 3079 MET B CA 1
ATOM 5033 C C . MET B 1 306 ? -35.198 -26.587 -2.619 1.00 26.84 3079 MET B C 1
ATOM 5034 O O . MET B 1 306 ? -36.265 -26.436 -2.036 1.00 26.64 3079 MET B O 1
ATOM 5039 N N . ASN B 1 307 ? -34.037 -26.185 -2.111 1.00 26.36 3080 ASN B N 1
ATOM 5040 C CA . ASN B 1 307 ? -33.986 -25.501 -0.833 1.00 26.46 3080 ASN B CA 1
ATOM 5041 C C . ASN B 1 307 ? -34.749 -24.204 -0.965 1.00 25.44 3080 ASN B C 1
ATOM 5042 O O . ASN B 1 307 ? -35.559 -23.862 -0.111 1.00 25.32 3080 ASN B O 1
ATOM 5047 N N . ILE B 1 308 ? -34.488 -23.476 -2.047 1.00 24.27 3081 ILE B N 1
ATOM 5048 C CA . ILE B 1 308 ? -35.181 -22.219 -2.292 1.00 22.38 3081 ILE B CA 1
ATOM 5049 C C . ILE B 1 308 ? -36.692 -22.494 -2.388 1.00 22.35 3081 ILE B C 1
ATOM 5050 O O . ILE B 1 308 ? -37.481 -21.872 -1.669 1.00 22.51 3081 ILE B O 1
ATOM 5055 N N . GLU B 1 309 ? -37.105 -23.430 -3.244 1.00 21.59 3082 GLU B N 1
ATOM 5056 C CA . GLU B 1 309 ? -38.531 -23.756 -3.365 1.00 21.10 3082 GLU B CA 1
ATOM 5057 C C . GLU B 1 309 ? -39.201 -23.985 -2.014 1.00 21.22 3082 GLU B C 1
ATOM 5058 O O . GLU B 1 309 ? -40.289 -23.489 -1.765 1.00 20.32 3082 GLU B O 1
ATOM 5064 N N . ASN B 1 310 ? -38.543 -24.750 -1.156 1.00 22.94 3083 ASN B N 1
ATOM 5065 C CA . ASN B 1 310 ? -39.008 -25.095 0.186 1.00 24.63 3083 ASN B CA 1
ATOM 5066 C C . ASN B 1 310 ? -39.168 -23.899 1.153 1.00 24.47 3083 ASN B C 1
ATOM 5067 O O . ASN B 1 310 ? -40.212 -23.720 1.773 1.00 25.09 3083 ASN B O 1
ATOM 5072 N N . SER B 1 311 ? -38.107 -23.105 1.273 1.00 25.13 3084 SER B N 1
ATOM 5073 C CA . SER B 1 311 ? -38.061 -21.953 2.163 1.00 25.74 3084 SER B CA 1
ATOM 5074 C C . SER B 1 311 ? -39.049 -20.877 1.831 1.00 26.92 3084 SER B C 1
ATOM 5075 O O . SER B 1 311 ? -39.363 -20.062 2.696 1.00 27.77 3084 SER B O 1
ATOM 5078 N N . LEU B 1 312 ? -39.496 -20.828 0.582 1.00 26.49 3085 LEU B N 1
ATOM 5079 C CA . LEU B 1 312 ? -40.433 -19.813 0.169 1.00 26.80 3085 LEU B CA 1
ATOM 5080 C C . LEU B 1 312 ? -41.792 -20.477 0.046 1.00 27.43 3085 LEU B C 1
ATOM 5081 O O . LEU B 1 312 ? -42.793 -19.837 -0.258 1.00 28.29 3085 LEU B O 1
ATOM 5086 N N . GLY B 1 313 ? -41.820 -21.773 0.341 1.00 28.60 3086 GLY B N 1
ATOM 5087 C CA . GLY B 1 313 ? -43.047 -22.552 0.241 1.00 29.83 3086 GLY B CA 1
ATOM 5088 C C . GLY B 1 313 ? -43.793 -22.323 -1.057 1.00 30.63 3086 GLY B C 1
ATOM 5089 O O . GLY B 1 313 ? -44.983 -22.006 -1.040 1.00 31.19 3086 GLY B O 1
ATOM 5090 N N . ILE B 1 314 ? -43.117 -22.506 -2.189 1.00 31.81 3087 ILE B N 1
ATOM 5091 C CA . ILE B 1 314 ? -43.743 -22.288 -3.476 1.00 33.41 3087 ILE B CA 1
ATOM 5092 C C . ILE B 1 314 ? -44.032 -23.572 -4.213 1.00 34.77 3087 ILE B C 1
ATOM 5093 O O . ILE B 1 314 ? -43.488 -24.654 -3.929 1.00 35.38 3087 ILE B O 1
ATOM 5098 N N . ASP B 1 315 ? -44.937 -23.437 -5.173 1.00 35.77 3088 ASP B N 1
ATOM 5099 C CA . ASP B 1 315 ? -45.369 -24.586 -5.972 1.00 36.74 3088 ASP B CA 1
ATOM 5100 C C . ASP B 1 315 ? -44.545 -24.792 -7.243 1.00 36.08 3088 ASP B C 1
ATOM 5101 O O . ASP B 1 315 ? -44.004 -23.835 -7.805 1.00 35.96 3088 ASP B O 1
ATOM 5106 N N . PRO B 1 316 ? -44.453 -26.058 -7.709 1.00 35.23 3089 PRO B N 1
ATOM 5107 C CA . PRO B 1 316 ? -43.730 -26.513 -8.897 1.00 34.18 3089 PRO B CA 1
ATOM 5108 C C . PRO B 1 316 ? -44.126 -25.733 -10.157 1.00 33.02 3089 PRO B C 1
ATOM 5109 O O . PRO B 1 316 ? -43.321 -25.561 -11.058 1.00 33.44 3089 PRO B O 1
ATOM 5113 N N . LYS B 1 317 ? -45.370 -25.283 -10.235 1.00 33.15 3090 LYS B N 1
ATOM 5114 C CA . LYS B 1 317 ? -45.841 -24.543 -11.407 1.00 33.42 3090 LYS B CA 1
ATOM 5115 C C . LYS B 1 317 ? -45.089 -23.231 -11.602 1.00 32.88 3090 LYS B C 1
ATOM 5116 O O . LYS B 1 317 ? -44.875 -22.792 -12.736 1.00 33.97 3090 LYS B O 1
ATOM 5122 N N . GLN B 1 318 ? -44.670 -22.612 -10.501 1.00 31.00 3091 GLN B N 1
ATOM 5123 C CA . GLN B 1 318 ? -43.976 -21.334 -10.585 1.00 29.42 3091 GLN B CA 1
ATOM 5124 C C . GLN B 1 318 ? -42.498 -21.446 -10.946 1.00 28.24 3091 GLN B C 1
ATOM 5125 O O . GLN B 1 318 ? -41.867 -20.448 -11.300 1.00 27.98 3091 GLN B O 1
ATOM 5131 N N . THR B 1 319 ? -41.941 -22.648 -10.861 1.00 26.50 3092 THR B N 1
ATOM 5132 C CA . THR B 1 319 ? -40.533 -22.828 -11.191 1.00 25.51 3092 THR B CA 1
ATOM 5133 C C . THR B 1 319 ? -40.334 -23.879 -12.274 1.00 25.97 3092 THR B C 1
ATOM 5134 O O . THR B 1 319 ? -39.245 -24.441 -12.400 1.00 26.68 3092 THR B O 1
ATOM 5138 N N . LYS B 1 320 ? -41.379 -24.140 -13.055 1.00 25.94 3093 LYS B N 1
ATOM 5139 C CA . LYS B 1 320 ? -41.306 -25.144 -14.113 1.00 25.27 3093 LYS B CA 1
ATOM 5140 C C . LYS B 1 320 ? -40.291 -24.742 -15.187 1.00 24.09 3093 LYS B C 1
ATOM 5141 O O . LYS B 1 320 ? -39.452 -25.545 -15.606 1.00 23.06 3093 LYS B O 1
ATOM 5147 N N . ASN B 1 321 ? -40.364 -23.485 -15.614 1.00 23.82 3094 ASN B N 1
ATOM 5148 C CA . ASN B 1 321 ? -39.472 -22.963 -16.647 1.00 24.01 3094 ASN B CA 1
ATOM 5149 C C . ASN B 1 321 ? -37.986 -23.064 -16.304 1.00 24.62 3094 ASN B C 1
ATOM 5150 O O . ASN B 1 321 ? -37.163 -23.421 -17.156 1.00 25.82 3094 ASN B O 1
ATOM 5155 N N . THR B 1 322 ? -37.634 -22.743 -15.064 1.00 23.14 3095 THR B N 1
ATOM 5156 C CA . THR B 1 322 ? -36.242 -22.823 -14.658 1.00 21.56 3095 THR B CA 1
ATOM 5157 C C . THR B 1 322 ? -35.780 -24.272 -14.612 1.00 20.20 3095 THR B C 1
ATOM 5158 O O . THR B 1 322 ? -34.641 -24.566 -14.971 1.00 20.95 3095 THR B O 1
ATOM 5162 N N . TRP B 1 323 ? -36.650 -25.180 -14.178 1.00 18.39 3096 TRP B N 1
ATOM 5163 C CA . TRP B 1 323 ? -36.262 -26.587 -14.123 1.00 18.32 3096 TRP B CA 1
ATOM 5164 C C . TRP B 1 323 ? -36.063 -27.168 -15.528 1.00 18.60 3096 TRP B C 1
ATOM 5165 O O . TRP B 1 323 ? -35.262 -28.094 -15.721 1.00 17.23 3096 TRP B O 1
ATOM 5176 N N . ASP B 1 324 ? -36.792 -26.632 -16.505 1.00 18.36 3097 ASP B N 1
ATOM 5177 C CA . ASP B 1 324 ? -36.628 -27.088 -17.876 1.00 18.36 3097 ASP B CA 1
ATOM 5178 C C . ASP B 1 324 ? -35.197 -26.755 -18.258 1.00 17.07 3097 ASP B C 1
ATOM 5179 O O . ASP B 1 324 ? -34.467 -27.607 -18.749 1.00 18.81 3097 ASP B O 1
ATOM 5184 N N . VAL B 1 325 ? -34.795 -25.516 -18.001 1.00 14.87 3098 VAL B N 1
ATOM 5185 C CA . VAL B 1 325 ? -33.445 -25.067 -18.316 1.00 13.40 3098 VAL B CA 1
ATOM 5186 C C . VAL B 1 325 ? -32.375 -25.893 -17.607 1.00 13.41 3098 VAL B C 1
ATOM 5187 O O . VAL B 1 325 ? -31.396 -26.323 -18.226 1.00 11.84 3098 VAL B O 1
ATOM 5191 N N . TYR B 1 326 ? -32.564 -26.114 -16.310 1.00 12.36 3099 TYR B N 1
ATOM 5192 C CA . TYR B 1 326 ? -31.599 -26.875 -15.535 1.00 12.03 3099 TYR B CA 1
ATOM 5193 C C . TYR B 1 326 ? -31.499 -28.325 -16.008 1.00 12.79 3099 TYR B C 1
ATOM 5194 O O . TYR B 1 326 ? -30.399 -28.882 -16.067 1.00 11.87 3099 TYR B O 1
ATOM 5203 N N . HIS B 1 327 ? -32.633 -28.939 -16.356 1.00 13.22 3100 HIS B N 1
ATOM 5204 C CA . HIS B 1 327 ? -32.597 -30.338 -16.813 1.00 14.76 3100 HIS B CA 1
ATOM 5205 C C . HIS B 1 327 ? -31.827 -30.454 -18.117 1.00 15.00 3100 HIS B C 1
ATOM 5206 O O . HIS B 1 327 ? -31.067 -31.404 -18.335 1.00 14.29 3100 HIS B O 1
ATOM 5213 N N . ALA B 1 328 ? -32.030 -29.458 -18.979 1.00 15.55 3101 ALA B N 1
ATOM 5214 C CA . ALA B 1 328 ? -31.436 -29.430 -20.325 1.00 16.25 3101 ALA B CA 1
ATOM 5215 C C . ALA B 1 328 ? -30.084 -28.743 -20.524 1.00 18.01 3101 ALA B C 1
ATOM 5216 O O . ALA B 1 328 ? -29.491 -28.883 -21.595 1.00 19.11 3101 ALA B O 1
ATOM 5218 N N . TYR B 1 329 ? -29.605 -27.995 -19.536 1.00 20.03 3102 TYR B N 1
ATOM 5219 C CA . TYR B 1 329 ? -28.344 -27.304 -19.701 1.00 22.04 3102 TYR B CA 1
ATOM 5220 C C . TYR B 1 329 ? -27.475 -27.376 -18.471 1.00 22.25 3102 TYR B C 1
ATOM 5221 O O . TYR B 1 329 ? -26.247 -27.360 -18.562 1.00 22.74 3102 TYR B O 1
ATOM 5230 N N . GLY B 1 330 ? -28.145 -27.398 -17.323 1.00 22.37 3103 GLY B N 1
ATOM 5231 C CA . GLY B 1 330 ? -27.488 -27.456 -16.042 1.00 20.84 3103 GLY B CA 1
ATOM 5232 C C . GLY B 1 330 ? -27.074 -26.051 -15.671 1.00 19.58 3103 GLY B C 1
ATOM 5233 O O . GLY B 1 330 ? -27.709 -25.067 -16.050 1.00 20.33 3103 GLY B O 1
ATOM 5234 N N . ASN B 1 331 ? -25.974 -25.961 -14.939 1.00 16.66 3104 ASN B N 1
ATOM 5235 C CA . ASN B 1 331 ? -25.443 -24.688 -14.482 1.00 14.38 3104 ASN B CA 1
ATOM 5236 C C . ASN B 1 331 ? -24.390 -24.086 -15.422 1.00 13.57 3104 ASN B C 1
ATOM 5237 O O . ASN B 1 331 ? -23.242 -24.523 -15.419 1.00 13.74 3104 ASN B O 1
ATOM 5242 N N . MET B 1 332 ? -24.770 -23.046 -16.166 1.00 10.73 3105 MET B N 1
ATOM 5243 C CA . MET B 1 332 ? -23.853 -22.386 -17.080 1.00 10.59 3105 MET B CA 1
ATOM 5244 C C . MET B 1 332 ? -23.392 -21.057 -16.488 1.00 10.02 3105 MET B C 1
ATOM 5245 O O . MET B 1 332 ? -23.091 -20.114 -17.218 1.00 10.72 3105 MET B O 1
ATOM 5250 N N . SER B 1 333 ? -23.335 -20.993 -15.162 1.00 9.00 3106 SER B N 1
ATOM 5251 C CA . SER B 1 333 ? -22.913 -19.780 -14.476 1.00 8.90 3106 SER B CA 1
ATOM 5252 C C . SER B 1 333 ? -23.815 -18.595 -14.839 1.00 8.22 3106 SER B C 1
ATOM 5253 O O . SER B 1 333 ? -25.020 -18.742 -14.995 1.00 8.18 3106 SER B O 1
ATOM 5256 N N . SER B 1 334 ? -23.220 -17.417 -14.960 1.00 8.36 3107 SER B N 1
ATOM 5257 C CA . SER B 1 334 ? -23.974 -16.209 -15.267 1.00 10.33 3107 SER B CA 1
ATOM 5258 C C . SER B 1 334 ? -25.076 -16.273 -16.344 1.00 12.20 3107 SER B C 1
ATOM 5259 O O . SER B 1 334 ? -26.105 -15.605 -16.205 1.00 13.48 3107 SER B O 1
ATOM 5262 N N . ALA B 1 335 ? -24.873 -17.053 -17.405 1.00 13.65 3108 ALA B N 1
ATOM 5263 C CA . ALA B 1 335 ? -25.867 -17.155 -18.477 1.00 14.91 3108 ALA B CA 1
ATOM 5264 C C . ALA B 1 335 ? -27.157 -17.871 -18.099 1.00 15.71 3108 ALA B C 1
ATOM 5265 O O . ALA B 1 335 ? -28.238 -17.517 -18.562 1.00 16.23 3108 ALA B O 1
ATOM 5267 N N . SER B 1 336 ? -27.032 -18.908 -17.290 1.00 17.16 3109 SER B N 1
ATOM 5268 C CA . SER B 1 336 ? -28.172 -19.707 -16.839 1.00 20.07 3109 SER B CA 1
ATOM 5269 C C . SER B 1 336 ? -29.468 -18.929 -16.469 1.00 22.02 3109 SER B C 1
ATOM 5270 O O . SER B 1 336 ? -30.575 -19.449 -16.639 1.00 22.24 3109 SER B O 1
ATOM 5273 N N . VAL B 1 337 ? -29.326 -17.706 -15.952 1.00 23.43 3110 VAL B N 1
ATOM 5274 C CA . VAL B 1 337 ? -30.485 -16.901 -15.568 1.00 23.78 3110 VAL B CA 1
ATOM 5275 C C . VAL B 1 337 ? -31.187 -16.445 -16.825 1.00 23.67 3110 VAL B C 1
ATOM 5276 O O . VAL B 1 337 ? -32.414 -16.477 -16.929 1.00 25.07 3110 VAL B O 1
ATOM 5280 N N . ILE B 1 338 ? -30.370 -15.972 -17.758 1.00 22.76 3111 ILE B N 1
ATOM 5281 C CA . ILE B 1 338 ? -30.824 -15.447 -19.025 1.00 19.81 3111 ILE B CA 1
ATOM 5282 C C . ILE B 1 338 ? -31.409 -16.550 -19.876 1.00 19.02 3111 ILE B C 1
ATOM 5283 O O . ILE B 1 338 ? -32.430 -16.359 -20.524 1.00 20.30 3111 ILE B O 1
ATOM 5288 N N . PHE B 1 339 ? -30.799 -17.724 -19.833 1.00 18.25 3112 PHE B N 1
ATOM 5289 C CA . PHE B 1 339 ? -31.312 -18.850 -20.611 1.00 17.66 3112 PHE B CA 1
ATOM 5290 C C . PHE B 1 339 ? -32.753 -19.134 -20.180 1.00 17.74 3112 PHE B C 1
ATOM 5291 O O . PHE B 1 339 ? -33.646 -19.360 -21.010 1.00 17.38 3112 PHE B O 1
ATOM 5299 N N . VAL B 1 340 ? -32.967 -19.129 -18.870 1.00 16.74 3113 VAL B N 1
ATOM 5300 C CA . VAL B 1 340 ? -34.286 -19.387 -18.329 1.00 15.63 3113 VAL B CA 1
ATOM 5301 C C . VAL B 1 340 ? -35.273 -18.315 -18.789 1.00 16.22 3113 VAL B C 1
ATOM 5302 O O . VAL B 1 340 ? -36.385 -18.638 -19.197 1.00 16.76 3113 VAL B O 1
ATOM 5306 N N . MET B 1 341 ? -34.867 -17.048 -18.739 1.00 16.62 3114 MET B N 1
ATOM 5307 C CA . MET B 1 341 ? -35.743 -15.953 -19.160 1.00 17.75 3114 MET B CA 1
ATOM 5308 C C . MET B 1 341 ? -36.187 -16.142 -20.610 1.00 18.56 3114 MET B C 1
ATOM 5309 O O . MET B 1 341 ? -37.357 -15.946 -20.949 1.00 17.99 3114 MET B O 1
ATOM 5314 N N . ASP B 1 342 ? -35.246 -16.541 -21.457 1.00 19.45 3115 ASP B N 1
ATOM 5315 C CA . ASP B 1 342 ? -35.515 -16.774 -22.869 1.00 20.34 3115 ASP B CA 1
ATOM 5316 C C . ASP B 1 342 ? -36.623 -17.811 -23.029 1.00 22.01 3115 ASP B C 1
ATOM 5317 O O . ASP B 1 342 ? -37.689 -17.507 -23.560 1.00 22.89 3115 ASP B O 1
ATOM 5322 N N . HIS B 1 343 ? -36.375 -19.022 -22.545 1.00 23.09 3116 HIS B N 1
ATOM 5323 C CA . HIS B 1 343 ? -37.338 -20.110 -22.635 1.00 23.81 3116 HIS B CA 1
ATOM 5324 C C . HIS B 1 343 ? -38.668 -19.835 -21.927 1.00 24.06 3116 HIS B C 1
ATOM 5325 O O . HIS B 1 343 ? -39.695 -20.423 -22.273 1.00 24.17 3116 HIS B O 1
ATOM 5332 N N . ALA B 1 344 ? -38.656 -18.929 -20.954 1.00 23.63 3117 ALA B N 1
ATOM 5333 C CA . ALA B 1 344 ? -39.870 -18.593 -20.218 1.00 24.09 3117 ALA B CA 1
ATOM 5334 C C . ALA B 1 344 ? -40.824 -17.699 -21.006 1.00 25.53 3117 ALA B C 1
ATOM 5335 O O . ALA B 1 344 ? -42.038 -17.844 -20.871 1.00 25.04 3117 ALA B O 1
ATOM 5337 N N . ARG B 1 345 ? -40.285 -16.778 -21.817 1.00 27.35 3118 ARG B N 1
ATOM 5338 C CA . ARG B 1 345 ? -41.125 -15.877 -22.621 1.00 27.29 3118 ARG B CA 1
ATOM 5339 C C . ARG B 1 345 ? -41.712 -16.619 -23.807 1.00 27.53 3118 ARG B C 1
ATOM 5340 O O . ARG B 1 345 ? -42.558 -16.096 -24.531 1.00 27.41 3118 ARG B O 1
ATOM 5348 N N . LYS B 1 346 ? -41.252 -17.848 -23.998 1.00 28.33 3119 LYS B N 1
ATOM 5349 C CA . LYS B 1 346 ? -41.761 -18.683 -25.064 1.00 30.18 3119 LYS B CA 1
ATOM 5350 C C . LYS B 1 346 ? -43.071 -19.319 -24.570 1.00 32.00 3119 LYS B C 1
ATOM 5351 O O . LYS B 1 346 ? -43.929 -19.704 -25.364 1.00 33.02 3119 LYS B O 1
ATOM 5357 N N . SER B 1 347 ? -43.225 -19.407 -23.249 1.00 32.97 3120 SER B N 1
ATOM 5358 C CA . SER B 1 347 ? -44.430 -19.969 -22.646 1.00 32.77 3120 SER B CA 1
ATOM 5359 C C . SER B 1 347 ? -45.604 -19.040 -22.914 1.00 33.64 3120 SER B C 1
ATOM 5360 O O . SER B 1 347 ? -45.424 -17.843 -23.124 1.00 32.74 3120 SER B O 1
ATOM 5363 N N . LYS B 1 348 ? -46.811 -19.594 -22.883 1.00 35.24 3121 LYS B N 1
ATOM 5364 C CA . LYS B 1 348 ? -48.017 -18.813 -23.149 1.00 37.55 3121 LYS B CA 1
ATOM 5365 C C . LYS B 1 348 ? -48.905 -18.769 -21.936 1.00 37.60 3121 LYS B C 1
ATOM 5366 O O . LYS B 1 348 ? -50.119 -18.861 -22.058 1.00 38.53 3121 LYS B O 1
ATOM 5372 N N . SER B 1 349 ? -48.304 -18.659 -20.762 1.00 36.90 3122 SER B N 1
ATOM 5373 C CA . SER B 1 349 ? -49.096 -18.617 -19.542 1.00 35.34 3122 SER B CA 1
ATOM 5374 C C . SER B 1 349 ? -48.277 -18.064 -18.393 1.00 34.50 3122 SER B C 1
ATOM 5375 O O . SER B 1 349 ? -48.210 -18.677 -17.317 1.00 35.53 3122 SER B O 1
ATOM 5378 N N . LEU B 1 350 ? -47.634 -16.927 -18.626 1.00 32.46 3123 LEU B N 1
ATOM 5379 C CA . LEU B 1 350 ? -46.847 -16.359 -17.561 1.00 30.99 3123 LEU B CA 1
ATOM 5380 C C . LEU B 1 350 ? -47.671 -15.431 -16.738 1.00 29.65 3123 LEU B C 1
ATOM 5381 O O . LEU B 1 350 ? -48.464 -14.600 -17.340 1.00 31.09 3123 LEU B O 1
ATOM 5386 N N . PRO B 1 351 ? -47.581 -15.569 -15.398 1.00 28.12 3124 PRO B N 1
ATOM 5387 C CA . PRO B 1 351 ? -48.346 -14.691 -14.549 1.00 25.93 3124 PRO B CA 1
ATOM 5388 C C . PRO B 1 351 ? -48.117 -13.253 -14.939 1.00 24.37 3124 PRO B C 1
ATOM 5389 O O . PRO B 1 351 ? -47.358 -12.973 -15.846 1.00 24.32 3124 PRO B O 1
ATOM 5393 N N . THR B 1 352 ? -48.706 -12.307 -14.205 1.00 23.06 3125 THR B N 1
ATOM 5394 C CA . THR B 1 352 ? -48.491 -10.943 -14.557 1.00 22.88 3125 THR B CA 1
ATOM 5395 C C . THR B 1 352 ? -47.040 -10.678 -14.239 1.00 22.65 3125 THR B C 1
ATOM 5396 O O . THR B 1 352 ? -46.344 -10.044 -15.028 1.00 24.75 3125 THR B O 1
ATOM 5400 N N . TYR B 1 353 ? -46.583 -11.229 -13.119 1.00 21.58 3126 TYR B N 1
ATOM 5401 C CA . TYR B 1 353 ? -45.221 -10.989 -12.644 1.00 21.53 3126 TYR B CA 1
ATOM 5402 C C . TYR B 1 353 ? -44.212 -12.150 -12.487 1.00 20.18 3126 TYR B C 1
ATOM 5403 O O . TYR B 1 353 ? -44.592 -13.321 -12.440 1.00 20.41 3126 TYR B O 1
ATOM 5412 N N . SER B 1 354 ? -42.917 -11.820 -12.403 1.00 18.61 3127 SER B N 1
ATOM 5413 C CA . SER B 1 354 ? -41.869 -12.847 -12.213 1.00 16.85 3127 SER B CA 1
ATOM 5414 C C . SER B 1 354 ? -40.778 -12.399 -11.240 1.00 15.61 3127 SER B C 1
ATOM 5415 O O . SER B 1 354 ? -40.407 -11.237 -11.210 1.00 16.81 3127 SER B O 1
ATOM 5418 N N . ILE B 1 355 ? -40.251 -13.327 -10.452 1.00 13.90 3128 ILE B N 1
ATOM 5419 C CA . ILE B 1 355 ? -39.184 -13.004 -9.521 1.00 12.66 3128 ILE B CA 1
ATOM 5420 C C . ILE B 1 355 ? -37.976 -13.771 -10.011 1.00 12.56 3128 ILE B C 1
ATOM 5421 O O . ILE B 1 355 ? -38.070 -14.967 -10.254 1.00 13.79 3128 ILE B O 1
ATOM 5426 N N . SER B 1 356 ? -36.856 -13.084 -10.203 1.00 11.85 3129 SER B N 1
ATOM 5427 C CA . SER B 1 356 ? -35.647 -13.771 -10.644 1.00 10.15 3129 SER B CA 1
ATOM 5428 C C . SER B 1 356 ? -34.621 -13.707 -9.531 1.00 9.30 3129 SER B C 1
ATOM 5429 O O . SER B 1 356 ? -34.421 -12.662 -8.911 1.00 8.00 3129 SER B O 1
ATOM 5432 N N . LEU B 1 357 ? -33.981 -14.841 -9.277 1.00 10.19 3130 LEU B N 1
ATOM 5433 C CA . LEU B 1 357 ? -32.981 -14.935 -8.226 1.00 9.77 3130 LEU B CA 1
ATOM 5434 C C . LEU B 1 357 ? -31.666 -15.508 -8.746 1.00 9.08 3130 LEU B C 1
ATOM 5435 O O . LEU B 1 357 ? -31.647 -16.292 -9.691 1.00 8.18 3130 LEU B O 1
ATOM 5440 N N . ALA B 1 358 ? -30.567 -15.093 -8.131 1.00 9.32 3131 ALA B N 1
ATOM 5441 C CA . ALA B 1 358 ? -29.244 -15.580 -8.492 1.00 10.52 3131 ALA B CA 1
ATOM 5442 C C . ALA B 1 358 ? -28.343 -15.380 -7.289 1.00 12.24 3131 ALA B C 1
ATOM 5443 O O . ALA B 1 358 ? -28.518 -14.438 -6.513 1.00 12.80 3131 ALA B O 1
ATOM 5445 N N . PHE B 1 359 ? -27.382 -16.279 -7.134 1.00 12.82 3132 PHE B N 1
ATOM 5446 C CA . PHE B 1 359 ? -26.458 -16.195 -6.012 1.00 13.39 3132 PHE B CA 1
ATOM 5447 C C . PHE B 1 359 ? -25.073 -16.606 -6.461 1.00 13.56 3132 PHE B C 1
ATOM 5448 O O . PHE B 1 359 ? -24.892 -17.443 -7.336 1.00 12.66 3132 PHE B O 1
ATOM 5456 N N . GLY B 1 360 ? -24.080 -15.988 -5.867 1.00 14.27 3133 GLY B N 1
ATOM 5457 C CA . GLY B 1 360 ? -22.739 -16.361 -6.207 1.00 15.61 3133 GLY B CA 1
ATOM 5458 C C . GLY B 1 360 ? -21.709 -16.008 -5.146 1.00 17.05 3133 GLY B C 1
ATOM 5459 O O . GLY B 1 360 ? -22.049 -15.915 -3.941 1.00 16.64 3133 GLY B O 1
ATOM 5460 N N . PRO B 1 361 ? -20.413 -15.938 -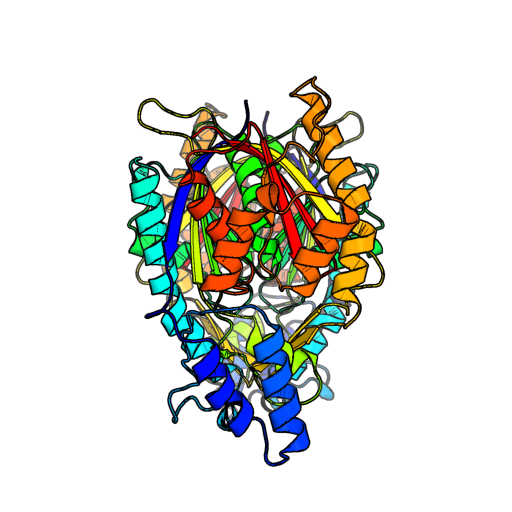5.560 1.00 17.52 3134 PRO B N 1
ATOM 5461 C CA . PRO B 1 361 ? -19.280 -15.619 -4.701 1.00 18.37 3134 PRO B CA 1
ATOM 5462 C C . PRO B 1 361 ? -19.559 -14.479 -3.752 1.00 18.66 3134 PRO B C 1
ATOM 5463 O O . PRO B 1 361 ? -19.980 -13.383 -4.153 1.00 20.06 3134 PRO B O 1
ATOM 5467 N N . GLY B 1 362 ? -19.135 -14.645 -2.518 1.00 18.55 3135 GLY B N 1
ATOM 5468 C CA . GLY B 1 362 ? -19.516 -13.602 -1.578 1.00 18.98 3135 GLY B CA 1
ATOM 5469 C C . GLY B 1 362 ? -19.580 -13.868 -0.058 1.00 18.68 3135 GLY B C 1
ATOM 5470 O O . GLY B 1 362 ? -18.661 -13.594 0.787 1.00 21.25 3135 GLY B O 1
ATOM 5471 N N . LEU B 1 363 ? -20.726 -14.407 0.295 1.00 17.70 3136 LEU B N 1
ATOM 5472 C CA . LEU B 1 363 ? -21.850 -14.723 -0.569 1.00 15.99 3136 LEU B CA 1
ATOM 5473 C C . LEU B 1 363 ? -22.685 -13.527 -1.031 1.00 13.91 3136 LEU B C 1
ATOM 5474 O O . LEU B 1 363 ? -22.705 -12.516 -0.378 1.00 14.65 3136 LEU B O 1
ATOM 5479 N N . ALA B 1 364 ? -23.498 -13.696 -2.064 1.00 11.13 3137 ALA B N 1
ATOM 5480 C CA . ALA B 1 364 ? -24.299 -12.587 -2.552 1.00 10.80 3137 ALA B CA 1
ATOM 5481 C C . ALA B 1 364 ? -25.515 -13.040 -3.317 1.00 10.51 3137 ALA B C 1
ATOM 5482 O O . ALA B 1 364 ? -25.450 -14.000 -4.070 1.00 10.57 3137 ALA B O 1
ATOM 5484 N N . PHE B 1 365 ? -26.631 -12.374 -3.063 1.00 9.50 3138 PHE B N 1
ATOM 5485 C CA . PHE B 1 365 ? -27.842 -12.698 -3.759 1.00 8.90 3138 PHE B CA 1
ATOM 5486 C C . PHE B 1 365 ? -28.113 -11.581 -4.760 1.00 8.55 3138 PHE B C 1
ATOM 5487 O O . PHE B 1 365 ? -27.760 -10.427 -4.531 1.00 8.04 3138 PHE B O 1
ATOM 5495 N N . GLU B 1 366 ? -28.722 -11.940 -5.879 1.00 8.68 3139 GLU B N 1
ATOM 5496 C CA . GLU B 1 366 ? -29.111 -10.963 -6.879 1.00 9.59 3139 GLU B CA 1
ATOM 5497 C C . GLU B 1 366 ? -30.589 -11.273 -7.072 1.00 10.75 3139 GLU B C 1
ATOM 5498 O O . GLU B 1 366 ? -30.983 -12.436 -7.169 1.00 9.21 3139 GLU B O 1
ATOM 5504 N N . GLY B 1 367 ? -31.413 -10.237 -7.088 1.00 11.95 3140 GLY B N 1
ATOM 5505 C CA . GLY B 1 367 ? -32.830 -10.452 -7.266 1.00 13.71 3140 GLY B CA 1
ATOM 5506 C C . GLY B 1 367 ? -33.410 -9.417 -8.194 1.00 16.89 3140 GLY B C 1
ATOM 5507 O O . GLY B 1 367 ? -32.917 -8.294 -8.273 1.00 16.53 3140 GLY B O 1
ATOM 5508 N N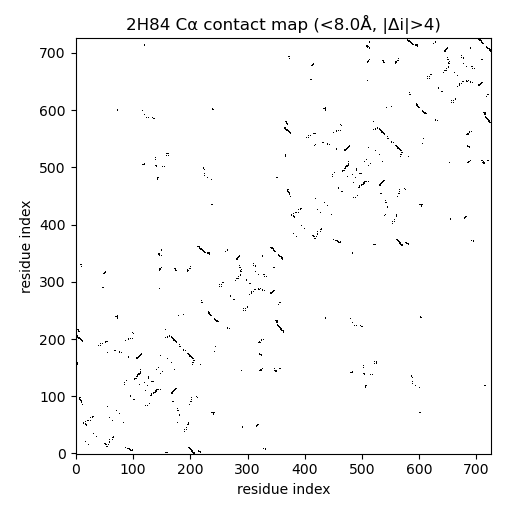 . CYS B 1 368 ? -34.460 -9.794 -8.909 1.00 20.04 3141 CYS B N 1
ATOM 5509 C CA . CYS B 1 368 ? -35.098 -8.870 -9.827 1.00 24.23 3141 CYS B CA 1
ATOM 5510 C C . CYS B 1 368 ? -36.584 -9.163 -9.938 1.00 26.53 3141 CYS B C 1
ATOM 5511 O O . CYS B 1 368 ? -36.991 -10.323 -10.010 1.00 27.82 3141 CYS B O 1
ATOM 5514 N N . PHE B 1 369 ? -37.392 -8.107 -9.940 1.00 28.50 3142 PHE B N 1
ATOM 5515 C CA . PHE B 1 369 ? -38.839 -8.255 -10.055 1.00 29.71 3142 PHE B CA 1
ATOM 5516 C C . PHE B 1 369 ? -39.278 -7.748 -11.428 1.00 30.19 3142 PHE B C 1
ATOM 5517 O O . PHE B 1 369 ? -39.158 -6.561 -11.723 1.00 29.53 3142 PHE B O 1
ATOM 5525 N N . LEU B 1 370 ? -39.781 -8.652 -12.265 1.00 31.25 3143 LEU B N 1
ATOM 5526 C CA . LEU B 1 370 ? -40.207 -8.298 -13.618 1.00 31.80 3143 LEU B CA 1
ATOM 5527 C C . LEU B 1 370 ? -41.698 -8.455 -13.872 1.00 31.89 3143 LEU B C 1
ATOM 5528 O O . LEU B 1 370 ? -42.416 -9.134 -13.134 1.00 30.94 3143 LEU B O 1
ATOM 5533 N N . LYS B 1 371 ? -42.143 -7.831 -14.953 1.00 32.45 3144 LYS B N 1
ATOM 5534 C CA . LYS B 1 371 ? -43.528 -7.908 -15.374 1.00 33.66 3144 LYS B CA 1
ATOM 5535 C C . LYS B 1 371 ? -43.517 -8.515 -16.784 1.00 33.72 3144 LYS B C 1
ATOM 5536 O O . LYS B 1 371 ? -43.005 -7.921 -17.729 1.00 32.56 3144 LYS B O 1
ATOM 5542 N N . ASN B 1 372 ? -44.059 -9.722 -16.897 1.00 34.18 3145 ASN B N 1
ATOM 5543 C CA . ASN B 1 372 ? -44.140 -1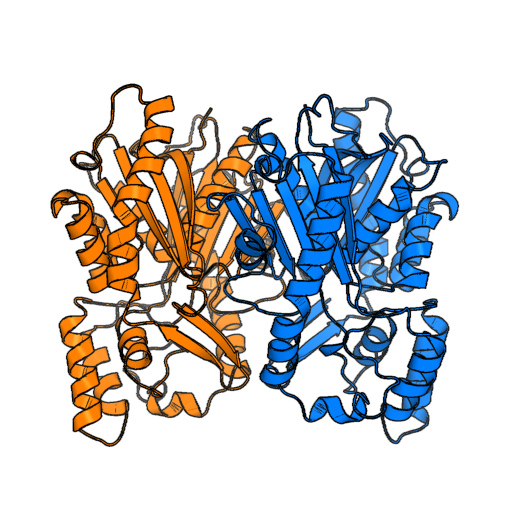0.447 -18.158 1.00 35.82 3145 ASN B CA 1
ATOM 5544 C C . ASN B 1 372 ? -44.997 -9.682 -19.150 1.00 36.94 3145 ASN B C 1
ATOM 5545 O O . ASN B 1 372 ? -46.221 -9.682 -19.039 1.00 37.49 3145 ASN B O 1
ATOM 5550 N N . VAL B 1 373 ? -44.337 -9.047 -20.119 1.00 38.88 3146 VAL B N 1
ATOM 5551 C CA . VAL B 1 373 ? -44.979 -8.224 -21.135 1.00 39.58 3146 VAL B CA 1
ATOM 5552 C C . VAL B 1 373 ? -45.317 -8.928 -22.446 1.00 39.33 3146 VAL B C 1
ATOM 5553 O O . VAL B 1 373 ? -46.218 -8.497 -23.165 1.00 39.12 3146 VAL B O 1
ATOM 5557 N N . VAL B 1 374 ? -44.624 -10.027 -22.732 1.00 40.12 3147 VAL B N 1
ATOM 5558 C CA . VAL B 1 374 ? -44.822 -10.790 -23.971 1.00 41.82 3147 VAL B CA 1
ATOM 5559 C C . VAL B 1 374 ? -46.264 -11.112 -24.343 1.00 43.13 3147 VAL B C 1
ATOM 5560 O O . VAL B 1 374 ? -47.193 -10.978 -23.530 1.00 43.96 3147 VAL B O 1
#

Radius of gyration: 25.1 Å; Cα contacts (8 Å, |Δi|>4): 1825; chains: 2; bounding box: 78×77×44 Å

GO terms:
  GO:0019505 resorcinol metabolic process (P, IDA)
  GO:0030639 polyketide biosynthetic process (P, IDA)
  GO:0007165 signal transduction (P, IDA)
  GO:0010628 positive regulation of gene expression (P, IGI)
  GO:0010629 negative regulation of gene expression (P, IGI)
  GO:0031149 sorocarp stalk cell differentiation (P, IGI)
  GO:0043327 chemotaxis to cAMP (P, IMP)
  GO:0044671 sorocarp spore cell differentiation (P, IMP)
  GO:0010628 positive regulation of gene expression (P, IMP)
  GO:0010629 negative regulation of gene expression (P, IMP)
  GO:0019505 resorcinol metabolic process (P, IMP)
  GO:0030639 polyketide biosynthetic process (P, IMP)
  GO:0031152 aggregation involved in sorocarp development (P, IMP)
  GO:0048837 sorocarp sorus development (P, IMP)
  GO:0106070 regulation of adenylate cyclase-activating G protein-coupled receptor signaling pathway (P, IMP)

Nearest PDB structures (foldseek):
  2h84-assembly1_B  TM=1.002E+00  e=1.239E-78  Dictyostelium discoideum AX4
  1ted-assembly2_D  TM=9.110E-01  e=9.366E-34  Mycobacterium tuberculosis H37Rv
  7cb3-assembly1_B  TM=9.112E-01  e=2.290E-33  Mycobacterium marinum M
  7d41-assembly1_B  TM=9.009E-01  e=1.262E-33  Mycobacterium marinum M
  1tee-assembly1_A  TM=9.050E-01  e=1.957E-32  Mycobacterium tuberculosis H37Rv